Protein AF-0000000084338687 (afdb_homodimer)

Foldseek 3Di:
DFDFFALVVLADDEAPPDDPVLQDAPPFPATEEADHPPCLAFKKFFDQQCLLFAFQACSRLCQRLAQGNLFQVLCVVLNQLFFRGKHWHDRHRTIIIGTDTDDDNVSSVVSVVSNVVCLVVCLVCVVVLLVVLLVVLVVLVVVLVPDDLLPDDLQCLLVLLVSLSVSQSSLNNSVSNNQVSLLVLLVVLLVLCVVQVHDSLCSLLLQALDDAVLLVLLVVLLVLLVLCVVLVCLVLLVVDALQCSLVSLVVVDDSSVVSVVVVLVSCVPQQLFFQGFLGLQTDTCNVGVSLSSLLSNQQSPDPDHDDLPVLSVVSVVSSVVSLCVSLVVGDPVSNVVNVVSSVSCNSVPNLRCLQRSNRSHTTHSSHSSSVSQLSLCVVLVHPDSRLLSNDRPVVSSVSSNPPHCDDPNNVSSVSSVVSSVVVSVCSLVDQRMRRGDDCADPDCCCCAFWVPGNQLSVLSPDPCNQADFKFFAALLFADKAKAFEDEDSGPVCLSVDAAAHEYEYQAHDSSNLSSLLGYQEYEHCTHHNSYPQSSSCHSSRHGYAHNRNCRNNRADGGFIKMGGSNRGMIGGDGHRVVVVVVVD/DFDFFALVVQQDDEAPPDDPVLQDAPPFPATEEADHPPCLAFKKFFDQQCLLFAFQALSRLCQRLAQGNLFQVLCVVLNQLFFRGKHWHDRHRTIIIGTDTDDDNVSSVVSVVSNVVCLVVCLVCVVVLLVVLLVVLVVLVVVLVPDDLLPDDLQCLLVLLVSLSVSQSSLNNSVSNNQVSLVVLLVVLLVLCVVQVHDSLCSLLLQALDDAPLLVLLVVLLVLLVLCVVLVCLVLLVVDALQCSLVSLVVVDDSSVVSVVVVLVSCVPQQLFFQGFLGLQTDTCNVGVSLSSLLSNQQSPDPDHDDLPVLSVVSVVSSVVSLCVSLVPGDPVSNVVNVVSSVSCNSVPNLRCLQRSNSRHTTHSSHSSSVSQLSLCVVLVHPDSRLLSNDRPVVSSVSSNPPHCDDPNNVSSVSSVVSSVVVSVCSLVDQRMRRGDDCADPPVCCCAFWVPGNQLSVLSPDPCNQADFKFFAALLFADKAKAFEDEDSDPVCLSVDAAAHEYEYQAHDSSNLSSLLGYQEYEHCTHHNSYPQSSSCHSSRHGYAHNRNQRNNRADGGFIKMGGSNRGMIGGDGHRVVVVVVVD

Nearest PDB structures (foldseek):
  5hv1-assembly1_A  TM=7.134E-01  e=2.164E-17  Listeria monocytogenes
  5fbt-assembly1_A  TM=7.161E-01  e=7.702E-17  Listeria monocytogenes serotype 4b str. F2365
  5fbu-assembly1_A  TM=7.123E-01  e=1.521E-16  Listeria monocytogenes serotype 4b str. F2365
  5fbs-assembly1_A  TM=6.573E-01  e=2.647E-15  Listeria monocytogenes serotype 4b str. F2365
  3t07-assembly1_C  TM=8.517E-01  e=1.882E-04  Staphylococcus aureus subsp. aureus MRSA252

Organism: Pseudonocardia thermophila (NCBI:txid1848)

Sequence (1168 aa):
MTNVVPVEPFTGEWYPGYKPEFFDFPYVVDAPSPFKPGDEQAFWFLDFHWSRGLTPLAATLWSADGYCHGTQSASENLPLPPGRGVTCRFAGTHLYGSPIPEDDPREINARAQRLARNLPHFLQNFTSIWEAGRDELEDTWNYFQGIDLTKVPREDFPKLLHQARRYHKRAMEIHFAVMYPMLVNFLSFYGSCAEMGIDTNLIGKFLQGEDTKIMELDRELYKLAIKAREAGLSQVFAENEPENMRQALLAHGGSASQWLTDFDDWLQVWGHRSDATCDVGVPSWIEDNTNAFGNIKTFLMKDTDHDFDAAQRNAIEEREAAIEAARSGLTKEEQAVFDGGLAANRAANFPWWQDDHNFYIDLKVMLPLRHICQELAARVGADDKNDMIYLFWPELLEVANGKPYAGELRSLVADRRQYFDHWFHKRAEMPKVLGTIPESVEDPVLIEIFGINPGSLRAVQNPDAAEQTQLAGVPAAKGRAVGVARVLQSSDELHRVAPGEILVCESTSPNWTPAFGKIGGAVCDGGGMLSHAAIVGREYGVPTVTAVGVATIAIKDGDTIEVDGTNGKVTILKRAADLAGADTMTNVVPVEPFTGEWYPGYKPEFFDFPYVVDAPSPFKPGDEQAFWFLDFHWSRGLTPLAATLWSADGYCHGTQSASENLPLPPGRGVTCRFAGTHLYGSPIPEDDPREINARAQRLARNLPHFLQNFTSIWEAGRDELEDTWNYFQGIDLTKVPREDFPKLLHQARRYHKRAMEIHFAVMYPMLVNFLSFYGSCAEMGIDTNLIGKFLQGEDTKIMELDRELYKLAIKAREAGLSQVFAENEPENMRQALLAHGGSASQWLTDFDDWLQVWGHRSDATCDVGVPSWIEDNTNAFGNIKTFLMKDTDHDFDAAQRNAIEEREAAIEAARSGLTKEEQAVFDGGLAANRAANFPWWQDDHNFYIDLKVMLPLRHICQELAARVGADDKNDMIYLFWPELLEVANGKPYAGELRSLVADRRQYFDHWFHKRAEMPKVLGTIPESVEDPVLIEIFGINPGSLRAVQNPDAAEQTQLAGVPAAKGRAVGVARVLQSSDELHRVAPGEILVCESTSPNWTPAFGKIGGAVCDGGGMLSHAAIVGREYGVPTVTAVGVATIAIKDGDTIEVDGTNGKVTILKRAADLAGADT

InterPro domains:
  IPR008279 PEP-utilising enzyme, mobile domain [PF00391] (498-568)
  IPR036637 Phosphohistidine domain superfamily [SSF52009] (465-572)
  IPR051549 Phosphoenolpyruvate Utilizing Enzyme [PTHR43615] (205-576)

pLDDT: mean 89.27, std 8.8, range [33.38, 98.25]

Secondary structure (DSSP, 8-state):
---EE--GGGBS--STT--GGG---TT-SS--EEB-TTGGGSEEEE-GGGTT---HHHHHHIIIIIIIHHHHHHHHHTTBTTEEEEEEEEETTEEEEEEEE---HHHHHHHHHHHHHHHHHHHHTHHHHHHHHHHHHHHHHHHHHT--GGGS-GGGHHHHHHHHHHHHHHHHHHHHHHHHHHHHHHHHHHHHHHHTT--GGGHHHHT-----HHHHHHHHHHHHHHHHHHTT-HHHHHHS-GGGHHHHHHHH-THHHHHHHHHHHHHHHH---BSSTT-TTSPBTTT--HHHHHHHHHHHH-SS---HHHHHHHHHHHHHHHHHHHHHTS-HHHHHHHHHHHHHHHHT-HHHHHHHHHHHTTTTTTHHHHHHHHHHHHHTT-SSTTGGGGS-HHHHHHHHTT----THHHHHHHHHHHHHHHHHTTGGGS-SEEEE--S----HIIIIIT---HHHHHHHT-TTGGG-SEEE-EEEE--EEEEEEEE-SSGGGGGGPPTTPEEEES---GGGGGGGGT-SEEEESS--TTSHHHHHHHHHT--EEE--SSHHHH--TT-EEEEETTTTEEEEEE-HHHHHHHT-/--EEE--GGGSS--STT--GGG---TT-SS--EE--TTGGGSEEEE-GGGTT---HHHHHHIIIIIIIHHHHHHHHHTTBTTEEEEEEEEETTEEEEEEEE---HHHHHHHHHHHHHHHHHHHHTHHHHHHHHHHHHHHHHHHHHT--GGGS-GGGHHHHHHHHHHHHHHHHHHHHHHHHHHHHHHHHHHHHHHHTT--GGGHHHHT-----HHHHHHHHHHHHHHHHHHTT-HHHHHHS-GGGHHHHHHHH-THHHHHHHHHHHHHHHH---BSSTT-TTSPBTTT--HHHHHHHHHHHH-SS---HHHHHHHHHHHHHHHHHHHHHTS-HHHHHHHHHHHHHHHHT-HHHHHHHHHHHTTTTTTHHHHHHHHHHHHHTT-SSTTGGGGS-HHHHHHHHTT----THHHHHHHHHHHHHHHHHTTGGGS-SEEEEE-S----HIIIIIT---HHHHHHHH-TTGGG-SEEE-EEEE--EEEEEEEE-SSGGGGGGPPTTPEEEES---GGGGGGGGT-SEEEESS--TTSHHHHHHHHHT--EEE--SSHHHH--TT-EEEEETTTTEEEEEE-HHHHHHHT-

Structure (mmCIF, N/CA/C/O backbone):
data_AF-0000000084338687-model_v1
#
loop_
_entity.id
_entity.type
_entity.pdbx_description
1 polymer 'Pyruvate, water dikinase'
#
loop_
_atom_site.group_PDB
_atom_site.id
_atom_site.type_symbol
_atom_site.label_atom_id
_atom_site.label_alt_id
_atom_site.label_comp_id
_atom_site.label_asym_id
_atom_site.label_entity_id
_atom_site.label_seq_id
_atom_site.pdbx_PDB_ins_code
_atom_site.Cartn_x
_atom_site.Cartn_y
_atom_site.Cartn_z
_atom_site.occupancy
_atom_site.B_iso_or_equiv
_atom_site.auth_seq_id
_atom_site.auth_comp_id
_atom_site.auth_asym_id
_atom_site.auth_atom_id
_atom_site.pdbx_PDB_model_num
ATOM 1 N N . MET A 1 1 ? 33.781 11.961 13.422 1 42.84 1 MET A N 1
ATOM 2 C CA . MET A 1 1 ? 33.125 11.195 14.477 1 42.84 1 MET A CA 1
ATOM 3 C C . MET A 1 1 ? 31.609 11.336 14.398 1 42.84 1 MET A C 1
ATOM 5 O O . MET A 1 1 ? 31.094 12.453 14.266 1 42.84 1 MET A O 1
ATOM 9 N N . THR A 1 2 ? 30.875 10.32 14.141 1 58.66 2 THR A N 1
ATOM 10 C CA . THR A 1 2 ? 29.422 10.336 14.031 1 58.66 2 THR A CA 1
ATOM 11 C C . THR A 1 2 ? 28.797 10.898 15.297 1 58.66 2 THR A C 1
ATOM 13 O O . THR A 1 2 ? 29.125 10.461 16.406 1 58.66 2 THR A O 1
ATOM 16 N N . ASN A 1 3 ? 28.25 12.141 15.242 1 79.44 3 ASN A N 1
ATOM 17 C CA . ASN A 1 3 ? 27.578 12.75 16.391 1 79.44 3 ASN A CA 1
ATOM 18 C C . ASN A 1 3 ? 26.25 12.055 16.688 1 79.44 3 ASN A C 1
ATOM 20 O O . ASN A 1 3 ? 25.375 11.977 15.82 1 79.44 3 ASN A O 1
ATOM 24 N N . VAL A 1 4 ? 26.375 11.211 17.766 1 85.38 4 VAL A N 1
ATOM 25 C CA . VAL A 1 4 ? 25.172 10.492 18.188 1 85.38 4 VAL A CA 1
ATOM 26 C C . VAL A 1 4 ? 24.562 11.172 19.406 1 85.38 4 VAL A C 1
ATOM 28 O O . VAL A 1 4 ? 25.25 11.336 20.438 1 85.38 4 VAL A O 1
ATOM 31 N N . VAL A 1 5 ? 23.391 11.734 19.266 1 88.31 5 VAL A N 1
ATOM 32 C CA . VAL A 1 5 ? 22.609 12.195 20.406 1 88.31 5 VAL A CA 1
ATOM 33 C C . VAL A 1 5 ? 21.797 11.047 20.984 1 88.31 5 VAL A C 1
ATOM 35 O O . VAL A 1 5 ? 20.969 10.445 20.281 1 88.31 5 VAL A O 1
ATOM 38 N N . PRO A 1 6 ? 21.969 10.719 22.219 1 90.75 6 PRO A N 1
ATOM 39 C CA . PRO A 1 6 ? 21.375 9.508 22.781 1 90.75 6 PRO A CA 1
ATOM 40 C C . PRO A 1 6 ? 19.844 9.555 22.797 1 90.75 6 PRO A C 1
ATOM 42 O O . PRO A 1 6 ? 19.266 10.617 23.031 1 90.75 6 PRO A O 1
ATOM 45 N N . VAL A 1 7 ? 19.219 8.422 22.562 1 93.12 7 VAL A N 1
ATOM 46 C CA . VAL A 1 7 ? 17.766 8.281 22.656 1 93.12 7 VAL A CA 1
ATOM 47 C C . VAL A 1 7 ? 17.406 7.617 23.984 1 93.12 7 VAL A C 1
ATOM 49 O O . VAL A 1 7 ? 16.234 7.574 24.359 1 93.12 7 VAL A O 1
ATOM 52 N N . GLU A 1 8 ? 18.328 7.121 24.734 1 90.44 8 GLU A N 1
ATOM 53 C CA . GLU A 1 8 ? 18.172 6.312 25.953 1 90.44 8 GLU A CA 1
ATOM 54 C C . GLU A 1 8 ? 17.281 7.004 26.969 1 90.44 8 GLU A C 1
ATOM 56 O O . GLU A 1 8 ? 16.453 6.355 27.609 1 90.44 8 GLU A O 1
ATOM 61 N N . PRO A 1 9 ? 17.422 8.305 27.156 1 90.75 9 PRO A N 1
ATOM 62 C CA . PRO A 1 9 ? 16.578 8.977 28.141 1 90.75 9 PRO A CA 1
ATOM 63 C C . PRO A 1 9 ? 15.086 8.875 27.812 1 90.75 9 PRO A C 1
ATOM 65 O O . PRO A 1 9 ? 14.234 9.141 28.656 1 90.75 9 PRO A O 1
ATOM 68 N N . PHE A 1 10 ? 14.875 8.523 26.656 1 92.75 10 PHE A N 1
ATOM 69 C CA . PHE A 1 10 ? 13.492 8.531 26.203 1 92.75 10 PHE A CA 1
ATOM 70 C C . PHE A 1 10 ? 12.984 7.109 25.984 1 92.75 10 PHE A C 1
ATOM 72 O O . PHE A 1 10 ? 11.922 6.91 25.391 1 92.75 10 PHE A O 1
ATOM 79 N N . THR A 1 11 ? 14.055 6.188 26.359 1 86.81 11 THR A N 1
ATOM 80 C CA . THR A 1 11 ? 13.695 4.777 26.25 1 86.81 11 THR A CA 1
ATOM 81 C C . THR A 1 11 ? 13.102 4.258 27.547 1 86.81 11 THR A C 1
ATOM 83 O O . THR A 1 11 ? 13.469 4.719 28.625 1 86.81 11 THR A O 1
ATOM 86 N N . GLY A 1 12 ? 11.875 4.285 27.922 1 79.19 12 GLY A N 1
ATOM 87 C CA . GLY A 1 12 ? 11.273 3.807 29.156 1 79.19 12 GLY A CA 1
ATOM 88 C C . GLY A 1 12 ? 9.758 3.746 29.094 1 79.19 12 GLY A C 1
ATOM 89 O O . GLY A 1 12 ? 9.188 3.451 28.047 1 79.19 12 GLY A O 1
ATOM 90 N N . GLU A 1 13 ? 9.336 3.955 30.25 1 84 13 GLU A N 1
ATOM 91 C CA . GLU A 1 13 ? 7.883 3.875 30.359 1 84 13 GLU A CA 1
ATOM 92 C C . GLU A 1 13 ? 7.207 4.996 29.562 1 84 13 GLU A C 1
ATOM 94 O O . GLU A 1 13 ? 7.695 6.129 29.547 1 84 13 GLU A O 1
ATOM 99 N N . TRP A 1 14 ? 6.305 4.652 28.922 1 93.19 14 TRP A N 1
ATOM 100 C CA . TRP A 1 14 ? 5.496 5.598 28.156 1 93.19 14 TRP A CA 1
ATOM 101 C C . TRP A 1 14 ? 4.176 5.883 28.859 1 93.19 14 TRP A C 1
ATOM 103 O O . TRP A 1 14 ? 4.102 5.84 30.094 1 93.19 14 TRP A O 1
ATOM 113 N N . TYR A 1 15 ? 3.143 6.266 28.141 1 95.19 15 TYR A N 1
ATOM 114 C CA . TYR A 1 15 ? 1.859 6.531 28.781 1 95.19 15 TYR A CA 1
ATOM 115 C C . TYR A 1 15 ? 1.489 5.406 29.75 1 95.19 15 TYR A C 1
ATOM 117 O O . TYR A 1 15 ? 1.685 4.227 29.438 1 95.19 15 TYR A O 1
ATOM 125 N N . PRO A 1 16 ? 1.036 5.801 30.938 1 95.44 16 PRO A N 1
ATOM 126 C CA . PRO A 1 16 ? 0.584 4.766 31.875 1 95.44 16 PRO A CA 1
ATOM 127 C C . PRO A 1 16 ? -0.366 3.762 31.219 1 95.44 16 PRO A C 1
ATOM 129 O O . PRO A 1 16 ? -1.323 4.156 30.547 1 95.44 16 PRO A O 1
ATOM 132 N N . GLY A 1 17 ? -0.022 2.42 31.438 1 93.06 17 GLY A N 1
ATOM 133 C CA . GLY A 1 17 ? -0.885 1.361 30.922 1 93.06 17 GLY A CA 1
ATOM 134 C C . GLY A 1 17 ? -0.643 1.038 29.469 1 93.06 17 GLY A C 1
ATOM 135 O O . GLY A 1 17 ? -1.318 0.18 28.891 1 93.06 17 GLY A O 1
ATOM 136 N N . TYR A 1 18 ? 0.295 1.723 28.859 1 92.62 18 TYR A N 1
ATOM 137 C CA . TYR A 1 18 ? 0.608 1.457 27.453 1 92.62 18 TYR A CA 1
ATOM 138 C C . TYR A 1 18 ? 1.035 0.007 27.266 1 92.62 18 TYR A C 1
ATOM 140 O O . TYR A 1 18 ? 1.758 -0.552 28.094 1 92.62 18 TYR A O 1
ATOM 148 N N . LYS A 1 19 ? 0.542 -0.591 26.188 1 87.38 19 LYS A N 1
ATOM 149 C CA . LYS A 1 19 ? 0.967 -1.901 25.703 1 87.38 19 LYS A CA 1
ATOM 150 C C . LYS A 1 19 ? 1.32 -1.852 24.219 1 87.38 19 LYS A C 1
ATOM 152 O O . LYS A 1 19 ? 0.633 -1.196 23.438 1 87.38 19 LYS A O 1
ATOM 157 N N . PRO A 1 20 ? 2.379 -2.543 23.797 1 79.94 20 PRO A N 1
ATOM 158 C CA . PRO A 1 20 ? 2.787 -2.531 22.391 1 79.94 20 PRO A CA 1
ATOM 159 C C . PRO A 1 20 ? 1.675 -2.99 21.453 1 79.94 20 PRO A C 1
ATOM 161 O O . PRO A 1 20 ? 1.628 -2.57 20.297 1 79.94 20 PRO A O 1
ATOM 164 N N . GLU A 1 21 ? 0.702 -3.715 21.906 1 76.88 21 GLU A N 1
ATOM 165 C CA . GLU A 1 21 ? -0.379 -4.258 21.094 1 76.88 21 GLU A CA 1
ATOM 166 C C . GLU A 1 21 ? -1.363 -3.168 20.688 1 76.88 21 GLU A C 1
ATOM 168 O O . GLU A 1 21 ? -2.172 -3.365 19.781 1 76.88 21 GLU A O 1
ATOM 173 N N . PHE A 1 22 ? -1.209 -2.029 21.406 1 83.19 22 PHE A N 1
ATOM 174 C CA . PHE A 1 22 ? -2.098 -0.93 21.047 1 83.19 22 PHE A CA 1
ATOM 175 C C . PHE A 1 22 ? -1.726 -0.352 19.688 1 83.19 22 PHE A C 1
ATOM 177 O O . PHE A 1 22 ? -2.523 0.356 19.062 1 83.19 22 PHE A O 1
ATOM 184 N N . PHE A 1 23 ? -0.433 -0.547 19.281 1 76.31 23 PHE A N 1
ATOM 185 C CA . PHE A 1 23 ? 0.051 -0.034 18.016 1 76.31 23 PHE A CA 1
ATOM 186 C C . PHE A 1 23 ? 0.138 -1.149 16.984 1 76.31 23 PHE A C 1
ATOM 188 O O . PHE A 1 23 ? 1.23 -1.616 16.656 1 76.31 23 PHE A O 1
ATOM 195 N N . ASP A 1 24 ? -0.846 -1.747 16.734 1 63.69 24 ASP A N 1
ATOM 196 C CA . ASP A 1 24 ? -0.842 -2.779 15.703 1 63.69 24 ASP A CA 1
ATOM 197 C C . ASP A 1 24 ? -1.33 -2.221 14.367 1 63.69 24 ASP A C 1
ATOM 199 O O . ASP A 1 24 ? -2.535 -2.053 14.164 1 63.69 24 ASP A O 1
ATOM 203 N N . PHE A 1 25 ? -0.347 -1.762 13.648 1 62.97 25 PHE A N 1
ATOM 204 C CA . PHE A 1 25 ? -0.717 -1.112 12.391 1 62.97 25 PHE A CA 1
ATOM 205 C C . PHE A 1 25 ? -0.201 -1.906 11.195 1 62.97 25 PHE A C 1
ATOM 207 O O . PHE A 1 25 ? 0.985 -1.841 10.867 1 62.97 25 PHE A O 1
ATOM 214 N N . PRO A 1 26 ? -1.182 -2.461 10.539 1 57.31 26 PRO A N 1
ATOM 215 C CA . PRO A 1 26 ? -0.794 -3.186 9.328 1 57.31 26 PRO A CA 1
ATOM 216 C C . PRO A 1 26 ? -0.428 -2.254 8.172 1 57.31 26 PRO A C 1
ATOM 218 O O . PRO A 1 26 ? -0.795 -1.076 8.188 1 57.31 26 PRO A O 1
ATOM 221 N N . TYR A 1 27 ? 0.575 -2.477 7.328 1 55.47 27 TYR A N 1
ATOM 222 C CA . TYR A 1 27 ? 0.914 -1.845 6.059 1 55.47 27 TYR A CA 1
ATOM 223 C C . TYR A 1 27 ? 2.064 -0.86 6.227 1 55.47 27 TYR A C 1
ATOM 225 O O . TYR A 1 27 ? 2.24 0.046 5.41 1 55.47 27 TYR A O 1
ATOM 233 N N . VAL A 1 28 ? 2.678 -0.977 7.426 1 62.06 28 VAL A N 1
ATOM 234 C CA . VAL A 1 28 ? 3.77 -0.019 7.57 1 62.06 28 VAL A CA 1
ATOM 235 C C . VAL A 1 28 ? 5.098 -0.762 7.676 1 62.06 28 VAL A C 1
ATOM 237 O O . VAL A 1 28 ? 5.188 -1.798 8.336 1 62.06 28 VAL A O 1
ATOM 240 N N . VAL A 1 29 ? 6.109 -0.314 6.949 1 66.31 29 VAL A N 1
ATOM 241 C CA . VAL A 1 29 ? 7.461 -0.865 6.961 1 66.31 29 VAL A CA 1
ATOM 242 C C . VAL A 1 29 ? 8.039 -0.777 8.367 1 66.31 29 VAL A C 1
ATOM 244 O O . VAL A 1 29 ? 8.625 -1.74 8.867 1 66.31 29 VAL A O 1
ATOM 247 N N . ASP A 1 30 ? 7.867 0.297 8.969 1 76.5 30 ASP A N 1
ATOM 248 C CA . ASP A 1 30 ? 8.305 0.581 10.336 1 76.5 30 ASP A CA 1
ATOM 249 C C . ASP A 1 30 ? 7.238 1.351 11.102 1 76.5 30 ASP A C 1
ATOM 251 O O . ASP A 1 30 ? 7.043 2.545 10.875 1 76.5 30 ASP A O 1
ATOM 255 N N . ALA A 1 31 ? 6.621 0.597 12.008 1 78.5 31 ALA A N 1
ATOM 256 C CA . ALA A 1 31 ? 5.488 1.143 12.75 1 78.5 31 ALA A CA 1
ATOM 257 C C . ALA A 1 31 ? 5.949 2.119 13.82 1 78.5 31 ALA A C 1
ATOM 259 O O . ALA A 1 31 ? 7.07 2.01 14.328 1 78.5 31 ALA A O 1
ATOM 260 N N . PRO A 1 32 ? 5.082 3.109 14.141 1 88.06 32 PRO A N 1
ATOM 261 C CA . PRO A 1 32 ? 5.41 4.027 15.234 1 88.06 32 PRO A CA 1
ATOM 262 C C . PRO A 1 32 ? 5.5 3.324 16.578 1 88.06 32 PRO A C 1
ATOM 264 O O . PRO A 1 32 ? 4.848 2.297 16.797 1 88.06 32 PRO A O 1
ATOM 267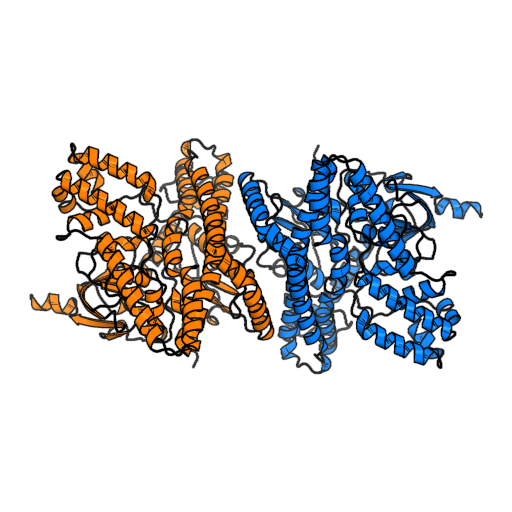 N N . SER A 1 33 ? 6.273 3.809 17.469 1 89.19 33 SER A N 1
ATOM 268 C CA . SER A 1 33 ? 6.43 3.322 18.828 1 89.19 33 SER A CA 1
ATOM 269 C C . SER A 1 33 ? 7.184 4.328 19.688 1 89.19 33 SER A C 1
ATOM 271 O O . SER A 1 33 ? 7.75 5.297 19.172 1 89.19 33 SER A O 1
ATOM 273 N N . PRO A 1 34 ? 7.129 4.062 20.969 1 92.25 34 PRO A N 1
ATOM 274 C CA . PRO A 1 34 ? 8.141 4.781 21.75 1 92.25 34 PRO A CA 1
ATOM 275 C C . PRO A 1 34 ? 9.562 4.402 21.359 1 92.25 34 PRO A C 1
ATOM 277 O O . PRO A 1 34 ? 9.781 3.381 20.703 1 92.25 34 PRO A O 1
ATOM 280 N N . PHE A 1 35 ? 10.5 5.238 21.703 1 94.38 35 PHE A N 1
ATOM 281 C CA . PHE A 1 35 ? 11.898 4.926 21.422 1 94.38 35 PHE A CA 1
ATOM 282 C C . PHE A 1 35 ? 12.297 3.605 22.062 1 94.38 35 PHE A C 1
ATOM 284 O O . PHE A 1 35 ? 11.875 3.301 23.188 1 94.38 35 PHE A O 1
ATOM 291 N N . LYS A 1 36 ? 13.062 2.826 21.469 1 90.5 36 LYS A N 1
ATOM 292 C CA . LYS A 1 36 ? 13.586 1.554 21.953 1 90.5 36 LYS A CA 1
ATOM 293 C C . LYS A 1 36 ? 15.078 1.433 21.656 1 90.5 36 LYS A C 1
ATOM 295 O O . LYS A 1 36 ? 15.617 2.17 20.828 1 90.5 36 LYS A O 1
ATOM 300 N N . PRO A 1 37 ? 15.688 0.533 22.391 1 87.69 37 PRO A N 1
ATOM 301 C CA . PRO A 1 37 ? 17.109 0.323 22.109 1 87.69 37 PRO A CA 1
ATOM 302 C C . PRO A 1 37 ? 17.375 0.002 20.641 1 87.69 37 PRO A C 1
ATOM 304 O O . PRO A 1 37 ? 16.609 -0.753 20.016 1 87.69 37 PRO A O 1
ATOM 307 N N . GLY A 1 38 ? 18.328 0.617 20.094 1 89.12 38 GLY A N 1
ATOM 308 C CA . GLY A 1 38 ? 18.656 0.421 18.688 1 89.12 38 GLY A CA 1
ATOM 309 C C . GLY A 1 38 ? 18.281 1.605 17.828 1 89.12 38 GLY A C 1
ATOM 310 O O . GLY A 1 38 ? 18.859 1.796 16.75 1 89.12 38 GLY A O 1
ATOM 311 N N . ASP A 1 39 ? 17.297 2.367 18.281 1 92.88 39 ASP A N 1
ATOM 312 C CA . ASP A 1 39 ? 16.844 3.504 17.5 1 92.88 39 ASP A CA 1
ATOM 313 C C . ASP A 1 39 ? 17.922 4.574 17.391 1 92.88 39 ASP A C 1
ATOM 315 O O . ASP A 1 39 ? 17.812 5.484 16.562 1 92.88 39 ASP A O 1
ATOM 319 N N . GLU A 1 40 ? 18.969 4.473 18.156 1 92.75 40 GLU A N 1
ATOM 320 C CA . GLU A 1 40 ? 20.031 5.461 18.109 1 92.75 40 GLU A CA 1
ATOM 321 C C . GLU A 1 40 ? 20.812 5.387 16.797 1 92.75 40 GLU A C 1
ATOM 323 O O . GLU A 1 40 ? 21.531 6.316 16.453 1 92.75 40 GLU A O 1
ATOM 328 N N . GLN A 1 41 ? 20.609 4.355 16.078 1 90.06 41 GLN A N 1
ATOM 329 C CA . GLN A 1 41 ? 21.344 4.152 14.844 1 90.06 41 GLN A CA 1
ATOM 330 C C . GLN A 1 41 ? 20.766 5 13.711 1 90.06 41 GLN A C 1
ATOM 332 O O . GLN A 1 41 ? 21.438 5.238 12.703 1 90.06 41 GLN A O 1
ATOM 337 N N . ALA A 1 42 ? 19.594 5.438 13.883 1 91.06 42 ALA A N 1
ATOM 338 C CA . ALA A 1 42 ? 18.938 6.246 12.859 1 91.06 42 ALA A CA 1
ATOM 339 C C . ALA A 1 42 ? 18.938 7.723 13.242 1 91.06 42 ALA A C 1
ATOM 341 O O . ALA A 1 42 ? 19.203 8.078 14.391 1 91.06 42 ALA A O 1
ATOM 342 N N . PHE A 1 43 ? 18.719 8.547 12.234 1 90.94 43 PHE A N 1
ATOM 343 C CA . PHE A 1 43 ? 18.547 9.977 12.445 1 90.94 43 PHE A CA 1
ATOM 344 C C . PHE A 1 43 ? 17.094 10.312 12.758 1 90.94 43 PHE A C 1
ATOM 346 O O . PHE A 1 43 ? 16.188 9.883 12.039 1 90.94 43 PHE A O 1
ATOM 353 N N . TRP A 1 44 ? 16.875 11.047 13.852 1 92.88 44 TRP A N 1
ATOM 354 C CA . TRP A 1 44 ? 15.531 11.43 14.266 1 92.88 44 TRP A CA 1
ATOM 355 C C . TRP A 1 44 ? 15.422 12.945 14.414 1 92.88 44 TRP A C 1
ATOM 357 O O . TRP A 1 44 ? 16.328 13.586 14.961 1 92.88 44 TRP A O 1
ATOM 367 N N . PHE A 1 45 ? 14.375 13.531 13.938 1 89.5 45 PHE A N 1
ATOM 368 C CA . PHE A 1 45 ? 14.148 14.961 14.094 1 89.5 45 PHE A CA 1
ATOM 369 C C . PHE A 1 45 ? 12.812 15.227 14.781 1 89.5 45 PHE A C 1
ATOM 371 O O . PHE A 1 45 ? 11.836 14.508 14.555 1 89.5 45 PHE A O 1
ATOM 378 N N . LEU A 1 46 ? 12.781 16.219 15.625 1 90.62 46 LEU A N 1
ATOM 379 C CA . LEU A 1 46 ? 11.562 16.625 16.312 1 90.62 46 LEU A CA 1
ATOM 380 C C . LEU A 1 46 ? 10.594 17.312 15.352 1 90.62 46 LEU A C 1
ATOM 382 O O . LEU A 1 46 ? 10.891 18.391 14.836 1 90.62 46 LEU A O 1
ATOM 386 N N . ASP A 1 47 ? 9.477 16.672 15.18 1 88.69 47 ASP A N 1
ATOM 387 C CA . ASP A 1 47 ? 8.5 17.25 14.258 1 88.69 47 ASP A CA 1
ATOM 388 C C . ASP A 1 47 ? 7.773 18.422 14.906 1 88.69 47 ASP A C 1
ATOM 390 O O . ASP A 1 47 ? 7.277 18.312 16.031 1 88.69 47 ASP A O 1
ATOM 394 N N . PHE A 1 48 ? 7.664 19.469 14.227 1 82.88 48 PHE A N 1
ATOM 395 C CA . PHE A 1 48 ? 7.16 20.703 14.805 1 82.88 48 PHE A CA 1
ATOM 396 C C . PHE A 1 48 ? 5.648 20.797 14.633 1 82.88 48 PHE A C 1
ATOM 398 O O . PHE A 1 48 ? 5.012 21.672 15.234 1 82.88 48 PHE A O 1
ATOM 405 N N . HIS A 1 49 ? 5.004 19.953 13.938 1 82.19 49 HIS A N 1
ATOM 406 C CA . HIS A 1 49 ? 3.572 20.047 13.68 1 82.19 49 HIS A CA 1
ATOM 407 C C . HIS A 1 49 ? 2.764 19.859 14.953 1 82.19 49 HIS A C 1
ATOM 409 O O . HIS A 1 49 ? 1.66 20.391 15.086 1 82.19 49 HIS A O 1
ATOM 415 N N . TRP A 1 50 ? 3.363 19.156 15.883 1 87.62 50 TRP A N 1
ATOM 416 C CA . TRP A 1 50 ? 2.65 18.844 17.109 1 87.62 50 TRP A CA 1
ATOM 417 C C . TRP A 1 50 ? 3.453 19.297 18.328 1 87.62 50 TRP A C 1
ATOM 419 O O . TRP A 1 50 ? 3.854 18.469 19.156 1 87.62 50 TRP A O 1
ATOM 429 N N . SER A 1 51 ? 3.535 20.562 18.453 1 83.56 51 SER A N 1
ATOM 430 C CA . SER A 1 51 ? 4.359 21.156 19.5 1 83.56 51 SER A CA 1
ATOM 431 C C . SER A 1 51 ? 3.773 20.891 20.891 1 83.56 51 SER A C 1
ATOM 433 O O . SER A 1 51 ? 4.492 20.906 21.891 1 83.56 51 SER A O 1
ATOM 435 N N . ARG A 1 52 ? 2.492 20.594 20.984 1 87 52 ARG A N 1
ATOM 436 C CA . ARG A 1 52 ? 1.841 20.312 22.25 1 87 52 ARG A CA 1
ATOM 437 C C . ARG A 1 52 ? 2.086 18.859 22.688 1 87 52 ARG A C 1
ATOM 439 O O . ARG A 1 52 ? 1.893 18.516 23.844 1 87 52 ARG A O 1
ATOM 446 N N . GLY A 1 53 ? 2.553 18.125 21.766 1 91.69 53 GLY A N 1
ATOM 447 C CA . GLY A 1 53 ? 2.535 16.688 21.969 1 91.69 53 GLY A CA 1
ATOM 448 C C . GLY A 1 53 ? 1.251 16.031 21.516 1 91.69 53 GLY A C 1
ATOM 449 O O . GLY A 1 53 ? 0.327 16.703 21.062 1 91.69 53 GLY A O 1
ATOM 450 N N . LEU A 1 54 ? 1.219 14.719 21.609 1 94.31 54 LEU A N 1
ATOM 451 C CA . LEU A 1 54 ? 0.057 13.984 21.125 1 94.31 54 LEU A CA 1
ATOM 452 C C . LEU A 1 54 ? -0.559 13.141 22.234 1 94.31 54 LEU A C 1
ATOM 454 O O . LEU A 1 54 ? 0.161 12.531 23.031 1 94.31 54 LEU A O 1
ATOM 458 N N . THR A 1 55 ? -1.889 13.219 22.328 1 96.5 55 THR A N 1
ATOM 459 C CA . THR A 1 55 ? -2.625 12.328 23.219 1 96.5 55 THR A CA 1
ATOM 460 C C . THR A 1 55 ? -2.5 10.883 22.766 1 96.5 55 THR A C 1
ATOM 462 O O . THR A 1 55 ? -2.061 10.617 21.641 1 96.5 55 THR A O 1
ATOM 465 N N . PRO A 1 56 ? -2.891 9.938 23.625 1 95.62 56 PRO A N 1
ATOM 466 C CA . PRO A 1 56 ? -2.805 8.539 23.219 1 95.62 56 PRO A CA 1
ATOM 467 C C . PRO A 1 56 ? -3.559 8.25 21.922 1 95.62 56 PRO A C 1
ATOM 469 O O . PRO A 1 56 ? -3.043 7.555 21.047 1 95.62 56 PRO A O 1
ATOM 472 N N . LEU A 1 57 ? -4.707 8.781 21.781 1 94.94 57 LEU A N 1
ATOM 473 C CA . LEU A 1 57 ? -5.492 8.531 20.562 1 94.94 57 LEU A CA 1
ATOM 474 C C . LEU A 1 57 ? -4.832 9.164 19.344 1 94.94 57 LEU A C 1
ATOM 476 O O . LEU A 1 57 ? -4.746 8.539 18.297 1 94.94 57 LEU A O 1
ATOM 480 N N . ALA A 1 58 ? -4.375 10.375 19.516 1 93.31 58 ALA A N 1
ATOM 481 C CA . ALA A 1 58 ? -3.699 11.055 18.422 1 93.31 58 ALA A CA 1
ATOM 482 C C . ALA A 1 58 ? -2.41 10.336 18.047 1 93.31 58 ALA A C 1
ATOM 484 O O . ALA A 1 58 ? -2.082 10.219 16.859 1 93.31 58 ALA A O 1
ATOM 485 N N . ALA A 1 59 ? -1.676 9.922 19.047 1 91.12 59 ALA A N 1
ATOM 486 C CA . ALA A 1 59 ? -0.414 9.227 18.797 1 91.12 59 ALA A CA 1
ATOM 487 C C . ALA A 1 59 ? -0.639 7.945 18 1 91.12 59 ALA A C 1
ATOM 489 O O . ALA A 1 59 ? 0.182 7.578 17.156 1 91.12 59 ALA A O 1
ATOM 490 N N . THR A 1 60 ? -1.682 7.316 18.281 1 84.62 60 THR A N 1
ATOM 491 C CA . THR A 1 60 ? -1.975 6.062 17.578 1 84.62 60 THR A CA 1
ATOM 492 C C . THR A 1 60 ? -2.469 6.332 16.172 1 84.62 60 THR A C 1
ATOM 494 O O . THR A 1 60 ? -1.96 5.746 15.203 1 84.62 60 THR A O 1
ATOM 497 N N . LEU A 1 61 ? -3.361 7.203 15.992 1 85.31 61 LEU A N 1
ATOM 498 C CA . LEU A 1 61 ? -4.039 7.355 14.711 1 85.31 61 LEU A CA 1
ATOM 499 C C . LEU A 1 61 ? -3.225 8.234 13.766 1 85.31 61 LEU A C 1
ATOM 501 O O . LEU A 1 61 ? -3.066 7.91 12.586 1 85.31 61 LEU A O 1
ATOM 505 N N . TRP A 1 62 ? -2.713 9.305 14.258 1 84.38 62 TRP A N 1
ATOM 506 C CA . TRP A 1 62 ? -1.919 10.164 13.391 1 84.38 62 TRP A CA 1
ATOM 507 C C . TRP A 1 62 ? -0.631 9.469 12.961 1 84.38 62 TRP A C 1
ATOM 509 O O . TRP A 1 62 ? -0.305 9.43 11.773 1 84.38 62 TRP A O 1
ATOM 519 N N . SER A 1 63 ? 0.105 8.992 13.883 1 84.31 63 SER A N 1
ATOM 520 C CA . SER A 1 63 ? 1.413 8.422 13.57 1 84.31 63 SER A CA 1
ATOM 521 C C . SER A 1 63 ? 1.288 7.215 12.648 1 84.31 63 SER A C 1
ATOM 523 O O . SER A 1 63 ? 2.043 7.086 11.68 1 84.31 63 SER A O 1
ATOM 525 N N . ALA A 1 64 ? 0.288 6.453 12.93 1 83.75 64 ALA A N 1
ATOM 526 C CA . ALA A 1 64 ? 0.151 5.223 12.156 1 83.75 64 ALA A CA 1
ATOM 527 C C . ALA A 1 64 ? -0.54 5.484 10.82 1 83.75 64 ALA A C 1
ATOM 529 O O . ALA A 1 64 ? 0.012 5.184 9.758 1 83.75 64 ALA A O 1
ATOM 530 N N . ASP A 1 65 ? -1.706 6.129 10.852 1 85.81 65 ASP A N 1
ATOM 531 C CA . ASP A 1 65 ? -2.521 6.305 9.656 1 85.81 65 ASP A CA 1
ATOM 532 C C . ASP A 1 65 ? -2.006 7.461 8.805 1 85.81 65 ASP A C 1
ATOM 534 O O . ASP A 1 65 ? -2.15 7.449 7.578 1 85.81 65 ASP A O 1
ATOM 538 N N . GLY A 1 66 ? -1.445 8.391 9.461 1 86.94 66 GLY A N 1
ATOM 539 C CA . GLY A 1 66 ? -1.02 9.594 8.75 1 86.94 66 GLY A CA 1
ATOM 540 C C . GLY A 1 66 ? 0.44 9.555 8.336 1 86.94 66 GLY A C 1
ATOM 541 O O . GLY A 1 66 ? 0.762 9.195 7.203 1 86.94 66 GLY A O 1
ATOM 542 N N . TYR A 1 67 ? 1.303 9.609 9.297 1 84.62 67 TYR A N 1
ATOM 543 C CA . TYR A 1 67 ? 2.736 9.734 9.055 1 84.62 67 TYR A CA 1
ATOM 544 C C . TYR A 1 67 ? 3.295 8.469 8.414 1 84.62 67 TYR A C 1
ATOM 546 O O . TYR A 1 67 ? 3.85 8.516 7.316 1 84.62 67 TYR A O 1
ATOM 554 N N . CYS A 1 68 ? 3.086 7.441 9.07 1 87.62 68 CYS A N 1
ATOM 555 C CA . CYS A 1 68 ? 3.736 6.215 8.617 1 87.62 68 CYS A CA 1
ATOM 556 C C . CYS A 1 68 ? 3.02 5.633 7.406 1 87.62 68 CYS A C 1
ATOM 558 O O . CYS A 1 68 ? 3.605 5.523 6.328 1 87.62 68 CYS A O 1
ATOM 560 N N . HIS A 1 69 ? 1.772 5.43 7.527 1 86.31 69 HIS A N 1
ATOM 561 C CA . HIS A 1 69 ? 1.053 4.836 6.406 1 86.31 69 HIS A CA 1
ATOM 562 C C . HIS A 1 69 ? 1.028 5.777 5.207 1 86.31 69 HIS A C 1
ATOM 564 O O . HIS A 1 69 ? 1.296 5.359 4.078 1 86.31 69 HIS A O 1
ATOM 570 N N . GLY A 1 70 ? 0.695 7 5.395 1 88.38 70 GLY A N 1
ATOM 571 C CA . GLY A 1 70 ? 0.577 7.953 4.301 1 88.38 70 GLY A CA 1
ATOM 572 C C . GLY A 1 70 ? 1.865 8.125 3.518 1 88.38 70 GLY A C 1
ATOM 573 O O . GLY A 1 70 ? 1.869 8.016 2.289 1 88.38 70 GLY A O 1
ATOM 574 N N . THR A 1 71 ? 2.955 8.305 4.207 1 88.25 71 THR A N 1
ATOM 575 C CA . THR A 1 71 ? 4.23 8.539 3.543 1 88.25 71 THR A CA 1
ATOM 576 C C . THR A 1 71 ? 4.762 7.258 2.914 1 88.25 71 THR A C 1
ATOM 578 O O . THR A 1 71 ? 5.258 7.273 1.785 1 88.25 71 THR A O 1
ATOM 581 N N . GLN A 1 72 ? 4.672 6.246 3.65 1 86.06 72 GLN A N 1
ATOM 582 C CA . GLN A 1 72 ? 5.242 4.984 3.186 1 86.06 72 GLN A CA 1
ATOM 583 C C . GLN A 1 72 ? 4.457 4.43 2.002 1 86.06 72 GLN A C 1
ATOM 585 O O . GLN A 1 72 ? 5.043 3.941 1.033 1 86.06 72 GLN A O 1
ATOM 590 N N . SER A 1 73 ? 3.17 4.512 2.062 1 84.5 73 SER A N 1
ATOM 591 C CA . SER A 1 73 ? 2.352 4.07 0.938 1 84.5 73 SER A CA 1
ATOM 592 C C . SER A 1 73 ? 2.615 4.914 -0.304 1 84.5 73 SER A C 1
ATOM 594 O O . SER A 1 73 ? 2.744 4.383 -1.408 1 84.5 73 SER A O 1
ATOM 596 N N . ALA A 1 74 ? 2.695 6.195 -0.152 1 87.38 74 ALA A N 1
ATOM 597 C CA . ALA A 1 74 ? 2.939 7.09 -1.279 1 87.38 74 ALA A CA 1
ATOM 598 C C . ALA A 1 74 ? 4.312 6.84 -1.892 1 87.38 74 ALA A C 1
ATOM 600 O O . ALA A 1 74 ? 4.473 6.887 -3.113 1 87.38 74 ALA A O 1
ATOM 601 N N . SER A 1 75 ? 5.297 6.586 -1.032 1 85.88 75 SER A N 1
ATOM 602 C CA . SER A 1 75 ? 6.664 6.371 -1.498 1 85.88 75 SER A CA 1
ATOM 603 C C . SER A 1 75 ? 6.781 5.066 -2.283 1 85.88 75 SER A C 1
ATOM 605 O O . SER A 1 75 ? 7.691 4.91 -3.102 1 85.88 75 SER A O 1
ATOM 607 N N . GLU A 1 76 ? 5.883 4.176 -2.006 1 79.62 76 GLU A N 1
ATOM 608 C CA . GLU A 1 76 ? 5.914 2.9 -2.711 1 79.62 76 GLU A CA 1
ATOM 609 C C . GLU A 1 76 ? 5.066 2.949 -3.979 1 79.62 76 GLU A C 1
ATOM 611 O O . GLU A 1 76 ? 5.367 2.264 -4.961 1 79.62 76 GLU A O 1
ATOM 616 N N . ASN A 1 77 ? 4.008 3.727 -3.988 1 78.5 77 ASN A N 1
ATOM 617 C CA . ASN A 1 77 ? 3.143 3.842 -5.156 1 78.5 77 ASN A CA 1
ATOM 618 C C . ASN A 1 77 ? 3.783 4.695 -6.246 1 78.5 77 ASN A C 1
ATOM 620 O O . ASN A 1 77 ? 3.641 4.406 -7.434 1 78.5 77 ASN A O 1
ATOM 624 N N . LEU A 1 78 ? 4.363 5.773 -5.961 1 81.81 78 LEU A N 1
ATOM 625 C CA . LEU A 1 78 ? 5.277 6.562 -6.781 1 81.81 78 LEU A CA 1
ATOM 626 C C . LEU A 1 78 ? 6.66 6.625 -6.141 1 81.81 78 LEU A C 1
ATOM 628 O O . LEU A 1 78 ? 6.973 7.574 -5.422 1 81.81 78 LEU A O 1
ATOM 632 N N . PRO A 1 79 ? 7.336 5.586 -6.422 1 75.5 79 PRO A N 1
ATOM 633 C CA . PRO A 1 79 ? 8.516 5.316 -5.59 1 75.5 79 PRO A CA 1
ATOM 634 C C . PRO A 1 79 ? 9.547 6.438 -5.652 1 75.5 79 PRO A C 1
ATOM 636 O O . PRO A 1 79 ? 9.945 6.852 -6.742 1 75.5 79 PRO A O 1
ATOM 639 N N . LEU A 1 80 ? 9.906 6.934 -4.52 1 77.75 80 LEU A N 1
ATOM 640 C CA . LEU A 1 80 ? 11.047 7.832 -4.375 1 77.75 80 LEU A CA 1
ATOM 641 C C . LEU A 1 80 ? 12.352 7.047 -4.359 1 77.75 80 LEU A C 1
ATOM 643 O O . LEU A 1 80 ? 12.539 6.156 -3.525 1 77.75 80 LEU A O 1
ATOM 647 N N . PRO A 1 81 ? 13.195 7.289 -5.262 1 79.5 81 PRO A N 1
ATOM 648 C CA . PRO A 1 81 ? 14.359 6.414 -5.457 1 79.5 81 PRO A CA 1
ATOM 649 C C . PRO A 1 81 ? 15.141 6.172 -4.168 1 79.5 81 PRO A C 1
ATOM 651 O O . PRO A 1 81 ? 15.328 5.023 -3.762 1 79.5 81 PRO A O 1
ATOM 654 N N . PRO A 1 82 ? 15.453 7.168 -3.404 1 77.25 82 PRO A N 1
ATOM 655 C CA . PRO A 1 82 ? 16.281 6.852 -2.236 1 77.25 82 PRO A CA 1
ATOM 656 C C . PRO A 1 82 ? 15.469 6.75 -0.948 1 77.25 82 PRO A C 1
ATOM 658 O O . PRO A 1 82 ? 16.031 6.695 0.144 1 77.25 82 PRO A O 1
ATOM 661 N N . GLY A 1 83 ? 14.164 6.82 -1.053 1 81.06 83 GLY A N 1
ATOM 662 C CA . GLY A 1 83 ? 13.406 6.879 0.186 1 81.06 83 GLY A CA 1
ATOM 663 C C . GLY A 1 83 ? 12.172 5.992 0.175 1 81.06 83 GLY A C 1
ATOM 664 O O . GLY A 1 83 ? 11.5 5.875 -0.85 1 81.06 83 GLY A O 1
ATOM 665 N N . ARG A 1 84 ? 11.828 5.41 1.353 1 83 84 ARG A N 1
ATOM 666 C CA . ARG A 1 84 ? 10.656 4.555 1.51 1 83 84 ARG A CA 1
ATOM 667 C C . ARG A 1 84 ? 9.656 5.164 2.484 1 83 84 ARG A C 1
ATOM 669 O O . ARG A 1 84 ? 8.953 4.445 3.195 1 83 84 ARG A O 1
ATOM 676 N N . GLY A 1 85 ? 9.703 6.461 2.6 1 84.69 85 GLY A N 1
ATOM 677 C CA . GLY A 1 85 ? 8.781 7.145 3.494 1 84.69 85 GLY A CA 1
ATOM 678 C C . GLY A 1 85 ? 9.391 7.48 4.84 1 84.69 85 GLY A C 1
ATOM 679 O O . GLY A 1 85 ? 10.617 7.594 4.961 1 84.69 85 GLY A O 1
ATOM 680 N N . VAL A 1 86 ? 8.523 7.816 5.805 1 86.62 86 VAL A N 1
ATOM 681 C CA . VAL A 1 86 ? 8.969 8.273 7.117 1 86.62 86 VAL A CA 1
ATOM 682 C C . VAL A 1 86 ? 8.359 7.391 8.203 1 86.62 86 VAL A C 1
ATOM 684 O O . VAL A 1 86 ? 7.234 6.91 8.07 1 86.62 86 VAL A O 1
ATOM 687 N N . THR A 1 87 ? 9.18 7.09 9.188 1 89.31 87 THR A N 1
ATOM 688 C CA . THR A 1 87 ? 8.695 6.453 10.406 1 89.31 87 THR A CA 1
ATOM 689 C C . THR A 1 87 ? 8.773 7.418 11.594 1 89.31 87 THR A C 1
ATOM 691 O O . THR A 1 87 ? 9.203 8.562 11.438 1 89.31 87 THR A O 1
ATOM 694 N N . CYS A 1 88 ? 8.234 7.031 12.719 1 92.44 88 CYS A N 1
ATOM 695 C CA . CYS A 1 88 ? 8.297 7.961 13.836 1 92.44 88 CYS A CA 1
ATOM 696 C C . CYS A 1 88 ? 8.43 7.215 15.164 1 92.44 88 CYS A C 1
ATOM 698 O O . CYS A 1 88 ? 8.102 6.031 15.242 1 92.44 88 CYS A O 1
ATOM 700 N N . ARG A 1 89 ? 9.008 7.855 16.109 1 94.62 89 ARG A N 1
ATOM 701 C CA . ARG A 1 89 ? 9.148 7.453 17.516 1 94.62 89 ARG A CA 1
ATOM 702 C C . ARG A 1 89 ? 8.688 8.562 18.453 1 94.62 89 ARG A C 1
ATOM 704 O O . ARG A 1 89 ? 8.656 9.734 18.062 1 94.62 89 ARG A O 1
ATOM 711 N N . PHE A 1 90 ? 8.359 8.125 19.672 1 95.75 90 PHE A N 1
ATOM 712 C CA . PHE A 1 90 ? 7.883 9.109 20.641 1 95.75 90 PHE A CA 1
ATOM 713 C C . PHE A 1 90 ? 8.852 9.234 21.812 1 95.75 90 PHE A C 1
ATOM 715 O O . PHE A 1 90 ? 9.219 8.234 22.422 1 95.75 90 PHE A O 1
ATOM 722 N N . ALA A 1 91 ? 9.305 10.406 22.125 1 96.19 91 ALA A N 1
ATOM 723 C CA . ALA A 1 91 ? 9.883 10.789 23.406 1 96.19 91 ALA A CA 1
ATOM 724 C C . ALA A 1 91 ? 8.836 11.422 24.312 1 96.19 91 ALA A C 1
ATOM 726 O O . ALA A 1 91 ? 8.516 12.609 24.172 1 96.19 91 ALA A O 1
ATOM 727 N N . GLY A 1 92 ? 8.359 10.68 25.297 1 95.75 92 GLY A N 1
ATOM 728 C CA . GLY A 1 92 ? 7.137 11.117 25.953 1 95.75 92 GLY A CA 1
ATOM 729 C C . GLY A 1 92 ? 5.961 11.227 25 1 95.75 92 GLY A C 1
ATOM 730 O O . GLY A 1 92 ? 5.617 10.266 24.312 1 95.75 92 GLY A O 1
ATOM 731 N N . THR A 1 93 ? 5.465 12.523 24.875 1 95.88 93 THR A N 1
ATOM 732 C CA . THR A 1 93 ? 4.32 12.711 23.984 1 95.88 93 THR A CA 1
ATOM 733 C C . THR A 1 93 ? 4.75 13.391 22.688 1 95.88 93 THR A C 1
ATOM 735 O O . THR A 1 93 ? 3.916 13.703 21.828 1 95.88 93 THR A O 1
ATOM 738 N N . HIS A 1 94 ? 6.016 13.633 22.531 1 94.94 94 HIS A N 1
ATOM 739 C CA . HIS A 1 94 ? 6.52 14.375 21.391 1 94.94 94 HIS A CA 1
ATOM 740 C C . HIS A 1 94 ? 6.984 13.43 20.281 1 94.94 94 HIS A C 1
ATOM 742 O O . HIS A 1 94 ? 7.684 12.453 20.547 1 94.94 94 HIS A O 1
ATOM 748 N N . LEU A 1 95 ? 6.637 13.727 19.078 1 94.88 95 LEU A N 1
ATOM 749 C CA . LEU A 1 95 ? 6.879 12.859 17.938 1 94.88 95 LEU A CA 1
ATOM 750 C C . LEU A 1 95 ? 8.18 13.227 17.234 1 94.88 95 LEU A C 1
ATOM 752 O O . LEU A 1 95 ? 8.422 14.398 16.938 1 94.88 95 LEU A O 1
ATOM 756 N N . TYR A 1 96 ? 9.031 12.234 17.031 1 94.44 96 TYR A N 1
ATOM 757 C CA . TYR A 1 96 ? 10.242 12.344 16.219 1 94.44 96 TYR A CA 1
ATOM 758 C C . TYR A 1 96 ? 10.102 11.547 14.922 1 94.44 96 TYR A C 1
ATOM 760 O O . TYR A 1 96 ? 9.766 10.359 14.953 1 94.44 96 TYR A O 1
ATOM 768 N N . GLY A 1 97 ? 10.32 12.188 13.82 1 91.44 97 GLY A N 1
ATOM 769 C CA . GLY A 1 97 ? 10.281 11.516 12.531 1 91.44 97 GLY A CA 1
ATOM 770 C C . GLY A 1 97 ? 11.648 11.062 12.047 1 91.44 97 GLY A C 1
ATOM 771 O O . GLY A 1 97 ? 12.672 11.594 12.492 1 91.44 97 GLY A O 1
ATOM 772 N N . SER A 1 98 ? 11.664 10.102 11.195 1 91 98 SER A N 1
ATOM 773 C CA . SER A 1 98 ? 12.883 9.594 10.57 1 91 98 SER A CA 1
ATOM 774 C C . SER A 1 98 ? 12.617 9.062 9.172 1 91 98 SER A C 1
ATOM 776 O O . SER A 1 98 ? 11.617 8.375 8.945 1 91 98 SER A O 1
ATOM 778 N N . PRO A 1 99 ? 13.453 9.422 8.273 1 86.12 99 PRO A N 1
ATOM 779 C CA . PRO A 1 99 ? 13.289 8.836 6.945 1 86.12 99 PRO A CA 1
ATOM 780 C C . PRO A 1 99 ? 13.688 7.359 6.902 1 86.12 99 PRO A C 1
ATOM 782 O O . PRO A 1 99 ? 14.602 6.941 7.621 1 86.12 99 PRO A O 1
ATOM 785 N N . ILE A 1 100 ? 13.016 6.602 6.133 1 85.5 100 ILE A N 1
ATOM 786 C CA . ILE A 1 100 ? 13.398 5.219 5.859 1 85.5 100 ILE A CA 1
ATOM 787 C C . ILE A 1 100 ? 14.203 5.156 4.562 1 85.5 100 ILE A C 1
ATOM 789 O O . ILE A 1 100 ? 13.648 5.328 3.473 1 85.5 100 ILE A O 1
ATOM 793 N N . PRO A 1 101 ? 15.461 4.883 4.645 1 83.06 101 PRO A N 1
ATOM 794 C CA . PRO A 1 101 ? 16.312 4.93 3.447 1 83.06 101 PRO A CA 1
ATOM 795 C C . PRO A 1 101 ? 16.203 3.662 2.6 1 83.06 101 PRO A C 1
ATOM 797 O O . PRO A 1 101 ? 15.781 2.615 3.1 1 83.06 101 PRO A O 1
ATOM 800 N N . GLU A 1 102 ? 16.422 3.75 1.311 1 83.5 102 GLU A N 1
ATOM 801 C CA . GLU A 1 102 ? 16.734 2.656 0.393 1 83.5 102 GLU A CA 1
ATOM 802 C C . GLU A 1 102 ? 18.203 2.686 -0.027 1 83.5 102 GLU A C 1
ATOM 804 O O . GLU A 1 102 ? 18.656 3.641 -0.663 1 83.5 102 GLU A O 1
ATOM 809 N N . ASP A 1 103 ? 18.938 1.62 0.309 1 84.38 103 ASP A N 1
ATOM 810 C CA . ASP A 1 103 ? 20.375 1.671 0.138 1 84.38 103 ASP A CA 1
ATOM 811 C C . ASP A 1 103 ? 20.828 0.779 -1.018 1 84.38 103 ASP A C 1
ATOM 813 O O . ASP A 1 103 ? 21.984 0.856 -1.46 1 84.38 103 ASP A O 1
ATOM 817 N N . ASP A 1 104 ? 19.984 -0.076 -1.55 1 86.56 104 ASP A N 1
ATOM 818 C CA . ASP A 1 104 ? 20.344 -0.932 -2.676 1 86.56 104 ASP A CA 1
ATOM 819 C C . ASP A 1 104 ? 20.328 -0.147 -3.986 1 86.56 104 ASP A C 1
ATOM 821 O O . ASP A 1 104 ? 19.281 0.287 -4.449 1 86.56 104 ASP A O 1
ATOM 825 N N . PRO A 1 105 ? 21.531 0.017 -4.539 1 88.81 105 PRO A N 1
ATOM 826 C CA . PRO A 1 105 ? 21.609 0.817 -5.766 1 88.81 105 PRO A CA 1
ATOM 827 C C . PRO A 1 105 ? 20.703 0.283 -6.879 1 88.81 105 PRO A C 1
ATOM 829 O O . PRO A 1 105 ? 20.172 1.062 -7.668 1 88.81 105 PRO A O 1
ATOM 832 N N . ARG A 1 106 ? 20.562 -0.992 -6.922 1 87.19 106 ARG A N 1
ATOM 833 C CA . ARG A 1 106 ? 19.703 -1.569 -7.949 1 87.19 106 ARG A CA 1
ATOM 834 C C . ARG A 1 106 ? 18.25 -1.186 -7.727 1 87.19 106 ARG A C 1
ATOM 836 O O . ARG A 1 106 ? 17.531 -0.861 -8.672 1 87.19 106 ARG A O 1
ATOM 843 N N . GLU A 1 107 ? 17.859 -1.297 -6.496 1 88.69 107 GLU A N 1
ATOM 844 C CA . GLU A 1 107 ? 16.5 -0.904 -6.18 1 88.69 107 GLU A CA 1
ATOM 845 C C . GLU A 1 107 ? 16.281 0.593 -6.395 1 88.69 107 GLU A C 1
ATOM 847 O O . GLU A 1 107 ? 15.234 1.018 -6.875 1 88.69 107 GLU A O 1
ATOM 852 N N . ILE A 1 108 ? 17.234 1.387 -6.039 1 90.38 108 ILE A N 1
ATOM 853 C CA . ILE A 1 108 ? 17.172 2.828 -6.246 1 90.38 108 ILE A CA 1
ATOM 854 C C . ILE A 1 108 ? 16.969 3.125 -7.73 1 90.38 108 ILE A C 1
ATOM 856 O O . ILE A 1 108 ? 16.125 3.943 -8.102 1 90.38 108 ILE A O 1
ATOM 860 N N . ASN A 1 109 ? 17.719 2.414 -8.555 1 91.44 109 ASN A N 1
ATOM 861 C CA . ASN A 1 109 ? 17.594 2.598 -9.992 1 91.44 109 ASN A CA 1
ATOM 862 C C . ASN A 1 109 ? 16.234 2.154 -10.508 1 91.44 109 ASN A C 1
ATOM 864 O O . ASN A 1 109 ? 15.633 2.818 -11.359 1 91.44 109 ASN A O 1
ATOM 868 N N . ALA A 1 110 ? 15.758 1.029 -10.047 1 90.62 110 ALA A N 1
ATOM 869 C CA . ALA A 1 110 ? 14.445 0.537 -10.453 1 90.62 110 ALA A CA 1
ATOM 870 C C . ALA A 1 110 ? 13.344 1.523 -10.07 1 90.62 110 ALA A C 1
ATOM 872 O O . ALA A 1 110 ? 12.43 1.78 -10.852 1 90.62 110 ALA A O 1
ATOM 873 N N . ARG A 1 111 ? 13.43 2.039 -8.898 1 91 111 ARG A N 1
ATOM 874 C CA . ARG A 1 111 ? 12.477 3.029 -8.414 1 91 111 ARG A CA 1
ATOM 875 C C . ARG A 1 111 ? 12.523 4.297 -9.258 1 91 111 ARG A C 1
ATOM 877 O O . ARG A 1 111 ? 11.477 4.875 -9.578 1 91 111 ARG A O 1
ATOM 884 N N . ALA A 1 112 ? 13.711 4.699 -9.609 1 91.5 112 ALA A N 1
ATOM 885 C CA . ALA A 1 112 ? 13.867 5.871 -10.469 1 91.5 112 ALA A CA 1
ATOM 886 C C . ALA A 1 112 ? 13.195 5.656 -11.82 1 91.5 112 ALA A C 1
ATOM 888 O O . ALA A 1 112 ? 12.57 6.57 -12.359 1 91.5 112 ALA A O 1
ATOM 889 N N . GLN A 1 113 ? 13.328 4.516 -12.391 1 91.25 113 GLN A N 1
ATOM 890 C CA . GLN A 1 113 ? 12.719 4.195 -13.672 1 91.25 113 GLN A CA 1
ATOM 891 C C . GLN A 1 113 ? 11.195 4.199 -13.57 1 91.25 113 GLN A C 1
ATOM 893 O O . GLN A 1 113 ? 10.508 4.703 -14.461 1 91.25 113 GLN A O 1
ATOM 898 N N . ARG A 1 114 ? 10.688 3.639 -12.484 1 91.75 114 ARG A N 1
ATOM 899 C CA . ARG A 1 114 ? 9.242 3.65 -12.266 1 91.75 114 ARG A CA 1
ATOM 900 C C . ARG A 1 114 ? 8.719 5.078 -12.141 1 91.75 114 ARG A C 1
ATOM 902 O O . ARG A 1 114 ? 7.668 5.41 -12.695 1 91.75 114 ARG A O 1
ATOM 909 N N . LEU A 1 115 ? 9.438 5.871 -11.422 1 91.62 115 LEU A N 1
ATOM 910 C CA . LEU A 1 115 ? 9.062 7.27 -11.242 1 91.62 115 LEU A CA 1
ATOM 911 C C . LEU A 1 115 ? 9.031 7.996 -12.586 1 91.62 115 LEU A C 1
ATOM 913 O O . LEU A 1 115 ? 8.094 8.734 -12.875 1 91.62 115 LEU A O 1
ATOM 917 N N . ALA A 1 116 ? 10.055 7.824 -13.367 1 91.5 116 ALA A N 1
ATOM 918 C CA . ALA A 1 116 ? 10.156 8.477 -14.672 1 91.5 116 ALA A CA 1
ATOM 919 C C . ALA A 1 116 ? 8.992 8.086 -15.57 1 91.5 116 ALA A C 1
ATOM 921 O O . ALA A 1 116 ? 8.508 8.906 -16.359 1 91.5 116 ALA A O 1
ATOM 922 N N . ARG A 1 117 ? 8.516 6.961 -15.43 1 89.44 117 ARG A N 1
ATOM 923 C CA . ARG A 1 117 ? 7.43 6.453 -16.266 1 89.44 117 ARG A CA 1
ATOM 924 C C . ARG A 1 117 ? 6.082 6.977 -15.789 1 89.44 117 ARG A C 1
ATOM 926 O O . ARG A 1 117 ? 5.195 7.25 -16.609 1 89.44 117 ARG A O 1
ATOM 933 N N . ASN A 1 118 ? 5.91 7.121 -14.523 1 89.81 118 ASN A N 1
ATOM 934 C CA . ASN A 1 118 ? 4.578 7.352 -13.977 1 89.81 118 ASN A CA 1
ATOM 935 C C . ASN A 1 118 ? 4.352 8.828 -13.656 1 89.81 118 ASN A C 1
ATOM 937 O O . ASN A 1 118 ? 3.209 9.289 -13.641 1 89.81 118 ASN A O 1
ATOM 941 N N . LEU A 1 119 ? 5.387 9.625 -13.43 1 92.06 119 LEU A N 1
ATOM 942 C CA . LEU A 1 119 ? 5.27 11.008 -12.977 1 92.06 119 LEU A CA 1
ATOM 943 C C . LEU A 1 119 ? 4.574 11.867 -14.031 1 92.06 119 LEU A C 1
ATOM 945 O O . LEU A 1 119 ? 3.732 12.703 -13.695 1 92.06 119 LEU A O 1
ATOM 949 N N . PRO A 1 120 ? 4.855 11.719 -15.344 1 91.69 120 PRO A N 1
ATOM 950 C CA . PRO A 1 120 ? 4.238 12.586 -16.344 1 91.69 120 PRO A CA 1
ATOM 951 C C . PRO A 1 120 ? 2.717 12.469 -16.375 1 91.69 120 PRO A C 1
ATOM 953 O O . PRO A 1 120 ? 2.018 13.477 -16.531 1 91.69 120 PRO A O 1
ATOM 956 N N . HIS A 1 121 ? 2.262 11.297 -16.234 1 89.62 121 HIS A N 1
ATOM 957 C CA . HIS A 1 121 ? 0.814 11.125 -16.203 1 89.62 121 HIS A CA 1
ATOM 958 C C . HIS A 1 121 ? 0.184 11.891 -15.055 1 89.62 121 HIS A C 1
ATOM 960 O O . HIS A 1 121 ? -0.865 12.523 -15.219 1 89.62 121 HIS A O 1
ATOM 966 N N . PHE A 1 122 ? 0.716 11.766 -13.898 1 92.5 122 PHE A N 1
ATOM 967 C CA . PHE A 1 122 ? 0.206 12.5 -12.75 1 92.5 122 PHE A CA 1
ATOM 968 C C . PHE A 1 122 ? 0.197 14 -13.031 1 92.5 122 PHE A C 1
ATOM 970 O O . PHE A 1 122 ? -0.811 14.672 -12.805 1 92.5 122 PHE A O 1
ATOM 977 N N . LEU A 1 123 ? 1.333 14.492 -13.5 1 94.38 123 LEU A N 1
ATOM 978 C CA . LEU A 1 123 ? 1.482 15.93 -13.703 1 94.38 123 LEU A CA 1
ATOM 979 C C . LEU A 1 123 ? 0.488 16.438 -14.742 1 94.38 123 LEU A C 1
ATOM 981 O O . LEU A 1 123 ? -0.097 17.516 -14.578 1 94.38 123 LEU A O 1
ATOM 985 N N . GLN A 1 124 ? 0.231 15.664 -15.734 1 92.94 124 GLN A N 1
ATOM 986 C CA . GLN A 1 124 ? -0.688 16.047 -16.797 1 92.94 124 GLN A CA 1
ATOM 987 C C . GLN A 1 124 ? -2.131 16.062 -16.297 1 92.94 124 GLN A C 1
ATOM 989 O O . GLN A 1 124 ? -2.973 16.781 -16.844 1 92.94 124 GLN A O 1
ATOM 994 N N . ASN A 1 125 ? -2.406 15.312 -15.297 1 93.12 125 ASN A N 1
ATOM 995 C CA . ASN A 1 125 ? -3.773 15.172 -14.805 1 93.12 125 ASN A CA 1
ATOM 996 C C . ASN A 1 125 ? -3.902 15.648 -13.359 1 93.12 125 ASN A C 1
ATOM 998 O O . ASN A 1 125 ? -4.812 15.227 -12.641 1 93.12 125 ASN A O 1
ATOM 1002 N N . PHE A 1 126 ? -2.975 16.469 -12.883 1 94.94 126 PHE A N 1
ATOM 1003 C CA . PHE A 1 126 ? -2.912 16.891 -11.484 1 94.94 126 PHE A CA 1
ATOM 1004 C C . PHE A 1 126 ? -4.242 17.484 -11.039 1 94.94 126 PHE A C 1
ATOM 1006 O O . PHE A 1 126 ? -4.785 17.094 -10.008 1 94.94 126 PHE A O 1
ATOM 1013 N N . THR A 1 127 ? -4.832 18.359 -11.805 1 95.56 127 THR A N 1
ATOM 1014 C CA . THR A 1 127 ? -6.047 19.078 -11.414 1 95.56 127 THR A CA 1
ATOM 1015 C C . THR A 1 127 ? -7.199 18.094 -11.203 1 95.56 127 THR A C 1
ATOM 1017 O O . THR A 1 127 ? -7.883 18.141 -10.18 1 95.56 127 THR A O 1
ATOM 1020 N N . SER A 1 128 ? -7.324 17.219 -12.156 1 94.69 128 SER A N 1
ATOM 1021 C CA . SER A 1 128 ? -8.406 16.25 -12.055 1 94.69 128 SER A CA 1
ATOM 1022 C C . SER A 1 128 ? -8.18 15.289 -10.891 1 94.69 128 SER A C 1
ATOM 1024 O O . SER A 1 128 ? -9.125 14.898 -10.203 1 94.69 128 SER A O 1
ATOM 1026 N N . ILE A 1 129 ? -6.988 14.898 -10.688 1 94.06 129 ILE A N 1
ATOM 1027 C CA . ILE A 1 129 ? -6.648 13.984 -9.609 1 94.06 129 ILE A CA 1
ATOM 1028 C C . ILE A 1 129 ? -6.922 14.641 -8.266 1 94.06 129 ILE A C 1
ATOM 1030 O O . ILE A 1 129 ? -7.578 14.062 -7.398 1 94.06 129 ILE A O 1
ATOM 1034 N N . TRP A 1 130 ? -6.477 15.859 -8.086 1 96.56 130 TRP A N 1
ATOM 1035 C CA . TRP A 1 130 ? -6.672 16.578 -6.832 1 96.56 130 TRP A CA 1
ATOM 1036 C C . TRP A 1 130 ? -8.156 16.844 -6.582 1 96.56 130 TRP A C 1
ATOM 1038 O O . TRP A 1 130 ? -8.656 16.609 -5.48 1 96.56 130 TRP A O 1
ATOM 1048 N N . GLU A 1 131 ? -8.883 17.266 -7.605 1 96.5 131 GLU A N 1
ATOM 1049 C CA . GLU A 1 131 ? -10.305 17.578 -7.469 1 96.5 131 GLU A CA 1
ATOM 1050 C C . GLU A 1 131 ? -11.094 16.328 -7.086 1 96.5 131 GLU A C 1
ATOM 1052 O O . GLU A 1 131 ? -12.016 16.391 -6.266 1 96.5 131 GLU A O 1
ATOM 1057 N N . ALA A 1 132 ? -10.75 15.242 -7.66 1 94.25 132 ALA A N 1
ATOM 1058 C CA . ALA A 1 132 ? -11.43 14 -7.324 1 94.25 132 ALA A CA 1
ATOM 1059 C C . ALA A 1 132 ? -11.211 13.633 -5.859 1 94.25 132 ALA A C 1
ATOM 1061 O O . ALA A 1 132 ? -12.148 13.203 -5.176 1 94.25 132 ALA A O 1
ATOM 1062 N N . GLY A 1 133 ? -9.945 13.719 -5.43 1 95.38 133 GLY A N 1
ATOM 1063 C CA . GLY A 1 133 ? -9.648 13.461 -4.031 1 95.38 133 GLY A CA 1
ATOM 1064 C C . GLY A 1 133 ? -10.367 14.406 -3.082 1 95.38 133 GLY A C 1
ATOM 1065 O O . GLY A 1 133 ? -10.953 13.969 -2.092 1 95.38 133 GLY A O 1
ATOM 1066 N N . ARG A 1 134 ? -10.289 15.688 -3.385 1 96.56 134 ARG A N 1
ATOM 1067 C CA . ARG A 1 134 ? -10.969 16.703 -2.596 1 96.56 134 ARG A CA 1
ATOM 1068 C C . ARG A 1 134 ? -12.469 16.422 -2.508 1 96.56 134 ARG A C 1
ATOM 1070 O O . ARG A 1 134 ? -13.055 16.484 -1.424 1 96.56 134 ARG A O 1
ATOM 1077 N N . ASP A 1 135 ? -13.109 16.125 -3.629 1 96 135 ASP A N 1
ATOM 1078 C CA . ASP A 1 135 ? -14.547 15.867 -3.67 1 96 135 ASP A CA 1
ATOM 1079 C C . ASP A 1 135 ? -14.914 14.633 -2.848 1 96 135 ASP A C 1
ATOM 1081 O O . ASP A 1 135 ? -15.945 14.609 -2.182 1 96 135 ASP A O 1
ATOM 1085 N N . GLU A 1 136 ? -14.109 13.641 -2.93 1 94.31 136 GLU A N 1
ATOM 1086 C CA . GLU A 1 136 ? -14.328 12.453 -2.113 1 94.31 136 GLU A CA 1
ATOM 1087 C C . GLU A 1 136 ? -14.328 12.797 -0.626 1 94.31 136 GLU A C 1
ATOM 1089 O O . GLU A 1 136 ? -15.195 12.336 0.123 1 94.31 136 GLU A O 1
ATOM 1094 N N . LEU A 1 137 ? -13.375 13.555 -0.2 1 96.56 137 LEU A N 1
ATOM 1095 C CA . LEU A 1 137 ? -13.258 13.938 1.203 1 96.56 137 LEU A CA 1
ATOM 1096 C C . LEU A 1 137 ? -14.43 14.82 1.629 1 96.56 137 LEU A C 1
ATOM 1098 O O . LEU A 1 137 ? -14.969 14.656 2.727 1 96.56 137 LEU A O 1
ATOM 1102 N N . GLU A 1 138 ? -14.797 15.75 0.752 1 96.5 138 GLU A N 1
ATOM 1103 C CA . GLU A 1 138 ? -15.906 16.641 1.068 1 96.5 138 GLU A CA 1
ATOM 1104 C C . GLU A 1 138 ? -17.219 15.875 1.155 1 96.5 138 GLU A C 1
ATOM 1106 O O . GLU A 1 138 ? -18.094 16.219 1.961 1 96.5 138 GLU A O 1
ATOM 1111 N N . ASP A 1 139 ? -17.375 14.859 0.318 1 95.56 139 ASP A N 1
ATOM 1112 C CA . ASP A 1 139 ? -18.562 14.008 0.408 1 95.56 139 ASP A CA 1
ATOM 1113 C C . ASP A 1 139 ? -18.641 13.312 1.765 1 95.56 139 ASP A C 1
ATOM 1115 O O . ASP A 1 139 ? -19.703 13.234 2.373 1 95.56 139 ASP A O 1
ATOM 1119 N N . THR A 1 140 ? -17.562 12.789 2.199 1 95.88 140 THR A N 1
ATOM 1120 C CA . THR A 1 140 ? -17.516 12.125 3.498 1 95.88 140 THR A CA 1
ATOM 1121 C C . THR A 1 140 ? -17.75 13.125 4.625 1 95.88 140 THR A C 1
ATOM 1123 O O . THR A 1 140 ? -18.422 12.82 5.605 1 95.88 140 THR A O 1
ATOM 1126 N N . TRP A 1 141 ? -17.125 14.305 4.539 1 96.88 141 TRP A N 1
ATOM 1127 C CA . TRP A 1 141 ? -17.344 15.367 5.508 1 96.88 141 TRP A CA 1
ATOM 1128 C C . TRP A 1 141 ? -18.828 15.695 5.621 1 96.88 141 TRP A C 1
ATOM 1130 O O . TRP A 1 141 ? -19.375 15.797 6.727 1 96.88 141 TRP A O 1
ATOM 1140 N N . ASN A 1 142 ? -19.484 15.82 4.504 1 96.31 142 ASN A N 1
ATOM 1141 C CA . ASN A 1 142 ? -20.906 16.141 4.469 1 96.31 142 ASN A CA 1
ATOM 1142 C C . ASN A 1 142 ? -21.734 15.039 5.129 1 96.31 142 ASN A C 1
ATOM 1144 O O . ASN A 1 142 ? -22.734 15.328 5.785 1 96.31 142 ASN A O 1
ATOM 1148 N N . TYR A 1 143 ? -21.344 13.805 4.945 1 95.75 143 TYR A N 1
ATOM 1149 C CA . TYR A 1 143 ? -22 12.695 5.629 1 95.75 143 TYR A CA 1
ATOM 1150 C C . TYR A 1 143 ? -21.953 12.883 7.141 1 95.75 143 TYR A C 1
ATOM 1152 O O . TYR A 1 143 ? -22.969 12.781 7.816 1 95.75 143 TYR A O 1
ATOM 1160 N N . PHE A 1 144 ? -20.781 13.188 7.715 1 96.88 144 PHE A N 1
ATOM 1161 C CA . PHE A 1 144 ? -20.641 13.344 9.156 1 96.88 144 PHE A CA 1
ATOM 1162 C C . PHE A 1 144 ? -21.406 14.562 9.648 1 96.88 144 PHE A C 1
ATOM 1164 O O . PHE A 1 144 ? -21.969 14.547 10.75 1 96.88 144 PHE A O 1
ATOM 1171 N N . GLN A 1 145 ? -21.406 15.625 8.805 1 95.31 145 GLN A N 1
ATOM 1172 C CA . GLN A 1 145 ? -22.141 16.828 9.18 1 95.31 145 GLN A CA 1
ATOM 1173 C C . GLN A 1 145 ? -23.641 16.562 9.266 1 95.31 145 GLN A C 1
ATOM 1175 O O . GLN A 1 145 ? -24.344 17.234 10.023 1 95.31 145 GLN A O 1
ATOM 1180 N N . GLY A 1 146 ? -24.078 15.617 8.578 1 94.69 146 GLY A N 1
ATOM 1181 C CA . GLY A 1 146 ? -25.5 15.297 8.555 1 94.69 146 GLY A CA 1
ATOM 1182 C C . GLY A 1 146 ? -25.922 14.414 9.703 1 94.69 146 GLY A C 1
ATOM 1183 O O . GLY A 1 146 ? -27.125 14.227 9.938 1 94.69 146 GLY A O 1
ATOM 1184 N N . ILE A 1 147 ? -25.031 13.977 10.508 1 96.31 147 ILE A N 1
ATOM 1185 C CA . ILE A 1 147 ? -25.344 13.078 11.609 1 96.31 147 ILE A CA 1
ATOM 1186 C C . ILE A 1 147 ? -25.562 13.875 12.891 1 96.31 147 ILE A C 1
ATOM 1188 O O . ILE A 1 147 ? -24.703 14.656 13.305 1 96.31 147 ILE A O 1
ATOM 1192 N N . ASP A 1 148 ? -26.719 13.734 13.453 1 97.31 148 ASP A N 1
ATOM 1193 C CA . ASP A 1 148 ? -26.938 14.203 14.82 1 97.31 148 ASP A CA 1
ATOM 1194 C C . ASP A 1 148 ? -26.484 13.164 15.844 1 97.31 148 ASP A C 1
ATOM 1196 O O . ASP A 1 148 ? -27.234 12.258 16.188 1 97.31 148 ASP A O 1
ATOM 1200 N N . LEU A 1 149 ? -25.344 13.352 16.391 1 96.88 149 LEU A N 1
ATOM 1201 C CA . LEU A 1 149 ? -24.688 12.367 17.25 1 96.88 149 LEU A CA 1
ATOM 1202 C C . LEU A 1 149 ? -25.531 12.102 18.5 1 96.88 149 LEU A C 1
ATOM 1204 O O . LEU A 1 149 ? -25.469 11.008 19.062 1 96.88 149 LEU A O 1
ATOM 1208 N N . THR A 1 150 ? -26.328 13.094 18.906 1 96.19 150 THR A N 1
ATOM 1209 C CA . THR A 1 150 ? -27.125 12.945 20.109 1 96.19 150 THR A CA 1
ATOM 1210 C C . THR A 1 150 ? -28.25 11.938 19.891 1 96.19 150 THR A C 1
ATOM 1212 O O . THR A 1 150 ? -28.828 11.43 20.859 1 96.19 150 THR A O 1
ATOM 1215 N N . LYS A 1 151 ? -28.5 11.641 18.641 1 97 151 LYS A N 1
ATOM 1216 C CA . LYS A 1 151 ? -29.609 10.75 18.312 1 97 151 LYS A CA 1
ATOM 1217 C C . LYS A 1 151 ? -29.094 9.375 17.875 1 97 151 LYS A C 1
ATOM 1219 O O . LYS A 1 151 ? -29.875 8.453 17.656 1 97 151 LYS A O 1
ATOM 1224 N N . VAL A 1 152 ? -27.844 9.203 17.766 1 96.06 152 VAL A N 1
ATOM 1225 C CA . VAL A 1 152 ? -27.25 7.945 17.328 1 96.06 152 VAL A CA 1
ATOM 1226 C C . VAL A 1 152 ? -27.266 6.938 18.469 1 96.06 152 VAL A C 1
ATOM 1228 O O . VAL A 1 152 ? -26.812 7.242 19.578 1 96.06 152 VAL A O 1
ATOM 1231 N N . PRO A 1 153 ? -27.828 5.801 18.219 1 95.38 153 PRO A N 1
ATOM 1232 C CA . PRO A 1 153 ? -27.781 4.773 19.266 1 95.38 153 PRO A CA 1
ATOM 1233 C C . PRO A 1 153 ? -26.359 4.391 19.656 1 95.38 153 PRO A C 1
ATOM 1235 O O . PRO A 1 153 ? -25.469 4.355 18.797 1 95.38 153 PRO A O 1
ATOM 1238 N N . ARG A 1 154 ? -26.219 4.023 20.875 1 91.56 154 ARG A N 1
ATOM 1239 C CA . ARG A 1 154 ? -24.906 3.717 21.438 1 91.56 154 ARG A CA 1
ATOM 1240 C C . ARG A 1 154 ? -24.234 2.57 20.672 1 91.56 154 ARG A C 1
ATOM 1242 O O . ARG A 1 154 ? -23.016 2.57 20.484 1 91.56 154 ARG A O 1
ATOM 1249 N N . GLU A 1 155 ? -24.984 1.652 20.203 1 93.69 155 GLU A N 1
ATOM 1250 C CA . GLU A 1 155 ? -24.469 0.452 19.547 1 93.69 155 GLU A CA 1
ATOM 1251 C C . GLU A 1 155 ? -23.828 0.789 18.203 1 93.69 155 GLU A C 1
ATOM 1253 O O . GLU A 1 155 ? -23.078 -0.015 17.656 1 93.69 155 GLU A O 1
ATOM 1258 N N . ASP A 1 156 ? -24.047 2.012 17.734 1 95.25 156 ASP A N 1
ATOM 1259 C CA . ASP A 1 156 ? -23.531 2.393 16.422 1 95.25 156 ASP A CA 1
ATOM 1260 C C . ASP A 1 156 ? -22.234 3.184 16.531 1 95.25 156 ASP A C 1
ATOM 1262 O O . ASP A 1 156 ? -21.578 3.467 15.523 1 95.25 156 ASP A O 1
ATOM 1266 N N . PHE A 1 157 ? -21.797 3.457 17.734 1 96.69 157 PHE A N 1
ATOM 1267 C CA . PHE A 1 157 ? -20.625 4.309 17.938 1 96.69 157 PHE A CA 1
ATOM 1268 C C . PHE A 1 157 ? -19.359 3.625 17.438 1 96.69 157 PHE A C 1
ATOM 1270 O O . PHE A 1 157 ? -18.5 4.266 16.828 1 96.69 157 PHE A O 1
ATOM 1277 N N . PRO A 1 158 ? -19.219 2.291 17.672 1 94.94 158 PRO A N 1
ATOM 1278 C CA . PRO A 1 158 ? -18.031 1.65 17.125 1 94.94 158 PRO A CA 1
ATOM 1279 C C . PRO A 1 158 ? -17.922 1.815 15.609 1 94.94 158 PRO A C 1
ATOM 1281 O O . PRO A 1 158 ? -16.844 2.1 15.094 1 94.94 158 PRO A O 1
ATOM 1284 N N . LYS A 1 159 ? -19.016 1.668 14.969 1 92.5 159 LYS A N 1
ATOM 1285 C CA . LYS A 1 159 ? -19.047 1.83 13.523 1 92.5 159 LYS A CA 1
ATOM 1286 C C . LYS A 1 159 ? -18.672 3.258 13.117 1 92.5 159 LYS A C 1
ATOM 1288 O O . LYS A 1 159 ? -17.906 3.469 12.188 1 92.5 159 LYS A O 1
ATOM 1293 N N . LEU A 1 160 ? -19.203 4.211 13.805 1 95.5 160 LEU A N 1
ATOM 1294 C CA . LEU A 1 160 ? -18.938 5.613 13.516 1 95.5 160 LEU A CA 1
ATOM 1295 C C . LEU A 1 160 ? -17.453 5.934 13.742 1 95.5 160 LEU A C 1
ATOM 1297 O O . LEU A 1 160 ? -16.859 6.695 12.984 1 95.5 160 LEU A O 1
ATOM 1301 N N . LEU A 1 161 ? -16.922 5.367 14.789 1 95.94 161 LEU A N 1
ATOM 1302 C CA . LEU A 1 161 ? -15.508 5.57 15.086 1 95.94 161 LEU A CA 1
ATOM 1303 C C . LEU A 1 161 ? -14.633 5.02 13.969 1 95.94 161 LEU A C 1
ATOM 1305 O O . LEU A 1 161 ? -13.695 5.684 13.523 1 95.94 161 LEU A O 1
ATOM 1309 N N . HIS A 1 162 ? -14.961 3.879 13.508 1 92.38 162 HIS A N 1
ATOM 1310 C CA . HIS A 1 162 ? -14.211 3.281 12.414 1 92.38 162 HIS A CA 1
ATOM 1311 C C . HIS A 1 162 ? -14.32 4.121 11.141 1 92.38 162 HIS A C 1
ATOM 1313 O O . HIS A 1 162 ? -13.336 4.281 10.414 1 92.38 162 HIS A O 1
ATOM 1319 N N . GLN A 1 163 ? -15.5 4.621 10.898 1 93.19 163 GLN A N 1
ATOM 1320 C CA . GLN A 1 163 ? -15.703 5.453 9.711 1 93.19 163 GLN A CA 1
ATOM 1321 C C . GLN A 1 163 ? -14.898 6.746 9.805 1 93.19 163 GLN A C 1
ATOM 1323 O O . GLN A 1 163 ? -14.32 7.188 8.812 1 93.19 163 GLN A O 1
ATOM 1328 N N . ALA A 1 164 ? -14.852 7.328 10.977 1 95.81 164 ALA A N 1
ATOM 1329 C CA . ALA A 1 164 ? -14.086 8.555 11.164 1 95.81 164 ALA A CA 1
ATOM 1330 C C . ALA A 1 164 ? -12.594 8.297 11 1 95.81 164 ALA A C 1
ATOM 1332 O O . ALA A 1 164 ? -11.875 9.102 10.414 1 95.81 164 ALA A O 1
ATOM 1333 N N . ARG A 1 165 ? -12.148 7.199 11.547 1 93.56 165 ARG A N 1
ATOM 1334 C CA . ARG A 1 165 ? -10.75 6.816 11.391 1 93.56 165 ARG A CA 1
ATOM 1335 C C . ARG A 1 165 ? -10.398 6.605 9.922 1 93.56 165 ARG A C 1
ATOM 1337 O O . ARG A 1 165 ? -9.344 7.039 9.461 1 93.56 165 ARG A O 1
ATOM 1344 N N . ARG A 1 166 ? -11.242 5.969 9.219 1 90.62 166 ARG A N 1
ATOM 1345 C CA . ARG A 1 166 ? -11.031 5.742 7.793 1 90.62 166 ARG A CA 1
ATOM 1346 C C . ARG A 1 166 ? -10.992 7.059 7.027 1 90.62 166 ARG A C 1
ATOM 1348 O O . ARG A 1 166 ? -10.227 7.207 6.074 1 90.62 166 ARG A O 1
ATOM 1355 N N . TYR A 1 167 ? -11.883 7.969 7.367 1 94.69 167 TYR A N 1
ATOM 1356 C CA . TYR A 1 167 ? -11.898 9.289 6.758 1 94.69 167 TYR A CA 1
ATOM 1357 C C . TYR A 1 167 ? -10.539 9.969 6.891 1 94.69 167 TYR A C 1
ATOM 1359 O O . TYR A 1 167 ? -10.008 10.5 5.91 1 94.69 167 TYR A O 1
ATOM 1367 N N . HIS A 1 168 ? -10 9.867 8.078 1 94.25 168 HIS A N 1
ATOM 1368 C CA . HIS A 1 168 ? -8.688 10.453 8.312 1 94.25 168 HIS A CA 1
ATOM 1369 C C . HIS A 1 168 ? -7.605 9.719 7.531 1 94.25 168 HIS A C 1
ATOM 1371 O O . HIS A 1 168 ? -6.762 10.352 6.887 1 94.25 168 HIS A O 1
ATOM 1377 N N . LYS A 1 169 ? -7.578 8.461 7.609 1 91.31 169 LYS A N 1
ATOM 1378 C CA . LYS A 1 169 ? -6.574 7.664 6.91 1 91.31 169 LYS A CA 1
ATOM 1379 C C . LYS A 1 169 ? -6.598 7.949 5.41 1 91.31 169 LYS A C 1
ATOM 1381 O O . LYS A 1 169 ? -5.547 8.141 4.793 1 91.31 169 LYS A O 1
ATOM 1386 N N . ARG A 1 170 ? -7.785 7.918 4.836 1 92.69 170 ARG A N 1
ATOM 1387 C CA . ARG A 1 170 ? -7.941 8.188 3.41 1 92.69 170 ARG A CA 1
ATOM 1388 C C . ARG A 1 170 ? -7.434 9.586 3.061 1 92.69 170 ARG A C 1
ATOM 1390 O O . ARG A 1 170 ? -6.816 9.781 2.014 1 92.69 170 ARG A O 1
ATOM 1397 N N . ALA A 1 171 ? -7.754 10.523 3.873 1 96.06 171 ALA A N 1
ATOM 1398 C CA . ALA A 1 171 ? -7.27 11.891 3.654 1 96.06 171 ALA A CA 1
ATOM 1399 C C . ALA A 1 171 ? -5.746 11.922 3.578 1 96.06 171 ALA A C 1
ATOM 1401 O O . ALA A 1 171 ? -5.18 12.617 2.727 1 96.06 171 ALA A O 1
ATOM 1402 N N . MET A 1 172 ? -5.094 11.172 4.426 1 93.81 172 MET A N 1
ATOM 1403 C CA . MET A 1 172 ? -3.633 11.164 4.445 1 93.81 172 MET A CA 1
ATOM 1404 C C . MET A 1 172 ? -3.076 10.43 3.229 1 93.81 172 MET A C 1
ATOM 1406 O O . MET A 1 172 ? -2.016 10.781 2.713 1 93.81 172 MET A O 1
ATOM 1410 N N . GLU A 1 173 ? -3.764 9.422 2.787 1 91.25 173 GLU A N 1
ATOM 1411 C CA . GLU A 1 173 ? -3.375 8.758 1.544 1 91.25 173 GLU A CA 1
ATOM 1412 C C . GLU A 1 173 ? -3.404 9.734 0.369 1 91.25 173 GLU A C 1
ATOM 1414 O O . GLU A 1 173 ? -2.459 9.789 -0.422 1 91.25 173 GLU A O 1
ATOM 1419 N N . ILE A 1 174 ? -4.48 10.461 0.276 1 94.75 174 ILE A N 1
ATOM 1420 C CA . ILE A 1 174 ? -4.617 11.445 -0.792 1 94.75 174 ILE A CA 1
ATOM 1421 C C . ILE A 1 174 ? -3.551 12.531 -0.64 1 94.75 174 ILE A C 1
ATOM 1423 O O . ILE A 1 174 ? -2.9 12.914 -1.616 1 94.75 174 ILE A O 1
ATOM 1427 N N . HIS A 1 175 ? -3.365 12.93 0.582 1 95.06 175 HIS A N 1
ATOM 1428 C CA . HIS A 1 175 ? -2.402 13.977 0.892 1 95.06 175 HIS A CA 1
ATOM 1429 C C . HIS A 1 175 ? -1.019 13.633 0.352 1 95.06 175 HIS A C 1
ATOM 1431 O O . HIS A 1 175 ? -0.458 14.383 -0.452 1 95.06 175 HIS A O 1
ATOM 1437 N N . PHE A 1 176 ? -0.513 12.539 0.686 1 91.88 176 PHE A N 1
ATOM 1438 C CA . PHE A 1 176 ? 0.87 12.227 0.345 1 91.88 176 PHE A CA 1
ATOM 1439 C C . PHE A 1 176 ? 0.973 11.727 -1.091 1 91.88 176 PHE A C 1
ATOM 1441 O O . PHE A 1 176 ? 2.012 11.883 -1.735 1 91.88 176 PHE A O 1
ATOM 1448 N N . ALA A 1 177 ? -0.092 11.141 -1.601 1 91.56 177 ALA A N 1
ATOM 1449 C CA . ALA A 1 177 ? -0.111 10.719 -2.998 1 91.56 177 ALA A CA 1
ATOM 1450 C C . ALA A 1 177 ? -0.013 11.922 -3.934 1 91.56 177 ALA A C 1
ATOM 1452 O O . ALA A 1 177 ? 0.466 11.797 -5.062 1 91.56 177 ALA A O 1
ATOM 1453 N N . VAL A 1 178 ? -0.468 13.039 -3.484 1 94.5 178 VAL A N 1
ATOM 1454 C CA . VAL A 1 178 ? -0.394 14.266 -4.273 1 94.5 178 VAL A CA 1
ATOM 1455 C C . VAL A 1 178 ? 0.901 15.008 -3.955 1 94.5 178 VAL A C 1
ATOM 1457 O O . VAL A 1 178 ? 1.574 15.508 -4.859 1 94.5 178 VAL A O 1
ATOM 1460 N N . MET A 1 179 ? 1.304 14.984 -2.75 1 91.19 179 MET A N 1
ATOM 1461 C CA . MET A 1 179 ? 2.445 15.766 -2.291 1 91.19 179 MET A CA 1
ATOM 1462 C C . MET A 1 179 ? 3.738 15.281 -2.934 1 91.19 179 MET A C 1
ATOM 1464 O O . MET A 1 179 ? 4.527 16.078 -3.436 1 91.19 179 MET A O 1
ATOM 1468 N N . TYR A 1 180 ? 3.951 14.055 -2.945 1 89 180 TYR A N 1
ATOM 1469 C CA . TYR A 1 180 ? 5.25 13.516 -3.34 1 89 180 TYR A CA 1
ATOM 1470 C C . TYR A 1 180 ? 5.527 13.781 -4.816 1 89 180 TYR A C 1
ATOM 1472 O O . TYR A 1 180 ? 6.59 14.297 -5.172 1 89 180 TYR A O 1
ATOM 1480 N N . PRO A 1 181 ? 4.57 13.469 -5.703 1 92.06 181 PRO A N 1
ATOM 1481 C CA . PRO A 1 181 ? 4.867 13.781 -7.102 1 92.06 181 PRO A CA 1
ATOM 1482 C C . PRO A 1 181 ? 5.051 15.281 -7.344 1 92.06 181 PRO A C 1
ATOM 1484 O O . PRO A 1 181 ? 5.887 15.68 -8.164 1 92.06 181 PRO A O 1
ATOM 1487 N N . MET A 1 182 ? 4.316 16.078 -6.684 1 92.62 182 MET A N 1
ATOM 1488 C CA . MET A 1 182 ? 4.477 17.516 -6.836 1 92.62 182 MET A CA 1
ATOM 1489 C C . MET A 1 182 ? 5.844 17.969 -6.328 1 92.62 182 MET A C 1
ATOM 1491 O O . MET A 1 182 ? 6.473 18.844 -6.922 1 92.62 182 MET A O 1
ATOM 1495 N N . LEU A 1 183 ? 6.219 17.406 -5.277 1 88.81 183 LEU A N 1
ATOM 1496 C CA . LEU A 1 183 ? 7.531 17.734 -4.727 1 88.81 183 LEU A CA 1
ATOM 1497 C C . LEU A 1 183 ? 8.641 17.312 -5.688 1 88.81 183 LEU A C 1
ATOM 1499 O O . LEU A 1 183 ? 9.609 18.047 -5.875 1 88.81 183 LEU A O 1
ATOM 1503 N N . VAL A 1 184 ? 8.516 16.172 -6.242 1 88.81 184 VAL A N 1
ATOM 1504 C CA . VAL A 1 184 ? 9.5 15.703 -7.215 1 88.81 184 VAL A CA 1
ATOM 1505 C C . VAL A 1 184 ? 9.555 16.672 -8.398 1 88.81 184 VAL A C 1
ATOM 1507 O O . VAL A 1 184 ? 10.633 16.984 -8.898 1 88.81 184 VAL A O 1
ATOM 1510 N N . ASN A 1 185 ? 8.383 17.047 -8.867 1 92.75 185 ASN A N 1
ATOM 1511 C CA . ASN A 1 185 ? 8.305 18.016 -9.953 1 92.75 185 ASN A CA 1
ATOM 1512 C C . ASN A 1 185 ? 9.023 19.312 -9.594 1 92.75 185 ASN A C 1
ATOM 1514 O O . ASN A 1 185 ? 9.773 19.859 -10.406 1 92.75 185 ASN A O 1
ATOM 1518 N N . PHE A 1 186 ? 8.766 19.781 -8.422 1 91.06 186 PHE A N 1
ATOM 1519 C CA . PHE A 1 186 ? 9.398 21 -7.918 1 91.06 186 PHE A CA 1
ATOM 1520 C C . PHE A 1 186 ? 10.914 20.828 -7.848 1 91.06 186 PHE A C 1
ATOM 1522 O O . PHE A 1 186 ? 11.656 21.703 -8.305 1 91.06 186 PHE A O 1
ATOM 1529 N N . LEU A 1 187 ? 11.367 19.719 -7.387 1 87.31 187 LEU A N 1
ATOM 1530 C CA . LEU A 1 187 ? 12.797 19.469 -7.195 1 87.31 187 LEU A CA 1
ATOM 1531 C C . LEU A 1 187 ? 13.5 19.297 -8.531 1 87.31 187 LEU A C 1
ATOM 1533 O O . LEU A 1 187 ? 14.664 19.688 -8.68 1 87.31 187 LEU A O 1
ATOM 1537 N N . SER A 1 188 ? 12.781 18.719 -9.422 1 90.38 188 SER A N 1
ATOM 1538 C CA . SER A 1 188 ? 13.328 18.625 -10.773 1 90.38 188 SER A CA 1
ATOM 1539 C C . SER A 1 188 ? 13.586 20.016 -11.352 1 90.38 188 SER A C 1
ATOM 1541 O O . SER A 1 188 ? 14.633 20.25 -11.961 1 90.38 188 SER A O 1
ATOM 1543 N N . PHE A 1 189 ? 12.672 20.875 -11.203 1 93.25 189 PHE A N 1
ATOM 1544 C CA . PHE A 1 189 ? 12.828 22.234 -11.664 1 93.25 189 PHE A CA 1
ATOM 1545 C C . PHE A 1 189 ? 13.93 22.953 -10.875 1 93.25 189 PHE A C 1
ATOM 1547 O O . PHE A 1 189 ? 14.719 23.703 -11.445 1 93.25 189 PHE A O 1
ATOM 1554 N N . TYR A 1 190 ? 13.945 22.688 -9.617 1 87.81 190 TYR A N 1
ATOM 1555 C CA . TYR A 1 190 ? 15 23.188 -8.742 1 87.81 190 TYR A CA 1
ATOM 1556 C C . TYR A 1 190 ? 16.375 22.797 -9.266 1 87.81 190 TYR A C 1
ATOM 1558 O O . TYR A 1 190 ? 17.266 23.656 -9.391 1 87.81 190 TYR A O 1
ATOM 1566 N N . GLY A 1 191 ? 16.547 21.594 -9.57 1 86.88 191 GLY A N 1
ATOM 1567 C CA . GLY A 1 191 ? 17.812 21.109 -10.109 1 86.88 191 GLY A CA 1
ATOM 1568 C C . GLY A 1 191 ? 18.188 21.766 -11.43 1 86.88 191 GLY A C 1
ATOM 1569 O O . GLY A 1 191 ? 19.344 22.125 -11.633 1 86.88 191 GLY A O 1
ATOM 1570 N N . SER A 1 192 ? 17.25 21.906 -12.273 1 93.69 192 SER A N 1
ATOM 1571 C CA . SER A 1 192 ? 17.484 22.562 -13.555 1 93.69 192 SER A CA 1
ATOM 1572 C C . SER A 1 192 ? 17.906 24.016 -13.367 1 93.69 192 SER A C 1
ATOM 1574 O O . SER A 1 192 ? 18.812 24.5 -14.047 1 93.69 192 SER A O 1
ATOM 1576 N N . CYS A 1 193 ? 17.234 24.641 -12.492 1 93.56 193 CYS A N 1
ATOM 1577 C CA . CYS A 1 193 ? 17.578 26.031 -12.203 1 93.56 193 CYS A CA 1
ATOM 1578 C C . CYS A 1 193 ? 18.984 26.141 -11.648 1 93.56 193 CYS A C 1
ATOM 1580 O O . CYS A 1 193 ? 19.75 27.016 -12.062 1 93.56 193 CYS A O 1
ATOM 1582 N N . ALA A 1 194 ? 19.297 25.281 -10.773 1 89.19 194 ALA A N 1
ATOM 1583 C CA . ALA A 1 194 ? 20.641 25.266 -10.203 1 89.19 194 ALA A CA 1
ATOM 1584 C C . ALA A 1 194 ? 21.688 25.047 -11.289 1 89.19 194 ALA A C 1
ATOM 1586 O O . ALA A 1 194 ? 22.734 25.703 -11.289 1 89.19 194 ALA A O 1
ATOM 1587 N N . GLU A 1 195 ? 21.422 24.156 -12.148 1 92.62 195 GLU A N 1
ATOM 1588 C CA . GLU A 1 195 ? 22.344 23.859 -13.242 1 92.62 195 GLU A CA 1
ATOM 1589 C C . GLU A 1 195 ? 22.531 25.062 -14.164 1 92.62 195 GLU A C 1
ATOM 1591 O O . GLU A 1 195 ? 23.609 25.266 -14.719 1 92.62 195 GLU A O 1
ATOM 1596 N N . MET A 1 196 ? 21.531 25.781 -14.25 1 95.5 196 MET A N 1
ATOM 1597 C CA . MET A 1 196 ? 21.562 26.938 -15.141 1 95.5 196 MET A CA 1
ATOM 1598 C C . MET A 1 196 ? 22.078 28.172 -14.406 1 95.5 196 MET A C 1
ATOM 1600 O O . MET A 1 196 ? 22.109 29.266 -14.961 1 95.5 196 MET A O 1
ATOM 1604 N N . GLY A 1 197 ? 22.406 28.016 -13.109 1 92.38 197 GLY A N 1
ATOM 1605 C CA . GLY A 1 197 ? 22.984 29.109 -12.344 1 92.38 197 GLY A CA 1
ATOM 1606 C C . GLY A 1 197 ? 21.953 30.047 -11.773 1 92.38 197 GLY A C 1
ATOM 1607 O O . GLY A 1 197 ? 22.281 31.156 -11.336 1 92.38 197 GLY A O 1
ATOM 1608 N N . ILE A 1 198 ? 20.719 29.672 -11.891 1 92.88 198 ILE A N 1
ATOM 1609 C CA . ILE A 1 198 ? 19.656 30.484 -11.289 1 92.88 198 ILE A CA 1
ATOM 1610 C C . ILE A 1 198 ? 19.625 30.25 -9.781 1 92.88 198 ILE A C 1
ATOM 1612 O O . ILE A 1 198 ? 19.766 29.125 -9.312 1 92.88 198 ILE A O 1
ATOM 1616 N N . ASP A 1 199 ? 19.516 31.359 -9.055 1 86 199 ASP A N 1
ATOM 1617 C CA . ASP A 1 199 ? 19.344 31.234 -7.613 1 86 199 ASP A CA 1
ATOM 1618 C C . ASP A 1 199 ? 18.062 30.453 -7.277 1 86 199 ASP A C 1
ATOM 1620 O O . ASP A 1 199 ? 16.953 30.938 -7.523 1 86 199 ASP A O 1
ATOM 1624 N N . THR A 1 200 ? 18.203 29.359 -6.641 1 83.25 200 THR A N 1
ATOM 1625 C CA . THR A 1 200 ? 17.078 28.438 -6.418 1 83.25 200 THR A CA 1
ATOM 1626 C C . THR A 1 200 ? 16.109 29.016 -5.395 1 83.25 200 THR A C 1
ATOM 1628 O O . THR A 1 200 ? 14.961 28.578 -5.305 1 83.25 200 THR A O 1
ATOM 1631 N N . ASN A 1 201 ? 16.5 29.938 -4.633 1 75.56 201 ASN A N 1
ATOM 1632 C CA . ASN A 1 201 ? 15.602 30.594 -3.682 1 75.56 201 ASN A CA 1
ATOM 1633 C C . ASN A 1 201 ? 14.5 31.375 -4.395 1 75.56 201 ASN A C 1
ATOM 1635 O O . ASN A 1 201 ? 13.484 31.719 -3.787 1 75.56 201 ASN A O 1
ATOM 1639 N N . LEU A 1 202 ? 14.695 31.609 -5.656 1 85.25 202 LEU A N 1
ATOM 1640 C CA . LEU A 1 202 ? 13.742 32.406 -6.434 1 85.25 202 LEU A CA 1
ATOM 1641 C C . LEU A 1 202 ? 12.57 31.531 -6.883 1 85.25 202 LEU A C 1
ATOM 1643 O O . LEU A 1 202 ? 11.531 32.062 -7.301 1 85.25 202 LEU A O 1
ATOM 1647 N N . ILE A 1 203 ? 12.727 30.281 -6.77 1 87 203 ILE A N 1
ATOM 1648 C CA . ILE A 1 203 ? 11.727 29.391 -7.344 1 87 203 ILE A CA 1
ATOM 1649 C C . ILE A 1 203 ? 10.391 29.594 -6.625 1 87 203 ILE A C 1
ATOM 1651 O O . ILE A 1 203 ? 9.328 29.578 -7.254 1 87 203 ILE A O 1
ATOM 1655 N N . GLY A 1 204 ? 10.461 29.703 -5.309 1 83.88 204 GLY A N 1
ATOM 1656 C CA . GLY A 1 204 ? 9.242 30.031 -4.586 1 83.88 204 GLY A CA 1
ATOM 1657 C C . GLY A 1 204 ? 8.539 31.266 -5.121 1 83.88 204 GLY A C 1
ATOM 1658 O O . GLY A 1 204 ? 7.309 31.297 -5.195 1 83.88 204 GLY A O 1
ATOM 1659 N N . LYS A 1 205 ? 9.328 32.188 -5.512 1 85.12 205 LYS A N 1
ATOM 1660 C CA . LYS A 1 205 ? 8.805 33.438 -6.07 1 85.12 205 LYS A CA 1
ATOM 1661 C C . LYS A 1 205 ? 8.195 33.188 -7.449 1 85.12 205 LYS A C 1
ATOM 1663 O O . LYS A 1 205 ? 7.199 33.844 -7.805 1 85.12 205 LYS A O 1
ATOM 1668 N N . PHE A 1 206 ? 8.797 32.312 -8.219 1 93.38 206 PHE A N 1
ATOM 1669 C CA . PHE A 1 206 ? 8.289 32 -9.555 1 93.38 206 PHE A CA 1
ATOM 1670 C C . PHE A 1 206 ? 6.871 31.453 -9.484 1 93.38 206 PHE A C 1
ATOM 1672 O O . PHE A 1 206 ? 6.141 31.469 -10.477 1 93.38 206 PHE A O 1
ATOM 1679 N N . LEU A 1 207 ? 6.531 30.938 -8.281 1 92.12 207 LEU A N 1
ATOM 1680 C CA . LEU A 1 207 ? 5.297 30.172 -8.203 1 92.12 207 LEU A CA 1
ATOM 1681 C C . LEU A 1 207 ? 4.277 30.859 -7.301 1 92.12 207 LEU A C 1
ATOM 1683 O O . LEU A 1 207 ? 3.186 30.344 -7.074 1 92.12 207 LEU A O 1
ATOM 1687 N N . GLN A 1 208 ? 4.578 32.062 -6.824 1 88.69 208 GLN A N 1
ATOM 1688 C CA . GLN A 1 208 ? 3.707 32.75 -5.891 1 88.69 208 GLN A CA 1
ATOM 1689 C C . GLN A 1 208 ? 2.564 33.469 -6.621 1 88.69 208 GLN A C 1
ATOM 1691 O O . GLN A 1 208 ? 2.488 33.406 -7.852 1 88.69 208 GLN A O 1
ATOM 1696 N N . GLY A 1 209 ? 1.562 33.969 -5.934 1 86.88 209 GLY A N 1
ATOM 1697 C CA . GLY A 1 209 ? 0.518 34.844 -6.465 1 86.88 209 GLY A CA 1
ATOM 1698 C C . GLY A 1 209 ? -0.773 34.094 -6.758 1 86.88 209 GLY A C 1
ATOM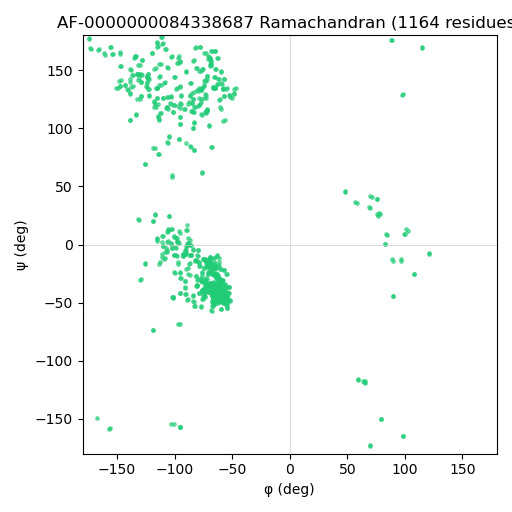 1699 O O . GLY A 1 209 ? -1.687 34.656 -7.375 1 86.88 209 GLY A O 1
ATOM 1700 N N . GLU A 1 210 ? -0.843 32.906 -6.352 1 88.12 210 GLU A N 1
ATOM 1701 C CA . GLU A 1 210 ? -2.064 32.125 -6.566 1 88.12 210 GLU A CA 1
ATOM 1702 C C . GLU A 1 210 ? -3.025 32.281 -5.391 1 88.12 210 GLU A C 1
ATOM 1704 O O . GLU A 1 210 ? -2.596 32.469 -4.254 1 88.12 210 GLU A O 1
ATOM 1709 N N . ASP A 1 211 ? -4.234 32.188 -5.676 1 87.81 211 ASP A N 1
ATOM 1710 C CA . ASP A 1 211 ? -5.262 32.281 -4.637 1 87.81 211 ASP A CA 1
ATOM 1711 C C . ASP A 1 211 ? -5.5 30.938 -3.977 1 87.81 211 ASP A C 1
ATOM 1713 O O . ASP A 1 211 ? -5.613 29.922 -4.66 1 87.81 211 ASP A O 1
ATOM 1717 N N . THR A 1 212 ? -5.484 30.938 -2.656 1 87.38 212 THR A N 1
ATOM 1718 C CA . THR A 1 212 ? -5.703 29.703 -1.902 1 87.38 212 THR A CA 1
ATOM 1719 C C . THR A 1 212 ? -6.93 29.844 -1.005 1 87.38 212 THR A C 1
ATOM 1721 O O . THR A 1 212 ? -7.434 30.938 -0.784 1 87.38 212 THR A O 1
ATOM 1724 N N . LYS A 1 213 ? -7.426 28.75 -0.503 1 89.56 213 LYS A N 1
ATOM 1725 C CA . LYS A 1 213 ? -8.547 28.734 0.428 1 89.56 213 LYS A CA 1
ATOM 1726 C C . LYS A 1 213 ? -8.195 29.438 1.732 1 89.56 213 LYS A C 1
ATOM 1728 O O . LYS A 1 213 ? -9.055 30.047 2.363 1 89.56 213 LYS A O 1
ATOM 1733 N N . ILE A 1 214 ? -6.988 29.438 2.119 1 83 214 ILE A N 1
ATOM 1734 C CA . ILE A 1 214 ? -6.551 30.078 3.352 1 83 214 ILE A CA 1
ATOM 1735 C C . ILE A 1 214 ? -6.617 31.594 3.184 1 83 214 ILE A C 1
ATOM 1737 O O . ILE A 1 214 ? -7.043 32.312 4.094 1 83 214 ILE A O 1
ATOM 1741 N N . MET A 1 215 ? -6.223 32.031 2.055 1 82.19 215 MET A N 1
ATOM 1742 C CA . MET A 1 215 ? -6.316 33.469 1.766 1 82.19 215 MET A CA 1
ATOM 1743 C C . MET A 1 215 ? -7.777 33.906 1.685 1 82.19 215 MET A C 1
ATOM 1745 O O . MET A 1 215 ? -8.125 35 2.121 1 82.19 215 MET A O 1
ATOM 1749 N N . GLU A 1 216 ? -8.57 33.062 1.06 1 89.19 216 GLU A N 1
ATOM 1750 C CA . GLU A 1 216 ? -10 33.344 1.021 1 89.19 216 GLU A CA 1
ATOM 1751 C C . GLU A 1 216 ? -10.57 33.469 2.428 1 89.19 216 GLU A C 1
ATOM 1753 O O . GLU A 1 216 ? -11.391 34.375 2.688 1 89.19 216 GLU A O 1
ATOM 1758 N N . LEU A 1 217 ? -10.203 32.625 3.273 1 88.44 217 LEU A N 1
ATOM 1759 C CA . LEU A 1 217 ? -10.648 32.688 4.664 1 88.44 217 LEU A CA 1
ATOM 1760 C C . LEU A 1 217 ? -10.242 34 5.316 1 88.44 217 LEU A C 1
ATOM 1762 O O . LEU A 1 217 ? -11.055 34.625 6.012 1 88.44 217 LEU A O 1
ATOM 1766 N N . ASP A 1 218 ? -9.094 34.406 5.137 1 83 218 ASP A N 1
ATOM 1767 C CA . ASP A 1 218 ? -8.609 35.656 5.719 1 83 218 ASP A CA 1
ATOM 1768 C C . ASP A 1 218 ? -9.43 36.844 5.219 1 83 218 ASP A C 1
ATOM 1770 O O . ASP A 1 218 ? -9.727 37.75 5.984 1 83 218 ASP A O 1
ATOM 1774 N N . ARG A 1 219 ? -9.695 36.781 3.924 1 87.81 219 ARG A N 1
ATOM 1775 C CA . ARG A 1 219 ? -10.523 37.844 3.363 1 87.81 219 ARG A CA 1
ATOM 1776 C C . ARG A 1 219 ? -11.906 37.844 3.998 1 87.81 219 ARG A C 1
ATOM 1778 O O . ARG A 1 219 ? -12.461 38.906 4.281 1 87.81 219 ARG A O 1
ATOM 1785 N N . GLU A 1 220 ? -12.438 36.719 4.191 1 91.94 220 GLU A N 1
ATOM 1786 C CA . GLU A 1 220 ? -13.758 36.594 4.812 1 91.94 220 GLU A CA 1
ATOM 1787 C C . GLU A 1 220 ? -13.719 37.062 6.262 1 91.94 220 GLU A C 1
ATOM 1789 O O . GLU A 1 220 ? -14.672 37.688 6.75 1 91.94 220 GLU A O 1
ATOM 1794 N N . LEU A 1 221 ? -12.688 36.812 6.949 1 88.81 221 LEU A N 1
ATOM 1795 C CA . LEU A 1 221 ? -12.5 37.312 8.312 1 88.81 221 LEU A CA 1
ATOM 1796 C C . LEU A 1 221 ? -12.406 38.812 8.336 1 88.81 221 LEU A C 1
ATOM 1798 O O . LEU A 1 221 ? -12.961 39.469 9.234 1 88.81 221 LEU A O 1
ATOM 1802 N N . TYR A 1 222 ? -11.703 39.344 7.414 1 87.81 222 TYR A N 1
ATOM 1803 C CA . TYR A 1 222 ? -11.555 40.812 7.312 1 87.81 222 TYR A CA 1
ATOM 1804 C C . TYR A 1 222 ? -12.898 41.469 7.082 1 87.81 222 TYR A C 1
ATOM 1806 O O . TYR A 1 222 ? -13.156 42.562 7.621 1 87.81 222 TYR A O 1
ATOM 1814 N N . LYS A 1 223 ? -13.695 40.875 6.277 1 93 223 LYS A N 1
ATOM 1815 C CA . LYS A 1 223 ? -15.039 41.406 6.059 1 93 223 LYS A CA 1
ATOM 1816 C C . LYS A 1 223 ? -15.812 41.5 7.367 1 93 223 LYS A C 1
ATOM 1818 O O . LYS A 1 223 ? -16.562 42.469 7.582 1 93 223 LYS A O 1
ATOM 1823 N N . LEU A 1 224 ? -15.656 40.531 8.188 1 94.69 224 LEU A N 1
ATOM 1824 C CA . LEU A 1 224 ? -16.312 40.562 9.484 1 94.69 224 LEU A CA 1
ATOM 1825 C C . LEU A 1 224 ? -15.766 41.688 10.344 1 94.69 224 LEU A C 1
ATOM 1827 O O . LEU A 1 224 ? -16.5 42.312 11.125 1 94.69 224 LEU A O 1
ATOM 1831 N N . ALA A 1 225 ? -14.508 41.938 10.242 1 92.19 225 ALA A N 1
ATOM 1832 C CA . ALA A 1 225 ? -13.898 43.062 10.977 1 92.19 225 ALA A CA 1
ATOM 1833 C C . ALA A 1 225 ? -14.461 44.406 10.516 1 92.19 225 ALA A C 1
ATOM 1835 O O . ALA A 1 225 ? -14.75 45.281 11.336 1 92.19 225 ALA A O 1
ATOM 1836 N N . ILE A 1 226 ? -14.594 44.531 9.219 1 92.88 226 ILE A N 1
ATOM 1837 C CA . ILE A 1 226 ? -15.172 45.75 8.664 1 92.88 226 ILE A CA 1
ATOM 1838 C C . ILE A 1 226 ? -16.594 45.938 9.172 1 92.88 226 ILE A C 1
ATOM 1840 O O . ILE A 1 226 ? -16.984 47.031 9.594 1 92.88 226 ILE A O 1
ATOM 1844 N N . LYS A 1 227 ? -17.328 44.844 9.164 1 95.5 227 LYS A N 1
ATOM 1845 C CA . LYS A 1 227 ? -18.703 44.906 9.664 1 95.5 227 LYS A CA 1
ATOM 1846 C C . LYS A 1 227 ? -18.734 45.281 11.133 1 95.5 227 LYS A C 1
ATOM 1848 O O . LYS A 1 227 ? -19.656 46 11.57 1 95.5 227 LYS A O 1
ATOM 1853 N N . ALA A 1 228 ? -17.844 44.844 11.867 1 96.25 228 ALA A N 1
ATOM 1854 C CA . ALA A 1 228 ? -17.781 45.188 13.281 1 96.25 228 ALA A CA 1
ATOM 1855 C C . ALA A 1 228 ? -17.5 46.688 13.469 1 96.25 228 ALA A C 1
ATOM 1857 O O . ALA A 1 228 ? -18.109 47.344 14.336 1 96.25 228 ALA A O 1
ATOM 1858 N N . ARG A 1 229 ? -16.594 47.188 12.727 1 93.81 229 ARG A N 1
ATOM 1859 C CA . ARG A 1 229 ? -16.297 48.625 12.766 1 93.81 229 ARG A CA 1
ATOM 1860 C C . ARG A 1 229 ? -17.531 49.469 12.422 1 93.81 229 ARG A C 1
ATOM 1862 O O . ARG A 1 229 ? -17.844 50.438 13.117 1 93.81 229 ARG A O 1
ATOM 1869 N N . GLU A 1 230 ? -18.188 49.062 11.391 1 94.5 230 GLU A N 1
ATOM 1870 C CA . GLU A 1 230 ? -19.375 49.781 10.93 1 94.5 230 GLU A CA 1
ATOM 1871 C C . GLU A 1 230 ? -20.5 49.688 11.969 1 94.5 230 GLU A C 1
ATOM 1873 O O . GLU A 1 230 ? -21.312 50.625 12.07 1 94.5 230 GLU A O 1
ATOM 1878 N N . ALA A 1 231 ? -20.453 48.656 12.766 1 95.75 231 ALA A N 1
ATOM 1879 C CA . ALA A 1 231 ? -21.484 48.469 13.789 1 95.75 231 ALA A CA 1
ATOM 1880 C C . ALA A 1 231 ? -21.094 49.156 15.094 1 95.75 231 ALA A C 1
ATOM 1882 O O . ALA A 1 231 ? -21.828 49.094 16.078 1 95.75 231 ALA A O 1
ATOM 1883 N N . GLY A 1 232 ? -19.922 49.812 15.102 1 94.44 232 GLY A N 1
ATOM 1884 C CA . GLY A 1 232 ? -19.484 50.562 16.266 1 94.44 232 GLY A CA 1
ATOM 1885 C C . GLY A 1 232 ? -18.938 49.656 17.375 1 94.44 232 GLY A C 1
ATOM 1886 O O . GLY A 1 232 ? -19.016 50 18.547 1 94.44 232 GLY A O 1
ATOM 1887 N N . LEU A 1 233 ? -18.438 48.531 16.984 1 96.5 233 LEU A N 1
ATOM 1888 C CA . LEU A 1 233 ? -18.047 47.562 18 1 96.5 233 LEU A CA 1
ATOM 1889 C C . LEU A 1 233 ? -16.547 47.594 18.234 1 96.5 233 LEU A C 1
ATOM 1891 O O . LEU A 1 233 ? -16 46.781 18.984 1 96.5 233 LEU A O 1
ATOM 1895 N N . SER A 1 234 ? -15.789 48.531 17.656 1 94.12 234 SER A N 1
ATOM 1896 C CA . SER A 1 234 ? -14.336 48.625 17.766 1 94.12 234 SER A CA 1
ATOM 1897 C C . SER A 1 234 ? -13.914 48.75 19.234 1 94.12 234 SER A C 1
ATOM 1899 O O . SER A 1 234 ? -12.93 48.125 19.641 1 94.12 234 SER A O 1
ATOM 1901 N N . GLN A 1 235 ? -14.625 49.469 20 1 93.56 235 GLN A N 1
ATOM 1902 C CA . GLN A 1 235 ? -14.281 49.656 21.391 1 93.56 235 GLN A CA 1
ATOM 1903 C C . GLN A 1 235 ? -14.484 48.375 22.203 1 93.56 235 GLN A C 1
ATOM 1905 O O . GLN A 1 235 ? -13.703 48.062 23.109 1 93.56 235 GLN A O 1
ATOM 1910 N N . VAL A 1 236 ? -15.539 47.656 21.875 1 95.81 236 VAL A N 1
ATOM 1911 C CA . VAL A 1 236 ? -15.797 46.375 22.562 1 95.81 236 VAL A CA 1
ATOM 1912 C C . VAL A 1 236 ? -14.641 45.438 22.312 1 95.81 236 VAL A C 1
ATOM 1914 O O . VAL A 1 236 ? -14.164 44.75 23.234 1 95.81 236 VAL A O 1
ATOM 1917 N N . PHE A 1 237 ? -14.195 45.344 21.094 1 94.19 237 PHE A N 1
ATOM 1918 C CA . PHE A 1 237 ? -13.086 44.469 20.75 1 94.19 237 PHE A CA 1
ATOM 1919 C C . PHE A 1 237 ? -11.797 44.906 21.406 1 94.19 237 PHE A C 1
ATOM 1921 O O . PHE A 1 237 ? -10.977 44.094 21.844 1 94.19 237 PHE A O 1
ATOM 1928 N N . ALA A 1 238 ? -11.578 46.219 21.516 1 90.69 238 ALA A N 1
ATOM 1929 C CA . ALA A 1 238 ? -10.367 46.75 22.125 1 90.69 238 ALA A CA 1
ATOM 1930 C C . ALA A 1 238 ? -10.312 46.469 23.625 1 90.69 238 ALA A C 1
ATOM 1932 O O . ALA A 1 238 ? -9.242 46.188 24.172 1 90.69 238 ALA A O 1
ATOM 1933 N N . GLU A 1 239 ? -11.398 46.438 24.297 1 93.81 239 GLU A N 1
ATOM 1934 C CA . GLU A 1 239 ? -11.453 46.375 25.75 1 93.81 239 GLU A CA 1
ATOM 1935 C C . GLU A 1 239 ? -11.539 44.938 26.25 1 93.81 239 GLU A C 1
ATOM 1937 O O . GLU A 1 239 ? -11.391 44.688 27.453 1 93.81 239 GLU A O 1
ATOM 1942 N N . ASN A 1 240 ? -11.75 44.031 25.375 1 94.12 240 ASN A N 1
ATOM 1943 C CA . ASN A 1 240 ? -11.953 42.656 25.828 1 94.12 240 ASN A CA 1
ATOM 1944 C C . ASN A 1 240 ? -10.953 41.688 25.188 1 94.12 240 ASN A C 1
ATOM 1946 O O . ASN A 1 240 ? -10.555 41.875 24.047 1 94.12 240 ASN A O 1
ATOM 1950 N N . GLU A 1 241 ? -10.594 40.688 25.969 1 89.75 241 GLU A N 1
ATOM 1951 C CA . GLU A 1 241 ? -9.734 39.625 25.469 1 89.75 241 GLU A CA 1
ATOM 1952 C C . GLU A 1 241 ? -10.523 38.656 24.609 1 89.75 241 GLU A C 1
ATOM 1954 O O . GLU A 1 241 ? -11.711 38.406 24.859 1 89.75 241 GLU A O 1
ATOM 1959 N N . PRO A 1 242 ? -9.883 38.062 23.641 1 90.19 242 PRO A N 1
ATOM 1960 C CA . PRO A 1 242 ? -10.562 37.156 22.703 1 90.19 242 PRO A CA 1
ATOM 1961 C C . PRO A 1 242 ? -11.312 36.031 23.422 1 90.19 242 PRO A C 1
ATOM 1963 O O . PRO A 1 242 ? -12.391 35.625 22.969 1 90.19 242 PRO A O 1
ATOM 1966 N N . GLU A 1 243 ? -10.773 35.531 24.5 1 90.56 243 GLU A N 1
ATOM 1967 C CA . GLU A 1 243 ? -11.391 34.438 25.219 1 90.56 243 GLU A CA 1
ATOM 1968 C C . GLU A 1 243 ? -12.758 34.812 25.781 1 90.56 243 GLU A C 1
ATOM 1970 O O . GLU A 1 243 ? -13.633 33.969 25.938 1 90.56 243 GLU A O 1
ATOM 1975 N N . ASN A 1 244 ? -12.945 36.094 26.016 1 94.44 244 ASN A N 1
ATOM 1976 C CA . ASN A 1 244 ? -14.172 36.594 26.625 1 94.44 244 ASN A CA 1
ATOM 1977 C C . ASN A 1 244 ? -15 37.406 25.641 1 94.44 244 ASN A C 1
ATOM 1979 O O . ASN A 1 244 ? -16 38 26.016 1 94.44 244 ASN A O 1
ATOM 1983 N N . MET A 1 245 ? -14.602 37.406 24.422 1 95.19 245 MET A N 1
ATOM 1984 C CA . MET A 1 245 ? -15.148 38.344 23.438 1 95.19 245 MET A CA 1
ATOM 1985 C C . MET A 1 245 ? -16.625 38.031 23.172 1 95.19 245 MET A C 1
ATOM 1987 O O . MET A 1 245 ? -17.438 38.969 23.062 1 95.19 245 MET A O 1
ATOM 1991 N N . ARG A 1 246 ? -16.953 36.781 22.969 1 96.19 246 ARG A N 1
ATOM 1992 C CA . ARG A 1 246 ? -18.344 36.406 22.672 1 96.19 246 ARG A CA 1
ATOM 1993 C C . ARG A 1 246 ? -19.281 36.906 23.766 1 96.19 246 ARG A C 1
ATOM 1995 O O . ARG A 1 246 ? -20.328 37.469 23.484 1 96.19 246 ARG A O 1
ATOM 2002 N N . GLN A 1 247 ? -18.891 36.688 25.031 1 95.69 247 GLN A N 1
ATOM 2003 C CA . GLN A 1 247 ? -19.688 37.125 26.172 1 95.69 247 GLN A CA 1
ATOM 2004 C C . GLN A 1 247 ? -19.828 38.625 26.203 1 95.69 247 GLN A C 1
ATOM 2006 O O . GLN A 1 247 ? -20.891 39.156 26.516 1 95.69 247 GLN A O 1
ATOM 2011 N N . ALA A 1 248 ? -18.719 39.25 25.922 1 96.56 248 ALA A N 1
ATOM 2012 C CA . ALA A 1 248 ? -18.734 40.719 25.906 1 96.56 248 ALA A CA 1
ATOM 2013 C C . ALA A 1 248 ? -19.688 41.25 24.844 1 96.56 248 ALA A C 1
ATOM 2015 O O . ALA A 1 248 ? -20.422 42.219 25.078 1 96.56 248 ALA A O 1
ATOM 2016 N N . LEU A 1 249 ? -19.703 40.625 23.688 1 97 249 LEU A N 1
ATOM 2017 C CA . LEU A 1 249 ? -20.562 41.062 22.594 1 97 249 LEU A CA 1
ATOM 2018 C C . LEU A 1 249 ? -22.031 40.781 22.906 1 97 249 LEU A C 1
ATOM 2020 O O . LEU A 1 249 ? -22.906 41.562 22.594 1 97 249 LEU A O 1
ATOM 2024 N N . LEU A 1 250 ? -22.281 39.625 23.5 1 95.69 250 LEU A N 1
ATOM 2025 C CA . LEU A 1 250 ? -23.641 39.312 23.922 1 95.69 250 LEU A CA 1
ATOM 2026 C C . LEU A 1 250 ? -24.156 40.312 24.922 1 95.69 250 LEU A C 1
ATOM 2028 O O . LEU A 1 250 ? -25.328 40.719 24.875 1 95.69 250 LEU A O 1
ATOM 2032 N N . ALA A 1 251 ? -23.328 40.719 25.844 1 95.5 251 ALA A N 1
ATOM 2033 C CA . ALA A 1 251 ? -23.703 41.656 26.875 1 95.5 251 ALA A CA 1
ATOM 2034 C C . ALA A 1 251 ? -23.969 43.062 26.281 1 95.5 251 ALA A C 1
ATOM 2036 O O . ALA A 1 251 ? -24.844 43.781 26.766 1 95.5 251 ALA A O 1
ATOM 2037 N N . HIS A 1 252 ? -23.188 43.438 25.359 1 94.81 252 HIS A N 1
ATOM 2038 C CA . HIS A 1 252 ? -23.344 44.719 24.703 1 94.81 252 HIS A CA 1
ATOM 2039 C C . HIS A 1 252 ? -24.703 44.844 24.016 1 94.81 252 HIS A C 1
ATOM 2041 O O . HIS A 1 252 ? -25.359 45.875 24.047 1 94.81 252 HIS A O 1
ATOM 2047 N N . GLY A 1 253 ? -25.172 43.844 23.359 1 91.19 253 GLY A N 1
ATOM 2048 C CA . GLY A 1 253 ? -26.469 43.812 22.703 1 91.19 253 GLY A CA 1
ATOM 2049 C C . GLY A 1 253 ? -26.562 44.688 21.5 1 91.19 253 GLY A C 1
ATOM 2050 O O . GLY A 1 253 ? -25.547 45.188 21.016 1 91.19 253 GLY A O 1
ATOM 2051 N N . GLY A 1 254 ? -27.812 44.812 20.906 1 92.5 254 GLY A N 1
ATOM 2052 C CA . GLY A 1 254 ? -28.047 45.688 19.766 1 92.5 254 GLY A CA 1
ATOM 2053 C C . GLY A 1 254 ? -27.297 45.25 18.531 1 92.5 254 GLY A C 1
ATOM 2054 O O . GLY A 1 254 ? -27.438 44.125 18.062 1 92.5 254 GLY A O 1
ATOM 2055 N N . SER A 1 255 ? -26.469 46.125 18.109 1 93 255 SER A N 1
ATOM 2056 C CA . SER A 1 255 ? -25.688 45.875 16.891 1 93 255 SER A CA 1
ATOM 2057 C C . SER A 1 255 ? -24.734 44.688 17.062 1 93 255 SER A C 1
ATOM 2059 O O . SER A 1 255 ? -24.438 44 16.094 1 93 255 SER A O 1
ATOM 2061 N N . ALA A 1 256 ? -24.328 44.438 18.266 1 96 256 ALA A N 1
ATOM 2062 C CA . ALA A 1 256 ? -23.422 43.344 18.547 1 96 256 ALA A CA 1
ATOM 2063 C C . ALA A 1 256 ? -24.125 42 18.359 1 96 256 ALA A C 1
ATOM 2065 O O . ALA A 1 256 ? -23.516 41.031 17.906 1 96 256 ALA A O 1
ATOM 2066 N N . SER A 1 257 ? -25.406 41.969 18.688 1 95.06 257 SER A N 1
ATOM 2067 C CA . SER A 1 257 ? -26.172 40.75 18.516 1 95.06 257 SER A CA 1
ATOM 2068 C C . SER A 1 257 ? -26.312 40.406 17.031 1 95.06 257 SER A C 1
ATOM 2070 O O . SER A 1 257 ? -26.203 39.219 16.656 1 95.06 257 SER A O 1
ATOM 2072 N N . GLN A 1 258 ? -26.578 41.375 16.281 1 94.81 258 GLN A N 1
ATOM 2073 C CA . GLN A 1 258 ? -26.672 41.156 14.852 1 94.81 258 GLN A CA 1
ATOM 2074 C C . GLN A 1 258 ? -25.328 40.719 14.273 1 94.81 258 GLN A C 1
ATOM 2076 O O . GLN A 1 258 ? -25.281 39.844 13.406 1 94.81 258 GLN A O 1
ATOM 2081 N N . TRP A 1 259 ? -24.297 41.344 14.672 1 97.5 259 TRP A N 1
ATOM 2082 C CA . TRP A 1 259 ? -22.953 41 14.211 1 97.5 259 TRP A CA 1
ATOM 2083 C C . TRP A 1 259 ? -22.609 39.562 14.602 1 97.5 259 TRP A C 1
ATOM 2085 O O . TRP A 1 259 ? -21.984 38.844 13.828 1 97.5 259 TRP A O 1
ATOM 2095 N N . LEU A 1 260 ? -23 39.188 15.797 1 97.25 260 LEU A N 1
ATOM 2096 C CA . LEU A 1 260 ? -22.734 37.844 16.281 1 97.25 260 LEU A CA 1
ATOM 2097 C C . LEU A 1 260 ? -23.453 36.812 15.406 1 97.25 260 LEU A C 1
ATOM 2099 O O . LEU A 1 260 ? -22.938 35.719 15.195 1 97.25 260 LEU A O 1
ATOM 2103 N N . THR A 1 261 ? -24.578 37.156 14.945 1 96.75 261 THR A N 1
ATOM 2104 C CA . THR A 1 261 ? -25.281 36.281 14.023 1 96.75 261 THR A CA 1
ATOM 2105 C C . THR A 1 261 ? -24.484 36.094 12.742 1 96.75 261 THR A C 1
ATOM 2107 O O . THR A 1 261 ? -24.359 34.969 12.234 1 96.75 261 THR A O 1
ATOM 2110 N N . ASP A 1 262 ? -23.953 37.156 12.25 1 97 262 ASP A N 1
ATOM 2111 C CA . ASP A 1 262 ? -23.094 37.094 11.07 1 97 262 ASP A CA 1
ATOM 2112 C C . ASP A 1 262 ? -21.859 36.25 11.344 1 97 262 ASP A C 1
ATOM 2114 O O . ASP A 1 262 ? -21.422 35.469 10.484 1 97 262 ASP A O 1
ATOM 2118 N N . PHE A 1 263 ? -21.328 36.438 12.508 1 97.44 263 PHE A N 1
ATOM 2119 C CA . PHE A 1 263 ? -20.141 35.688 12.914 1 97.44 263 PHE A CA 1
ATOM 2120 C C . PHE A 1 263 ? -20.469 34.188 13.008 1 97.44 263 PHE A C 1
ATOM 2122 O O . PHE A 1 263 ? -19.688 33.375 12.555 1 97.44 263 PHE A O 1
ATOM 2129 N N . ASP A 1 264 ? -21.562 33.844 13.508 1 97.56 264 ASP A N 1
ATOM 2130 C CA . ASP A 1 264 ? -21.984 32.469 13.633 1 97.56 264 ASP A CA 1
ATOM 2131 C C . ASP A 1 264 ? -22.203 31.844 12.258 1 97.56 264 ASP A C 1
ATOM 2133 O O . ASP A 1 264 ? -21.906 30.656 12.047 1 97.56 264 ASP A O 1
ATOM 2137 N N . ASP A 1 265 ? -22.781 32.594 11.375 1 96.69 265 ASP A N 1
ATOM 2138 C CA . ASP A 1 265 ? -22.953 32.125 10.008 1 96.69 265 ASP A CA 1
ATOM 2139 C C . ASP A 1 265 ? -21.609 31.844 9.352 1 96.69 265 ASP A C 1
ATOM 2141 O O . ASP A 1 265 ? -21.438 30.859 8.633 1 96.69 265 ASP A O 1
ATOM 2145 N N . TRP A 1 266 ? -20.719 32.75 9.562 1 96.5 266 TRP A N 1
ATOM 2146 C CA . TRP A 1 266 ? -19.359 32.625 9.047 1 96.5 266 TRP A CA 1
ATOM 2147 C C . TRP A 1 266 ? -18.703 31.359 9.602 1 96.5 266 TRP A C 1
ATOM 2149 O O . TRP A 1 266 ? -18.016 30.625 8.867 1 96.5 266 TRP A O 1
ATOM 2159 N N . LEU A 1 267 ? -18.859 31.078 10.867 1 96.44 267 LEU A N 1
ATOM 2160 C CA . LEU A 1 267 ? -18.281 29.906 11.531 1 96.44 267 LEU A CA 1
ATOM 2161 C C . LEU A 1 267 ? -18.797 28.625 10.883 1 96.44 267 LEU A C 1
ATOM 2163 O O . LEU A 1 267 ? -18.062 27.625 10.828 1 96.44 267 LEU A O 1
ATOM 2167 N N . GLN A 1 268 ? -19.953 28.594 10.367 1 94.56 268 GLN A N 1
ATOM 2168 C CA . GLN A 1 268 ? -20.516 27.391 9.781 1 94.56 268 GLN A CA 1
ATOM 2169 C C . GLN A 1 268 ? -19.828 27.031 8.469 1 94.56 268 GLN A C 1
ATOM 2171 O O . GLN A 1 268 ? -19.859 25.875 8.047 1 94.56 268 GLN A O 1
ATOM 2176 N N . VAL A 1 269 ? -19.203 27.969 7.938 1 93.19 269 VAL A N 1
ATOM 2177 C CA . VAL A 1 269 ? -18.5 27.734 6.676 1 93.19 269 VAL A CA 1
ATOM 2178 C C . VAL A 1 269 ? -17 27.578 6.938 1 93.19 269 VAL A C 1
ATOM 2180 O O . VAL A 1 269 ? -16.391 26.625 6.449 1 93.19 269 VAL A O 1
ATOM 2183 N N . TRP A 1 270 ? -16.438 28.438 7.75 1 93.19 270 TRP A N 1
ATOM 2184 C CA . TRP A 1 270 ? -14.984 28.562 7.848 1 93.19 270 TRP A CA 1
ATOM 2185 C C . TRP A 1 270 ? -14.492 28.062 9.211 1 93.19 270 TRP A C 1
ATOM 2187 O O . TRP A 1 270 ? -13.281 27.906 9.414 1 93.19 270 TRP A O 1
ATOM 2197 N N . GLY A 1 271 ? -15.422 27.828 10.102 1 94.19 271 GLY A N 1
ATOM 2198 C CA . GLY A 1 271 ? -15.047 27.547 11.484 1 94.19 271 GLY A CA 1
ATOM 2199 C C . GLY A 1 271 ? -14.727 26.078 11.734 1 94.19 271 GLY A C 1
ATOM 2200 O O . GLY A 1 271 ? -14.227 25.734 12.805 1 94.19 271 GLY A O 1
ATOM 2201 N N . HIS A 1 272 ? -15.016 25.219 10.719 1 94.06 272 HIS A N 1
ATOM 2202 C CA . HIS A 1 272 ? -14.672 23.797 10.828 1 94.06 272 HIS A CA 1
ATOM 2203 C C . HIS A 1 272 ? -13.18 23.578 10.602 1 94.06 272 HIS A C 1
ATOM 2205 O O . HIS A 1 272 ? -12.797 22.859 9.68 1 94.06 272 HIS A O 1
ATOM 2211 N N . ARG A 1 273 ? -12.398 24.141 11.414 1 91.88 273 ARG A N 1
ATOM 2212 C CA . ARG A 1 273 ? -10.938 24.062 11.344 1 91.88 273 ARG A CA 1
ATOM 2213 C C . ARG A 1 273 ? -10.32 24.094 12.734 1 91.88 273 ARG A C 1
ATOM 2215 O O . ARG A 1 273 ? -10.805 24.797 13.625 1 91.88 273 ARG A O 1
ATOM 2222 N N . SER A 1 274 ? -9.383 23.25 12.898 1 89.12 274 SER A N 1
ATOM 2223 C CA . SER A 1 274 ? -8.594 23.281 14.133 1 89.12 274 SER A CA 1
ATOM 2224 C C . SER A 1 274 ? -7.301 24.062 13.938 1 89.12 274 SER A C 1
ATOM 2226 O O . SER A 1 274 ? -6.895 24.328 12.812 1 89.12 274 SER A O 1
ATOM 2228 N N . ASP A 1 275 ? -6.699 24.469 15.016 1 81.75 275 ASP A N 1
ATOM 2229 C CA . ASP A 1 275 ? -5.469 25.25 14.961 1 81.75 275 ASP A CA 1
ATOM 2230 C C . ASP A 1 275 ? -4.242 24.344 14.969 1 81.75 275 ASP A C 1
ATOM 2232 O O . ASP A 1 275 ? -3.123 24.797 15.211 1 81.75 275 ASP A O 1
ATOM 2236 N N . ALA A 1 276 ? -4.438 23.094 14.773 1 82.31 276 ALA A N 1
ATOM 2237 C CA . ALA A 1 276 ? -3.334 22.141 14.727 1 82.31 276 ALA A CA 1
ATOM 2238 C C . ALA A 1 276 ? -3.531 21.125 13.609 1 82.31 276 ALA A C 1
ATOM 2240 O O . ALA A 1 276 ? -4.668 20.797 13.258 1 82.31 276 ALA A O 1
ATOM 2241 N N . THR A 1 277 ? -2.445 20.688 13.148 1 85.5 277 THR A N 1
ATOM 2242 C CA . THR A 1 277 ? -2.473 19.719 12.062 1 85.5 277 THR A CA 1
ATOM 2243 C C . THR A 1 277 ? -2.928 18.344 12.57 1 85.5 277 THR A C 1
ATOM 2245 O O . THR A 1 277 ? -2.236 17.719 13.375 1 85.5 277 THR A O 1
ATOM 2248 N N . CYS A 1 278 ? -4.055 17.875 12.148 1 89 278 CYS A N 1
ATOM 2249 C CA . CYS A 1 278 ? -4.574 16.531 12.375 1 89 278 CYS A CA 1
ATOM 2250 C C . CYS A 1 278 ? -4.453 16.141 13.844 1 89 278 CYS A C 1
ATOM 2252 O O . CYS A 1 278 ? -3.945 15.07 14.164 1 89 278 CYS A O 1
ATOM 2254 N N . ASP A 1 279 ? -4.824 17.016 14.711 1 89.94 279 ASP A N 1
ATOM 2255 C CA . ASP A 1 279 ? -4.801 16.75 16.141 1 89.94 279 ASP A CA 1
ATOM 2256 C C . ASP A 1 279 ? -6.215 16.688 16.719 1 89.94 279 ASP A C 1
ATOM 2258 O O . ASP A 1 279 ? -6.891 17.719 16.828 1 89.94 279 ASP A O 1
ATOM 2262 N N . VAL A 1 280 ? -6.578 15.547 17.141 1 93.62 280 VAL A N 1
ATOM 2263 C CA . VAL A 1 280 ? -7.93 15.289 17.641 1 93.62 280 VAL A CA 1
ATOM 2264 C C . VAL A 1 280 ? -8.148 16.031 18.953 1 93.62 280 VAL A C 1
ATOM 2266 O O . VAL A 1 280 ? -9.289 16.266 19.359 1 93.62 280 VAL A O 1
ATOM 2269 N N . GLY A 1 281 ? -7.105 16.5 19.578 1 91.38 281 GLY A N 1
ATOM 2270 C CA . GLY A 1 281 ? -7.195 17.125 20.891 1 91.38 281 GLY A CA 1
ATOM 2271 C C . GLY A 1 281 ? -7.398 18.625 20.828 1 91.38 281 GLY A C 1
ATOM 2272 O O . GLY A 1 281 ? -7.66 19.281 21.844 1 91.38 281 GLY A O 1
ATOM 2273 N N . VAL A 1 282 ? -7.32 19.203 19.688 1 90.44 282 VAL A N 1
ATOM 2274 C CA . VAL A 1 282 ? -7.402 20.656 19.547 1 90.44 282 VAL A CA 1
ATOM 2275 C C . VAL A 1 282 ? -8.781 21.047 19.031 1 90.44 282 VAL A C 1
ATOM 2277 O O . VAL A 1 282 ? -9.242 20.5 18.016 1 90.44 282 VAL A O 1
ATOM 2280 N N . PRO A 1 283 ? -9.43 21.922 19.688 1 92.75 283 PRO A N 1
ATOM 2281 C CA . PRO A 1 283 ? -10.789 22.297 19.297 1 92.75 283 PRO A CA 1
ATOM 2282 C C . PRO A 1 283 ? -10.828 23.062 17.969 1 92.75 283 PRO A C 1
ATOM 2284 O O . PRO A 1 283 ? -9.836 23.688 17.594 1 92.75 283 PRO A O 1
ATOM 2287 N N . SER A 1 284 ? -11.961 22.969 17.312 1 94 284 SER A N 1
ATOM 2288 C CA . SER A 1 284 ? -12.203 23.781 16.125 1 94 284 SER A CA 1
ATOM 2289 C C . SER A 1 284 ? -12.57 25.203 16.5 1 94 284 SER A C 1
ATOM 2291 O O . SER A 1 284 ? -12.828 25.5 17.672 1 94 284 SER A O 1
ATOM 2293 N N . TRP A 1 285 ? -12.617 26.094 15.531 1 92 285 TRP A N 1
ATOM 2294 C CA . TRP A 1 285 ? -13.016 27.484 15.766 1 92 285 TRP A CA 1
ATOM 2295 C C . TRP A 1 285 ? -14.484 27.562 16.156 1 92 285 TRP A C 1
ATOM 2297 O O . TRP A 1 285 ? -14.922 28.562 16.734 1 92 285 TRP A O 1
ATOM 2307 N N . ILE A 1 286 ? -15.25 26.5 15.875 1 95.19 286 ILE A N 1
ATOM 2308 C CA . ILE A 1 286 ? -16.641 26.453 16.312 1 95.19 286 ILE A CA 1
ATOM 2309 C C . ILE A 1 286 ? -16.703 26.156 17.797 1 95.19 286 ILE A C 1
ATOM 2311 O O . ILE A 1 286 ? -17.516 26.734 18.531 1 95.19 286 ILE A O 1
ATOM 2315 N N . GLU A 1 287 ? -15.867 25.312 18.219 1 94.12 287 GLU A N 1
ATOM 2316 C CA . GLU A 1 287 ? -15.828 24.922 19.625 1 94.12 287 GLU A CA 1
ATOM 2317 C C . GLU A 1 287 ? -15.211 26.016 20.484 1 94.12 287 GLU A C 1
ATOM 2319 O O . GLU A 1 287 ? -15.594 26.188 21.656 1 94.12 287 GLU A O 1
ATOM 2324 N N . ASP A 1 288 ? -14.227 26.609 20.016 1 92.88 288 ASP A N 1
ATOM 2325 C CA . ASP A 1 288 ? -13.484 27.672 20.688 1 92.88 288 ASP A CA 1
ATOM 2326 C C . ASP A 1 288 ? -13.227 28.844 19.734 1 92.88 288 ASP A C 1
ATOM 2328 O O . ASP A 1 288 ? -12.391 28.734 18.828 1 92.88 288 ASP A O 1
ATOM 2332 N N . ASN A 1 289 ? -13.859 29.969 19.984 1 93.81 289 ASN A N 1
ATOM 2333 C CA . ASN A 1 289 ? -13.852 31.078 19.047 1 93.81 289 ASN A CA 1
ATOM 2334 C C . ASN A 1 289 ? -12.656 32 19.281 1 93.81 289 ASN A C 1
ATOM 2336 O O . ASN A 1 289 ? -12.508 33.031 18.609 1 93.81 289 ASN A O 1
ATOM 2340 N N . THR A 1 290 ? -11.828 31.688 20.219 1 89.31 290 THR A N 1
ATOM 2341 C CA . THR A 1 290 ? -10.789 32.594 20.719 1 89.31 290 THR A CA 1
ATOM 2342 C C . THR A 1 290 ? -9.906 33.062 19.578 1 89.31 290 THR A C 1
ATOM 2344 O O . THR A 1 290 ? -9.711 34.281 19.406 1 89.31 290 THR A O 1
ATOM 2347 N N . ASN A 1 291 ? -9.375 32.188 18.781 1 84.38 291 ASN A N 1
ATOM 2348 C CA . ASN A 1 291 ? -8.453 32.562 17.719 1 84.38 291 ASN A CA 1
ATOM 2349 C C . ASN A 1 291 ? -9.156 33.375 16.625 1 84.38 291 ASN A C 1
ATOM 2351 O O . ASN A 1 291 ? -8.57 34.281 16.047 1 84.38 291 ASN A O 1
ATOM 2355 N N . ALA A 1 292 ? -10.391 33 16.281 1 89.38 292 ALA A N 1
ATOM 2356 C CA . ALA A 1 292 ? -11.156 33.781 15.305 1 89.38 292 ALA A CA 1
ATOM 2357 C C . ALA A 1 292 ? -11.359 35.219 15.781 1 89.38 292 ALA A C 1
ATOM 2359 O O . ALA A 1 292 ? -11.102 36.156 15.039 1 89.38 292 ALA A O 1
ATOM 2360 N N . PHE A 1 293 ? -11.773 35.344 17.047 1 91.31 293 PHE A N 1
ATOM 2361 C CA . PHE A 1 293 ? -11.969 36.656 17.625 1 91.31 293 PHE A CA 1
ATOM 2362 C C . PHE A 1 293 ? -10.648 37.438 17.688 1 91.31 293 PHE A C 1
ATOM 2364 O O . PHE A 1 293 ? -10.617 38.656 17.453 1 91.31 293 PHE A O 1
ATOM 2371 N N . GLY A 1 294 ? -9.648 36.656 18.062 1 84.5 294 GLY A N 1
ATOM 2372 C CA . GLY A 1 294 ? -8.336 37.312 18.125 1 84.5 294 GLY A CA 1
ATOM 2373 C C . GLY A 1 294 ? -7.902 37.875 16.797 1 84.5 294 GLY A C 1
ATOM 2374 O O . GLY A 1 294 ? -7.344 39 16.75 1 84.5 294 GLY A O 1
ATOM 2375 N N . ASN A 1 295 ? -8.102 37.25 15.734 1 82.69 295 ASN A N 1
ATOM 2376 C CA . ASN A 1 295 ? -7.754 37.719 14.406 1 82.69 295 ASN A CA 1
ATOM 2377 C C . ASN A 1 295 ? -8.586 38.938 14.016 1 82.69 295 ASN A C 1
ATOM 2379 O O . ASN A 1 295 ? -8.055 39.906 13.445 1 82.69 295 ASN A O 1
ATOM 2383 N N . ILE A 1 296 ? -9.836 38.875 14.273 1 89.19 296 ILE A N 1
ATOM 2384 C CA . ILE A 1 296 ? -10.711 40 13.977 1 89.19 296 ILE A CA 1
ATOM 2385 C C . ILE A 1 296 ? -10.258 41.25 14.766 1 89.19 296 ILE A C 1
ATOM 2387 O O . ILE A 1 296 ? -10.203 42.344 14.234 1 89.19 296 ILE A O 1
ATOM 2391 N N . LYS A 1 297 ? -9.984 41 16 1 87.5 297 LYS A N 1
ATOM 2392 C CA . LYS A 1 297 ? -9.484 42.062 16.844 1 87.5 297 LYS A CA 1
ATOM 2393 C C . LYS A 1 297 ? -8.227 42.688 16.25 1 87.5 297 LYS A C 1
ATOM 2395 O O . LYS A 1 297 ? -8.094 43.938 16.234 1 87.5 297 LYS A O 1
ATOM 2400 N N . THR A 1 298 ? -7.367 41.875 15.797 1 78.12 298 THR A N 1
ATOM 2401 C CA . THR A 1 298 ? -6.125 42.344 15.195 1 78.12 298 THR A CA 1
ATOM 2402 C C . THR A 1 298 ? -6.406 43.219 13.977 1 78.12 298 THR A C 1
ATOM 2404 O O . THR A 1 298 ? -5.77 44.281 13.805 1 78.12 298 THR A O 1
ATOM 2407 N N . PHE A 1 299 ? -7.309 42.812 13.141 1 80.25 299 PHE A N 1
ATOM 2408 C CA . PHE A 1 299 ? -7.676 43.594 11.969 1 80.25 299 PHE A CA 1
ATOM 2409 C C . PHE A 1 299 ? -8.273 44.938 12.367 1 80.25 299 PHE A C 1
ATOM 2411 O O . PHE A 1 299 ? -8.031 45.969 11.711 1 80.25 299 PHE A O 1
ATOM 2418 N N . LEU A 1 300 ? -9.008 44.969 13.414 1 85 300 LEU A N 1
ATOM 2419 C CA . LEU A 1 300 ? -9.711 46.156 13.859 1 85 300 LEU A CA 1
ATOM 2420 C C . LEU A 1 300 ? -8.742 47.156 14.492 1 85 300 LEU A C 1
ATOM 2422 O O . LEU A 1 300 ? -8.969 48.375 14.43 1 85 300 LEU A O 1
ATOM 2426 N N . MET A 1 301 ? -7.773 46.656 15.07 1 78.81 301 MET A N 1
ATOM 2427 C CA . MET A 1 301 ? -6.855 47.5 15.812 1 78.81 301 MET A CA 1
ATOM 2428 C C . MET A 1 301 ? -5.781 48.062 14.898 1 78.81 301 MET A C 1
ATOM 2430 O O . MET A 1 301 ? -5.039 48.969 15.289 1 78.81 301 MET A O 1
ATOM 2434 N N . LYS A 1 302 ? -5.801 47.531 13.703 1 74.75 302 LYS A N 1
ATOM 2435 C CA . LYS A 1 302 ? -4.844 48.094 12.75 1 74.75 302 LYS A CA 1
ATOM 2436 C C . LYS A 1 302 ? -5.277 49.469 12.266 1 74.75 302 LYS A C 1
ATOM 2438 O O . LYS A 1 302 ? -6.465 49.719 12.047 1 74.75 302 LYS A O 1
ATOM 2443 N N . ASP A 1 303 ? -4.312 50.312 12.203 1 67 303 ASP A N 1
ATOM 2444 C CA . ASP A 1 303 ? -4.574 51.688 11.781 1 67 303 ASP A CA 1
ATOM 2445 C C . ASP A 1 303 ? -4.93 51.781 10.305 1 67 303 ASP A C 1
ATOM 2447 O O . ASP A 1 303 ? -5.703 52.625 9.883 1 67 303 ASP A O 1
ATOM 2451 N N . THR A 1 304 ? -4.215 50.906 9.539 1 70.62 304 THR A N 1
ATOM 2452 C CA . THR A 1 304 ? -4.449 50.906 8.102 1 70.62 304 THR A CA 1
ATOM 2453 C C . THR A 1 304 ? -5.168 49.656 7.656 1 70.62 304 THR A C 1
ATOM 2455 O O . THR A 1 304 ? -4.898 48.562 8.172 1 70.62 304 THR A O 1
ATOM 2458 N N . ASP A 1 305 ? -6.098 49.906 6.746 1 71.25 305 ASP A N 1
ATOM 2459 C CA . ASP A 1 305 ? -6.836 48.781 6.199 1 71.25 305 ASP A CA 1
ATOM 2460 C C . ASP A 1 305 ? -5.918 47.844 5.398 1 71.25 305 ASP A C 1
ATOM 2462 O O . ASP A 1 305 ? -5.012 48.312 4.707 1 71.25 305 ASP A O 1
ATOM 2466 N N . HIS A 1 306 ? -6.086 46.594 5.637 1 72.44 306 HIS A N 1
ATOM 2467 C CA . HIS A 1 306 ? -5.352 45.625 4.84 1 72.44 306 HIS A CA 1
ATOM 2468 C C . HIS A 1 306 ? -5.93 45.5 3.434 1 72.44 306 HIS A C 1
ATOM 2470 O O . HIS A 1 306 ? -7.148 45.438 3.264 1 72.44 306 HIS A O 1
ATOM 2476 N N . ASP A 1 307 ? -5.098 45.656 2.445 1 78.56 307 ASP A N 1
ATOM 2477 C CA . ASP A 1 307 ? -5.516 45.531 1.052 1 78.56 307 ASP A CA 1
ATOM 2478 C C . ASP A 1 307 ? -5.043 44.219 0.448 1 78.56 307 ASP A C 1
ATOM 2480 O O . ASP A 1 307 ? -3.955 44.156 -0.129 1 78.56 307 ASP A O 1
ATOM 2484 N N . PHE A 1 308 ? -5.93 43.219 0.528 1 78.25 308 PHE A N 1
ATOM 2485 C CA . PHE A 1 308 ? -5.602 41.875 0.041 1 78.25 308 PHE A CA 1
ATOM 2486 C C . PHE A 1 308 ? -5.383 41.906 -1.467 1 78.25 308 PHE A C 1
ATOM 2488 O O . PHE A 1 308 ? -4.527 41.188 -1.981 1 78.25 308 PHE A O 1
ATOM 2495 N N . ASP A 1 309 ? -6.066 42.656 -2.211 1 82 309 ASP A N 1
ATOM 2496 C CA . ASP A 1 309 ? -5.934 42.75 -3.662 1 82 309 ASP A CA 1
ATOM 2497 C C . ASP A 1 309 ? -4.582 43.344 -4.055 1 82 309 ASP A C 1
ATOM 2499 O O . ASP A 1 309 ? -3.949 42.875 -5.012 1 82 309 ASP A O 1
ATOM 2503 N N . ALA A 1 310 ? -4.273 44.406 -3.379 1 82.56 310 ALA A N 1
ATOM 2504 C CA . ALA A 1 310 ? -2.971 45 -3.645 1 82.56 310 ALA A CA 1
ATOM 2505 C C . ALA A 1 310 ? -1.839 44.031 -3.357 1 82.56 310 ALA A C 1
ATOM 2507 O O . ALA A 1 310 ? -0.845 43.969 -4.086 1 82.56 310 ALA A O 1
ATOM 2508 N N . ALA A 1 311 ? -1.956 43.375 -2.238 1 75.94 311 ALA A N 1
ATOM 2509 C CA . ALA A 1 311 ? -0.939 42.375 -1.89 1 75.94 311 ALA A CA 1
ATOM 2510 C C . ALA A 1 311 ? -0.807 41.312 -2.982 1 75.94 311 ALA A C 1
ATOM 2512 O O . ALA A 1 311 ? 0.305 40.906 -3.336 1 75.94 311 ALA A O 1
ATOM 2513 N N . GLN A 1 312 ? -1.894 40.844 -3.52 1 83.44 312 GLN A N 1
ATOM 2514 C CA . GLN A 1 312 ? -1.886 39.844 -4.582 1 83.44 312 GLN A CA 1
ATOM 2515 C C . GLN A 1 312 ? -1.267 40.375 -5.859 1 83.44 312 GLN A C 1
ATOM 2517 O O . GLN A 1 312 ? -0.478 39.719 -6.52 1 83.44 312 GLN A O 1
ATOM 2522 N N . ARG A 1 313 ? -1.681 41.531 -6.211 1 87.56 313 ARG A N 1
ATOM 2523 C CA . ARG A 1 313 ? -1.124 42.188 -7.391 1 87.56 313 ARG A CA 1
ATOM 2524 C C . ARG A 1 313 ? 0.388 42.344 -7.27 1 87.56 313 ARG A C 1
ATOM 2526 O O . ARG A 1 313 ? 1.121 42.094 -8.227 1 87.56 313 ARG A O 1
ATOM 2533 N N . ASN A 1 314 ? 0.816 42.781 -6.168 1 83.38 314 ASN A N 1
ATOM 2534 C CA . ASN A 1 314 ? 2.248 42.938 -5.934 1 83.38 314 ASN A CA 1
ATOM 2535 C C . ASN A 1 314 ? 2.982 41.594 -6.059 1 83.38 314 ASN A C 1
ATOM 2537 O O . ASN A 1 314 ? 4.082 41.531 -6.613 1 83.38 314 ASN A O 1
ATOM 2541 N N . ALA A 1 315 ? 2.426 40.625 -5.48 1 83.56 315 ALA A N 1
ATOM 2542 C CA . ALA A 1 315 ? 3.031 39.281 -5.555 1 83.56 315 ALA A CA 1
ATOM 2543 C C . ALA A 1 315 ? 3.16 38.812 -7.004 1 83.56 315 ALA A C 1
ATOM 2545 O O . ALA A 1 315 ? 4.168 38.219 -7.383 1 83.56 315 ALA A O 1
ATOM 2546 N N . ILE A 1 316 ? 2.154 39.062 -7.832 1 90.44 316 ILE A N 1
ATOM 2547 C CA . ILE A 1 316 ? 2.152 38.688 -9.242 1 90.44 316 ILE A CA 1
ATOM 2548 C C . ILE A 1 316 ? 3.219 39.469 -9.992 1 90.44 316 ILE A C 1
ATOM 2550 O O . ILE A 1 316 ? 3.955 38.906 -10.812 1 90.44 316 ILE A O 1
ATOM 2554 N N . GLU A 1 317 ? 3.279 40.719 -9.695 1 91.44 317 GLU A N 1
ATOM 2555 C CA . GLU A 1 317 ? 4.273 41.562 -10.344 1 91.44 317 GLU A CA 1
ATOM 2556 C C . GLU A 1 317 ? 5.691 41.125 -9.984 1 91.44 317 GLU A C 1
ATOM 2558 O O . GLU A 1 317 ? 6.57 41.094 -10.852 1 91.44 317 GLU A O 1
ATOM 2563 N N . GLU A 1 318 ? 5.875 40.938 -8.75 1 86.81 318 GLU A N 1
ATOM 2564 C CA . GLU A 1 318 ? 7.18 40.438 -8.297 1 86.81 318 GLU A CA 1
ATOM 2565 C C . GLU A 1 318 ? 7.543 39.125 -8.961 1 86.81 318 GLU A C 1
ATOM 2567 O O . GLU A 1 318 ? 8.703 38.875 -9.305 1 86.81 318 GLU A O 1
ATOM 2572 N N . ARG A 1 319 ? 6.605 38.219 -9.062 1 92.25 319 ARG A N 1
ATOM 2573 C CA . ARG A 1 319 ? 6.797 36.906 -9.719 1 92.25 319 ARG A CA 1
ATOM 2574 C C . ARG A 1 319 ? 7.246 37.094 -11.164 1 92.25 319 ARG A C 1
ATOM 2576 O O . ARG A 1 319 ? 8.242 36.5 -11.586 1 92.25 319 ARG A O 1
ATOM 2583 N N . GLU A 1 320 ? 6.531 37.938 -11.914 1 95.38 320 GLU A N 1
ATOM 2584 C CA . GLU A 1 320 ? 6.828 38.156 -13.328 1 95.38 320 GLU A CA 1
ATOM 2585 C C . GLU A 1 320 ? 8.188 38.812 -13.516 1 95.38 320 GLU A C 1
ATOM 2587 O O . GLU A 1 320 ? 8.938 38.438 -14.43 1 95.38 320 GLU A O 1
ATOM 2592 N N . ALA A 1 321 ? 8.461 39.719 -12.641 1 93.69 321 ALA A N 1
ATOM 2593 C CA . ALA A 1 321 ? 9.766 40.375 -12.711 1 93.69 321 ALA A CA 1
ATOM 2594 C C . ALA A 1 321 ? 10.891 39.375 -12.43 1 93.69 321 ALA A C 1
ATOM 2596 O O . ALA A 1 321 ? 11.938 39.438 -13.094 1 93.69 321 ALA A O 1
ATOM 2597 N N . ALA A 1 322 ? 10.719 38.594 -11.469 1 91.75 322 ALA A N 1
ATOM 2598 C CA . ALA A 1 322 ? 11.727 37.594 -11.109 1 91.75 322 ALA A CA 1
ATOM 2599 C C . ALA A 1 322 ? 11.922 36.594 -12.242 1 91.75 322 ALA A C 1
ATOM 2601 O O . ALA A 1 322 ? 13.047 36.188 -12.523 1 91.75 322 ALA A O 1
ATOM 2602 N N . ILE A 1 323 ? 10.836 36.125 -12.859 1 95.94 323 ILE A N 1
ATOM 2603 C CA . ILE A 1 323 ? 10.891 35.156 -13.961 1 95.94 323 ILE A CA 1
ATOM 2604 C C . ILE A 1 323 ? 11.648 35.781 -15.141 1 95.94 323 ILE A C 1
ATOM 2606 O O . ILE A 1 323 ? 12.516 35.125 -15.727 1 95.94 323 ILE A O 1
ATOM 2610 N N . GLU A 1 324 ? 11.305 37 -15.43 1 95.94 324 GLU A N 1
ATOM 2611 C CA . GLU A 1 324 ? 11.953 37.688 -16.547 1 95.94 324 GLU A CA 1
ATOM 2612 C C . GLU A 1 324 ? 13.445 37.875 -16.281 1 95.94 324 GLU A C 1
ATOM 2614 O O . GLU A 1 324 ? 14.266 37.688 -17.188 1 95.94 324 GLU A O 1
ATOM 2619 N N . ALA A 1 325 ? 13.734 38.25 -15.125 1 94.25 325 ALA A N 1
ATOM 2620 C CA . ALA A 1 325 ? 15.141 38.438 -14.75 1 94.25 325 ALA A CA 1
ATOM 2621 C C . ALA A 1 325 ? 15.914 37.156 -14.867 1 94.25 325 ALA A C 1
ATOM 2623 O O . ALA A 1 325 ? 17.047 37.125 -15.352 1 94.25 325 ALA A O 1
ATOM 2624 N N . ALA A 1 326 ? 15.383 36.062 -14.422 1 94.5 326 ALA A N 1
ATOM 2625 C CA . ALA A 1 326 ? 16.047 34.781 -14.484 1 94.5 326 ALA A CA 1
ATOM 2626 C C . ALA A 1 326 ? 16.156 34.281 -15.922 1 94.5 326 ALA A C 1
ATOM 2628 O O . ALA A 1 326 ? 17.188 33.719 -16.312 1 94.5 326 ALA A O 1
ATOM 2629 N N . ARG A 1 327 ? 15.117 34.5 -16.656 1 95.69 327 ARG A N 1
ATOM 2630 C CA . ARG A 1 327 ? 15.023 34 -18.016 1 95.69 327 ARG A CA 1
ATOM 2631 C C . ARG A 1 327 ? 15.984 34.75 -18.938 1 95.69 327 ARG A C 1
ATOM 2633 O O . ARG A 1 327 ? 16.562 34.156 -19.859 1 95.69 327 ARG A O 1
ATOM 2640 N N . SER A 1 328 ? 16.125 36.062 -18.766 1 94.38 328 SER A N 1
ATOM 2641 C CA . SER A 1 328 ? 16.875 36.938 -19.656 1 94.38 328 SER A CA 1
ATOM 2642 C C . SER A 1 328 ? 18.359 36.562 -19.672 1 94.38 328 SER A C 1
ATOM 2644 O O . SER A 1 328 ? 19.047 36.812 -20.672 1 94.38 328 SER A O 1
ATOM 2646 N N . GLY A 1 329 ? 18.859 36 -18.703 1 91.31 329 GLY A N 1
ATOM 2647 C CA . GLY A 1 329 ? 20.266 35.656 -18.625 1 91.31 329 GLY A CA 1
ATOM 2648 C C . GLY A 1 329 ? 20.562 34.281 -19.219 1 91.31 329 GLY A C 1
ATOM 2649 O O . GLY A 1 329 ? 21.734 33.875 -19.297 1 91.31 329 GLY A O 1
ATOM 2650 N N . LEU A 1 330 ? 19.609 33.594 -19.828 1 96.25 330 LEU A N 1
ATOM 2651 C CA . LEU A 1 330 ? 19.766 32.219 -20.266 1 96.25 330 LEU A CA 1
ATOM 2652 C C . LEU A 1 330 ? 19.922 32.125 -21.781 1 96.25 330 LEU A C 1
ATOM 2654 O O . LEU A 1 330 ? 19.484 33.031 -22.5 1 96.25 330 LEU A O 1
ATOM 2658 N N . THR A 1 331 ? 20.625 31.078 -22.219 1 96.69 331 THR A N 1
ATOM 2659 C CA . THR A 1 331 ? 20.656 30.781 -23.656 1 96.69 331 THR A CA 1
ATOM 2660 C C . THR A 1 331 ? 19.297 30.312 -24.141 1 96.69 331 THR A C 1
ATOM 2662 O O . THR A 1 331 ? 18.406 30.016 -23.344 1 96.69 331 THR A O 1
ATOM 2665 N N . LYS A 1 332 ? 19.109 30.266 -25.438 1 96.38 332 LYS A N 1
ATOM 2666 C CA . LYS A 1 332 ? 17.844 29.844 -26.016 1 96.38 332 LYS A CA 1
ATOM 2667 C C . LYS A 1 332 ? 17.484 28.422 -25.578 1 96.38 332 LYS A C 1
ATOM 2669 O O . LYS A 1 332 ? 16.312 28.125 -25.297 1 96.38 332 LYS A O 1
ATOM 2674 N N . GLU A 1 333 ? 18.484 27.609 -25.547 1 96 333 GLU A N 1
ATOM 2675 C CA . GLU A 1 333 ? 18.266 26.219 -25.109 1 96 333 GLU A CA 1
ATOM 2676 C C . GLU A 1 333 ? 17.891 26.156 -23.625 1 96 333 GLU A C 1
ATOM 2678 O O . GLU A 1 333 ? 17 25.406 -23.25 1 96 333 GLU A O 1
ATOM 2683 N N . GLU A 1 334 ? 18.578 26.906 -22.875 1 96.69 334 GLU A N 1
ATOM 2684 C CA . GLU A 1 334 ? 18.297 26.969 -21.438 1 96.69 334 GLU A CA 1
ATOM 2685 C C . GLU A 1 334 ? 16.906 27.547 -21.172 1 96.69 334 GLU A C 1
ATOM 2687 O O . GLU A 1 334 ? 16.219 27.141 -20.25 1 96.69 334 GLU A O 1
ATOM 2692 N N . GLN A 1 335 ? 16.547 28.516 -22 1 97.38 335 GLN A N 1
ATOM 2693 C CA . GLN A 1 335 ? 15.211 29.109 -21.859 1 97.38 335 GLN A CA 1
ATOM 2694 C C . GLN A 1 335 ? 14.117 28.078 -22.094 1 97.38 335 GLN A C 1
ATOM 2696 O O . GLN A 1 335 ? 13.094 28.094 -21.406 1 97.38 335 GLN A O 1
ATOM 2701 N N . ALA A 1 336 ? 14.352 27.25 -22.984 1 96.69 336 ALA A N 1
ATOM 2702 C CA . ALA A 1 336 ? 13.367 26.219 -23.25 1 96.69 336 ALA A CA 1
ATOM 2703 C C . ALA A 1 336 ? 13.195 25.297 -22.047 1 96.69 336 ALA A C 1
ATOM 2705 O O . ALA A 1 336 ? 12.078 24.922 -21.703 1 96.69 336 ALA A O 1
ATOM 2706 N N . VAL A 1 337 ? 14.266 24.906 -21.453 1 95.94 337 VAL A N 1
ATOM 2707 C CA . VAL A 1 337 ? 14.242 24.062 -20.266 1 95.94 337 VAL A CA 1
ATOM 2708 C C . VAL A 1 337 ? 13.562 24.812 -19.125 1 95.94 337 VAL A C 1
ATOM 2710 O O . VAL A 1 337 ? 12.711 24.25 -18.422 1 95.94 337 VAL A O 1
ATOM 2713 N N . PHE A 1 338 ? 13.945 26.016 -18.938 1 97 338 PHE A N 1
ATOM 2714 C CA . PHE A 1 338 ? 13.383 26.859 -17.891 1 97 338 PHE A CA 1
ATOM 2715 C C . PHE A 1 338 ? 11.875 27.016 -18.078 1 97 338 PHE A C 1
ATOM 2717 O O . PHE A 1 338 ? 11.109 26.797 -17.125 1 97 338 PHE A O 1
ATOM 2724 N N . ASP A 1 339 ? 11.484 27.312 -19.297 1 97.44 339 ASP A N 1
ATOM 2725 C CA . ASP A 1 339 ? 10.07 27.531 -19.594 1 97.44 339 ASP A CA 1
ATOM 2726 C C . ASP A 1 339 ? 9.266 26.25 -19.391 1 97.44 339 ASP A C 1
ATOM 2728 O O . ASP A 1 339 ? 8.141 26.297 -18.891 1 97.44 339 ASP A O 1
ATOM 2732 N N . GLY A 1 340 ? 9.82 25.219 -19.828 1 96 340 GLY A N 1
ATOM 2733 C CA . GLY A 1 340 ? 9.148 23.938 -19.625 1 96 340 GLY A CA 1
ATOM 2734 C C . GLY A 1 340 ? 8.969 23.578 -18.172 1 96 340 GLY A C 1
ATOM 2735 O O . GLY A 1 340 ? 7.887 23.141 -17.766 1 96 340 GLY A O 1
ATOM 2736 N N . GLY A 1 341 ? 10.039 23.656 -17.391 1 95.75 341 GLY A N 1
ATOM 2737 C CA . GLY A 1 341 ? 9.969 23.391 -15.961 1 95.75 341 GLY A CA 1
ATOM 2738 C C . GLY A 1 341 ? 8.992 24.312 -15.234 1 95.75 341 GLY A C 1
ATOM 2739 O O . GLY A 1 341 ? 8.227 23.859 -14.391 1 95.75 341 GLY A O 1
ATOM 2740 N N . LEU A 1 342 ? 9.062 25.578 -15.594 1 96.69 342 LEU A N 1
ATOM 2741 C CA . LEU A 1 342 ? 8.156 26.562 -14.992 1 96.69 342 LEU A CA 1
ATOM 2742 C C . LEU A 1 342 ? 6.707 26.234 -15.32 1 96.69 342 LEU A C 1
ATOM 2744 O O . LEU A 1 342 ? 5.84 26.281 -14.438 1 96.69 342 LEU A O 1
ATOM 2748 N N . ALA A 1 343 ? 6.477 25.922 -16.562 1 96.31 343 ALA A N 1
ATOM 2749 C CA . ALA A 1 343 ? 5.121 25.578 -16.984 1 96.31 343 ALA A CA 1
ATOM 2750 C C . ALA A 1 343 ? 4.59 24.375 -16.219 1 96.31 343 ALA A C 1
ATOM 2752 O O . ALA A 1 343 ? 3.43 24.359 -15.797 1 96.31 343 ALA A O 1
ATOM 2753 N N . ALA A 1 344 ? 5.371 23.422 -16.094 1 95.75 344 ALA A N 1
ATOM 2754 C CA . ALA A 1 344 ? 4.98 22.219 -15.375 1 95.75 344 ALA A CA 1
ATOM 2755 C C . ALA A 1 344 ? 4.656 22.531 -13.914 1 95.75 344 ALA A C 1
ATOM 2757 O O . ALA A 1 344 ? 3.688 22 -13.367 1 95.75 344 ALA A O 1
ATOM 2758 N N . ASN A 1 345 ? 5.461 23.344 -13.289 1 95.69 345 ASN A N 1
ATOM 2759 C CA . ASN A 1 345 ? 5.281 23.656 -11.875 1 95.69 345 ASN A CA 1
ATOM 2760 C C . ASN A 1 345 ? 4.125 24.641 -11.664 1 95.69 345 ASN A C 1
ATOM 2762 O O . ASN A 1 345 ? 3.561 24.703 -10.57 1 95.69 345 ASN A O 1
ATOM 2766 N N . ARG A 1 346 ? 3.807 25.406 -12.68 1 94.94 346 ARG A N 1
ATOM 2767 C CA . ARG A 1 346 ? 2.621 26.25 -12.602 1 94.94 346 ARG A CA 1
ATOM 2768 C C . ARG A 1 346 ? 1.348 25.422 -12.758 1 94.94 346 ARG A C 1
ATOM 2770 O O . ARG A 1 346 ? 0.333 25.719 -12.117 1 94.94 346 ARG A O 1
ATOM 2777 N N . ALA A 1 347 ? 1.421 24.438 -13.609 1 94.94 347 ALA A N 1
ATOM 2778 C CA . ALA A 1 347 ? 0.273 23.562 -13.812 1 94.94 347 ALA A CA 1
ATOM 2779 C C . ALA A 1 347 ? 0.016 22.703 -12.578 1 94.94 347 ALA A C 1
ATOM 2781 O O . ALA A 1 347 ? -1.137 22.453 -12.211 1 94.94 347 ALA A O 1
ATOM 2782 N N . ALA A 1 348 ? 1.035 22.219 -12.031 1 95.06 348 ALA A N 1
ATOM 2783 C CA . ALA A 1 348 ? 1.017 21.516 -10.75 1 95.06 348 ALA A CA 1
ATOM 2784 C C . ALA A 1 348 ? 1.786 22.297 -9.68 1 95.06 348 ALA A C 1
ATOM 2786 O O . ALA A 1 348 ? 2.922 21.953 -9.352 1 95.06 348 ALA A O 1
ATOM 2787 N N . ASN A 1 349 ? 1.179 23.266 -9.18 1 94.44 349 ASN A N 1
ATOM 2788 C CA . ASN A 1 349 ? 1.81 24.266 -8.328 1 94.44 349 ASN A CA 1
ATOM 2789 C C . ASN A 1 349 ? 1.89 23.797 -6.879 1 94.44 349 ASN A C 1
ATOM 2791 O O . ASN A 1 349 ? 0.915 23.891 -6.133 1 94.44 349 ASN A O 1
ATOM 2795 N N . PHE A 1 350 ? 3.029 23.422 -6.48 1 92.19 350 PHE A N 1
ATOM 2796 C CA . PHE A 1 350 ? 3.23 22.844 -5.16 1 92.19 350 PHE A CA 1
ATOM 2797 C C . PHE A 1 350 ? 2.951 23.859 -4.066 1 92.19 350 PHE A C 1
ATOM 2799 O O . PHE A 1 350 ? 2.205 23.594 -3.125 1 92.19 350 PHE A O 1
ATOM 2806 N N . PRO A 1 351 ? 3.521 25.062 -4.086 1 89.12 351 PRO A N 1
ATOM 2807 C CA . PRO A 1 351 ? 3.248 26.031 -3.027 1 89.12 351 PRO A CA 1
ATOM 2808 C C . PRO A 1 351 ? 1.759 26.328 -2.865 1 89.12 351 PRO A C 1
ATOM 2810 O O . PRO A 1 351 ? 1.27 26.453 -1.738 1 89.12 351 PRO A O 1
ATOM 2813 N N . TRP A 1 352 ? 1.132 26.453 -3.961 1 91.38 352 TRP A N 1
ATOM 2814 C CA . TRP A 1 352 ? -0.308 26.672 -3.885 1 91.38 352 TRP A CA 1
ATOM 2815 C C . TRP A 1 352 ? -0.997 25.516 -3.166 1 91.38 352 TRP A C 1
ATOM 2817 O O . TRP A 1 352 ? -1.783 25.734 -2.24 1 91.38 352 TRP A O 1
ATOM 2827 N N . TRP A 1 353 ? -0.764 24.344 -3.668 1 93.69 353 TRP A N 1
ATOM 2828 C CA . TRP A 1 353 ? -1.409 23.156 -3.102 1 93.69 353 TRP A CA 1
ATOM 2829 C C . TRP A 1 353 ? -1.053 23 -1.628 1 93.69 353 TRP A C 1
ATOM 2831 O O . TRP A 1 353 ? -1.893 22.594 -0.821 1 93.69 353 TRP A O 1
ATOM 2841 N N . GLN A 1 354 ? 0.215 23.281 -1.265 1 89.12 354 GLN A N 1
ATOM 2842 C CA . GLN A 1 354 ? 0.72 23.141 0.097 1 89.12 354 GLN A CA 1
ATOM 2843 C C . GLN A 1 354 ? -0.093 24 1.073 1 89.12 354 GLN A C 1
ATOM 2845 O O . GLN A 1 354 ? -0.271 23.609 2.232 1 89.12 354 GLN A O 1
ATOM 2850 N N . ASP A 1 355 ? -0.579 25.016 0.632 1 87.19 355 ASP A N 1
ATOM 2851 C CA . ASP A 1 355 ? -1.403 25.875 1.476 1 87.19 355 ASP A CA 1
ATOM 2852 C C . ASP A 1 355 ? -2.877 25.484 1.382 1 87.19 355 ASP A C 1
ATOM 2854 O O . ASP A 1 355 ? -3.568 25.406 2.398 1 87.19 355 ASP A O 1
ATOM 2858 N N . ASP A 1 356 ? -3.309 25.219 0.197 1 90.12 356 ASP A N 1
ATOM 2859 C CA . ASP A 1 356 ? -4.727 25.031 -0.103 1 90.12 356 ASP A CA 1
ATOM 2860 C C . ASP A 1 356 ? -5.266 23.781 0.568 1 90.12 356 ASP A C 1
ATOM 2862 O O . ASP A 1 356 ? -6.379 23.766 1.093 1 90.12 356 ASP A O 1
ATOM 2866 N N . HIS A 1 357 ? -4.52 22.734 0.555 1 93.81 357 HIS A N 1
ATOM 2867 C CA . HIS A 1 357 ? -5.035 21.453 1.006 1 93.81 357 HIS A CA 1
ATOM 2868 C C . HIS A 1 357 ? -5.324 21.469 2.504 1 93.81 357 HIS A C 1
ATOM 2870 O O . HIS A 1 357 ? -6.07 20.625 3.006 1 93.81 357 HIS A O 1
ATOM 2876 N N . ASN A 1 358 ? -4.715 22.406 3.25 1 91.5 358 ASN A N 1
ATOM 2877 C CA . ASN A 1 358 ? -4.906 22.484 4.695 1 91.5 358 ASN A CA 1
ATOM 2878 C C . ASN A 1 358 ? -6.367 22.734 5.055 1 91.5 358 ASN A C 1
ATOM 2880 O O . ASN A 1 358 ? -6.836 22.281 6.105 1 91.5 358 ASN A O 1
ATOM 2884 N N . PHE A 1 359 ? -7.039 23.422 4.203 1 92.5 359 PHE A N 1
ATOM 2885 C CA . PHE A 1 359 ? -8.445 23.719 4.434 1 92.5 359 PHE A CA 1
ATOM 2886 C C . PHE A 1 359 ? -9.289 22.453 4.414 1 92.5 359 PHE A C 1
ATOM 2888 O O . PHE A 1 359 ? -10.227 22.312 5.199 1 92.5 359 PHE A O 1
ATOM 2895 N N . TYR A 1 360 ? -8.969 21.516 3.568 1 95.5 360 TYR A N 1
ATOM 2896 C CA . TYR A 1 360 ? -9.781 20.328 3.35 1 95.5 360 TYR A CA 1
ATOM 2897 C C . TYR A 1 360 ? -9.297 19.172 4.203 1 95.5 360 TYR A C 1
ATOM 2899 O O . TYR A 1 360 ? -10.07 18.281 4.543 1 95.5 360 TYR A O 1
ATOM 2907 N N . ILE A 1 361 ? -7.992 19.172 4.512 1 95.5 361 ILE A N 1
ATOM 2908 C CA . ILE A 1 361 ? -7.418 17.953 5.094 1 95.5 361 ILE A CA 1
ATOM 2909 C C . ILE A 1 361 ? -6.863 18.266 6.484 1 95.5 361 ILE A C 1
ATOM 2911 O O . ILE A 1 361 ? -7.523 18.016 7.492 1 95.5 361 ILE A O 1
ATOM 2915 N N . ASP A 1 362 ? -5.742 18.953 6.629 1 91.94 362 ASP A N 1
ATOM 2916 C CA . ASP A 1 362 ? -4.914 19.031 7.828 1 91.94 362 ASP A CA 1
ATOM 2917 C C . ASP A 1 362 ? -5.691 19.625 9 1 91.94 362 ASP A C 1
ATOM 2919 O O . ASP A 1 362 ? -5.508 19.219 10.148 1 91.94 362 ASP A O 1
ATOM 2923 N N . LEU A 1 363 ? -6.539 20.547 8.758 1 92.19 363 LEU A N 1
ATOM 2924 C CA . LEU A 1 363 ? -7.176 21.281 9.852 1 92.19 363 LEU A CA 1
ATOM 2925 C C . LEU A 1 363 ? -8.609 20.797 10.062 1 92.19 363 LEU A C 1
ATOM 2927 O O . LEU A 1 363 ? -9.305 21.266 10.961 1 92.19 363 LEU A O 1
ATOM 2931 N N . LYS A 1 364 ? -9.031 19.828 9.305 1 95 364 LYS A N 1
ATOM 2932 C CA . LYS A 1 364 ? -10.461 19.531 9.289 1 95 364 LYS A CA 1
ATOM 2933 C C . LYS A 1 364 ? -10.719 18.047 9.508 1 95 364 LYS A C 1
ATOM 2935 O O . LYS A 1 364 ? -11.68 17.672 10.18 1 95 364 LYS A O 1
ATOM 2940 N N . VAL A 1 365 ? -9.906 17.141 9.141 1 94.88 365 VAL A N 1
ATOM 2941 C CA . VAL A 1 365 ? -10.266 15.75 8.898 1 94.88 365 VAL A CA 1
ATOM 2942 C C . VAL A 1 365 ? -10.383 15.008 10.227 1 94.88 365 VAL A C 1
ATOM 2944 O O . VAL A 1 365 ? -10.969 13.93 10.289 1 94.88 365 VAL A O 1
ATOM 2947 N N . MET A 1 366 ? -9.883 15.562 11.305 1 95.44 366 MET A N 1
ATOM 2948 C CA . MET A 1 366 ? -9.953 14.875 12.594 1 95.44 366 MET A CA 1
ATOM 2949 C C . MET A 1 366 ? -11.227 15.266 13.344 1 95.44 366 MET A C 1
ATOM 2951 O O . MET A 1 366 ? -11.57 14.656 14.352 1 95.44 366 MET A O 1
ATOM 2955 N N . LEU A 1 367 ? -11.961 16.203 12.891 1 96.75 367 LEU A N 1
ATOM 2956 C CA . LEU A 1 367 ? -13.078 16.797 13.617 1 96.75 367 LEU A CA 1
ATOM 2957 C C . LEU A 1 367 ? -14.18 15.766 13.836 1 96.75 367 LEU A C 1
ATOM 2959 O O . LEU A 1 367 ? -14.75 15.68 14.93 1 96.75 367 LEU A O 1
ATOM 2963 N N . PRO A 1 368 ? -14.547 14.93 12.797 1 97.38 368 PRO A N 1
ATOM 2964 C CA . PRO A 1 368 ? -15.578 13.93 13.062 1 97.38 368 PRO A CA 1
ATOM 2965 C C . PRO A 1 368 ? -15.203 12.992 14.211 1 97.38 368 PRO A C 1
ATOM 2967 O O . PRO A 1 368 ? -16.047 12.695 15.062 1 97.38 368 PRO A O 1
ATOM 2970 N N . LEU A 1 369 ? -13.984 12.555 14.227 1 97.12 369 LEU A N 1
ATOM 2971 C CA . LEU A 1 369 ? -13.531 11.68 15.305 1 97.12 369 LEU A CA 1
ATOM 2972 C C . LEU A 1 369 ? -13.633 12.391 16.656 1 97.12 369 LEU A C 1
ATOM 2974 O O . LEU A 1 369 ? -14.078 11.797 17.641 1 97.12 369 LEU A O 1
ATOM 2978 N N . ARG A 1 370 ? -13.211 13.625 16.719 1 97.25 370 ARG A N 1
ATOM 2979 C CA . ARG A 1 370 ? -13.289 14.43 17.938 1 97.25 370 ARG A CA 1
ATOM 2980 C C . ARG A 1 370 ? -14.727 14.539 18.438 1 97.25 370 ARG A C 1
ATOM 2982 O O . ARG A 1 370 ? -15 14.305 19.609 1 97.25 370 ARG A O 1
ATOM 2989 N N . HIS A 1 371 ? -15.641 14.859 17.531 1 97.81 371 HIS A N 1
ATOM 2990 C CA . HIS A 1 371 ? -17.047 15.023 17.906 1 97.81 371 HIS A CA 1
ATOM 2991 C C . HIS A 1 371 ? -17.625 13.719 18.438 1 97.81 371 HIS A C 1
ATOM 2993 O O . HIS A 1 371 ? -18.391 13.727 19.406 1 97.81 371 HIS A O 1
ATOM 2999 N N . ILE A 1 372 ? -17.297 12.633 17.781 1 98.25 372 ILE A N 1
ATOM 3000 C CA . ILE A 1 372 ? -17.797 11.336 18.203 1 98.25 372 ILE A CA 1
ATOM 3001 C C . ILE A 1 372 ? -17.25 11 19.594 1 98.25 372 ILE A C 1
ATOM 3003 O O . ILE A 1 372 ? -18 10.523 20.453 1 98.25 372 ILE A O 1
ATOM 3007 N N . CYS A 1 373 ? -15.984 11.258 19.797 1 98 373 CYS A N 1
ATOM 3008 C CA . CYS A 1 373 ? -15.359 11.016 21.094 1 98 373 CYS A CA 1
ATOM 3009 C C . CYS A 1 373 ? -16.031 11.852 22.172 1 98 373 CYS A C 1
ATOM 3011 O O . CYS A 1 373 ? -16.25 11.367 23.281 1 98 373 CYS A O 1
ATOM 3013 N N . GLN A 1 374 ? -16.344 13.094 21.891 1 98 374 GLN A N 1
ATOM 3014 C CA . GLN A 1 374 ? -16.969 13.984 22.859 1 98 374 GLN A CA 1
ATOM 3015 C C . GLN A 1 374 ? -18.375 13.5 23.219 1 98 374 GLN A C 1
ATOM 3017 O O . GLN A 1 374 ? -18.766 13.508 24.391 1 98 374 GLN A O 1
ATOM 3022 N N . GLU A 1 375 ? -19.109 13.148 22.203 1 98.12 375 GLU A N 1
ATOM 3023 C CA . GLU A 1 375 ? -20.438 12.625 22.453 1 98.12 375 GLU A CA 1
ATOM 3024 C C . GLU A 1 375 ? -20.375 11.336 23.266 1 98.12 375 GLU A C 1
ATOM 3026 O O . GLU A 1 375 ? -21.188 11.125 24.172 1 98.12 375 GLU A O 1
ATOM 3031 N N . LEU A 1 376 ? -19.453 10.453 22.922 1 97.88 376 LEU A N 1
ATOM 3032 C CA . LEU A 1 376 ? -19.281 9.219 23.672 1 97.88 376 LEU A CA 1
ATOM 3033 C C . LEU A 1 376 ? -18.922 9.516 25.125 1 97.88 376 LEU A C 1
ATOM 3035 O O . LEU A 1 376 ? -19.422 8.844 26.031 1 97.88 376 LEU A O 1
ATOM 3039 N N . ALA A 1 377 ? -18.094 10.461 25.359 1 97.75 377 ALA A N 1
ATOM 3040 C CA . ALA A 1 377 ? -17.734 10.875 26.719 1 97.75 377 ALA A CA 1
ATOM 3041 C C . ALA A 1 377 ? -18.969 11.289 27.5 1 97.75 377 ALA A C 1
ATOM 3043 O O . ALA A 1 377 ? -19.109 10.938 28.672 1 97.75 377 ALA A O 1
ATOM 3044 N N . ALA A 1 378 ? -19.812 12.07 26.891 1 97.19 378 ALA A N 1
ATOM 3045 C CA . ALA A 1 378 ? -21.047 12.516 27.531 1 97.19 378 ALA A CA 1
ATOM 3046 C C . ALA A 1 378 ? -21.922 11.328 27.906 1 97.19 378 ALA A C 1
ATOM 3048 O O . ALA A 1 378 ? -22.5 11.281 28.984 1 97.19 378 ALA A O 1
ATOM 3049 N N . ARG A 1 379 ? -22 10.414 27.062 1 95.94 379 ARG A N 1
ATOM 3050 C CA . ARG A 1 379 ? -22.875 9.258 27.234 1 95.94 379 ARG A CA 1
ATOM 3051 C C . ARG A 1 379 ? -22.375 8.359 28.359 1 95.94 379 ARG A C 1
ATOM 3053 O O . ARG A 1 379 ? -23.188 7.711 29.047 1 95.94 379 ARG A O 1
ATOM 3060 N N . VAL A 1 380 ? -21.141 8.312 28.5 1 95.69 380 VAL A N 1
ATOM 3061 C CA . VAL A 1 380 ? -20.625 7.375 29.469 1 95.69 380 VAL A CA 1
ATOM 3062 C C . VAL A 1 380 ? -20.359 8.094 30.797 1 95.69 380 VAL A C 1
ATOM 3064 O O . VAL A 1 380 ? -19.828 7.508 31.734 1 95.69 380 VAL A O 1
ATOM 3067 N N . GLY A 1 381 ? -20.656 9.359 30.891 1 94.94 381 GLY A N 1
ATOM 3068 C CA . GLY A 1 381 ? -20.531 10.125 32.125 1 94.94 381 GLY A CA 1
ATOM 3069 C C . GLY A 1 381 ? -19.094 10.477 32.469 1 94.94 381 GLY A C 1
ATOM 3070 O O . GLY A 1 381 ? -18.688 10.406 33.625 1 94.94 381 GLY A O 1
ATOM 3071 N N . ALA A 1 382 ? -18.344 10.805 31.469 1 96.31 382 ALA A N 1
ATOM 3072 C CA . ALA A 1 382 ? -16.953 11.18 31.703 1 96.31 382 ALA A CA 1
ATOM 3073 C C . ALA A 1 382 ? -16.859 12.5 32.438 1 96.31 382 ALA A C 1
ATOM 3075 O O . ALA A 1 382 ? -17.781 13.305 32.406 1 96.31 382 ALA A O 1
ATOM 3076 N N . ASP A 1 383 ? -15.727 12.734 33.094 1 94.19 383 ASP A N 1
ATOM 3077 C CA . ASP A 1 383 ? -15.484 13.953 33.875 1 94.19 383 ASP A CA 1
ATOM 3078 C C . ASP A 1 383 ? -15.25 15.148 32.938 1 94.19 383 ASP A C 1
ATOM 3080 O O . ASP A 1 383 ? -15.539 16.281 33.281 1 94.19 383 ASP A O 1
ATOM 3084 N N . ASP A 1 384 ? -14.641 14.859 31.859 1 96.06 384 ASP A N 1
ATOM 3085 C CA . ASP A 1 384 ? -14.297 15.859 30.859 1 96.06 384 ASP A CA 1
ATOM 3086 C C . ASP A 1 384 ? -14.703 15.391 29.469 1 96.06 384 ASP A C 1
ATOM 3088 O O . ASP A 1 384 ? -14.602 14.211 29.141 1 96.06 384 ASP A O 1
ATOM 3092 N N . LYS A 1 385 ? -15.094 16.328 28.641 1 96.12 385 LYS A N 1
ATOM 3093 C CA . LYS A 1 385 ? -15.555 16 27.297 1 96.12 385 LYS A CA 1
ATOM 3094 C C . LYS A 1 385 ? -14.43 15.406 26.453 1 96.12 385 LYS A C 1
ATOM 3096 O O . LYS A 1 385 ? -14.68 14.734 25.453 1 96.12 385 LYS A O 1
ATOM 3101 N N . ASN A 1 386 ? -13.141 15.617 26.891 1 96.69 386 ASN A N 1
ATOM 3102 C CA . ASN A 1 386 ? -12 15.133 26.109 1 96.69 386 ASN A CA 1
ATOM 3103 C C . ASN A 1 386 ? -11.398 13.875 26.719 1 96.69 386 ASN A C 1
ATOM 3105 O O . ASN A 1 386 ? -10.312 13.445 26.328 1 96.69 386 ASN A O 1
ATOM 3109 N N . ASP A 1 387 ? -12.039 13.25 27.609 1 97.81 387 ASP A N 1
ATOM 3110 C CA . ASP A 1 387 ? -11.492 12.078 28.297 1 97.81 387 ASP A CA 1
ATOM 3111 C C . ASP A 1 387 ? -11.219 10.945 27.312 1 97.81 387 ASP A C 1
ATOM 3113 O O . ASP A 1 387 ? -10.227 10.227 27.453 1 97.81 387 ASP A O 1
ATOM 3117 N N . MET A 1 388 ? -12.047 10.781 26.312 1 97.75 388 MET A N 1
ATOM 3118 C CA . MET A 1 388 ? -11.945 9.648 25.406 1 97.75 388 MET A CA 1
ATOM 3119 C C . MET A 1 388 ? -10.664 9.727 24.578 1 97.75 388 MET A C 1
ATOM 3121 O O . MET A 1 388 ? -10.156 8.695 24.125 1 97.75 388 MET A O 1
ATOM 3125 N N . ILE A 1 389 ? -10.109 10.93 24.359 1 97.62 389 ILE A N 1
ATOM 3126 C CA . ILE A 1 389 ? -8.945 11.047 23.484 1 97.62 389 ILE A CA 1
ATOM 3127 C C . ILE A 1 389 ? -7.688 10.648 24.234 1 97.62 389 ILE A C 1
ATOM 3129 O O . ILE A 1 389 ? -6.602 10.57 23.656 1 97.62 389 ILE A O 1
ATOM 3133 N N . TYR A 1 390 ? -7.816 10.367 25.547 1 97.81 390 TYR A N 1
ATOM 3134 C CA . TYR A 1 390 ? -6.695 9.875 26.328 1 97.81 390 TYR A CA 1
ATOM 3135 C C . TYR A 1 390 ? -6.719 8.352 26.422 1 97.81 390 TYR A C 1
ATOM 3137 O O . TYR A 1 390 ? -6.012 7.758 27.234 1 97.81 390 TYR A O 1
ATOM 3145 N N . LEU A 1 391 ? -7.547 7.762 25.641 1 96.81 391 LEU A N 1
ATOM 3146 C CA . LEU A 1 391 ? -7.547 6.316 25.453 1 96.81 391 LEU A CA 1
ATOM 3147 C C . LEU A 1 391 ? -6.84 5.945 24.156 1 96.81 391 LEU A C 1
ATOM 3149 O O . LEU A 1 391 ? -6.898 6.691 23.172 1 96.81 391 LEU A O 1
ATOM 3153 N N . PHE A 1 392 ? -6.133 4.793 24.219 1 94.62 392 PHE A N 1
ATOM 3154 C CA . PHE A 1 392 ? -5.668 4.223 22.953 1 94.62 392 PHE A CA 1
ATOM 3155 C C . PHE A 1 392 ? -6.836 3.66 22.156 1 94.62 392 PHE A C 1
ATOM 3157 O O . PHE A 1 392 ? -7.895 3.367 22.703 1 94.62 392 PHE A O 1
ATOM 3164 N N . TRP A 1 393 ? -6.637 3.443 20.891 1 93 393 TRP A N 1
ATOM 3165 C CA . TRP A 1 393 ? -7.691 3.064 19.969 1 93 393 TRP A CA 1
ATOM 3166 C C . TRP A 1 393 ? -8.414 1.81 20.438 1 93 393 TRP A C 1
ATOM 3168 O O . TRP A 1 393 ? -9.648 1.787 20.516 1 93 393 TRP A O 1
ATOM 3178 N N . PRO A 1 394 ? -7.688 0.684 20.875 1 90.5 394 PRO A N 1
ATOM 3179 C CA . PRO A 1 394 ? -8.414 -0.501 21.328 1 90.5 394 PRO A CA 1
ATOM 3180 C C . PRO A 1 394 ? -9.258 -0.234 22.578 1 90.5 394 PRO A C 1
ATOM 3182 O O . PRO A 1 394 ? -10.352 -0.796 22.719 1 90.5 394 PRO A O 1
ATOM 3185 N N . GLU A 1 395 ? -8.781 0.58 23.453 1 94.5 395 GLU A N 1
ATOM 3186 C CA . GLU A 1 395 ? -9.516 0.926 24.672 1 94.5 395 GLU A CA 1
ATOM 3187 C C . GLU A 1 395 ? -10.766 1.739 24.344 1 94.5 395 GLU A C 1
ATOM 3189 O O . GLU A 1 395 ? -11.82 1.526 24.938 1 94.5 395 GLU A O 1
ATOM 3194 N N . LEU A 1 396 ? -10.602 2.682 23.438 1 96.06 396 LEU A N 1
ATOM 3195 C CA . LEU A 1 396 ? -11.734 3.488 23 1 96.06 396 LEU A CA 1
ATOM 3196 C C . LEU A 1 396 ? -12.836 2.607 22.422 1 96.06 396 LEU A C 1
ATOM 3198 O O . LEU A 1 396 ? -14.016 2.812 22.703 1 96.06 396 LEU A O 1
ATOM 3202 N N . LEU A 1 397 ? -12.445 1.624 21.641 1 93.94 397 LEU A N 1
ATOM 3203 C CA . LEU A 1 397 ? -13.406 0.713 21.031 1 93.94 397 LEU A CA 1
ATOM 3204 C C . LEU A 1 397 ? -14.117 -0.117 22.094 1 93.94 397 LEU A C 1
ATOM 3206 O O . LEU A 1 397 ? -15.305 -0.423 21.953 1 93.94 397 LEU A O 1
ATOM 3210 N N . GLU A 1 398 ? -13.398 -0.505 23.109 1 94.75 398 GLU A N 1
ATOM 3211 C CA . GLU A 1 398 ? -14.016 -1.244 24.203 1 94.75 398 GLU A CA 1
ATOM 3212 C C . GLU A 1 398 ? -15.102 -0.414 24.875 1 94.75 398 GLU A C 1
ATOM 3214 O O . GLU A 1 398 ? -16.188 -0.923 25.172 1 94.75 398 GLU A O 1
ATOM 3219 N N . VAL A 1 399 ? -14.773 0.818 25.109 1 96.81 399 VAL A N 1
ATOM 3220 C CA . VAL A 1 399 ? -15.75 1.709 25.734 1 96.81 399 VAL A CA 1
ATOM 3221 C C . VAL A 1 399 ? -16.953 1.88 24.812 1 96.81 399 VAL A C 1
ATOM 3223 O O . VAL A 1 399 ? -18.109 1.824 25.266 1 96.81 399 VAL A O 1
ATOM 3226 N N . ALA A 1 400 ? -16.688 2.098 23.562 1 96.62 400 ALA A N 1
ATOM 3227 C CA . ALA A 1 400 ? -17.766 2.262 22.578 1 96.62 400 ALA A CA 1
ATOM 3228 C C . ALA A 1 400 ? -18.641 1.005 22.5 1 96.62 400 ALA A C 1
ATOM 3230 O O . ALA A 1 400 ? -19.844 1.087 22.25 1 96.62 400 ALA A O 1
ATOM 3231 N N . ASN A 1 401 ? -18 -0.111 22.781 1 95.31 401 ASN A N 1
ATOM 3232 C CA . ASN A 1 401 ? -18.703 -1.386 22.719 1 95.31 401 ASN A CA 1
ATOM 3233 C C . ASN A 1 401 ? -19.406 -1.693 24.047 1 95.31 401 ASN A C 1
ATOM 3235 O O . ASN A 1 401 ? -19.969 -2.771 24.203 1 95.31 401 ASN A O 1
ATOM 3239 N N . GLY A 1 402 ? -19.297 -0.829 25.047 1 94.06 402 GLY A N 1
ATOM 3240 C CA . GLY A 1 402 ? -20.125 -0.973 26.219 1 94.06 402 GLY A CA 1
ATOM 3241 C C . GLY A 1 402 ? -19.328 -1.143 27.5 1 94.06 402 GLY A C 1
ATOM 3242 O O . GLY A 1 402 ? -19.891 -1.178 28.594 1 94.06 402 GLY A O 1
ATOM 3243 N N . LYS A 1 403 ? -18.031 -1.296 27.391 1 94.56 403 LYS A N 1
ATOM 3244 C CA . LYS A 1 403 ? -17.25 -1.33 28.609 1 94.56 403 LYS A CA 1
ATOM 3245 C C . LYS A 1 403 ? -17.453 -0.06 29.438 1 94.56 403 LYS A C 1
ATOM 3247 O O . LYS A 1 403 ? -17.328 1.05 28.906 1 94.56 403 LYS A O 1
ATOM 3252 N N . PRO A 1 404 ? -17.781 -0.222 30.656 1 94.06 404 PRO A N 1
ATOM 3253 C CA . PRO A 1 404 ? -18.016 0.967 31.469 1 94.06 404 PRO A CA 1
ATOM 3254 C C . PRO A 1 404 ? -16.75 1.815 31.656 1 94.06 404 PRO A C 1
ATOM 3256 O O . PRO A 1 404 ? -15.664 1.275 31.828 1 94.06 404 PRO A O 1
ATOM 3259 N N . TYR A 1 405 ? -16.969 3.084 31.5 1 95.06 405 TYR A N 1
ATOM 3260 C CA . TYR A 1 405 ? -15.922 4.043 31.812 1 95.06 405 TYR A CA 1
ATOM 3261 C C . TYR A 1 405 ? -15.906 4.359 33.312 1 95.06 405 TYR A C 1
ATOM 3263 O O . TYR A 1 405 ? -16.453 5.375 33.75 1 95.06 405 TYR A O 1
ATOM 3271 N N . ALA A 1 406 ? -15.289 3.51 34.094 1 91.75 406 ALA A N 1
ATOM 3272 C CA . ALA A 1 406 ? -15.273 3.613 35.562 1 91.75 406 ALA A CA 1
ATOM 3273 C C . ALA A 1 406 ? -14.039 2.938 36.125 1 91.75 406 ALA A C 1
ATOM 3275 O O . ALA A 1 406 ? -13.289 2.273 35.406 1 91.75 406 ALA A O 1
ATOM 3276 N N . GLY A 1 407 ? -13.805 3.285 37.344 1 90.88 407 GLY A N 1
ATOM 3277 C CA . GLY A 1 407 ? -12.766 2.584 38.062 1 90.88 407 GLY A CA 1
ATOM 3278 C C . GLY A 1 407 ? -11.375 2.799 37.5 1 90.88 407 GLY A C 1
ATOM 3279 O O . GLY A 1 407 ? -10.93 3.939 37.344 1 90.88 407 GLY A O 1
ATOM 3280 N N . GLU A 1 408 ? -10.875 1.729 37.094 1 90.62 408 GLU A N 1
ATOM 3281 C CA . GLU A 1 408 ? -9.484 1.695 36.656 1 90.62 408 GLU A CA 1
ATOM 3282 C C . GLU A 1 408 ? -9.281 2.533 35.375 1 90.62 408 GLU A C 1
ATOM 3284 O O . GLU A 1 408 ? -8.266 3.213 35.25 1 90.62 408 GLU A O 1
ATOM 3289 N N . LEU A 1 409 ? -10.242 2.537 34.562 1 93.19 409 LEU A N 1
ATOM 3290 C CA . LEU A 1 409 ? -10.109 3.268 33.281 1 93.19 409 LEU A CA 1
ATOM 3291 C C . LEU A 1 409 ? -10.156 4.773 33.531 1 93.19 409 LEU A C 1
ATOM 3293 O O . LEU A 1 409 ? -9.414 5.531 32.906 1 93.19 409 LEU A O 1
ATOM 3297 N N . ARG A 1 410 ? -10.961 5.18 34.438 1 94.56 410 ARG A N 1
ATOM 3298 C CA . ARG A 1 410 ? -11.062 6.586 34.781 1 94.56 410 ARG A CA 1
ATOM 3299 C C . ARG A 1 410 ? -9.773 7.074 35.438 1 94.56 410 ARG A C 1
ATOM 3301 O O . ARG A 1 410 ? -9.297 8.172 35.125 1 94.56 410 ARG A O 1
ATOM 3308 N N . SER A 1 411 ? -9.266 6.293 36.312 1 95.69 411 SER A N 1
ATOM 3309 C CA . SER A 1 411 ? -8 6.629 36.969 1 95.69 411 SER A CA 1
ATOM 3310 C C . SER A 1 411 ? -6.855 6.688 35.969 1 95.69 411 SER A C 1
ATOM 3312 O O . SER A 1 411 ? -5.961 7.527 36.062 1 95.69 411 SER A O 1
ATOM 3314 N N . LEU A 1 412 ? -6.895 5.793 35.094 1 96.12 412 LEU A N 1
ATOM 3315 C CA . LEU A 1 412 ? -5.863 5.734 34.062 1 96.12 412 LEU A CA 1
ATOM 3316 C C . LEU A 1 412 ? -5.887 6.988 33.219 1 96.12 412 LEU A C 1
ATOM 3318 O O . LEU A 1 412 ? -4.832 7.523 32.844 1 96.12 412 LEU A O 1
ATOM 3322 N N . VAL A 1 413 ? -7.023 7.449 32.844 1 97.5 413 VAL A N 1
ATOM 3323 C CA . VAL A 1 413 ? -7.18 8.656 32.031 1 97.5 413 VAL A CA 1
ATOM 3324 C C . VAL A 1 413 ? -6.629 9.859 32.812 1 97.5 413 VAL A C 1
ATOM 3326 O O . VAL A 1 413 ? -5.957 10.711 32.219 1 97.5 413 VAL A O 1
ATOM 3329 N N . ALA A 1 414 ? -6.863 9.906 34.062 1 96.88 414 ALA A N 1
ATOM 3330 C CA . ALA A 1 414 ? -6.324 10.984 34.875 1 96.88 414 ALA A CA 1
ATOM 3331 C C . ALA A 1 414 ? -4.801 10.961 34.875 1 96.88 414 ALA A C 1
ATOM 3333 O O . ALA A 1 414 ? -4.156 12.008 34.781 1 96.88 414 ALA A O 1
ATOM 3334 N N . ASP A 1 415 ? -4.262 9.812 35.031 1 97.56 415 ASP A N 1
ATOM 3335 C CA . ASP A 1 415 ? -2.811 9.648 35.031 1 97.56 415 ASP A CA 1
ATOM 3336 C C . ASP A 1 415 ? -2.219 10.07 33.688 1 97.56 415 ASP A C 1
ATOM 3338 O O . ASP A 1 415 ? -1.154 10.688 33.625 1 97.56 415 ASP A O 1
ATOM 3342 N N . ARG A 1 416 ? -2.871 9.711 32.625 1 97.88 416 ARG A N 1
ATOM 3343 C CA . ARG A 1 416 ? -2.396 10.023 31.281 1 97.88 416 ARG A CA 1
ATOM 3344 C C . ARG A 1 416 ? -2.465 11.523 31 1 97.88 416 ARG A C 1
ATOM 3346 O O . ARG A 1 416 ? -1.617 12.07 30.297 1 97.88 416 ARG A O 1
ATOM 3353 N N . ARG A 1 417 ? -3.463 12.141 31.578 1 96.94 417 ARG A N 1
ATOM 3354 C CA . ARG A 1 417 ? -3.533 13.602 31.469 1 96.94 417 ARG A CA 1
ATOM 3355 C C . ARG A 1 417 ? -2.338 14.25 32.156 1 96.94 417 ARG A C 1
ATOM 3357 O O . ARG A 1 417 ? -1.758 15.203 31.641 1 96.94 417 ARG A O 1
ATOM 3364 N N . GLN A 1 418 ? -2.004 13.742 33.281 1 97 418 GLN A N 1
ATOM 3365 C CA . GLN A 1 418 ? -0.848 14.266 34 1 97 418 GLN A CA 1
ATOM 3366 C C . GLN A 1 418 ? 0.443 14.016 33.219 1 97 418 GLN A C 1
ATOM 3368 O O . GLN A 1 418 ? 1.328 14.875 33.188 1 97 418 GLN A O 1
ATOM 3373 N N . TYR A 1 419 ? 0.498 12.859 32.688 1 97.38 419 TYR A N 1
ATOM 3374 C CA . TYR A 1 419 ? 1.652 12.523 31.875 1 97.38 419 TYR A CA 1
ATOM 3375 C C . TYR A 1 419 ? 1.777 13.477 30.688 1 97.38 419 TYR A C 1
ATOM 3377 O O . TYR A 1 419 ? 2.867 13.969 30.391 1 97.38 419 TYR A O 1
ATOM 3385 N N . PHE A 1 420 ? 0.667 13.688 30.016 1 96.75 420 PHE A N 1
ATOM 3386 C CA . PHE A 1 420 ? 0.637 14.602 28.891 1 96.75 420 PHE A CA 1
ATOM 3387 C C . PHE A 1 420 ? 1.088 16 29.297 1 96.75 420 PHE A C 1
ATOM 3389 O O . PHE A 1 420 ? 1.919 16.609 28.625 1 96.75 420 PHE A O 1
ATOM 3396 N N . ASP A 1 421 ? 0.58 16.469 30.375 1 95.44 421 ASP A N 1
ATOM 3397 C CA . ASP A 1 421 ? 0.914 17.797 30.859 1 95.44 421 ASP A CA 1
ATOM 3398 C C . ASP A 1 421 ? 2.4 17.906 31.188 1 95.44 421 ASP A C 1
ATOM 3400 O O . ASP A 1 421 ? 3.031 18.922 30.906 1 95.44 421 ASP A O 1
ATOM 3404 N N . HIS A 1 422 ? 2.859 16.875 31.75 1 95.44 422 HIS A N 1
ATOM 3405 C CA . HIS A 1 422 ? 4.277 16.844 32.094 1 95.44 422 HIS A CA 1
ATOM 3406 C C . HIS A 1 422 ? 5.145 17.047 30.859 1 95.44 422 HIS A C 1
ATOM 3408 O O . HIS A 1 422 ? 6.043 17.891 30.859 1 95.44 422 HIS A O 1
ATOM 3414 N N . TRP A 1 423 ? 4.895 16.344 29.859 1 94.62 423 TRP A N 1
ATOM 3415 C CA . TRP A 1 423 ? 5.719 16.391 28.656 1 94.62 423 TRP A CA 1
ATOM 3416 C C . TRP A 1 423 ? 5.414 17.656 27.828 1 94.62 423 TRP A C 1
ATOM 3418 O O . TRP A 1 423 ? 6.289 18.188 27.141 1 94.62 423 TRP A O 1
ATOM 3428 N N . PHE A 1 424 ? 4.152 18.062 27.938 1 91.56 424 PHE A N 1
ATOM 3429 C CA . PHE A 1 424 ? 3.799 19.328 27.312 1 91.56 424 PHE A CA 1
ATOM 3430 C C . PHE A 1 424 ? 4.723 20.438 27.781 1 91.56 424 PHE A C 1
ATOM 3432 O O . PHE A 1 424 ? 5.238 21.219 26.969 1 91.56 424 PHE A O 1
ATOM 3439 N N . HIS A 1 425 ? 5.035 20.5 28.984 1 89.56 425 HIS A N 1
ATOM 3440 C CA . HIS A 1 425 ? 5.832 21.562 29.578 1 89.56 425 HIS A CA 1
ATOM 3441 C C . HIS A 1 425 ? 7.32 21.359 29.312 1 89.56 425 HIS A C 1
ATOM 3443 O O . HIS A 1 425 ? 8.125 22.281 29.484 1 89.56 425 HIS A O 1
ATOM 3449 N N . LYS A 1 426 ? 7.664 20.234 28.797 1 90.56 426 LYS A N 1
ATOM 3450 C CA . LYS A 1 426 ? 9.07 19.938 28.531 1 90.56 426 LYS A CA 1
ATOM 3451 C C . LYS A 1 426 ? 9.422 20.203 27.062 1 90.56 426 LYS A C 1
ATOM 3453 O O . LYS A 1 426 ? 10.562 19.984 26.656 1 90.56 426 LYS A O 1
ATOM 3458 N N . ARG A 1 427 ? 8.523 20.672 26.297 1 88.69 427 ARG A N 1
ATOM 3459 C CA . ARG A 1 427 ? 8.719 20.828 24.859 1 88.69 427 ARG A CA 1
ATOM 3460 C C . ARG A 1 427 ? 9.953 21.672 24.562 1 88.69 427 ARG A C 1
ATOM 3462 O O . ARG A 1 427 ? 10.758 21.312 23.703 1 88.69 427 ARG A O 1
ATOM 3469 N N . ALA A 1 428 ? 10.117 22.719 25.234 1 79.38 428 ALA A N 1
ATOM 3470 C CA . ALA A 1 428 ? 11.203 23.656 24.969 1 79.38 428 ALA A CA 1
ATOM 3471 C C . ALA A 1 428 ? 12.562 23.016 25.234 1 79.38 428 ALA A C 1
ATOM 3473 O O . ALA A 1 428 ? 13.57 23.438 24.672 1 79.38 428 ALA A O 1
ATOM 3474 N N . GLU A 1 429 ? 12.57 21.984 25.984 1 84.69 429 GLU A N 1
ATOM 3475 C CA . GLU A 1 429 ? 13.812 21.328 26.375 1 84.69 429 GLU A CA 1
ATOM 3476 C C . GLU A 1 429 ? 14.102 20.125 25.484 1 84.69 429 GLU A C 1
ATOM 3478 O O . GLU A 1 429 ? 15.203 19.562 25.531 1 84.69 429 GLU A O 1
ATOM 3483 N N . MET A 1 430 ? 13.164 19.781 24.703 1 90.19 430 MET A N 1
ATOM 3484 C CA . MET A 1 430 ? 13.352 18.594 23.891 1 90.19 430 MET A CA 1
ATOM 3485 C C . MET A 1 430 ? 14.453 18.812 22.859 1 90.19 430 MET A C 1
ATOM 3487 O O . MET A 1 430 ? 14.5 19.844 22.188 1 90.19 430 MET A O 1
ATOM 3491 N N . PRO A 1 431 ? 15.352 17.828 22.688 1 89.06 431 PRO A N 1
ATOM 3492 C CA . PRO A 1 431 ? 16.344 17.953 21.609 1 89.06 431 PRO A CA 1
ATOM 3493 C C . PRO A 1 431 ? 15.695 17.984 20.234 1 89.06 431 PRO A C 1
ATOM 3495 O O . PRO A 1 431 ? 14.758 17.234 19.953 1 89.06 431 PRO A O 1
ATOM 3498 N N . LYS A 1 432 ? 16.203 18.828 19.453 1 87.88 432 LYS A N 1
ATOM 3499 C CA . LYS A 1 432 ? 15.633 18.984 18.109 1 87.88 432 LYS A CA 1
ATOM 3500 C C . LYS A 1 432 ? 15.984 17.781 17.234 1 87.88 432 LYS A C 1
ATOM 3502 O O . LYS A 1 432 ? 15.273 17.484 16.266 1 87.88 432 LYS A O 1
ATOM 3507 N N . VAL A 1 433 ? 17.094 17.141 17.469 1 89.19 433 VAL A N 1
ATOM 3508 C CA . VAL A 1 433 ? 17.516 15.945 16.734 1 89.19 433 VAL A CA 1
ATOM 3509 C C . VAL A 1 433 ? 17.984 14.875 17.719 1 89.19 433 VAL A C 1
ATOM 3511 O O . VAL A 1 433 ? 18.469 15.188 18.812 1 89.19 433 VAL A O 1
ATOM 3514 N N . LEU A 1 434 ? 17.766 13.688 17.406 1 92.88 434 LEU A N 1
ATOM 3515 C CA . LEU A 1 434 ? 18.203 12.523 18.172 1 92.88 434 LEU A CA 1
ATOM 3516 C C . LEU A 1 434 ? 18.828 11.469 17.266 1 92.88 434 LEU A C 1
ATOM 3518 O O . LEU A 1 434 ? 18.656 11.516 16.047 1 92.88 434 LEU A O 1
ATOM 3522 N N . GLY A 1 435 ? 19.578 10.555 17.875 1 93.94 435 GLY A N 1
ATOM 3523 C CA . GLY A 1 435 ? 20.188 9.461 17.141 1 93.94 435 GLY A CA 1
ATOM 3524 C C . GLY A 1 435 ? 21.453 9.875 16.406 1 93.94 435 GLY A C 1
ATOM 3525 O O . GLY A 1 435 ? 22.219 10.703 16.906 1 93.94 435 GLY A O 1
ATOM 3526 N N . THR A 1 436 ? 21.719 9.195 15.281 1 91.5 436 THR A N 1
ATOM 3527 C CA . THR A 1 436 ? 22.906 9.461 14.492 1 91.5 436 THR A CA 1
ATOM 3528 C C . THR A 1 436 ? 22.672 10.609 13.516 1 91.5 436 THR A C 1
ATOM 3530 O O . THR A 1 436 ? 21.875 10.484 12.586 1 91.5 436 THR A O 1
ATOM 3533 N N . ILE A 1 437 ? 23.344 11.633 13.695 1 87.19 437 ILE A N 1
ATOM 3534 C CA . ILE A 1 437 ? 23.172 12.812 12.859 1 87.19 437 ILE A CA 1
ATOM 3535 C C . ILE A 1 437 ? 23.984 12.656 11.57 1 87.19 437 ILE A C 1
ATOM 3537 O O . ILE A 1 437 ? 25.203 12.469 11.609 1 87.19 437 ILE A O 1
ATOM 3541 N N . PRO A 1 438 ? 23.25 12.664 10.539 1 81.69 438 PRO A N 1
ATOM 3542 C CA . PRO A 1 438 ? 23.984 12.508 9.281 1 81.69 438 PRO A CA 1
ATOM 3543 C C . PRO A 1 438 ? 24.844 13.727 8.945 1 81.69 438 PRO A C 1
ATOM 3545 O O . PRO A 1 438 ? 24.547 14.836 9.383 1 81.69 438 PRO A O 1
ATOM 3548 N N . GLU A 1 439 ? 25.875 13.461 8.164 1 73.75 439 GLU A N 1
ATOM 3549 C CA . GLU A 1 439 ? 26.734 14.547 7.715 1 73.75 439 GLU A CA 1
ATOM 3550 C C . GLU A 1 439 ? 26.016 15.445 6.707 1 73.75 439 GLU A C 1
ATOM 3552 O O . GLU A 1 439 ? 26.25 16.656 6.676 1 73.75 439 GLU A O 1
ATOM 3557 N N . SER A 1 440 ? 25.266 14.789 5.973 1 73.88 440 SER A N 1
ATOM 3558 C CA . SER A 1 440 ? 24.484 15.508 4.977 1 73.88 440 SER A CA 1
ATOM 3559 C C . SER A 1 440 ? 23.094 14.898 4.82 1 73.88 440 SER A C 1
ATOM 3561 O O . SER A 1 440 ? 22.891 13.711 5.109 1 73.88 440 SER A O 1
ATOM 3563 N N . VAL A 1 441 ? 22.172 15.812 4.734 1 71.81 441 VAL A N 1
ATOM 3564 C CA . VAL A 1 441 ? 20.812 15.367 4.434 1 71.81 441 VAL A CA 1
ATOM 3565 C C . VAL A 1 441 ? 20.484 15.656 2.971 1 71.81 441 VAL A C 1
ATOM 3567 O O . VAL A 1 441 ? 20.625 16.797 2.516 1 71.81 441 VAL A O 1
ATOM 3570 N N . GLU A 1 442 ? 20.156 14.578 2.256 1 64.88 442 GLU A N 1
ATOM 3571 C CA . GLU A 1 442 ? 19.891 14.75 0.829 1 64.88 442 GLU A CA 1
ATOM 3572 C C . GLU A 1 442 ? 18.406 14.641 0.519 1 64.88 442 GLU A C 1
ATOM 3574 O O . GLU A 1 442 ? 17.969 14.961 -0.589 1 64.88 442 GLU A O 1
ATOM 3579 N N . ASP A 1 443 ? 17.641 14.281 1.543 1 67.19 443 ASP A N 1
ATOM 3580 C CA . ASP A 1 443 ? 16.203 14.133 1.322 1 67.19 443 ASP A CA 1
ATOM 3581 C C . ASP A 1 443 ? 15.539 15.5 1.143 1 67.19 443 ASP A C 1
ATOM 3583 O O . ASP A 1 443 ? 15.547 16.328 2.059 1 67.19 443 ASP A O 1
ATOM 3587 N N . PRO A 1 444 ? 14.992 15.75 -0.025 1 67 444 PRO A N 1
ATOM 3588 C CA . PRO A 1 444 ? 14.422 17.078 -0.287 1 67 444 PRO A CA 1
ATOM 3589 C C . PRO A 1 444 ? 13.25 17.406 0.637 1 67 444 PRO A C 1
ATOM 3591 O O . PRO A 1 444 ? 12.992 18.578 0.913 1 67 444 PRO A O 1
ATOM 3594 N N . VAL A 1 445 ? 12.539 16.391 1.112 1 71 445 VAL A N 1
ATOM 3595 C CA . VAL A 1 445 ? 11.438 16.656 2.031 1 71 445 VAL A CA 1
ATOM 3596 C C . VAL A 1 445 ? 11.984 17.203 3.35 1 71 445 VAL A C 1
ATOM 3598 O O . VAL A 1 445 ? 11.453 18.172 3.898 1 71 445 VAL A O 1
ATOM 3601 N N . LEU A 1 446 ? 13.031 16.609 3.762 1 76.06 446 LEU A N 1
ATOM 3602 C CA . LEU A 1 446 ? 13.648 17.047 5.008 1 76.06 446 LEU A CA 1
ATOM 3603 C C . LEU A 1 446 ? 14.211 18.453 4.863 1 76.06 446 LEU A C 1
ATOM 3605 O O . LEU A 1 446 ? 14.109 19.266 5.789 1 76.06 446 LEU A O 1
ATOM 3609 N N . ILE A 1 447 ? 14.656 18.75 3.686 1 74.19 447 ILE A N 1
ATOM 3610 C CA . ILE A 1 447 ? 15.297 20.031 3.463 1 74.19 447 ILE A CA 1
ATOM 3611 C C . ILE A 1 447 ? 14.234 21.094 3.191 1 74.19 447 ILE A C 1
ATOM 3613 O O . ILE A 1 447 ? 14.172 22.109 3.881 1 74.19 447 ILE A O 1
ATOM 3617 N N . GLU A 1 448 ? 13.336 20.797 2.312 1 76.06 448 GLU A N 1
ATOM 3618 C CA . GLU A 1 448 ? 12.469 21.844 1.775 1 76.06 448 GLU A CA 1
ATOM 3619 C C . GLU A 1 448 ? 11.219 22.016 2.633 1 76.06 448 GLU A C 1
ATOM 3621 O O . GLU A 1 448 ? 10.648 23.109 2.695 1 76.06 448 GLU A O 1
ATOM 3626 N N . ILE A 1 449 ? 10.867 20.969 3.311 1 77.12 449 ILE A N 1
ATOM 3627 C CA . ILE A 1 449 ? 9.648 21.047 4.117 1 77.12 449 ILE A CA 1
ATOM 3628 C C . ILE A 1 449 ? 10.016 21.266 5.582 1 77.12 449 ILE A C 1
ATOM 3630 O O . ILE A 1 449 ? 9.547 22.219 6.211 1 77.12 449 ILE A O 1
ATOM 3634 N N . PHE A 1 450 ? 11 20.5 6.023 1 80.12 450 PHE A N 1
ATOM 3635 C CA . PHE A 1 450 ? 11.289 20.516 7.453 1 80.12 450 PHE A CA 1
ATOM 3636 C C . PHE A 1 450 ? 12.445 21.469 7.762 1 80.12 450 PHE A C 1
ATOM 3638 O O . PHE A 1 450 ? 12.648 21.844 8.914 1 80.12 450 PHE A O 1
ATOM 3645 N N . GLY A 1 451 ? 13.219 21.859 6.742 1 82.44 451 GLY A N 1
ATOM 3646 C CA . GLY A 1 451 ? 14.328 22.797 6.949 1 82.44 451 GLY A CA 1
ATOM 3647 C C . GLY A 1 451 ? 15.539 22.141 7.578 1 82.44 451 GLY A C 1
ATOM 3648 O O . GLY A 1 451 ? 16.328 22.797 8.266 1 82.44 451 GLY A O 1
ATOM 3649 N N . ILE A 1 452 ? 15.594 20.844 7.348 1 84.62 452 ILE A N 1
ATOM 3650 C CA . ILE A 1 452 ? 16.766 20.141 7.863 1 84.62 452 ILE A CA 1
ATOM 3651 C C . ILE A 1 452 ? 17.906 20.219 6.852 1 84.62 452 ILE A C 1
ATOM 3653 O O . ILE A 1 452 ? 18.078 19.312 6.027 1 84.62 452 ILE A O 1
ATOM 3657 N N . ASN A 1 453 ? 18.625 21.266 6.883 1 83 453 ASN A N 1
ATOM 3658 C CA . ASN A 1 453 ? 19.797 21.516 6.035 1 83 453 ASN A CA 1
ATOM 3659 C C . ASN A 1 453 ? 21.078 21.578 6.855 1 83 453 ASN A C 1
ATOM 3661 O O . ASN A 1 453 ? 21.031 21.547 8.086 1 83 453 ASN A O 1
ATOM 3665 N N . PRO A 1 454 ? 22.219 21.609 6.176 1 79.44 454 PRO A N 1
ATOM 3666 C CA . PRO A 1 454 ? 23.469 21.609 6.926 1 79.44 454 PRO A CA 1
ATOM 3667 C C . PRO A 1 454 ? 23.562 22.766 7.926 1 79.44 454 PRO A C 1
ATOM 3669 O O . PRO A 1 454 ? 24.078 22.578 9.039 1 79.44 454 PRO A O 1
ATOM 3672 N N . GLY A 1 455 ? 23.125 23.875 7.543 1 82.56 455 GLY A N 1
ATOM 3673 C CA . GLY A 1 455 ? 23.156 25.031 8.438 1 82.56 455 GLY A CA 1
ATOM 3674 C C . GLY A 1 455 ? 22.328 24.828 9.695 1 82.56 455 GLY A C 1
ATOM 3675 O O . GLY A 1 455 ? 22.812 25.047 10.805 1 82.56 455 GLY A O 1
ATOM 3676 N N . SER A 1 456 ? 21.125 24.375 9.531 1 85.94 456 SER A N 1
ATOM 3677 C CA . SER A 1 456 ? 20.234 24.156 10.672 1 85.94 456 SER A CA 1
ATOM 3678 C C . SER A 1 456 ? 20.766 23.031 11.562 1 85.94 456 SER A C 1
ATOM 3680 O O . SER A 1 456 ? 20.625 23.094 12.789 1 85.94 456 SER A O 1
ATOM 3682 N N . LEU A 1 457 ? 21.328 22.016 10.992 1 85.69 457 LEU A N 1
ATOM 3683 C CA . LEU A 1 457 ? 21.875 20.891 11.758 1 85.69 457 LEU A CA 1
ATOM 3684 C C . LEU A 1 457 ? 23.047 21.344 12.617 1 85.69 457 LEU A C 1
ATOM 3686 O O . LEU A 1 457 ? 23.188 20.891 13.758 1 85.69 457 LEU A O 1
ATOM 3690 N N . ARG A 1 458 ? 23.859 22.156 12.039 1 84.31 458 ARG A N 1
ATOM 3691 C CA . ARG A 1 458 ? 24.984 22.719 12.805 1 84.31 458 ARG A CA 1
ATOM 3692 C C . ARG A 1 458 ? 24.469 23.562 13.961 1 84.31 458 ARG A C 1
ATOM 3694 O O . ARG A 1 458 ? 25.016 23.516 15.07 1 84.31 458 ARG A O 1
ATOM 3701 N N . ALA A 1 459 ? 23.5 24.312 13.68 1 87.38 459 ALA A N 1
ATOM 3702 C CA . ALA A 1 459 ? 22.953 25.203 14.695 1 87.38 459 ALA A CA 1
ATOM 3703 C C . ALA A 1 459 ? 22.391 24.422 15.883 1 87.38 459 ALA A C 1
ATOM 3705 O O . ALA A 1 459 ? 22.625 24.797 17.031 1 87.38 459 ALA A O 1
ATOM 3706 N N . VAL A 1 460 ? 21.734 23.375 15.633 1 86 460 VAL A N 1
ATOM 3707 C CA . VAL A 1 460 ? 21.047 22.625 16.688 1 86 460 VAL A CA 1
ATOM 3708 C C . VAL A 1 460 ? 22.062 21.844 17.516 1 86 460 VAL A C 1
ATOM 3710 O O . VAL A 1 460 ? 21.781 21.438 18.641 1 86 460 VAL A O 1
ATOM 3713 N N . GLN A 1 461 ? 23.188 21.641 16.969 1 83.5 461 GLN A N 1
ATOM 3714 C CA . GLN A 1 461 ? 24.234 20.922 17.672 1 83.5 461 GLN A CA 1
ATOM 3715 C C . GLN A 1 461 ? 25.141 21.875 18.469 1 83.5 461 GLN A C 1
ATOM 3717 O O . GLN A 1 461 ? 26.016 21.453 19.203 1 83.5 461 GLN A O 1
ATOM 3722 N N . ASN A 1 462 ? 24.938 23.141 18.297 1 86.69 462 ASN A N 1
ATOM 3723 C CA . ASN A 1 462 ? 25.734 24.141 19 1 86.69 462 ASN A CA 1
ATOM 3724 C C . ASN A 1 462 ? 25.375 24.219 20.469 1 86.69 462 ASN A C 1
ATOM 3726 O O . ASN A 1 462 ? 24.281 24.672 20.812 1 86.69 462 ASN A O 1
ATOM 3730 N N . PRO A 1 463 ? 26.234 23.891 21.359 1 85.25 463 PRO A N 1
ATOM 3731 C CA . PRO A 1 463 ? 25.922 23.938 22.781 1 85.25 463 PRO A CA 1
ATOM 3732 C C . PRO A 1 463 ? 25.703 25.359 23.297 1 85.25 463 PRO A C 1
ATOM 3734 O O . PRO A 1 463 ? 25.062 25.562 24.328 1 85.25 463 PRO A O 1
ATOM 3737 N N . ASP A 1 464 ? 26.172 26.359 22.516 1 90 464 ASP A N 1
ATOM 3738 C CA . ASP A 1 464 ? 26.047 27.75 22.938 1 90 464 ASP A CA 1
ATOM 3739 C C . ASP A 1 464 ? 24.938 28.469 22.156 1 90 464 ASP A C 1
ATOM 3741 O O . ASP A 1 464 ? 24.984 29.688 21.969 1 90 464 ASP A O 1
ATOM 3745 N N . ALA A 1 465 ? 24.047 27.75 21.688 1 89.25 465 ALA A N 1
ATOM 3746 C CA . ALA A 1 465 ? 22.969 28.297 20.859 1 89.25 465 ALA A CA 1
ATOM 3747 C C . ALA A 1 465 ? 22.219 29.406 21.609 1 89.25 465 ALA A C 1
ATOM 3749 O O . ALA A 1 465 ? 21.828 30.406 21.016 1 89.25 465 ALA A O 1
ATOM 3750 N N . ALA A 1 466 ? 22.031 29.297 22.875 1 88.12 466 ALA A N 1
ATOM 3751 C CA . ALA A 1 466 ? 21.25 30.219 23.688 1 88.12 466 ALA A CA 1
ATOM 3752 C C . ALA A 1 466 ? 21.953 31.578 23.781 1 88.12 466 ALA A C 1
ATOM 3754 O O . ALA A 1 466 ? 21.297 32.594 24.016 1 88.12 466 ALA A O 1
ATOM 3755 N N . GLU A 1 467 ? 23.219 31.594 23.531 1 90.44 467 GLU A N 1
ATOM 3756 C CA . GLU A 1 467 ? 24 32.812 23.719 1 90.44 467 GLU A CA 1
ATOM 3757 C C . GLU A 1 467 ? 24.281 33.5 22.391 1 90.44 467 GLU A C 1
ATOM 3759 O O . GLU A 1 467 ? 24.766 34.625 22.344 1 90.44 467 GLU A O 1
ATOM 3764 N N . GLN A 1 468 ? 23.844 32.875 21.375 1 91.44 468 GLN A N 1
ATOM 3765 C CA . GLN A 1 468 ? 24.125 33.438 20.062 1 91.44 468 GLN A CA 1
ATOM 3766 C C . GLN A 1 468 ? 23.297 34.688 19.797 1 91.44 468 GLN A C 1
ATOM 3768 O O . GLN A 1 468 ? 22.125 34.781 20.203 1 91.44 468 GLN A O 1
ATOM 3773 N N . THR A 1 469 ? 23.906 35.688 19.156 1 94.44 469 THR A N 1
ATOM 3774 C CA . THR A 1 469 ? 23.203 36.906 18.828 1 94.44 469 THR A CA 1
ATOM 3775 C C . THR A 1 469 ? 23.016 37.062 17.312 1 94.44 469 THR A C 1
ATOM 3777 O O . THR A 1 469 ? 22.234 37.875 16.859 1 94.44 469 THR A O 1
ATOM 3780 N N . GLN A 1 470 ? 23.734 36.312 16.625 1 95.81 470 GLN A N 1
ATOM 3781 C CA . GLN A 1 470 ? 23.594 36.25 15.172 1 95.81 470 GLN A CA 1
ATOM 3782 C C . GLN A 1 470 ? 23.172 34.844 14.734 1 95.81 470 GLN A C 1
ATOM 3784 O O . GLN A 1 470 ? 23.875 33.875 14.984 1 95.81 470 GLN A O 1
ATOM 3789 N N . LEU A 1 471 ? 22.062 34.844 14.148 1 96.44 471 LEU A N 1
ATOM 3790 C CA . LEU A 1 471 ? 21.516 33.562 13.672 1 96.44 471 LEU A CA 1
ATOM 3791 C C . LEU A 1 471 ? 21.359 33.562 12.156 1 96.44 471 LEU A C 1
ATOM 3793 O O . LEU A 1 471 ? 21.281 34.625 11.539 1 96.44 471 LEU A O 1
ATOM 3797 N N . ALA A 1 472 ? 21.453 32.438 11.586 1 95.25 472 ALA A N 1
ATOM 3798 C CA . ALA A 1 472 ? 21.297 32.281 10.148 1 95.25 472 ALA A CA 1
ATOM 3799 C C . ALA A 1 472 ? 20.281 31.188 9.82 1 95.25 472 ALA A C 1
ATOM 3801 O O . ALA A 1 472 ? 20.156 30.203 10.555 1 95.25 472 ALA A O 1
ATOM 3802 N N . GLY A 1 473 ? 19.516 31.344 8.734 1 94.5 473 GLY A N 1
ATOM 3803 C CA . GLY A 1 473 ? 18.562 30.375 8.219 1 94.5 473 GLY A CA 1
ATOM 3804 C C . GLY A 1 473 ? 18.281 30.531 6.738 1 94.5 473 GLY A C 1
ATOM 3805 O O . GLY A 1 473 ? 19.141 30.984 5.984 1 94.5 473 GLY A O 1
ATOM 3806 N N . VAL A 1 474 ? 17.172 30.047 6.289 1 91.12 474 VAL A N 1
ATOM 3807 C CA . VAL A 1 474 ? 16.734 30.141 4.898 1 91.12 474 VAL A CA 1
ATOM 3808 C C . VAL A 1 474 ? 16.047 31.484 4.652 1 91.12 474 VAL A C 1
ATOM 3810 O O . VAL A 1 474 ? 15.18 31.891 5.422 1 91.12 474 VAL A O 1
ATOM 3813 N N . PRO A 1 475 ? 16.531 32.25 3.639 1 92.5 475 PRO A N 1
ATOM 3814 C CA . PRO A 1 475 ? 15.82 33.469 3.273 1 92.5 475 PRO A CA 1
ATOM 3815 C C . PRO A 1 475 ? 14.453 33.188 2.646 1 92.5 475 PRO A C 1
ATOM 3817 O O . PRO A 1 475 ? 14.297 33.312 1.429 1 92.5 475 PRO A O 1
ATOM 3820 N N . ALA A 1 476 ? 13.484 33 3.42 1 90.75 476 ALA A N 1
ATOM 3821 C CA . ALA A 1 476 ? 12.18 32.469 3.016 1 90.75 476 ALA A CA 1
ATOM 3822 C C . ALA A 1 476 ? 11.336 33.562 2.361 1 90.75 476 ALA A C 1
ATOM 3824 O O . ALA A 1 476 ? 10.578 33.281 1.427 1 90.75 476 ALA A O 1
ATOM 3825 N N . ALA A 1 477 ? 11.336 34.781 2.885 1 88.62 477 ALA A N 1
ATOM 3826 C CA . ALA A 1 477 ? 10.625 35.938 2.334 1 88.62 477 ALA A CA 1
ATOM 3827 C C . ALA A 1 477 ? 11.453 37.219 2.455 1 88.62 477 ALA A C 1
ATOM 3829 O O . ALA A 1 477 ? 11.93 37.531 3.539 1 88.62 477 ALA A O 1
ATOM 3830 N N . LYS A 1 478 ? 11.516 37.938 1.407 1 87.25 478 LYS A N 1
ATOM 3831 C CA . LYS A 1 478 ? 12.422 39.094 1.312 1 87.25 478 LYS A CA 1
ATOM 3832 C C . LYS A 1 478 ? 11.969 40.219 2.227 1 87.25 478 LYS A C 1
ATOM 3834 O O . LYS A 1 478 ? 10.805 40.281 2.619 1 87.25 478 LYS A O 1
ATOM 3839 N N . GLY A 1 479 ? 13.008 41.094 2.48 1 90.75 479 GLY A N 1
ATOM 3840 C CA . GLY A 1 479 ? 12.75 42.281 3.301 1 90.75 479 GLY A CA 1
ATOM 3841 C C . GLY A 1 479 ? 13.508 42.281 4.613 1 90.75 479 GLY A C 1
ATOM 3842 O O . GLY A 1 479 ? 14.203 41.312 4.926 1 90.75 479 GLY A O 1
ATOM 3843 N N . ARG A 1 480 ? 13.43 43.438 5.246 1 95.75 480 ARG A N 1
ATOM 3844 C CA . ARG A 1 480 ? 14.055 43.594 6.559 1 95.75 480 ARG A CA 1
ATOM 3845 C C . ARG A 1 480 ? 13.086 44.25 7.547 1 95.75 480 ARG A C 1
ATOM 3847 O O . ARG A 1 480 ? 12.297 45.094 7.172 1 95.75 480 ARG A O 1
ATOM 3854 N N . ALA A 1 481 ? 13.109 43.812 8.773 1 96.19 481 ALA A N 1
ATOM 3855 C CA . ALA A 1 481 ? 12.258 44.375 9.82 1 96.19 481 ALA A CA 1
ATOM 3856 C C . ALA A 1 481 ? 12.961 44.344 11.18 1 96.19 481 ALA A C 1
ATOM 3858 O O . ALA A 1 481 ? 13.719 43.406 11.461 1 96.19 481 ALA A O 1
ATOM 3859 N N . VAL A 1 482 ? 12.781 45.344 11.922 1 96.88 482 VAL A N 1
ATOM 3860 C CA . VAL A 1 482 ? 13.234 45.406 13.305 1 96.88 482 VAL A CA 1
ATOM 3861 C C . VAL A 1 482 ? 12.023 45.5 14.234 1 96.88 482 VAL A C 1
ATOM 3863 O O . VAL A 1 482 ? 11.086 46.25 13.961 1 96.88 482 VAL A O 1
ATOM 3866 N N . GLY A 1 483 ? 12.016 44.75 15.266 1 95.31 483 GLY A N 1
ATOM 3867 C CA . GLY A 1 483 ? 10.906 44.781 16.219 1 95.31 483 GLY A CA 1
ATOM 3868 C C . GLY A 1 483 ? 11.141 43.938 17.438 1 95.31 483 GLY A C 1
ATOM 3869 O O . GLY A 1 483 ? 12.195 43.312 17.594 1 95.31 483 GLY A O 1
ATOM 3870 N N . VAL A 1 484 ? 10.18 44 18.359 1 96.19 484 VAL A N 1
ATOM 3871 C CA . VAL A 1 484 ? 10.219 43.188 19.578 1 96.19 484 VAL A CA 1
ATOM 3872 C C . VAL A 1 484 ? 9.805 41.75 19.281 1 96.19 484 VAL A C 1
ATOM 3874 O O . VAL A 1 484 ? 8.812 41.531 18.594 1 96.19 484 VAL A O 1
ATOM 3877 N N . ALA A 1 485 ? 10.578 40.844 19.812 1 96.38 485 ALA A N 1
ATOM 3878 C CA . ALA A 1 485 ? 10.32 39.438 19.578 1 96.38 485 ALA A CA 1
ATOM 3879 C C . ALA A 1 485 ? 9.195 38.906 20.469 1 96.38 485 ALA A C 1
ATOM 3881 O O . ALA A 1 485 ? 9.125 39.25 21.656 1 96.38 485 ALA A O 1
ATOM 3882 N N . ARG A 1 486 ? 8.297 38.219 19.906 1 94.06 486 ARG A N 1
ATOM 3883 C CA . ARG A 1 486 ? 7.312 37.406 20.609 1 94.06 486 ARG A CA 1
ATOM 3884 C C . ARG A 1 486 ? 7.52 35.906 20.328 1 94.06 486 ARG A C 1
ATOM 3886 O O . ARG A 1 486 ? 7.23 35.438 19.234 1 94.06 486 ARG A O 1
ATOM 3893 N N . VAL A 1 487 ? 8.016 35.219 21.359 1 91.75 487 VAL A N 1
ATOM 3894 C CA . VAL A 1 487 ? 8.32 33.812 21.203 1 91.75 487 VAL A CA 1
ATOM 3895 C C . VAL A 1 487 ? 7.113 32.969 21.609 1 91.75 487 VAL A C 1
ATOM 3897 O O . VAL A 1 487 ? 6.656 33.031 22.75 1 91.75 487 VAL A O 1
ATOM 3900 N N . LEU A 1 488 ? 6.617 32.281 20.656 1 86.75 488 LEU A N 1
ATOM 3901 C CA . LEU A 1 488 ? 5.465 31.406 20.906 1 86.75 488 LEU A CA 1
ATOM 3902 C C . LEU A 1 488 ? 5.844 29.938 20.781 1 86.75 488 LEU A C 1
ATOM 3904 O O . LEU A 1 488 ? 6.57 29.562 19.859 1 86.75 488 LEU A O 1
ATOM 3908 N N . GLN A 1 489 ? 5.34 29.156 21.719 1 76.81 489 GLN A N 1
ATOM 3909 C CA . GLN A 1 489 ? 5.613 27.719 21.703 1 76.81 489 GLN A CA 1
ATOM 3910 C C . GLN A 1 489 ? 4.484 26.953 21.016 1 76.81 489 GLN A C 1
ATOM 3912 O O . GLN A 1 489 ? 4.664 25.812 20.594 1 76.81 489 GLN A O 1
ATOM 3917 N N . SER A 1 490 ? 3.355 27.547 21.016 1 74.25 490 SER A N 1
ATOM 3918 C CA . SER A 1 490 ? 2.205 26.891 20.406 1 74.25 490 SER A CA 1
ATOM 3919 C C . SER A 1 490 ? 1.25 27.891 19.781 1 74.25 490 SER A C 1
ATOM 3921 O O . SER A 1 490 ? 1.339 29.094 20.062 1 74.25 490 SER A O 1
ATOM 3923 N N . SER A 1 491 ? 0.423 27.391 19.031 1 70.06 491 SER A N 1
ATOM 3924 C CA . SER A 1 491 ? -0.548 28.234 18.344 1 70.06 491 SER A CA 1
ATOM 3925 C C . SER A 1 491 ? -1.593 28.766 19.328 1 70.06 491 SER A C 1
ATOM 3927 O O . SER A 1 491 ? -2.291 29.734 19.016 1 70.06 491 SER A O 1
ATOM 3929 N N . ASP A 1 492 ? -1.652 28.141 20.484 1 68.12 492 ASP A N 1
ATOM 3930 C CA . ASP A 1 492 ? -2.625 28.562 21.469 1 68.12 492 ASP A CA 1
ATOM 3931 C C . ASP A 1 492 ? -2.367 30.016 21.906 1 68.12 492 ASP A C 1
ATOM 3933 O O . ASP A 1 492 ? -3.27 30.688 22.406 1 68.12 492 ASP A O 1
ATOM 3937 N N . GLU A 1 493 ? -1.154 30.469 21.625 1 73.56 493 GLU A N 1
ATOM 3938 C CA . GLU A 1 493 ? -0.75 31.781 22.141 1 73.56 493 GLU A CA 1
ATOM 3939 C C . GLU A 1 493 ? -0.727 32.844 21.031 1 73.56 493 GLU A C 1
ATOM 3941 O O . GLU A 1 493 ? -0.229 33.938 21.25 1 73.56 493 GLU A O 1
ATOM 3946 N N . LEU A 1 494 ? -1.297 32.5 19.938 1 77.19 494 LEU A N 1
ATOM 3947 C CA . LEU A 1 494 ? -1.215 33.406 18.781 1 77.19 494 LEU A CA 1
ATOM 3948 C C . LEU A 1 494 ? -1.864 34.75 19.078 1 77.19 494 LEU A C 1
ATOM 3950 O O . LEU A 1 494 ? -1.445 35.781 18.531 1 77.19 494 LEU A O 1
ATOM 3954 N N . HIS A 1 495 ? -2.877 34.719 19.875 1 72.19 495 HIS A N 1
ATOM 3955 C CA . HIS A 1 495 ? -3.594 35.969 20.219 1 72.19 495 HIS A CA 1
ATOM 3956 C C . HIS A 1 495 ? -2.691 36.938 20.969 1 72.19 495 HIS A C 1
ATOM 3958 O O . HIS A 1 495 ? -2.996 38.125 21.047 1 72.19 495 HIS A O 1
ATOM 3964 N N . ARG A 1 496 ? -1.53 36.5 21.359 1 76.38 496 ARG A N 1
ATOM 3965 C CA . ARG A 1 496 ? -0.627 37.312 22.156 1 76.38 496 ARG A CA 1
ATOM 3966 C C . ARG A 1 496 ? 0.265 38.188 21.266 1 76.38 496 ARG A C 1
ATOM 3968 O O . ARG A 1 496 ? 0.892 39.125 21.734 1 76.38 496 ARG A O 1
ATOM 3975 N N . VAL A 1 497 ? 0.317 37.844 20.078 1 83.31 497 VAL A N 1
ATOM 3976 C CA . VAL A 1 497 ? 1.204 38.594 19.188 1 83.31 497 VAL A CA 1
ATOM 3977 C C . VAL A 1 497 ? 0.629 39.969 18.906 1 83.31 497 VAL A C 1
ATOM 3979 O O . VAL A 1 497 ? -0.551 40.125 18.578 1 83.31 497 VAL A O 1
ATOM 3982 N N . ALA A 1 498 ? 1.387 40.938 19.094 1 81.69 498 ALA A N 1
ATOM 3983 C CA . ALA A 1 498 ? 0.974 42.312 18.859 1 81.69 498 ALA A CA 1
ATOM 3984 C C . ALA A 1 498 ? 1.422 42.812 17.484 1 81.69 498 ALA A C 1
ATOM 3986 O O . ALA A 1 498 ? 2.377 42.281 16.922 1 81.69 498 ALA A O 1
ATOM 3987 N N . PRO A 1 499 ? 0.699 43.812 17 1 83 499 PRO A N 1
ATOM 3988 C CA . PRO A 1 499 ? 1.098 44.375 15.703 1 83 499 PRO A CA 1
ATOM 3989 C C . PRO A 1 499 ? 2.535 44.906 15.703 1 83 499 PRO A C 1
ATOM 3991 O O . PRO A 1 499 ? 2.963 45.562 16.656 1 83 499 PRO A O 1
ATOM 3994 N N . GLY A 1 500 ? 3.248 44.531 14.656 1 87.44 500 GLY A N 1
ATOM 3995 C CA . GLY A 1 500 ? 4.602 45.031 14.477 1 87.44 500 GLY A CA 1
ATOM 3996 C C . GLY A 1 500 ? 5.652 44.156 15.141 1 87.44 500 GLY A C 1
ATOM 3997 O O . GLY A 1 500 ? 6.844 44.281 14.859 1 87.44 500 GLY A O 1
ATOM 3998 N N . GLU A 1 501 ? 5.262 43.281 15.984 1 93.38 501 GLU A N 1
ATOM 3999 C CA . GLU A 1 501 ? 6.207 42.375 16.641 1 93.38 501 GLU A CA 1
ATOM 4000 C C . GLU A 1 501 ? 6.773 41.375 15.648 1 93.38 501 GLU A C 1
ATOM 4002 O O . GLU A 1 501 ? 6.238 41.188 14.555 1 93.38 501 GLU A O 1
ATOM 4007 N N . ILE A 1 502 ? 7.898 40.844 16.047 1 96.25 502 ILE A N 1
ATOM 4008 C CA . ILE A 1 502 ? 8.492 39.75 15.273 1 96.25 502 ILE A CA 1
ATOM 4009 C C . ILE A 1 502 ? 8.102 38.438 15.898 1 96.25 502 ILE A C 1
ATOM 4011 O O . ILE A 1 502 ? 8.43 38.156 17.062 1 96.25 502 ILE A O 1
ATOM 4015 N N . LEU A 1 503 ? 7.414 37.625 15.117 1 94.69 503 LEU A N 1
ATOM 4016 C CA . LEU A 1 503 ? 6.992 36.312 15.578 1 94.69 503 LEU A CA 1
ATOM 4017 C C . LEU A 1 503 ? 8.156 35.312 15.547 1 94.69 503 LEU A C 1
ATOM 4019 O O . LEU A 1 503 ? 8.797 35.156 14.508 1 94.69 503 LEU A O 1
ATOM 4023 N N . VAL A 1 504 ? 8.492 34.75 16.672 1 94.75 504 VAL A N 1
ATOM 4024 C CA . VAL A 1 504 ? 9.492 33.688 16.781 1 94.75 504 VAL A CA 1
ATOM 4025 C C . VAL A 1 504 ? 8.844 32.375 17.25 1 94.75 504 VAL A C 1
ATOM 4027 O O . VAL A 1 504 ? 8.211 32.344 18.312 1 94.75 504 VAL A O 1
ATOM 4030 N N . CYS A 1 505 ? 8.953 31.359 16.469 1 91.69 505 CYS A N 1
ATOM 4031 C CA . CYS A 1 505 ? 8.312 30.094 16.812 1 91.69 505 CYS A CA 1
ATOM 4032 C C . CYS A 1 505 ? 9.023 28.938 16.141 1 91.69 505 CYS A C 1
ATOM 4034 O O . CYS A 1 505 ? 9.977 29.125 15.383 1 91.69 505 CYS A O 1
ATOM 4036 N N . GLU A 1 506 ? 8.656 27.719 16.547 1 89.44 506 GLU A N 1
ATOM 4037 C CA . GLU A 1 506 ? 9.258 26.531 15.914 1 89.44 506 GLU A CA 1
ATOM 4038 C C . GLU A 1 506 ? 8.867 26.438 14.445 1 89.44 506 GLU A C 1
ATOM 4040 O O . GLU A 1 506 ? 9.711 26.172 13.594 1 89.44 506 GLU A O 1
ATOM 4045 N N . SER A 1 507 ? 7.656 26.531 14.219 1 87.38 507 SER A N 1
ATOM 4046 C CA . SER A 1 507 ? 7.082 26.516 12.875 1 87.38 507 SER A CA 1
ATOM 4047 C C . SER A 1 507 ? 5.676 27.109 12.875 1 87.38 507 SER A C 1
ATOM 4049 O O . SER A 1 507 ? 5.102 27.359 13.938 1 87.38 507 SER A O 1
ATOM 4051 N N . THR A 1 508 ? 5.254 27.438 11.727 1 82.25 508 THR A N 1
ATOM 4052 C CA . THR A 1 508 ? 3.879 27.922 11.656 1 82.25 508 THR A CA 1
ATOM 4053 C C . THR A 1 508 ? 3.004 26.922 10.883 1 82.25 508 THR A C 1
ATOM 4055 O O . THR A 1 508 ? 3.498 26.188 10.023 1 82.25 508 THR A O 1
ATOM 4058 N N . SER A 1 509 ? 1.822 26.875 11.367 1 76.25 509 SER A N 1
ATOM 4059 C CA . SER A 1 509 ? 0.771 26.141 10.672 1 76.25 509 SER A CA 1
ATOM 4060 C C . SER A 1 509 ? -0.25 27.078 10.047 1 76.25 509 SER A C 1
ATOM 4062 O O . SER A 1 509 ? -0.203 28.297 10.281 1 76.25 509 SER A O 1
ATOM 4064 N N . PRO A 1 510 ? -1.103 26.641 9.234 1 71.38 510 PRO A N 1
ATOM 4065 C CA . PRO A 1 510 ? -2.047 27.516 8.547 1 71.38 510 PRO A CA 1
ATOM 4066 C C . PRO A 1 510 ? -2.873 28.375 9.5 1 71.38 510 PRO A C 1
ATOM 4068 O O . PRO A 1 510 ? -3.316 29.469 9.133 1 71.38 510 PRO A O 1
ATOM 4071 N N . ASN A 1 511 ? -2.986 27.875 10.602 1 69.19 511 ASN A N 1
ATOM 4072 C CA . ASN A 1 511 ? -3.766 28.641 11.57 1 69.19 511 ASN A CA 1
ATOM 4073 C C . ASN A 1 511 ? -3.039 29.906 12 1 69.19 511 ASN A C 1
ATOM 4075 O O . ASN A 1 511 ? -3.645 30.812 12.586 1 69.19 511 ASN A O 1
ATOM 4079 N N . TRP A 1 512 ? -1.788 30 11.625 1 76 512 TRP A N 1
ATOM 4080 C CA . TRP A 1 512 ? -0.982 31.156 12 1 76 512 TRP A CA 1
ATOM 4081 C C . TRP A 1 512 ? -1.076 32.25 10.945 1 76 512 TRP A C 1
ATOM 4083 O O . TRP A 1 512 ? -0.586 33.375 11.156 1 76 512 TRP A O 1
ATOM 4093 N N . THR A 1 513 ? -1.75 31.969 9.883 1 74.12 513 THR A N 1
ATOM 4094 C CA . THR A 1 513 ? -1.711 32.844 8.711 1 74.12 513 THR A CA 1
ATOM 4095 C C . THR A 1 513 ? -2.201 34.25 9.055 1 74.12 513 THR A C 1
ATOM 4097 O O . THR A 1 513 ? -1.574 35.219 8.68 1 74.12 513 THR A O 1
ATOM 4100 N N . PRO A 1 514 ? -3.268 34.375 9.844 1 70.38 514 PRO A N 1
ATOM 4101 C CA . PRO A 1 514 ? -3.74 35.719 10.133 1 70.38 514 PRO A CA 1
ATOM 4102 C C . PRO A 1 514 ? -2.721 36.562 10.914 1 70.38 514 PRO A C 1
ATOM 4104 O O . PRO A 1 514 ? -2.723 37.781 10.828 1 70.38 514 PRO A O 1
ATOM 4107 N N . ALA A 1 515 ? -1.854 35.875 11.625 1 78.94 515 ALA A N 1
ATOM 4108 C CA . ALA A 1 515 ? -0.813 36.594 12.367 1 78.94 515 ALA A CA 1
ATOM 4109 C C . ALA A 1 515 ? 0.111 37.344 11.422 1 78.94 515 ALA A C 1
ATOM 4111 O O . ALA A 1 515 ? 0.656 38.406 11.789 1 78.94 515 ALA A O 1
ATOM 4112 N N . PHE A 1 516 ? 0.275 36.906 10.258 1 82.38 516 PHE A N 1
ATOM 4113 C CA . PHE A 1 516 ? 1.188 37.5 9.289 1 82.38 516 PHE A CA 1
ATOM 4114 C C . PHE A 1 516 ? 0.646 38.844 8.805 1 82.38 516 PHE A C 1
ATOM 4116 O O . PHE A 1 516 ? 1.393 39.656 8.258 1 82.38 516 PHE A O 1
ATOM 4123 N N . GLY A 1 517 ? -0.598 39 9.039 1 76.44 517 GLY A N 1
ATOM 4124 C CA . GLY A 1 517 ? -1.179 40.312 8.703 1 76.44 517 GLY A CA 1
ATOM 4125 C C . GLY A 1 517 ? -0.812 41.406 9.688 1 76.44 517 GLY A C 1
ATOM 4126 O O . GLY A 1 517 ? -0.969 42.594 9.391 1 76.44 517 GLY A O 1
ATOM 4127 N N . LYS A 1 518 ? -0.268 41 10.789 1 79.44 518 LYS A N 1
ATOM 4128 C CA . LYS A 1 518 ? -0.023 42.062 11.781 1 79.44 518 LYS A CA 1
ATOM 4129 C C . LYS A 1 518 ? 1.439 42.062 12.219 1 79.44 518 LYS A C 1
ATOM 4131 O O . LYS A 1 518 ? 1.941 43.062 12.711 1 79.44 518 LYS A O 1
ATOM 4136 N N . ILE A 1 519 ? 2.156 41.031 11.969 1 89.12 519 ILE A N 1
ATOM 4137 C CA . ILE A 1 519 ? 3.527 40.969 12.461 1 89.12 519 ILE A CA 1
ATOM 4138 C C . ILE A 1 519 ? 4.457 41.719 11.5 1 89.12 519 ILE A C 1
ATOM 4140 O O . ILE A 1 519 ? 4.133 41.875 10.328 1 89.12 519 ILE A O 1
ATOM 4144 N N . GLY A 1 520 ? 5.605 42.094 12.078 1 90.44 520 GLY A N 1
ATOM 4145 C CA . GLY A 1 520 ? 6.609 42.781 11.273 1 90.44 520 GLY A CA 1
ATOM 4146 C C . GLY A 1 520 ? 7.586 41.812 10.609 1 90.44 520 GLY A C 1
ATOM 4147 O O . GLY A 1 520 ? 8.258 42.188 9.641 1 90.44 520 GLY A O 1
ATOM 4148 N N . GLY A 1 521 ? 7.641 40.688 11.156 1 94.94 521 GLY A N 1
ATOM 4149 C CA . GLY A 1 521 ? 8.531 39.656 10.664 1 94.94 521 GLY A CA 1
ATOM 4150 C C . GLY A 1 521 ? 8.32 38.312 11.359 1 94.94 521 GLY A C 1
ATOM 4151 O O . GLY A 1 521 ? 7.602 38.25 12.359 1 94.94 521 GLY A O 1
ATOM 4152 N N . ALA A 1 522 ? 8.93 37.344 10.781 1 95.88 522 ALA A N 1
ATOM 4153 C CA . ALA A 1 522 ? 8.797 36 11.367 1 95.88 522 ALA A CA 1
ATOM 4154 C C . ALA A 1 522 ? 10.125 35.25 11.344 1 95.88 522 ALA A C 1
ATOM 4156 O O . ALA A 1 522 ? 10.898 35.375 10.383 1 95.88 522 ALA A O 1
ATOM 4157 N N . VAL A 1 523 ? 10.43 34.531 12.383 1 96.69 523 VAL A N 1
ATOM 4158 C CA . VAL A 1 523 ? 11.602 33.656 12.516 1 96.69 523 VAL A CA 1
ATOM 4159 C C . VAL A 1 523 ? 11.18 32.281 13.008 1 96.69 523 VAL A C 1
ATOM 4161 O O . VAL A 1 523 ? 10.539 32.156 14.055 1 96.69 523 VAL A O 1
ATOM 4164 N N . CYS A 1 524 ? 11.531 31.25 12.289 1 94.5 524 CYS A N 1
ATOM 4165 C CA . CYS A 1 524 ? 11.133 29.891 12.664 1 94.5 524 CYS A CA 1
ATOM 4166 C C . CYS A 1 524 ? 12.344 28.984 12.82 1 94.5 524 CYS A C 1
ATOM 4168 O O . CYS A 1 524 ? 13.328 29.125 12.086 1 94.5 524 CYS A O 1
ATOM 4170 N N . ASP A 1 525 ? 12.273 28.094 13.766 1 92.62 525 ASP A N 1
ATOM 4171 C CA . ASP A 1 525 ? 13.305 27.078 13.922 1 92.62 525 ASP A CA 1
ATOM 4172 C C . ASP A 1 525 ? 13.344 26.141 12.703 1 92.62 525 ASP A C 1
ATOM 4174 O O . ASP A 1 525 ? 14.43 25.797 12.219 1 92.62 525 ASP A O 1
ATOM 4178 N N . GLY A 1 526 ? 12.141 25.719 12.328 1 90.44 526 GLY A N 1
ATOM 4179 C CA . GLY A 1 526 ? 12.055 24.766 11.234 1 90.44 526 GLY A CA 1
ATOM 4180 C C . GLY A 1 526 ? 11.414 25.344 9.984 1 90.44 526 GLY A C 1
ATOM 4181 O O . GLY A 1 526 ? 11.117 26.531 9.93 1 90.44 526 GLY A O 1
ATOM 4182 N N . GLY A 1 527 ? 11.367 24.453 8.961 1 88.44 527 GLY A N 1
ATOM 4183 C CA . GLY A 1 527 ? 10.711 24.828 7.711 1 88.44 527 GLY A CA 1
ATOM 4184 C C . GLY A 1 527 ? 11.688 25.281 6.645 1 88.44 527 GLY A C 1
ATOM 4185 O O . GLY A 1 527 ? 12.5 26.188 6.879 1 88.44 527 GLY A O 1
ATOM 4186 N N . GLY A 1 528 ? 11.586 24.766 5.562 1 85.62 528 GLY A N 1
ATOM 4187 C CA . GLY A 1 528 ? 12.367 25.203 4.418 1 85.62 528 GLY A CA 1
ATOM 4188 C C . GLY A 1 528 ? 11.633 26.188 3.535 1 85.62 528 GLY A C 1
ATOM 4189 O O . GLY A 1 528 ? 10.797 26.953 4.02 1 85.62 528 GLY A O 1
ATOM 4190 N N . MET A 1 529 ? 12.023 26.266 2.32 1 82.44 529 MET A N 1
ATOM 4191 C CA . MET A 1 529 ? 11.477 27.219 1.365 1 82.44 529 MET A CA 1
ATOM 4192 C C . MET A 1 529 ? 10.016 26.922 1.06 1 82.44 529 MET A C 1
ATOM 4194 O O . MET A 1 529 ? 9.266 27.812 0.653 1 82.44 529 MET A O 1
ATOM 4198 N N . LEU A 1 530 ? 9.625 25.688 1.322 1 82.88 530 LEU A N 1
ATOM 4199 C CA . LEU A 1 530 ? 8.266 25.266 0.975 1 82.88 530 LEU A CA 1
ATOM 4200 C C . LEU A 1 530 ? 7.402 25.141 2.225 1 82.88 530 LEU A C 1
ATOM 4202 O O . LEU A 1 530 ? 6.277 24.641 2.156 1 82.88 530 LEU A O 1
ATOM 4206 N N . SER A 1 531 ? 7.875 25.609 3.326 1 86.25 531 SER A N 1
ATOM 4207 C CA . SER A 1 531 ? 7.102 25.578 4.562 1 86.25 531 SER A CA 1
ATOM 4208 C C . SER A 1 531 ? 5.977 26.609 4.531 1 86.25 531 SER A C 1
ATOM 4210 O O . SER A 1 531 ? 6.012 27.562 3.74 1 86.25 531 SER A O 1
ATOM 4212 N N . HIS A 1 532 ? 5.066 26.469 5.414 1 85 532 HIS A N 1
ATOM 4213 C CA . HIS A 1 532 ? 3.934 27.391 5.512 1 85 532 HIS A CA 1
ATOM 4214 C C . HIS A 1 532 ? 4.398 28.812 5.812 1 85 532 HIS A C 1
ATOM 4216 O O . HIS A 1 532 ? 3.938 29.766 5.18 1 85 532 HIS A O 1
ATOM 4222 N N . ALA A 1 533 ? 5.277 28.938 6.703 1 88.19 533 ALA A N 1
ATOM 4223 C CA . ALA A 1 533 ? 5.777 30.25 7.082 1 88.19 533 ALA A CA 1
ATOM 4224 C C . ALA A 1 533 ? 6.418 30.969 5.895 1 88.19 533 ALA A C 1
ATOM 4226 O O . ALA A 1 533 ? 6.215 32.156 5.695 1 88.19 533 ALA A O 1
ATOM 4227 N N . ALA A 1 534 ? 7.188 30.219 5.145 1 87.94 534 ALA A N 1
ATOM 4228 C CA . ALA A 1 534 ? 7.863 30.781 3.977 1 87.94 534 ALA A CA 1
ATOM 4229 C C . ALA A 1 534 ? 6.855 31.234 2.926 1 87.94 534 ALA A C 1
ATOM 4231 O O . ALA A 1 534 ? 6.965 32.344 2.387 1 87.94 534 ALA A O 1
ATOM 4232 N N . ILE A 1 535 ? 5.934 30.438 2.67 1 84.94 535 ILE A N 1
ATOM 4233 C CA . ILE A 1 535 ? 4.934 30.703 1.641 1 84.94 535 ILE A CA 1
ATOM 4234 C C . ILE A 1 535 ? 4.09 31.922 2.041 1 84.94 535 ILE A C 1
ATOM 4236 O O . ILE A 1 535 ? 3.932 32.844 1.258 1 84.94 535 ILE A O 1
ATOM 4240 N N . VAL A 1 536 ? 3.627 31.922 3.25 1 84.19 536 VAL A N 1
ATOM 4241 C CA . VAL A 1 536 ? 2.74 32.969 3.713 1 84.19 536 VAL A CA 1
ATOM 4242 C C . VAL A 1 536 ? 3.525 34.281 3.871 1 84.19 536 VAL A C 1
ATOM 4244 O O . VAL A 1 536 ? 2.998 35.375 3.621 1 84.19 536 VAL A O 1
ATOM 4247 N N . GLY A 1 537 ? 4.738 34.156 4.324 1 86.81 537 GLY A N 1
ATOM 4248 C CA . GLY A 1 537 ? 5.59 35.344 4.395 1 86.81 537 GLY A CA 1
ATOM 4249 C C . GLY A 1 537 ? 5.727 36.062 3.066 1 86.81 537 GLY A C 1
ATOM 4250 O O . GLY A 1 537 ? 5.641 37.281 3.008 1 86.81 537 GLY A O 1
ATOM 4251 N N . ARG A 1 538 ? 5.91 35.312 2.01 1 83.69 538 ARG A N 1
ATOM 4252 C CA . ARG A 1 538 ? 6.023 35.906 0.671 1 83.69 538 ARG A CA 1
ATOM 4253 C C . ARG A 1 538 ? 4.707 36.531 0.23 1 83.69 538 ARG A C 1
ATOM 4255 O O . ARG A 1 538 ? 4.688 37.625 -0.307 1 83.69 538 ARG A O 1
ATOM 4262 N N . GLU A 1 539 ? 3.674 35.812 0.511 1 79.88 539 GLU A N 1
ATOM 4263 C CA . GLU A 1 539 ? 2.357 36.281 0.067 1 79.88 539 GLU A CA 1
ATOM 4264 C C . GLU A 1 539 ? 1.939 37.562 0.78 1 79.88 539 GLU A C 1
ATOM 4266 O O . GLU A 1 539 ? 1.271 38.406 0.193 1 79.88 539 GLU A O 1
ATOM 4271 N N . TYR A 1 540 ? 2.324 37.656 2.074 1 80.81 540 TYR A N 1
ATOM 4272 C CA . TYR A 1 540 ? 1.94 38.812 2.869 1 80.81 540 TYR A CA 1
ATOM 4273 C C . TYR A 1 540 ? 3.018 39.875 2.816 1 80.81 540 TYR A C 1
ATOM 4275 O O . TYR A 1 540 ? 2.811 41 3.293 1 80.81 540 TYR A O 1
ATOM 4283 N N . GLY A 1 541 ? 4.172 39.469 2.189 1 81.56 541 GLY A N 1
ATOM 4284 C CA . GLY A 1 541 ? 5.27 40.406 2.119 1 81.56 541 GLY A CA 1
ATOM 4285 C C . GLY A 1 541 ? 5.902 40.688 3.469 1 81.56 541 GLY A C 1
ATOM 4286 O O . GLY A 1 541 ? 6.273 41.812 3.762 1 81.56 541 GLY A O 1
ATOM 4287 N N . VAL A 1 542 ? 5.914 39.75 4.328 1 89.56 542 VAL A N 1
ATOM 4288 C CA . VAL A 1 542 ? 6.496 39.875 5.664 1 89.56 542 VAL A CA 1
ATOM 4289 C C . VAL A 1 542 ? 7.879 39.219 5.68 1 89.56 542 VAL A C 1
ATOM 4291 O O . VAL A 1 542 ? 8.016 38.031 5.379 1 89.56 542 VAL A O 1
ATOM 4294 N N . PRO A 1 543 ? 8.945 40.031 5.996 1 94.44 543 PRO A N 1
ATOM 4295 C CA . PRO A 1 543 ? 10.266 39.406 6.086 1 94.44 543 PRO A CA 1
ATOM 4296 C C . PRO A 1 543 ? 10.281 38.156 6.977 1 94.44 543 PRO A C 1
ATOM 4298 O O . PRO A 1 543 ? 9.836 38.219 8.125 1 94.44 543 PRO A O 1
ATOM 4301 N N . THR A 1 544 ? 10.75 37.062 6.441 1 94.88 544 THR A N 1
ATOM 4302 C CA . THR A 1 544 ? 10.68 35.781 7.141 1 94.88 544 THR A CA 1
ATOM 4303 C C . THR A 1 544 ? 11.977 35 6.957 1 94.88 544 THR A C 1
ATOM 4305 O O . THR A 1 544 ? 12.492 34.875 5.844 1 94.88 544 THR A O 1
ATOM 4308 N N . VAL A 1 545 ? 12.562 34.5 8.031 1 96.06 545 VAL A N 1
ATOM 4309 C CA . VAL A 1 545 ? 13.695 33.594 8.031 1 96.06 545 VAL A CA 1
ATOM 4310 C C . VAL A 1 545 ? 13.289 32.25 8.68 1 96.06 545 VAL A C 1
ATOM 4312 O O . VAL A 1 545 ? 12.812 32.25 9.82 1 96.06 545 VAL A O 1
ATOM 4315 N N . THR A 1 546 ? 13.445 31.156 7.922 1 94.44 546 THR A N 1
ATOM 4316 C CA . THR A 1 546 ? 13.078 29.844 8.445 1 94.44 546 THR A CA 1
ATOM 4317 C C . THR A 1 546 ? 14.312 28.953 8.578 1 94.44 546 THR A C 1
ATOM 4319 O O . THR A 1 546 ? 15.43 29.375 8.281 1 94.44 546 THR A O 1
ATOM 4322 N N . ALA A 1 547 ? 14.18 27.797 9.141 1 93.25 547 ALA A N 1
ATOM 4323 C CA . ALA A 1 547 ? 15.234 26.797 9.32 1 93.25 547 ALA A CA 1
ATOM 4324 C C . ALA A 1 547 ? 16.406 27.375 10.125 1 93.25 547 ALA A C 1
ATOM 4326 O O . ALA A 1 547 ? 17.562 27.094 9.828 1 93.25 547 ALA A O 1
ATOM 4327 N N . VAL A 1 548 ? 16.125 28.188 11.039 1 94.06 548 VAL A N 1
ATOM 4328 C CA . VAL A 1 548 ? 17.156 28.766 11.891 1 94.06 548 VAL A CA 1
ATOM 4329 C C . VAL A 1 548 ? 17.656 27.703 12.867 1 94.06 548 VAL A C 1
ATOM 4331 O O . VAL A 1 548 ? 18.828 27.734 13.273 1 94.06 548 VAL A O 1
ATOM 4334 N N . GLY A 1 549 ? 16.797 26.812 13.242 1 90.12 549 GLY A N 1
ATOM 4335 C CA . GLY A 1 549 ? 17.156 25.688 14.102 1 90.12 549 GLY A CA 1
ATOM 4336 C C . GLY A 1 549 ? 17.016 26 15.578 1 90.12 549 GLY A C 1
ATOM 4337 O O . GLY A 1 549 ? 16.375 25.266 16.312 1 90.12 549 GLY A O 1
ATOM 4338 N N . VAL A 1 550 ? 17.516 27.219 15.977 1 91.75 550 VAL A N 1
ATOM 4339 C CA . VAL A 1 550 ? 17.641 27.469 17.406 1 91.75 550 VAL A CA 1
ATOM 4340 C C . VAL A 1 550 ? 17.031 28.828 17.75 1 91.75 550 VAL A C 1
ATOM 4342 O O . VAL A 1 550 ? 17.391 29.438 18.75 1 91.75 550 VAL A O 1
ATOM 4345 N N . ALA A 1 551 ? 16.188 29.328 16.953 1 94.12 551 ALA A N 1
ATOM 4346 C CA . ALA A 1 551 ? 15.609 30.656 17.172 1 94.12 551 ALA A CA 1
ATOM 4347 C C . ALA A 1 551 ? 14.883 30.719 18.516 1 94.12 551 ALA A C 1
ATOM 4349 O O . ALA A 1 551 ? 15.07 31.641 19.297 1 94.12 551 ALA A O 1
ATOM 4350 N N . THR A 1 552 ? 14.102 29.734 18.828 1 91.75 552 THR A N 1
ATOM 4351 C CA . THR A 1 552 ? 13.258 29.734 20.016 1 91.75 552 THR A CA 1
ATOM 4352 C C . THR A 1 552 ? 14.102 29.531 21.281 1 91.75 552 THR A C 1
ATOM 4354 O O . THR A 1 552 ? 13.625 29.75 22.391 1 91.75 552 THR A O 1
ATOM 4357 N N . ILE A 1 553 ? 15.297 29.156 21.078 1 89.31 553 ILE A N 1
ATOM 4358 C CA . ILE A 1 553 ? 16.219 28.969 22.188 1 89.31 553 ILE A CA 1
ATOM 4359 C C . ILE A 1 553 ? 17.047 30.234 22.391 1 89.31 553 ILE A C 1
ATOM 4361 O O . ILE A 1 553 ? 17.281 30.672 23.516 1 89.31 553 ILE A O 1
ATOM 4365 N N . ALA A 1 554 ? 17.469 30.812 21.328 1 93.19 554 ALA A N 1
ATOM 4366 C CA . ALA A 1 554 ? 18.406 31.922 21.344 1 93.19 554 ALA A CA 1
ATOM 4367 C C . ALA A 1 554 ? 17.672 33.25 21.625 1 93.19 554 ALA A C 1
ATOM 4369 O O . ALA A 1 554 ? 18.219 34.156 22.266 1 93.19 554 ALA A O 1
ATOM 4370 N N . ILE A 1 555 ? 16.5 33.344 21.109 1 95.25 555 ILE A N 1
ATOM 4371 C CA . ILE A 1 555 ? 15.734 34.562 21.234 1 95.25 555 ILE A CA 1
ATOM 4372 C C . ILE A 1 555 ? 14.727 34.469 22.375 1 95.25 555 ILE A C 1
ATOM 4374 O O . ILE A 1 555 ? 14.047 33.438 22.516 1 95.25 555 ILE A O 1
ATOM 4378 N N . LYS A 1 556 ? 14.664 35.5 23.156 1 93.19 556 LYS A N 1
ATOM 4379 C CA . LYS A 1 556 ? 13.719 35.5 24.266 1 93.19 556 LYS A CA 1
ATOM 4380 C C . LYS A 1 556 ? 12.625 36.562 24.031 1 93.19 556 LYS A C 1
ATOM 4382 O O . LYS A 1 556 ? 12.82 37.5 23.281 1 93.19 556 LYS A O 1
ATOM 4387 N N . ASP A 1 557 ? 11.484 36.25 24.703 1 92.25 557 ASP A N 1
ATOM 4388 C CA . ASP A 1 557 ? 10.398 37.219 24.656 1 92.25 557 ASP A CA 1
ATOM 4389 C C . ASP A 1 557 ? 10.883 38.625 25.047 1 92.25 557 ASP A C 1
ATOM 4391 O O . ASP A 1 557 ? 11.555 38.781 26.078 1 92.25 557 ASP A O 1
ATOM 4395 N N . GLY A 1 558 ? 10.578 39.562 24.219 1 94.06 558 GLY A N 1
ATOM 4396 C CA . GLY A 1 558 ? 10.906 40.938 24.578 1 94.06 558 GLY A CA 1
ATOM 4397 C C . GLY A 1 558 ? 12.211 41.406 23.969 1 94.06 558 GLY A C 1
ATOM 4398 O O . GLY A 1 558 ? 12.492 42.625 23.953 1 94.06 558 GLY A O 1
ATOM 4399 N N . ASP A 1 559 ? 13.023 40.531 23.453 1 95.75 559 ASP A N 1
ATOM 4400 C CA . ASP A 1 559 ? 14.25 40.938 22.766 1 95.75 559 ASP A CA 1
ATOM 4401 C C . ASP A 1 559 ? 13.938 41.812 21.547 1 95.75 559 ASP A C 1
ATOM 4403 O O . ASP A 1 559 ? 12.906 41.625 20.891 1 95.75 559 ASP A O 1
ATOM 4407 N N . THR A 1 560 ? 14.773 42.781 21.328 1 97 560 THR A N 1
ATOM 4408 C CA . THR A 1 560 ? 14.711 43.5 20.062 1 97 560 THR A CA 1
ATOM 4409 C C . THR A 1 560 ? 15.586 42.812 19.016 1 97 560 THR A C 1
ATOM 4411 O O . THR A 1 560 ? 16.797 42.625 19.203 1 97 560 THR A O 1
ATOM 4414 N N . ILE A 1 561 ? 14.945 42.406 17.906 1 97.62 561 ILE A N 1
ATOM 4415 C CA . ILE A 1 561 ? 15.711 41.656 16.922 1 97.62 561 ILE A CA 1
ATOM 4416 C C . ILE A 1 561 ? 15.508 42.25 15.531 1 97.62 561 ILE A C 1
ATOM 4418 O O . ILE A 1 561 ? 14.531 42.969 15.297 1 97.62 561 ILE A O 1
ATOM 4422 N N . GLU A 1 562 ? 16.438 42.062 14.68 1 98.06 562 GLU A N 1
ATOM 4423 C CA . GLU A 1 562 ? 16.344 42.344 13.25 1 98.06 562 GLU A CA 1
ATOM 4424 C C . GLU A 1 562 ? 16.234 41.062 12.43 1 98.06 562 GLU A C 1
ATOM 4426 O O . GLU A 1 562 ? 17.031 40.125 12.602 1 98.06 562 GLU A O 1
ATOM 4431 N N . VAL A 1 563 ? 15.219 41.031 11.609 1 97.88 563 VAL A N 1
ATOM 4432 C CA . VAL A 1 563 ? 15.023 39.938 10.688 1 97.88 563 VAL A CA 1
ATOM 4433 C C . VAL A 1 563 ? 15.367 40.375 9.266 1 97.88 563 VAL A C 1
ATOM 4435 O O . VAL A 1 563 ? 14.766 41.312 8.734 1 97.88 563 VAL A O 1
ATOM 4438 N N . ASP A 1 564 ? 16.344 39.781 8.68 1 97.38 564 ASP A N 1
ATOM 4439 C CA . ASP A 1 564 ? 16.734 40 7.289 1 97.38 564 ASP A CA 1
ATOM 4440 C C . ASP A 1 564 ? 16.312 38.812 6.418 1 97.38 564 ASP A C 1
ATOM 4442 O O . ASP A 1 564 ? 17.109 37.906 6.152 1 97.38 564 ASP A O 1
ATOM 4446 N N . GLY A 1 565 ? 15.102 38.906 5.949 1 94.44 565 GLY A N 1
ATOM 4447 C CA . GLY A 1 565 ? 14.547 37.812 5.156 1 94.44 565 GLY A CA 1
ATOM 4448 C C . GLY A 1 565 ? 15.195 37.688 3.791 1 94.44 565 GLY A C 1
ATOM 4449 O O . GLY A 1 565 ? 15.07 36.656 3.137 1 94.44 565 GLY A O 1
ATOM 4450 N N . THR A 1 566 ? 15.867 38.656 3.359 1 90.62 566 THR A N 1
ATOM 4451 C CA . THR A 1 566 ? 16.547 38.625 2.066 1 90.62 566 THR A CA 1
ATOM 4452 C C . THR A 1 566 ? 17.812 37.781 2.127 1 90.62 566 THR A C 1
ATOM 4454 O O . THR A 1 566 ? 18.125 37.062 1.184 1 90.62 566 THR A O 1
ATOM 4457 N N . ASN A 1 567 ? 18.516 37.906 3.256 1 93.38 567 ASN A N 1
ATOM 4458 C CA . ASN A 1 567 ? 19.797 37.219 3.363 1 93.38 567 ASN A CA 1
ATOM 4459 C C . ASN A 1 567 ? 19.734 36.062 4.348 1 93.38 567 ASN A C 1
ATOM 4461 O O . ASN A 1 567 ? 20.719 35.344 4.535 1 93.38 567 ASN A O 1
ATOM 4465 N N . GLY A 1 568 ? 18.641 35.875 4.926 1 94.94 568 GLY A N 1
ATOM 4466 C CA . GLY A 1 568 ? 18.453 34.781 5.844 1 94.94 568 GLY A CA 1
ATOM 4467 C C . GLY A 1 568 ? 19.219 34.938 7.145 1 94.94 568 GLY A C 1
ATOM 4468 O O . GLY A 1 568 ? 19.828 34 7.633 1 94.94 568 GLY A O 1
ATOM 4469 N N . LYS A 1 569 ? 19.188 36.156 7.629 1 97.12 569 LYS A N 1
ATOM 4470 C CA . LYS A 1 569 ? 19.906 36.469 8.859 1 97.12 569 LYS A CA 1
ATOM 4471 C C . LYS A 1 569 ? 18.984 37.062 9.914 1 97.12 569 LYS A C 1
ATOM 4473 O O . LYS A 1 569 ? 18.031 37.781 9.586 1 97.12 569 LYS A O 1
ATOM 4478 N N . VAL A 1 570 ? 19.234 36.719 11.18 1 98 570 VAL A N 1
ATOM 4479 C CA . VAL A 1 570 ? 18.531 37.281 12.328 1 98 570 VAL A CA 1
ATOM 4480 C C . VAL A 1 570 ? 19.547 37.781 13.359 1 98 570 VAL A C 1
ATOM 4482 O O . VAL A 1 570 ? 20.469 37.062 13.734 1 98 570 VAL A O 1
ATOM 4485 N N . THR A 1 571 ? 19.375 38.969 13.742 1 97.81 571 THR A N 1
ATOM 4486 C CA . THR A 1 571 ? 20.297 39.562 14.703 1 97.81 571 THR A CA 1
ATOM 4487 C C . THR A 1 571 ? 19.547 40.031 15.953 1 97.81 571 THR A C 1
ATOM 4489 O O . THR A 1 571 ? 18.547 40.75 15.859 1 97.81 571 THR A O 1
ATOM 4492 N N . ILE A 1 572 ? 20.031 39.594 17.078 1 97.25 572 ILE A N 1
ATOM 4493 C CA . ILE A 1 572 ? 19.531 40.125 18.344 1 97.25 572 ILE A CA 1
ATOM 4494 C C . ILE A 1 572 ? 20.234 41.438 18.688 1 97.25 572 ILE A C 1
ATOM 4496 O O . ILE A 1 572 ? 21.438 41.438 18.969 1 97.25 572 ILE A O 1
ATOM 4500 N N . LEU A 1 573 ? 19.531 42.469 18.703 1 96.19 573 LEU A N 1
ATOM 4501 C CA . LEU A 1 573 ? 20.094 43.812 18.891 1 96.19 573 LEU A CA 1
ATOM 4502 C C . LEU A 1 573 ? 20.156 44.156 20.375 1 96.19 573 LEU A C 1
ATOM 4504 O O . LEU A 1 573 ? 21.141 44.719 20.844 1 96.19 573 LEU A O 1
ATOM 4508 N N . LYS A 1 574 ? 19.016 43.906 21.062 1 94.44 574 LYS A N 1
ATOM 4509 C CA . LYS A 1 574 ? 18.906 44.156 22.5 1 94.44 574 LYS A CA 1
ATOM 4510 C C . LYS A 1 574 ? 18.203 43 23.219 1 94.44 574 LYS A C 1
ATOM 4512 O O . LYS A 1 574 ? 17.172 42.531 22.734 1 94.44 574 LYS A O 1
ATOM 4517 N N . ARG A 1 575 ? 18.75 42.625 24.328 1 93.06 575 ARG A N 1
ATOM 4518 C CA . ARG A 1 575 ? 18.109 41.625 25.172 1 93.06 575 ARG A CA 1
ATOM 4519 C C . ARG A 1 575 ? 17.094 42.281 26.109 1 93.06 575 ARG A C 1
ATOM 4521 O O . ARG A 1 575 ? 17.328 43.344 26.656 1 93.06 575 ARG A O 1
ATOM 4528 N N . ALA A 1 576 ? 15.984 41.625 26.266 1 84.69 576 ALA A N 1
ATOM 4529 C CA . ALA A 1 576 ? 14.938 42.125 27.156 1 84.69 576 ALA A CA 1
ATOM 4530 C C . ALA A 1 576 ? 15.477 42.312 28.578 1 84.69 576 ALA A C 1
ATOM 4532 O O . ALA A 1 576 ? 15.125 43.25 29.266 1 84.69 576 ALA A O 1
ATOM 4533 N N . ALA A 1 577 ? 16.234 41.375 29.016 1 73.88 577 ALA A N 1
ATOM 4534 C CA . ALA A 1 577 ? 16.797 41.469 30.359 1 73.88 577 ALA A CA 1
ATOM 4535 C C . ALA A 1 577 ? 17.641 42.719 30.547 1 73.88 577 ALA A C 1
ATOM 4537 O O . ALA A 1 577 ? 17.703 43.281 31.641 1 73.88 577 ALA A O 1
ATOM 4538 N N . ASP A 1 578 ? 18.234 43.156 29.547 1 69.12 578 ASP A N 1
ATOM 4539 C CA . ASP A 1 578 ? 19.062 44.344 29.641 1 69.12 578 ASP A CA 1
ATOM 4540 C C . ASP A 1 578 ? 18.219 45.625 29.688 1 69.12 578 ASP A C 1
ATOM 4542 O O . ASP A 1 578 ? 18.625 46.625 30.234 1 69.12 578 ASP A O 1
ATOM 4546 N N . LEU A 1 579 ? 17.078 45.625 29.078 1 55.5 579 LEU A N 1
ATOM 4547 C CA . LEU A 1 579 ? 16.188 46.781 29.062 1 55.5 579 LEU A CA 1
ATOM 4548 C C . LEU A 1 579 ? 15.516 46.969 30.422 1 55.5 579 LEU A C 1
ATOM 4550 O O . LEU A 1 579 ? 15.242 48.094 30.844 1 55.5 579 LEU A O 1
ATOM 4554 N N . ALA A 1 580 ? 15.055 46 31.156 1 57.5 580 ALA A N 1
ATOM 4555 C CA . ALA A 1 580 ? 14.469 46.156 32.469 1 57.5 580 ALA A CA 1
ATOM 4556 C C . ALA A 1 580 ? 15.461 46.781 33.469 1 57.5 580 ALA A C 1
ATOM 4558 O O . ALA A 1 580 ? 15.07 47.531 34.344 1 57.5 580 ALA A O 1
ATOM 4559 N N . GLY A 1 581 ? 16.625 46.531 33.281 1 45.84 581 GLY A N 1
ATOM 4560 C CA . GLY A 1 581 ? 17.578 47.125 34.188 1 45.84 581 GLY A CA 1
ATOM 4561 C C . GLY A 1 581 ? 17.844 48.594 33.906 1 45.84 581 GLY A C 1
ATOM 4562 O O . GLY A 1 581 ? 18.359 49.312 34.75 1 45.84 581 GLY A O 1
ATOM 4563 N N . ALA A 1 582 ? 17.766 49.219 32.75 1 51.88 582 ALA A N 1
ATOM 4564 C CA . ALA A 1 582 ? 18.047 50.625 32.562 1 51.88 582 ALA A CA 1
ATOM 4565 C C . ALA A 1 582 ? 17.016 51.5 33.281 1 51.88 582 ALA A C 1
ATOM 4567 O O . ALA A 1 582 ? 17.234 52.688 33.469 1 51.88 582 ALA A O 1
ATOM 4568 N N . ASP A 1 583 ? 15.891 51.062 33.312 1 38.75 583 ASP A N 1
ATOM 4569 C CA . ASP A 1 583 ? 14.914 51.906 34 1 38.75 583 ASP A CA 1
ATOM 4570 C C . ASP A 1 583 ? 15.117 51.875 35.5 1 38.75 583 ASP A C 1
ATOM 4572 O O . ASP A 1 583 ? 14.469 52.594 36.25 1 38.75 583 ASP A O 1
ATOM 4576 N N . THR A 1 584 ? 15.898 50.938 36.125 1 33.47 584 THR A N 1
ATOM 4577 C CA . THR A 1 584 ? 16.172 51.25 37.531 1 33.47 584 THR A CA 1
ATOM 4578 C C . THR A 1 584 ? 17.359 52.219 37.625 1 33.47 584 THR A C 1
ATOM 4580 O O . THR A 1 584 ? 18.344 52.062 36.906 1 33.47 584 THR A O 1
ATOM 4583 N N . MET B 1 1 ? -29.797 -22.047 7.953 1 43.22 1 MET B N 1
ATOM 4584 C CA . MET B 1 1 ? -28.812 -22.312 9 1 43.22 1 MET B CA 1
ATOM 4585 C C . MET B 1 1 ? -27.406 -22.156 8.453 1 43.22 1 MET B C 1
ATOM 4587 O O . MET B 1 1 ? -27.078 -22.703 7.402 1 43.22 1 MET B O 1
ATOM 4591 N N . THR B 1 2 ? -26.625 -21.234 8.898 1 58.84 2 THR B N 1
ATOM 4592 C CA . THR B 1 2 ? -25.266 -20.984 8.461 1 58.84 2 THR B CA 1
ATOM 4593 C C . THR B 1 2 ? -24.391 -22.219 8.648 1 58.84 2 THR B C 1
ATOM 4595 O O . THR B 1 2 ? -24.375 -22.812 9.727 1 58.84 2 THR B O 1
ATOM 4598 N N . ASN B 1 3 ? -24.031 -22.922 7.539 1 79.62 3 ASN B N 1
ATOM 4599 C CA . ASN B 1 3 ? -23.156 -24.094 7.598 1 79.62 3 ASN B CA 1
ATOM 4600 C C . ASN B 1 3 ? -21.734 -23.703 7.953 1 79.62 3 ASN B C 1
ATOM 4602 O O . ASN B 1 3 ? -21.109 -22.891 7.262 1 79.62 3 ASN B O 1
ATOM 4606 N N . VAL B 1 4 ? -21.453 -23.969 9.266 1 85.62 4 VAL B N 1
ATOM 4607 C CA . VAL B 1 4 ? -20.109 -23.672 9.742 1 85.62 4 VAL B CA 1
ATOM 4608 C C . VAL B 1 4 ? -19.281 -24.953 9.828 1 85.62 4 VAL B C 1
ATOM 4610 O O . VAL B 1 4 ? -19.688 -25.922 10.484 1 85.62 4 VAL B O 1
ATOM 4613 N N . VAL B 1 5 ? -18.266 -25.078 9.016 1 88.31 5 VAL B N 1
ATOM 4614 C CA . VAL B 1 5 ? -17.266 -26.141 9.164 1 88.31 5 VAL B CA 1
ATOM 4615 C C . VAL B 1 5 ? -16.203 -25.703 10.156 1 88.31 5 VAL B C 1
ATOM 4617 O O . VAL B 1 5 ? -15.523 -24.703 9.953 1 88.31 5 VAL B O 1
ATOM 4620 N N . PRO B 1 6 ? -15.992 -26.422 11.203 1 90.81 6 PRO B N 1
ATOM 4621 C CA . PRO B 1 6 ? -15.125 -25.969 12.297 1 90.81 6 PRO B CA 1
ATOM 4622 C C . PRO B 1 6 ? -13.664 -25.844 11.875 1 90.81 6 PRO B C 1
ATOM 4624 O O . PRO B 1 6 ? -13.172 -26.641 11.07 1 90.81 6 PRO B O 1
ATOM 4627 N N . VAL B 1 7 ? -12.984 -24.844 12.406 1 93.12 7 VAL B N 1
ATOM 4628 C CA . VAL B 1 7 ? -11.547 -24.656 12.188 1 93.12 7 VAL B CA 1
ATOM 4629 C C . VAL B 1 7 ? -10.773 -25.172 13.398 1 93.12 7 VAL B C 1
ATOM 4631 O O . VAL B 1 7 ? -9.547 -25.281 13.352 1 93.12 7 VAL B O 1
ATOM 4634 N N . GLU B 1 8 ? -11.391 -25.516 14.477 1 90.31 8 GLU B N 1
ATOM 4635 C CA . GLU B 1 8 ? -10.828 -25.875 15.781 1 90.31 8 GLU B CA 1
ATOM 4636 C C . GLU B 1 8 ? -9.789 -26.969 15.648 1 90.31 8 GLU B C 1
ATOM 4638 O O . GLU B 1 8 ? -8.742 -26.922 16.297 1 90.31 8 GLU B O 1
ATOM 4643 N N . PRO B 1 9 ? -10.023 -27.984 14.828 1 90.62 9 PRO B N 1
ATOM 4644 C CA . PRO B 1 9 ? -9.031 -29.047 14.703 1 90.62 9 PRO B CA 1
ATOM 4645 C C . PRO B 1 9 ? -7.684 -28.562 14.188 1 90.62 9 PRO B C 1
ATOM 4647 O O . PRO B 1 9 ? -6.68 -29.266 14.289 1 90.62 9 PRO B O 1
ATOM 4650 N N . PHE B 1 10 ? -7.691 -27.375 13.727 1 92.62 10 PHE B N 1
ATOM 4651 C CA . PHE B 1 10 ? -6.477 -26.891 13.078 1 92.62 10 PHE B CA 1
ATOM 4652 C C . PHE B 1 10 ? -5.875 -25.734 13.859 1 92.62 10 PHE B C 1
ATOM 4654 O O . PHE B 1 10 ? -4.98 -25.047 13.375 1 92.62 10 PHE B O 1
ATOM 4661 N N . THR B 1 11 ? -6.402 -25.266 15.07 1 86.75 11 THR B N 1
ATOM 4662 C CA . THR B 1 11 ? -5.938 -24.141 15.875 1 86.75 11 THR B CA 1
ATOM 4663 C C . THR B 1 11 ? -4.875 -24.594 16.875 1 86.75 11 THR B C 1
ATOM 4665 O O . THR B 1 11 ? -4.355 -23.781 17.641 1 86.75 11 THR B O 1
ATOM 4668 N N . GLY B 1 12 ? -4.258 -25.75 16.734 1 79.25 12 GLY B N 1
ATOM 4669 C CA . GLY B 1 12 ? -3.293 -26.266 17.703 1 79.25 12 GLY B CA 1
ATOM 4670 C C . GLY B 1 12 ? -1.856 -25.938 17.328 1 79.25 12 GLY B C 1
ATOM 4671 O O . GLY B 1 12 ? -1.578 -24.891 16.766 1 79.25 12 GLY B O 1
ATOM 4672 N N . GLU B 1 13 ? -1.008 -26.641 17.781 1 84.25 13 GLU B N 1
ATOM 4673 C CA . GLU B 1 13 ? 0.418 -26.453 17.531 1 84.25 13 GLU B CA 1
ATOM 4674 C C . GLU B 1 13 ? 0.729 -26.5 16.047 1 84.25 13 GLU B C 1
ATOM 4676 O O . GLU B 1 13 ? 0.139 -27.281 15.297 1 84.25 13 GLU B O 1
ATOM 4681 N N . TRP B 1 14 ? 1.465 -25.625 15.695 1 93.19 14 TRP B N 1
ATOM 4682 C CA . TRP B 1 14 ? 1.925 -25.547 14.312 1 93.19 14 TRP B CA 1
ATOM 4683 C C . TRP B 1 14 ? 3.342 -26.094 14.18 1 93.19 14 TRP B C 1
ATOM 4685 O O . TRP B 1 14 ? 3.74 -27 14.93 1 93.19 14 TRP B O 1
ATOM 4695 N N . TYR B 1 15 ? 4.102 -25.656 13.188 1 95.12 15 TYR B N 1
ATOM 4696 C CA . TYR B 1 15 ? 5.469 -26.141 13.039 1 95.12 15 TYR B CA 1
ATOM 4697 C C . TYR B 1 15 ? 6.211 -26.078 14.367 1 95.12 15 TYR B C 1
ATOM 4699 O O . TYR B 1 15 ? 6.09 -25.094 15.109 1 95.12 15 TYR B O 1
ATOM 4707 N N . PRO B 1 16 ? 6.91 -27.156 14.688 1 95.38 16 PRO B N 1
ATOM 4708 C CA . PRO B 1 16 ? 7.711 -27.125 15.914 1 95.38 16 PRO B CA 1
ATOM 4709 C C . PRO B 1 16 ? 8.578 -25.859 16.016 1 95.38 16 PRO B C 1
ATOM 4711 O O . PRO B 1 16 ? 9.273 -25.516 15.062 1 95.38 16 PRO B O 1
ATOM 4714 N N . GLY B 1 17 ? 8.461 -25.188 17.234 1 92.94 17 GLY B N 1
ATOM 4715 C CA . GLY B 1 17 ? 9.289 -24.016 17.484 1 92.94 17 GLY B CA 1
ATOM 4716 C C . GLY B 1 17 ? 8.711 -22.734 16.891 1 92.94 17 GLY B C 1
ATOM 4717 O O . GLY B 1 17 ? 9.32 -21.672 17 1 92.94 17 GLY B O 1
ATOM 4718 N N . TYR B 1 18 ? 7.57 -22.859 16.266 1 92.5 18 TYR B N 1
ATOM 4719 C CA . TYR B 1 18 ? 6.938 -21.672 15.695 1 92.5 18 TYR B CA 1
ATOM 4720 C C . TYR B 1 18 ? 6.66 -20.641 16.781 1 92.5 18 TYR B C 1
ATOM 4722 O O . TYR B 1 18 ? 6.254 -20.984 17.891 1 92.5 18 TYR B O 1
ATOM 4730 N N . LYS B 1 19 ? 6.922 -19.359 16.438 1 87.12 19 LYS B N 1
ATOM 4731 C CA . LYS B 1 19 ? 6.551 -18.188 17.234 1 87.12 19 LYS B CA 1
ATOM 4732 C C . LYS B 1 19 ? 5.816 -17.156 16.375 1 87.12 19 LYS B C 1
ATOM 4734 O O . LYS B 1 19 ? 6.184 -16.922 15.227 1 87.12 19 LYS B O 1
ATOM 4739 N N . PRO B 1 20 ? 4.781 -16.531 16.922 1 79.81 20 PRO B N 1
ATOM 4740 C CA . PRO B 1 20 ? 4.023 -15.531 16.156 1 79.81 20 PRO B CA 1
ATOM 4741 C C . PRO B 1 20 ? 4.898 -14.398 15.641 1 79.81 20 PRO B C 1
ATOM 4743 O O . PRO B 1 20 ? 4.586 -13.797 14.609 1 79.81 20 PRO B O 1
ATOM 4746 N N . GLU B 1 21 ? 6.035 -14.148 16.219 1 76.62 21 GLU B N 1
ATOM 4747 C CA . GLU B 1 21 ? 6.922 -13.055 15.844 1 76.62 21 GLU B CA 1
ATOM 4748 C C . GLU B 1 21 ? 7.629 -13.336 14.516 1 76.62 21 GLU B C 1
ATOM 4750 O O . GLU B 1 21 ? 8.195 -12.43 13.906 1 76.62 21 GLU B O 1
ATOM 4755 N N . PHE B 1 22 ? 7.531 -14.633 14.141 1 82.94 22 PHE B N 1
ATOM 4756 C CA . PHE B 1 22 ? 8.164 -14.969 12.875 1 82.94 22 PHE B CA 1
ATOM 4757 C C . PHE B 1 22 ? 7.383 -14.375 11.703 1 82.94 22 PHE B C 1
ATOM 4759 O O . PHE B 1 22 ? 7.902 -14.281 10.594 1 82.94 22 PHE B O 1
ATOM 4766 N N . PHE B 1 23 ? 6.059 -14.109 11.953 1 76.19 23 PHE B N 1
ATOM 4767 C CA . PHE B 1 23 ? 5.207 -13.539 10.914 1 76.19 23 PHE B CA 1
ATOM 4768 C C . PHE B 1 23 ? 4.996 -12.047 11.133 1 76.19 23 PHE B C 1
ATOM 4770 O O . PHE B 1 23 ? 3.967 -11.633 11.672 1 76.19 23 PHE B O 1
ATOM 4777 N N . ASP B 1 24 ? 5.941 -11.352 11.141 1 63.56 24 ASP B N 1
ATOM 4778 C CA . ASP B 1 24 ? 5.797 -9.906 11.273 1 63.56 24 ASP B CA 1
ATOM 4779 C C . ASP B 1 24 ? 5.828 -9.227 9.906 1 63.56 24 ASP B C 1
ATOM 4781 O O . ASP B 1 24 ? 6.898 -9.031 9.328 1 63.56 24 ASP B O 1
ATOM 4785 N N . PHE B 1 25 ? 4.625 -9.117 9.414 1 62.91 25 PHE B N 1
ATOM 4786 C CA . PHE B 1 25 ? 4.562 -8.57 8.062 1 62.91 25 PHE B CA 1
ATOM 4787 C C . PHE B 1 25 ? 3.855 -7.223 8.055 1 62.91 25 PHE B C 1
ATOM 4789 O O . PHE B 1 25 ? 2.625 -7.16 8.102 1 62.91 25 PHE B O 1
ATOM 4796 N N . PRO B 1 26 ? 4.688 -6.254 7.809 1 57.03 26 PRO B N 1
ATOM 4797 C CA . PRO B 1 26 ? 4.09 -4.922 7.703 1 57.03 26 PRO B CA 1
ATOM 4798 C C . PRO B 1 26 ? 3.316 -4.723 6.402 1 57.03 26 PRO B C 1
ATOM 4800 O O . PRO B 1 26 ? 3.516 -5.473 5.441 1 57.03 26 PRO B O 1
ATOM 4803 N N . TYR B 1 27 ? 2.184 -4.055 6.32 1 54.94 27 TYR B N 1
ATOM 4804 C CA . TYR B 1 27 ? 1.444 -3.559 5.168 1 54.94 27 TYR B CA 1
ATOM 4805 C C . TYR B 1 27 ? 0.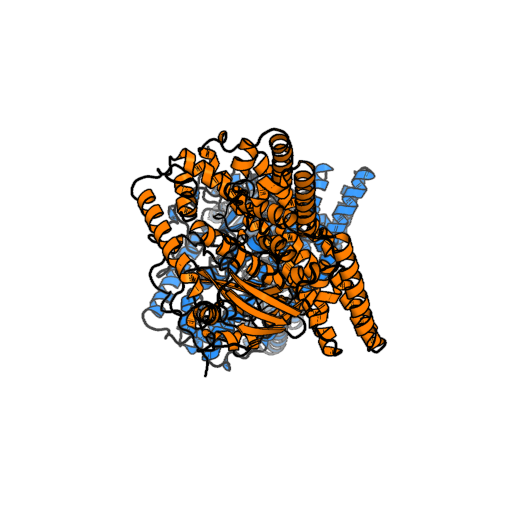27 -4.473 4.836 1 54.94 27 TYR B C 1
ATOM 4807 O O . TYR B 1 27 ? -0.216 -4.484 3.703 1 54.94 27 TYR B O 1
ATOM 4815 N N . VAL B 1 28 ? -0.007 -5.352 5.824 1 61.91 28 VAL B N 1
ATOM 4816 C CA . VAL B 1 28 ? -1.132 -6.215 5.484 1 61.91 28 VAL B CA 1
ATOM 4817 C C . VAL B 1 28 ? -2.289 -5.965 6.449 1 61.91 28 VAL B C 1
ATOM 4819 O O . VAL B 1 28 ? -2.074 -5.793 7.648 1 61.91 28 VAL B O 1
ATOM 4822 N N . VAL B 1 29 ? -3.502 -5.844 5.93 1 66.5 29 VAL B N 1
ATOM 4823 C CA . VAL B 1 29 ? -4.727 -5.656 6.699 1 66.5 29 VAL B CA 1
ATOM 4824 C C . VAL B 1 29 ? -4.934 -6.84 7.641 1 66.5 29 VAL B C 1
ATOM 4826 O O . VAL B 1 29 ? -5.25 -6.652 8.82 1 66.5 29 VAL B O 1
ATOM 4829 N N . ASP B 1 30 ? -4.742 -7.969 7.16 1 76.75 30 ASP B N 1
ATOM 4830 C CA . ASP B 1 30 ? -4.84 -9.227 7.895 1 76.75 30 ASP B CA 1
ATOM 4831 C C . ASP B 1 30 ? -3.709 -10.18 7.512 1 76.75 30 ASP B C 1
ATOM 4833 O O . ASP B 1 30 ? -3.717 -10.758 6.426 1 76.75 30 ASP B O 1
ATOM 4837 N N . ALA B 1 31 ? -2.795 -10.297 8.469 1 78.88 31 ALA B N 1
ATOM 4838 C CA . ALA B 1 31 ? -1.579 -11.07 8.219 1 78.88 31 ALA B CA 1
ATOM 4839 C C . ALA B 1 31 ? -1.858 -12.57 8.266 1 78.88 31 ALA B C 1
ATOM 4841 O O . ALA B 1 31 ? -2.785 -13.008 8.953 1 78.88 31 ALA B O 1
ATOM 4842 N N . PRO B 1 32 ? -1.058 -13.336 7.504 1 88.31 32 PRO B N 1
ATOM 4843 C CA . PRO B 1 32 ? -1.194 -14.797 7.574 1 88.31 32 PRO B CA 1
ATOM 4844 C C . PRO B 1 32 ? -0.834 -15.359 8.945 1 88.31 32 PRO B C 1
ATOM 4846 O O . PRO B 1 32 ? -0.033 -14.758 9.672 1 88.31 32 PRO B O 1
ATOM 4849 N N . SER B 1 33 ? -1.401 -16.422 9.328 1 89.19 33 SER B N 1
ATOM 4850 C CA . SER B 1 33 ? -1.13 -17.141 10.562 1 89.19 33 SER B CA 1
ATOM 4851 C C . SER B 1 33 ? -1.74 -18.547 10.531 1 89.19 33 SER B C 1
ATOM 4853 O O . SER B 1 33 ? -2.523 -18.859 9.641 1 89.19 33 SER B O 1
ATOM 4855 N N . PRO B 1 34 ? -1.314 -19.328 11.516 1 92.19 34 PRO B N 1
ATOM 4856 C CA . PRO B 1 34 ? -2.162 -20.5 11.711 1 92.19 34 PRO B CA 1
ATOM 4857 C C . PRO B 1 34 ? -3.582 -20.141 12.141 1 92.19 34 PRO B C 1
ATOM 4859 O O . PRO B 1 34 ? -3.838 -19 12.555 1 92.19 34 PRO B O 1
ATOM 4862 N N . PHE B 1 35 ? -4.492 -21.062 11.961 1 94.31 35 PHE B N 1
ATOM 4863 C CA . PHE B 1 35 ? -5.863 -20.812 12.391 1 94.31 35 PHE B CA 1
ATOM 4864 C C . PHE B 1 35 ? -5.918 -20.484 13.875 1 94.31 35 PHE B C 1
ATOM 4866 O O . PHE B 1 35 ? -5.176 -21.062 14.672 1 94.31 35 PHE B O 1
ATOM 4873 N N . LYS B 1 36 ? -6.715 -19.625 14.297 1 90.44 36 LYS B N 1
ATOM 4874 C CA . LYS B 1 36 ? -6.941 -19.219 15.68 1 90.44 36 LYS B CA 1
ATOM 4875 C C . LYS B 1 36 ? -8.43 -19.125 15.984 1 90.44 36 LYS B C 1
ATOM 4877 O O . LYS B 1 36 ? -9.258 -19.062 15.07 1 90.44 36 LYS B O 1
ATOM 4882 N N . PRO B 1 37 ? -8.703 -19.141 17.25 1 87.56 37 PRO B N 1
ATOM 4883 C CA . PRO B 1 37 ? -10.117 -18.984 17.609 1 87.56 37 PRO B CA 1
ATOM 4884 C C . PRO B 1 37 ? -10.727 -17.703 17.016 1 87.56 37 PRO B C 1
ATOM 4886 O O . PRO B 1 37 ? -10.078 -16.656 17 1 87.56 37 PRO B O 1
ATOM 4889 N N . GLY B 1 38 ? -11.852 -17.844 16.469 1 89.19 38 GLY B N 1
ATOM 4890 C CA . GLY B 1 38 ? -12.523 -16.719 15.852 1 89.19 38 GLY B CA 1
ATOM 4891 C C . GLY B 1 38 ? -12.539 -16.781 14.336 1 89.19 38 GLY B C 1
ATOM 4892 O O . GLY B 1 38 ? -13.406 -16.188 13.695 1 89.19 38 GLY B O 1
ATOM 4893 N N . ASP B 1 39 ? -11.562 -17.484 13.797 1 92.88 39 ASP B N 1
ATOM 4894 C CA . ASP B 1 39 ? -11.461 -17.578 12.344 1 92.88 39 ASP B CA 1
ATOM 4895 C C . ASP B 1 39 ? -12.656 -18.328 11.758 1 92.88 39 ASP B C 1
ATOM 4897 O O . ASP B 1 39 ? -12.883 -18.281 10.547 1 92.88 39 ASP B O 1
ATOM 4901 N N . GLU B 1 40 ? -13.438 -18.953 12.57 1 92.88 40 GLU B N 1
ATOM 4902 C CA . GLU B 1 40 ? -14.586 -19.703 12.086 1 92.88 40 GLU B CA 1
ATOM 4903 C C . GLU B 1 40 ? -15.672 -18.781 11.547 1 92.88 40 GLU B C 1
ATOM 4905 O O . GLU B 1 40 ? -16.578 -19.219 10.828 1 92.88 40 GLU B O 1
ATOM 4910 N N . GLN B 1 41 ? -15.555 -17.547 11.836 1 90.19 41 GLN B N 1
ATOM 4911 C CA . GLN B 1 41 ? -16.562 -16.578 11.422 1 90.19 41 GLN B CA 1
ATOM 4912 C C . GLN B 1 41 ? -16.406 -16.203 9.945 1 90.19 41 GLN B C 1
ATOM 4914 O O . GLN B 1 41 ? -17.344 -15.695 9.328 1 90.19 41 GLN B O 1
ATOM 4919 N N . ALA B 1 42 ? -15.281 -16.469 9.414 1 91.12 42 ALA B N 1
ATOM 4920 C CA . ALA B 1 42 ? -15.016 -16.156 8.016 1 91.12 42 ALA B CA 1
ATOM 4921 C C . ALA B 1 42 ? -15.102 -17.406 7.145 1 91.12 42 ALA B C 1
ATOM 4923 O O . ALA B 1 42 ? -15.117 -18.531 7.656 1 91.12 42 ALA B O 1
ATOM 4924 N N . PHE B 1 43 ? -15.25 -17.156 5.855 1 90.88 43 PHE B N 1
ATOM 4925 C CA . PHE B 1 43 ? -15.211 -18.234 4.867 1 90.88 43 PHE B CA 1
ATOM 4926 C C . PHE B 1 43 ? -13.773 -18.516 4.426 1 90.88 43 PHE B C 1
ATOM 4928 O O . PHE B 1 43 ? -13.047 -17.578 4.055 1 90.88 43 PHE B O 1
ATOM 4935 N N . TRP B 1 44 ? -13.367 -19.766 4.492 1 92.88 44 TRP B N 1
ATOM 4936 C CA . TRP B 1 44 ? -12.023 -20.172 4.102 1 92.88 44 TRP B CA 1
ATOM 4937 C C . TRP B 1 44 ? -12.062 -21.25 3.035 1 92.88 44 TRP B C 1
ATOM 4939 O O . TRP B 1 44 ? -12.859 -22.188 3.125 1 92.88 44 TRP B O 1
ATOM 4949 N N . PHE B 1 45 ? -11.258 -21.141 2.029 1 89.44 45 PHE B N 1
ATOM 4950 C CA . PHE B 1 45 ? -11.172 -22.172 0.991 1 89.44 45 PHE B CA 1
ATOM 4951 C C . PHE B 1 45 ? -9.75 -22.703 0.872 1 89.44 45 PHE B C 1
ATOM 4953 O O . PHE B 1 45 ? -8.781 -21.938 1.015 1 89.44 45 PHE B O 1
ATOM 4960 N N . LEU B 1 46 ? -9.609 -23.969 0.645 1 90.62 46 LEU B N 1
ATOM 4961 C CA . LEU B 1 46 ? -8.305 -24.594 0.443 1 90.62 46 LEU B CA 1
ATOM 4962 C C . LEU B 1 46 ? -7.719 -24.203 -0.91 1 90.62 46 LEU B C 1
ATOM 4964 O O . LEU B 1 46 ? -8.266 -24.562 -1.955 1 90.62 46 LEU B O 1
ATOM 4968 N N . ASP B 1 47 ? -6.625 -23.531 -0.834 1 88.62 47 ASP B N 1
ATOM 4969 C CA . ASP B 1 47 ? -6 -23.109 -2.084 1 88.62 47 ASP B CA 1
ATOM 4970 C C . ASP B 1 47 ? -5.277 -24.266 -2.758 1 88.62 47 ASP B C 1
ATOM 4972 O O . ASP B 1 47 ? -4.496 -24.984 -2.117 1 88.62 47 ASP B O 1
ATOM 4976 N N . PHE B 1 48 ? -5.477 -24.438 -3.975 1 82.88 48 PHE B N 1
ATOM 4977 C CA . PHE B 1 48 ? -4.996 -25.609 -4.68 1 82.88 48 PHE B CA 1
ATOM 4978 C C . PHE B 1 48 ? -3.609 -25.375 -5.262 1 82.88 48 PHE B C 1
ATOM 4980 O O . PHE B 1 48 ? -2.953 -26.312 -5.727 1 82.88 48 PHE B O 1
ATOM 4987 N N . HIS B 1 49 ? -3.074 -24.219 -5.223 1 81.94 49 HIS B N 1
ATOM 4988 C CA . HIS B 1 49 ? -1.788 -23.922 -5.844 1 81.94 49 HIS B CA 1
ATOM 4989 C C . HIS B 1 49 ? -0.65 -24.641 -5.133 1 81.94 49 HIS B C 1
ATOM 4991 O O . HIS B 1 49 ? 0.369 -24.953 -5.75 1 81.94 49 HIS B O 1
ATOM 4997 N N . TRP B 1 50 ? -0.888 -24.938 -3.889 1 87.5 50 TRP B N 1
ATOM 4998 C CA . TRP B 1 50 ? 0.159 -25.578 -3.094 1 87.5 50 TRP B CA 1
ATOM 4999 C C . TRP B 1 50 ? -0.342 -26.875 -2.469 1 87.5 50 TRP B C 1
ATOM 5001 O O . TRP B 1 50 ? -0.404 -27 -1.244 1 87.5 50 TRP B O 1
ATOM 5011 N N . SER B 1 51 ? -0.541 -27.797 -3.311 1 83.5 51 SER B N 1
ATOM 5012 C CA . SER B 1 51 ? -1.123 -29.062 -2.885 1 83.5 51 SER B CA 1
ATOM 5013 C C . SER B 1 51 ? -0.16 -29.844 -1.994 1 83.5 51 SER B C 1
ATOM 5015 O O . SER B 1 51 ? -0.583 -30.703 -1.206 1 83.5 51 SER B O 1
ATOM 5017 N N . ARG B 1 52 ? 1.122 -29.578 -2.062 1 86.94 52 ARG B N 1
ATOM 5018 C CA . ARG B 1 52 ? 2.117 -30.25 -1.239 1 86.94 52 ARG B CA 1
ATOM 5019 C C . ARG B 1 52 ? 2.172 -29.656 0.161 1 86.94 52 ARG B C 1
ATOM 5021 O O . ARG B 1 52 ? 2.715 -30.266 1.085 1 86.94 52 ARG B O 1
ATOM 5028 N N . GLY B 1 53 ? 1.569 -28.531 0.265 1 91.69 53 GLY B N 1
ATOM 5029 C CA . GLY B 1 53 ? 1.813 -27.75 1.468 1 91.69 53 GLY B CA 1
ATOM 5030 C C . GLY B 1 53 ? 3.004 -26.828 1.343 1 91.69 53 GLY B C 1
ATOM 5031 O O . GLY B 1 53 ? 3.691 -26.812 0.32 1 91.69 53 GLY B O 1
ATOM 5032 N N . LEU B 1 54 ? 3.221 -26.031 2.387 1 94.38 54 LEU B N 1
ATOM 5033 C CA . LEU B 1 54 ? 4.293 -25.047 2.33 1 94.38 54 LEU B CA 1
ATOM 5034 C C . LEU B 1 54 ? 5.277 -25.25 3.48 1 94.38 54 LEU B C 1
ATOM 5036 O O . LEU B 1 54 ? 4.867 -25.531 4.609 1 94.38 54 LEU B O 1
ATOM 5040 N N . THR B 1 55 ? 6.566 -25.219 3.131 1 96.56 55 THR B N 1
ATOM 5041 C CA . THR B 1 55 ? 7.609 -25.203 4.148 1 96.56 55 THR B CA 1
ATOM 5042 C C . THR B 1 55 ? 7.547 -23.922 4.977 1 96.56 55 THR B C 1
ATOM 5044 O O . THR B 1 55 ? 6.867 -22.969 4.602 1 96.56 55 THR B O 1
ATOM 5047 N N . PRO B 1 56 ? 8.25 -23.906 6.098 1 95.62 56 PRO B N 1
ATOM 5048 C CA . PRO B 1 56 ? 8.234 -22.688 6.918 1 95.62 56 PRO B CA 1
ATOM 5049 C C . PRO B 1 56 ? 8.648 -21.453 6.137 1 95.62 56 PRO B C 1
ATOM 5051 O O . PRO B 1 56 ? 8.016 -20.406 6.254 1 95.62 56 PRO B O 1
ATOM 5054 N N . LEU B 1 57 ? 9.656 -21.562 5.344 1 95 57 LEU B N 1
ATOM 5055 C CA . LEU B 1 57 ? 10.117 -20.406 4.582 1 95 57 LEU B CA 1
ATOM 5056 C C . LEU B 1 57 ? 9.086 -19.984 3.535 1 95 57 LEU B C 1
ATOM 5058 O O . LEU B 1 57 ? 8.805 -18.797 3.373 1 95 57 LEU B O 1
ATOM 5062 N N . ALA B 1 58 ? 8.555 -20.953 2.859 1 93.38 58 ALA B N 1
ATOM 5063 C CA . ALA B 1 58 ? 7.535 -20.672 1.855 1 93.38 58 ALA B CA 1
ATOM 5064 C C . ALA B 1 58 ? 6.285 -20.078 2.498 1 93.38 58 ALA B C 1
ATOM 5066 O O . ALA B 1 58 ? 5.672 -19.156 1.945 1 93.38 58 ALA B O 1
ATOM 5067 N N . ALA B 1 59 ? 5.895 -20.641 3.617 1 90.94 59 ALA B N 1
ATOM 5068 C CA . ALA B 1 59 ? 4.711 -20.156 4.32 1 90.94 59 ALA B CA 1
ATOM 5069 C C . ALA B 1 59 ? 4.867 -18.703 4.727 1 90.94 59 ALA B C 1
ATOM 5071 O O . ALA B 1 59 ? 3.898 -17.938 4.695 1 90.94 59 ALA B O 1
ATOM 5072 N N . THR B 1 60 ? 6.012 -18.359 5.074 1 84.19 60 THR B N 1
ATOM 5073 C CA . THR B 1 60 ? 6.258 -16.984 5.5 1 84.19 60 THR B CA 1
ATOM 5074 C C . THR B 1 60 ? 6.316 -16.047 4.297 1 84.19 60 THR B C 1
ATOM 5076 O O . THR B 1 60 ? 5.641 -15.016 4.27 1 84.19 60 THR B O 1
ATOM 5079 N N . LEU B 1 61 ? 7.012 -16.375 3.299 1 85.81 61 LEU B N 1
ATOM 5080 C CA . LEU B 1 61 ? 7.297 -15.445 2.215 1 85.81 61 LEU B CA 1
ATOM 5081 C C . LEU B 1 61 ? 6.156 -15.422 1.205 1 85.81 61 LEU B C 1
ATOM 5083 O O . LEU B 1 61 ? 5.738 -14.352 0.762 1 85.81 61 LEU B O 1
ATOM 5087 N N . TRP B 1 62 ? 5.652 -16.547 0.872 1 85.25 62 TRP B N 1
ATOM 5088 C CA . TRP B 1 62 ? 4.543 -16.562 -0.077 1 85.25 62 TRP B CA 1
ATOM 5089 C C . TRP B 1 62 ? 3.291 -15.945 0.542 1 85.25 62 TRP B C 1
ATOM 5091 O O . TRP B 1 62 ? 2.658 -15.07 -0.06 1 85.25 62 TRP B O 1
ATOM 5101 N N . SER B 1 63 ? 2.91 -16.406 1.659 1 85.12 63 SER B N 1
ATOM 5102 C CA . SER B 1 63 ? 1.657 -15.961 2.26 1 85.12 63 SER B CA 1
ATOM 5103 C C . SER B 1 63 ? 1.689 -14.461 2.555 1 85.12 63 SER B C 1
ATOM 5105 O O . SER B 1 63 ? 0.729 -13.75 2.264 1 85.12 63 SER B O 1
ATOM 5107 N N . ALA B 1 64 ? 2.822 -14.055 3.027 1 84.12 64 ALA B N 1
ATOM 5108 C CA . ALA B 1 64 ? 2.906 -12.656 3.438 1 84.12 64 ALA B CA 1
ATOM 5109 C C . ALA B 1 64 ? 3.188 -11.75 2.242 1 84.12 64 ALA B C 1
ATOM 5111 O O . ALA B 1 64 ? 2.414 -10.836 1.952 1 84.12 64 ALA B O 1
ATOM 5112 N N . ASP B 1 65 ? 4.246 -12.055 1.472 1 86 65 ASP B N 1
ATOM 5113 C CA . ASP B 1 65 ? 4.695 -11.18 0.392 1 86 65 ASP B CA 1
ATOM 5114 C C . ASP B 1 65 ? 3.832 -11.359 -0.855 1 86 65 ASP B C 1
ATOM 5116 O O . ASP B 1 65 ? 3.662 -10.422 -1.641 1 86 65 ASP B O 1
ATOM 5120 N N . GLY B 1 66 ? 3.33 -12.523 -0.993 1 87.31 66 GLY B N 1
ATOM 5121 C CA . GLY B 1 66 ? 2.588 -12.828 -2.205 1 87.31 66 GLY B CA 1
ATOM 5122 C C . GLY B 1 66 ? 1.088 -12.672 -2.041 1 87.31 66 GLY B C 1
ATOM 5123 O O . GLY B 1 66 ? 0.527 -11.625 -2.383 1 87.31 66 GLY B O 1
ATOM 5124 N N . TYR B 1 67 ? 0.503 -13.523 -1.276 1 85.19 67 TYR B N 1
ATOM 5125 C CA . TYR B 1 67 ? -0.947 -13.602 -1.138 1 85.19 67 TYR B CA 1
ATOM 5126 C C . TYR B 1 67 ? -1.491 -12.359 -0.438 1 85.19 67 TYR B C 1
ATOM 5128 O O . TYR B 1 67 ? -2.311 -11.633 -1.001 1 85.19 67 TYR B O 1
ATOM 5136 N N . CYS B 1 68 ? -0.993 -12.148 0.678 1 87.69 68 CYS B N 1
ATOM 5137 C CA . CYS B 1 68 ? -1.581 -11.094 1.488 1 87.69 68 CYS B CA 1
ATOM 5138 C C . CYS B 1 68 ? -1.138 -9.719 0.996 1 87.69 68 CYS B C 1
ATOM 5140 O O . CYS B 1 68 ? -1.966 -8.906 0.578 1 87.69 68 CYS B O 1
ATOM 5142 N N . HIS B 1 69 ? 0.114 -9.531 0.883 1 86.38 69 HIS B N 1
ATOM 5143 C CA . HIS B 1 69 ? 0.585 -8.219 0.452 1 86.38 69 HIS B CA 1
ATOM 5144 C C . HIS B 1 69 ? 0.176 -7.934 -0.989 1 86.38 69 HIS B C 1
ATOM 5146 O O . HIS B 1 69 ? -0.326 -6.848 -1.293 1 86.38 69 HIS B O 1
ATOM 5152 N N . GLY B 1 70 ? 0.394 -8.836 -1.883 1 88.38 70 GLY B N 1
ATOM 5153 C CA . GLY B 1 70 ? 0.103 -8.625 -3.291 1 88.38 70 GLY B CA 1
ATOM 5154 C C . GLY B 1 70 ? -1.356 -8.305 -3.559 1 88.38 70 GLY B C 1
ATOM 5155 O O . GLY B 1 70 ? -1.669 -7.316 -4.223 1 88.38 70 GLY B O 1
ATOM 5156 N N . THR B 1 71 ? -2.242 -9.07 -2.982 1 88.25 71 THR B N 1
ATOM 5157 C CA . THR B 1 71 ? -3.666 -8.891 -3.232 1 88.25 71 THR B CA 1
ATOM 5158 C C . THR B 1 71 ? -4.184 -7.641 -2.518 1 88.25 71 THR B C 1
ATOM 5160 O O . THR B 1 71 ? -4.953 -6.867 -3.086 1 88.25 71 THR B O 1
ATOM 5163 N N . GLN B 1 72 ? -3.787 -7.516 -1.335 1 86.06 72 GLN B N 1
ATOM 5164 C CA . GLN B 1 72 ? -4.301 -6.414 -0.526 1 86.06 72 GLN B CA 1
ATOM 5165 C C . GLN B 1 72 ? -3.789 -5.07 -1.037 1 86.06 72 GLN B C 1
ATOM 5167 O O . GLN B 1 72 ? -4.543 -4.098 -1.108 1 86.06 72 GLN B O 1
ATOM 5172 N N . SER B 1 73 ? -2.555 -5.02 -1.401 1 84.44 73 SER B N 1
ATOM 5173 C CA . SER B 1 73 ? -2.012 -3.789 -1.97 1 84.44 73 SER B CA 1
ATOM 5174 C C . SER B 1 73 ? -2.691 -3.443 -3.291 1 84.44 73 SER B C 1
ATOM 5176 O O . SER B 1 73 ? -3.039 -2.285 -3.531 1 84.44 73 SER B O 1
ATOM 5178 N N . ALA B 1 74 ? -2.881 -4.402 -4.133 1 87.38 74 ALA B N 1
ATOM 5179 C CA . ALA B 1 74 ? -3.52 -4.172 -5.426 1 87.38 74 ALA B CA 1
ATOM 5180 C C . ALA B 1 74 ? -4.965 -3.715 -5.25 1 87.38 74 ALA B C 1
ATOM 5182 O O . ALA B 1 74 ? -5.445 -2.855 -5.992 1 87.38 74 ALA B O 1
ATOM 5183 N N . SER B 1 75 ? -5.641 -4.301 -4.281 1 85.88 75 SER B N 1
ATOM 5184 C CA . SER B 1 75 ? -7.043 -3.975 -4.043 1 85.88 75 SER B CA 1
ATOM 5185 C C . SER B 1 75 ? -7.203 -2.551 -3.521 1 85.88 75 SER B C 1
ATOM 5187 O O . SER B 1 75 ? -8.266 -1.949 -3.656 1 85.88 75 SER B O 1
ATOM 5189 N N . GLU B 1 76 ? -6.16 -2.068 -2.93 1 79.38 76 GLU B N 1
ATOM 5190 C CA . GLU B 1 76 ? -6.219 -0.708 -2.404 1 79.38 76 GLU B CA 1
ATOM 5191 C C . GLU B 1 76 ? -5.75 0.306 -3.443 1 79.38 76 GLU B C 1
ATOM 5193 O O . GLU B 1 76 ? -6.219 1.447 -3.459 1 79.38 76 GLU B O 1
ATOM 5198 N N . ASN B 1 77 ? -4.836 -0.064 -4.305 1 78.06 77 ASN B N 1
ATOM 5199 C CA . ASN B 1 77 ? -4.332 0.833 -5.336 1 78.06 77 ASN B CA 1
ATOM 5200 C C . ASN B 1 77 ? -5.336 0.999 -6.473 1 78.06 77 ASN B C 1
ATOM 5202 O O . ASN B 1 77 ? -5.473 2.088 -7.035 1 78.06 77 ASN B O 1
ATOM 5206 N N . LEU B 1 78 ? -5.961 0.009 -6.918 1 81.5 78 LEU B N 1
ATOM 5207 C CA . LEU B 1 78 ? -7.148 -0.015 -7.77 1 81.5 78 LEU B CA 1
ATOM 5208 C C . LEU B 1 78 ? -8.312 -0.701 -7.062 1 81.5 78 LEU B C 1
ATOM 5210 O O . LEU B 1 78 ? -8.539 -1.897 -7.25 1 81.5 78 LEU B O 1
ATOM 5214 N N . PRO B 1 79 ? -8.906 0.108 -6.293 1 75.69 79 PRO B N 1
ATOM 5215 C CA . PRO B 1 79 ? -9.781 -0.479 -5.281 1 75.69 79 PRO B CA 1
ATOM 5216 C C . PRO B 1 79 ? -10.93 -1.282 -5.891 1 75.69 79 PRO B C 1
ATOM 5218 O O . PRO B 1 79 ? -11.664 -0.771 -6.742 1 75.69 79 PRO B O 1
ATOM 5221 N N . LEU B 1 80 ? -11.031 -2.512 -5.492 1 77.88 80 LEU B N 1
ATOM 5222 C CA . LEU B 1 80 ? -12.203 -3.338 -5.777 1 77.88 80 LEU B CA 1
ATOM 5223 C C . LEU B 1 80 ? -13.352 -2.994 -4.836 1 77.88 80 LEU B C 1
ATOM 5225 O O . LEU B 1 80 ? -13.195 -3.045 -3.613 1 77.88 80 LEU B O 1
ATOM 5229 N N . PRO B 1 81 ? -14.422 -2.582 -5.344 1 79.44 81 PRO B N 1
ATOM 5230 C CA . PRO B 1 81 ? -15.477 -2.004 -4.504 1 79.44 81 PRO B CA 1
ATOM 5231 C C . PRO B 1 81 ? -15.852 -2.902 -3.328 1 79.44 81 PRO B C 1
ATOM 5233 O O . PRO B 1 81 ? -15.789 -2.475 -2.174 1 79.44 81 PRO B O 1
ATOM 5236 N N . PRO B 1 82 ? -16.094 -4.172 -3.523 1 77.12 82 PRO B N 1
ATOM 5237 C CA . PRO B 1 82 ? -16.531 -4.934 -2.354 1 77.12 82 PRO B CA 1
ATOM 5238 C C . PRO B 1 82 ? -15.398 -5.719 -1.7 1 77.12 82 PRO B C 1
ATOM 5240 O O . PRO B 1 82 ? -15.641 -6.543 -0.814 1 77.12 82 PRO B O 1
ATOM 5243 N N . GLY B 1 83 ? -14.188 -5.539 -2.166 1 81.31 83 GLY B N 1
ATOM 5244 C CA . GLY B 1 83 ? -13.148 -6.406 -1.647 1 81.31 83 GLY B CA 1
ATOM 5245 C C . GLY B 1 83 ? -11.867 -5.668 -1.315 1 81.31 83 GLY B C 1
ATOM 5246 O O . GLY B 1 83 ? -11.469 -4.742 -2.031 1 81.31 83 GLY B O 1
ATOM 5247 N N . ARG B 1 84 ? -11.148 -6.125 -0.252 1 83 84 ARG B N 1
ATOM 5248 C CA . ARG B 1 84 ? -9.883 -5.539 0.181 1 83 84 ARG B CA 1
ATOM 5249 C C . ARG B 1 84 ? -8.742 -6.547 0.061 1 83 84 ARG B C 1
ATOM 5251 O O . ARG B 1 84 ? -7.801 -6.527 0.858 1 83 84 ARG B O 1
ATOM 5258 N N . GLY B 1 85 ? -8.914 -7.488 -0.84 1 84.81 85 GLY B N 1
ATOM 5259 C CA . GLY B 1 85 ? -7.883 -8.484 -1.045 1 84.81 85 GLY B CA 1
ATOM 5260 C C . GLY B 1 85 ? -8.156 -9.789 -0.314 1 84.81 85 GLY B C 1
ATOM 5261 O O . GLY B 1 85 ? -9.312 -10.109 -0.015 1 84.81 85 GLY B O 1
ATOM 5262 N N . VAL B 1 86 ? -7.109 -10.617 -0.2 1 86.69 86 VAL B N 1
ATOM 5263 C CA . VAL B 1 86 ? -7.238 -11.953 0.373 1 86.69 86 VAL B CA 1
ATOM 5264 C C . VAL B 1 86 ? -6.266 -12.117 1.539 1 86.69 86 VAL B C 1
ATOM 5266 O O . VAL B 1 86 ? -5.168 -11.555 1.521 1 86.69 86 VAL B O 1
ATOM 5269 N N . THR B 1 87 ? -6.742 -12.75 2.584 1 89.44 87 THR B N 1
ATOM 5270 C CA . THR B 1 87 ? -5.879 -13.188 3.674 1 89.44 87 THR B CA 1
ATOM 5271 C C . THR B 1 87 ? -5.762 -14.711 3.691 1 89.44 87 THR B C 1
ATOM 5273 O O . THR B 1 87 ? -6.352 -15.391 2.854 1 89.44 87 THR B O 1
ATOM 5276 N N . CYS B 1 88 ? -4.91 -15.234 4.539 1 92.5 88 CYS B N 1
ATOM 5277 C CA . CYS B 1 88 ? -4.789 -16.688 4.543 1 92.5 88 CYS B CA 1
ATOM 5278 C C . CYS B 1 88 ? -4.473 -17.203 5.945 1 92.5 88 CYS B C 1
ATOM 5280 O O . CYS B 1 88 ? -3.99 -16.453 6.793 1 92.5 88 CYS B O 1
ATOM 5282 N N . ARG B 1 89 ? -4.855 -18.406 6.207 1 94.69 89 ARG B N 1
ATOM 5283 C CA . ARG B 1 89 ? -4.57 -19.203 7.395 1 94.69 89 ARG B CA 1
ATOM 5284 C C . ARG B 1 89 ? -4.016 -20.578 7.016 1 94.69 89 ARG B C 1
ATOM 5286 O O . ARG B 1 89 ? -4.234 -21.047 5.902 1 94.69 89 ARG B O 1
ATOM 5293 N N . PHE B 1 90 ? -3.33 -21.156 7.996 1 95.75 90 PHE B N 1
ATOM 5294 C CA . PHE B 1 90 ? -2.734 -22.469 7.727 1 95.75 90 PHE B CA 1
ATOM 5295 C C . PHE B 1 90 ? -3.367 -23.547 8.602 1 95.75 90 PHE B C 1
ATOM 5297 O O . PHE B 1 90 ? -3.43 -23.391 9.82 1 95.75 90 PHE B O 1
ATOM 5304 N N . ALA B 1 91 ? -3.857 -24.594 8.039 1 96.19 91 ALA B N 1
ATOM 5305 C CA . ALA B 1 91 ? -4.121 -25.875 8.688 1 96.19 91 ALA B CA 1
ATOM 5306 C C . ALA B 1 91 ? -2.953 -26.844 8.492 1 96.19 91 ALA B C 1
ATOM 5308 O O . ALA B 1 91 ? -2.826 -27.469 7.438 1 96.19 91 ALA B O 1
ATOM 5309 N N . GLY B 1 92 ? -2.158 -27.031 9.523 1 95.75 92 GLY B N 1
ATOM 5310 C CA . GLY B 1 92 ? -0.869 -27.656 9.281 1 95.75 92 GLY B CA 1
ATOM 5311 C C . GLY B 1 92 ? -0.005 -26.891 8.305 1 95.75 92 GLY B C 1
ATOM 5312 O O . GLY B 1 92 ? 0.276 -25.703 8.523 1 95.75 92 GLY B O 1
ATOM 5313 N N . THR B 1 93 ? 0.267 -27.562 7.129 1 95.88 93 THR B N 1
ATOM 5314 C CA . THR B 1 93 ? 1.104 -26.891 6.145 1 95.88 93 THR B CA 1
ATOM 5315 C C . THR B 1 93 ? 0.268 -26.406 4.961 1 95.88 93 THR B C 1
ATOM 5317 O O . THR B 1 93 ? 0.807 -25.875 3.99 1 95.88 93 THR B O 1
ATOM 5320 N N . HIS B 1 94 ? -1.015 -26.609 5.023 1 95 94 HIS B N 1
ATOM 5321 C CA . HIS B 1 94 ? -1.889 -26.297 3.896 1 95 94 HIS B CA 1
ATOM 5322 C C . HIS B 1 94 ? -2.508 -24.906 4.047 1 95 94 HIS B C 1
ATOM 5324 O O . HIS B 1 94 ? -2.984 -24.547 5.125 1 95 94 HIS B O 1
ATOM 5330 N N . LEU B 1 95 ? -2.531 -24.172 2.992 1 94.88 95 LEU B N 1
ATOM 5331 C CA . LEU B 1 95 ? -2.957 -22.781 3.004 1 94.88 95 LEU B CA 1
ATOM 5332 C C . LEU B 1 95 ? -4.434 -22.656 2.648 1 94.88 95 LEU B C 1
ATOM 5334 O O . LEU B 1 95 ? -4.887 -23.234 1.657 1 94.88 95 LEU B O 1
ATOM 5338 N N . TYR B 1 96 ? -5.176 -21.953 3.486 1 94.44 96 TYR B N 1
ATOM 5339 C CA . TYR B 1 96 ? -6.559 -21.562 3.227 1 94.44 96 TYR B CA 1
ATOM 5340 C C . TYR B 1 96 ? -6.672 -20.062 3 1 94.44 96 TYR B C 1
ATOM 5342 O O . TYR B 1 96 ? -6.199 -19.266 3.814 1 94.44 96 TYR B O 1
ATOM 5350 N N . GLY B 1 97 ? -7.25 -19.688 1.905 1 91.44 97 GLY B N 1
ATOM 5351 C CA . GLY B 1 97 ? -7.473 -18.281 1.609 1 91.44 97 GLY B CA 1
ATOM 5352 C C . GLY B 1 97 ? -8.852 -17.797 2.012 1 91.44 97 GLY B C 1
ATOM 5353 O O . GLY B 1 97 ? -9.773 -18.594 2.162 1 91.44 97 GLY B O 1
ATOM 5354 N N . SER B 1 98 ? -8.969 -16.516 2.199 1 91.06 98 SER B N 1
ATOM 5355 C CA . SER B 1 98 ? -10.234 -15.883 2.521 1 91.06 98 SER B CA 1
ATOM 5356 C C . SER B 1 98 ? -10.289 -14.445 1.999 1 91.06 98 SER B C 1
ATOM 5358 O O . SER B 1 98 ? -9.305 -13.711 2.111 1 91.06 98 SER B O 1
ATOM 5360 N N . PRO B 1 99 ? -11.383 -14.133 1.403 1 86.19 99 PRO B N 1
ATOM 5361 C CA . PRO B 1 99 ? -11.508 -12.727 0.989 1 86.19 99 PRO B CA 1
ATOM 5362 C C . PRO B 1 99 ? -11.719 -11.781 2.168 1 86.19 99 PRO B C 1
ATOM 5364 O O . PRO B 1 99 ? -12.344 -12.156 3.162 1 86.19 99 PRO B O 1
ATOM 5367 N N . ILE B 1 100 ? -11.188 -10.625 2.084 1 85.5 100 ILE B N 1
ATOM 5368 C CA . ILE B 1 100 ? -11.461 -9.562 3.049 1 85.5 100 ILE B CA 1
ATOM 5369 C C . ILE B 1 100 ? -12.562 -8.656 2.518 1 85.5 100 ILE B C 1
ATOM 5371 O O . ILE B 1 100 ? -12.336 -7.883 1.579 1 85.5 100 ILE B O 1
ATOM 5375 N N . PRO B 1 101 ? -13.703 -8.695 3.094 1 83.06 101 PRO B N 1
ATOM 5376 C CA . PRO B 1 101 ? -14.836 -7.93 2.555 1 83.06 101 PRO B CA 1
ATOM 5377 C C . PRO B 1 101 ? -14.797 -6.461 2.959 1 83.06 101 PRO B C 1
ATOM 5379 O O . PRO B 1 101 ? -14.141 -6.102 3.943 1 83.06 101 PRO B O 1
ATOM 5382 N N . GLU B 1 102 ? -15.352 -5.578 2.17 1 83.44 102 GLU B N 1
ATOM 5383 C CA . GLU B 1 102 ? -15.75 -4.215 2.512 1 83.44 102 GLU B CA 1
ATOM 5384 C C . GLU B 1 102 ? -17.266 -4.102 2.623 1 83.44 102 GLU B C 1
ATOM 5386 O O . GLU B 1 102 ? -17.984 -4.305 1.641 1 83.44 102 GLU B O 1
ATOM 5391 N N . ASP B 1 103 ? -17.766 -3.744 3.809 1 84.19 103 ASP B N 1
ATOM 5392 C CA . ASP B 1 103 ? -19.203 -3.826 4.047 1 84.19 103 ASP B CA 1
ATOM 5393 C C . ASP B 1 103 ? -19.828 -2.436 4.125 1 84.19 103 ASP B C 1
ATOM 5395 O O . ASP B 1 103 ? -21.047 -2.297 4.094 1 84.19 103 ASP B O 1
ATOM 5399 N N . ASP B 1 104 ? -19.047 -1.372 4.227 1 86.12 104 ASP B N 1
ATOM 5400 C CA . ASP B 1 104 ? -19.578 -0.015 4.27 1 86.12 104 ASP B CA 1
ATOM 5401 C C . ASP B 1 104 ? -20.016 0.449 2.881 1 86.12 104 ASP B C 1
ATOM 5403 O O . ASP B 1 104 ? -19.172 0.637 1.995 1 86.12 104 ASP B O 1
ATOM 5407 N N . PRO B 1 105 ? -21.312 0.603 2.734 1 88.75 105 PRO B N 1
ATOM 5408 C CA . PRO B 1 105 ? -21.812 0.981 1.409 1 88.75 105 PRO B CA 1
ATOM 5409 C C . PRO B 1 105 ? -21.172 2.27 0.888 1 88.75 105 PRO B C 1
ATOM 5411 O O . PRO B 1 105 ? -20.953 2.412 -0.317 1 88.75 105 PRO B O 1
ATOM 5414 N N . A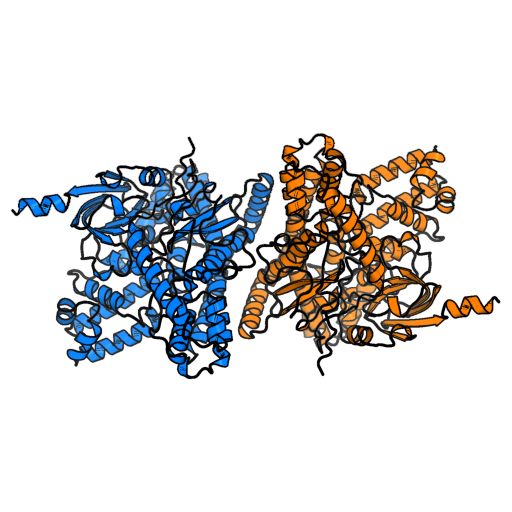RG B 1 106 ? -20.906 3.174 1.769 1 87 106 ARG B N 1
ATOM 5415 C CA . ARG B 1 106 ? -20.281 4.426 1.342 1 87 106 ARG B CA 1
ATOM 5416 C C . ARG B 1 106 ? -18.875 4.188 0.813 1 87 106 ARG B C 1
ATOM 5418 O O . ARG B 1 106 ? -18.484 4.77 -0.198 1 87 106 ARG B O 1
ATOM 5425 N N . GLU B 1 107 ? -18.172 3.381 1.55 1 88.38 107 GLU B N 1
ATOM 5426 C CA . GLU B 1 107 ? -16.828 3.059 1.09 1 88.38 107 GLU B CA 1
ATOM 5427 C C . GLU B 1 107 ? -16.859 2.262 -0.21 1 88.38 107 GLU B C 1
ATOM 5429 O O . GLU B 1 107 ? -16.031 2.473 -1.098 1 88.38 107 GLU B O 1
ATOM 5434 N N . ILE B 1 108 ? -17.781 1.366 -0.329 1 90.25 108 ILE B N 1
ATOM 5435 C CA . ILE B 1 108 ? -17.938 0.584 -1.551 1 90.25 108 ILE B CA 1
ATOM 5436 C C . ILE B 1 108 ? -18.172 1.52 -2.734 1 90.25 108 ILE B C 1
ATOM 5438 O O . ILE B 1 108 ? -17.547 1.361 -3.791 1 90.25 108 ILE B O 1
ATOM 5442 N N . ASN B 1 109 ? -19.016 2.506 -2.518 1 91.31 109 ASN B N 1
ATOM 5443 C CA . ASN B 1 109 ? -19.312 3.473 -3.568 1 91.31 109 ASN B CA 1
ATOM 5444 C C . ASN B 1 109 ? -18.078 4.32 -3.908 1 91.31 109 ASN B C 1
ATOM 5446 O O . ASN B 1 109 ? -17.812 4.59 -5.078 1 91.31 109 ASN B O 1
ATOM 5450 N N . ALA B 1 110 ? -17.375 4.773 -2.91 1 90.31 110 ALA B N 1
ATOM 5451 C CA . ALA B 1 110 ? -16.172 5.559 -3.135 1 90.31 110 ALA B CA 1
ATOM 5452 C C . ALA B 1 110 ? -15.133 4.762 -3.918 1 90.31 110 ALA B C 1
ATOM 5454 O O . ALA B 1 110 ? -14.492 5.289 -4.828 1 90.31 110 ALA B O 1
ATOM 5455 N N . ARG B 1 111 ? -14.969 3.537 -3.561 1 90.69 111 ARG B N 1
ATOM 5456 C CA . ARG B 1 111 ? -14.039 2.646 -4.254 1 90.69 111 ARG B CA 1
ATOM 5457 C C . ARG B 1 111 ? -14.453 2.447 -5.707 1 90.69 111 ARG B C 1
ATOM 5459 O O . ARG B 1 111 ? -13.602 2.432 -6.602 1 90.69 111 ARG B O 1
ATOM 5466 N N . ALA B 1 112 ? -15.734 2.293 -5.926 1 91.31 112 ALA B N 1
ATOM 5467 C CA . ALA B 1 112 ? -16.25 2.148 -7.285 1 91.31 112 ALA B CA 1
ATOM 5468 C C . ALA B 1 112 ? -15.93 3.383 -8.125 1 91.31 112 ALA B C 1
ATOM 5470 O O . ALA B 1 112 ? -15.57 3.268 -9.297 1 91.31 112 ALA B O 1
ATOM 5471 N N . GLN B 1 113 ? -16.078 4.539 -7.586 1 91.12 113 GLN B N 1
ATOM 5472 C CA . GLN B 1 113 ? -15.789 5.785 -8.289 1 91.12 113 GLN B CA 1
ATOM 5473 C C . GLN B 1 113 ? -14.305 5.891 -8.625 1 91.12 113 GLN B C 1
ATOM 5475 O O . GLN B 1 113 ? -13.938 6.312 -9.727 1 91.12 113 GLN B O 1
ATOM 5480 N N . ARG B 1 114 ? -13.477 5.516 -7.676 1 91.62 114 ARG B N 1
ATOM 5481 C CA . ARG B 1 114 ? -12.031 5.52 -7.926 1 91.62 114 ARG B CA 1
ATOM 5482 C C . ARG B 1 114 ? -11.672 4.559 -9.055 1 91.62 114 ARG B C 1
ATOM 5484 O O . ARG B 1 114 ? -10.844 4.887 -9.906 1 91.62 114 ARG B O 1
ATOM 5491 N N . LEU B 1 115 ? -12.266 3.412 -9.008 1 91.44 115 LEU B N 1
ATOM 5492 C CA . LEU B 1 115 ? -12.023 2.412 -10.047 1 91.44 115 LEU B CA 1
ATOM 5493 C C . LEU B 1 115 ? -12.43 2.943 -11.414 1 91.44 115 LEU B C 1
ATOM 5495 O O . LEU B 1 115 ? -11.688 2.795 -12.391 1 91.44 115 LEU B O 1
ATOM 5499 N N . ALA B 1 116 ? -13.586 3.52 -11.5 1 91.31 116 ALA B N 1
ATOM 5500 C CA . ALA B 1 116 ? -14.102 4.055 -12.758 1 91.31 116 ALA B CA 1
ATOM 5501 C C . ALA B 1 116 ? -13.172 5.125 -13.32 1 91.31 116 ALA B C 1
ATOM 5503 O O . ALA B 1 116 ? -13.016 5.246 -14.539 1 91.31 116 ALA B O 1
ATOM 5504 N N . ARG B 1 117 ? -12.547 5.809 -12.508 1 89.31 117 ARG B N 1
ATOM 5505 C CA . ARG B 1 117 ? -11.672 6.898 -12.93 1 89.31 117 ARG B CA 1
ATOM 5506 C C . ARG B 1 117 ? -10.312 6.363 -13.383 1 89.31 117 ARG B C 1
ATOM 5508 O O . ARG B 1 117 ? -9.719 6.891 -14.32 1 89.31 117 ARG B O 1
ATOM 5515 N N . ASN B 1 118 ? -9.844 5.34 -12.758 1 89.56 118 ASN B N 1
ATOM 5516 C CA . ASN B 1 118 ? -8.453 4.934 -12.945 1 89.56 118 ASN B CA 1
ATOM 5517 C C . ASN B 1 118 ? -8.336 3.766 -13.922 1 89.56 118 ASN B C 1
ATOM 5519 O O . ASN B 1 118 ? -7.297 3.588 -14.562 1 89.56 118 ASN B O 1
ATOM 5523 N N . LEU B 1 119 ? -9.359 2.951 -14.102 1 91.94 119 LEU B N 1
ATOM 5524 C CA . LEU B 1 119 ? -9.305 1.726 -14.891 1 91.94 119 LEU B CA 1
ATOM 5525 C C . LEU B 1 119 ? -9.016 2.037 -16.359 1 91.94 119 LEU B C 1
ATOM 5527 O O . LEU B 1 119 ? -8.219 1.346 -17 1 91.94 119 LEU B O 1
ATOM 5531 N N . PRO B 1 120 ? -9.617 3.08 -16.969 1 91.69 120 PRO B N 1
ATOM 5532 C CA . PRO B 1 120 ? -9.383 3.344 -18.391 1 91.69 120 PRO B CA 1
ATOM 5533 C C . PRO B 1 120 ? -7.918 3.623 -18.719 1 91.69 120 PRO B C 1
ATOM 5535 O O . PRO B 1 120 ? -7.41 3.168 -19.75 1 91.69 120 PRO B O 1
ATOM 5538 N N . HIS B 1 121 ? -7.309 4.336 -17.875 1 89.56 121 HIS B N 1
ATOM 5539 C CA . HIS B 1 121 ? -5.895 4.609 -18.109 1 89.56 121 HIS B CA 1
ATOM 5540 C C . HIS B 1 121 ? -5.082 3.32 -18.141 1 89.56 121 HIS B C 1
ATOM 5542 O O . HIS B 1 121 ? -4.199 3.162 -18.984 1 89.56 121 HIS B O 1
ATOM 5548 N N . PHE B 1 122 ? -5.281 2.473 -17.219 1 92.5 122 PHE B N 1
ATOM 5549 C CA . PHE B 1 122 ? -4.578 1.193 -17.188 1 92.5 122 PHE B CA 1
ATOM 5550 C C . PHE B 1 122 ? -4.824 0.422 -18.484 1 92.5 122 PHE B C 1
ATOM 5552 O O . PHE B 1 122 ? -3.879 -0.062 -19.109 1 92.5 122 PHE B O 1
ATOM 5559 N N . LEU B 1 123 ? -6.094 0.32 -18.844 1 94.44 123 LEU B N 1
ATOM 5560 C CA . LEU B 1 123 ? -6.465 -0.485 -20 1 94.44 123 LEU B CA 1
ATOM 5561 C C . LEU B 1 123 ? -5.848 0.08 -21.281 1 94.44 123 LEU B C 1
ATOM 5563 O O . LEU B 1 123 ? -5.371 -0.674 -22.125 1 94.44 123 LEU B O 1
ATOM 5567 N N . GLN B 1 124 ? -5.77 1.354 -21.375 1 93 124 GLN B N 1
ATOM 5568 C CA . GLN B 1 124 ? -5.219 2.01 -22.547 1 93 124 GLN B CA 1
ATOM 5569 C C . GLN B 1 124 ? -3.711 1.808 -22.641 1 93 124 GLN B C 1
ATOM 5571 O O . GLN B 1 124 ? -3.135 1.855 -23.734 1 93 124 GLN B O 1
ATOM 5576 N N . ASN B 1 125 ? -3.09 1.58 -21.531 1 93.19 125 ASN B N 1
ATOM 5577 C CA . ASN B 1 125 ? -1.636 1.472 -21.484 1 93.19 125 ASN B CA 1
ATOM 5578 C C . ASN B 1 125 ? -1.19 0.099 -21 1 93.19 125 ASN B C 1
ATOM 5580 O O . ASN B 1 125 ? -0.081 -0.05 -20.484 1 93.19 125 ASN B O 1
ATOM 5584 N N . PHE B 1 126 ? -2.047 -0.911 -21.078 1 95.06 126 PHE B N 1
ATOM 5585 C CA . PHE B 1 126 ? -1.795 -2.236 -20.531 1 95.06 126 PHE B CA 1
ATOM 5586 C C . PHE B 1 126 ? -0.472 -2.793 -21.047 1 95.06 126 PHE B C 1
ATOM 5588 O O . PHE B 1 126 ? 0.364 -3.246 -20.25 1 95.06 126 PHE B O 1
ATOM 5595 N N . THR B 1 127 ? -0.224 -2.721 -22.312 1 95.62 127 THR B N 1
ATOM 5596 C CA . THR B 1 127 ? 0.957 -3.322 -22.922 1 95.62 127 THR B CA 1
ATOM 5597 C C . THR B 1 127 ? 2.232 -2.705 -22.359 1 95.62 127 THR B C 1
ATOM 5599 O O . THR B 1 127 ? 3.143 -3.422 -21.938 1 95.62 127 THR B O 1
ATOM 5602 N N . SER B 1 128 ? 2.211 -1.407 -22.328 1 94.75 128 SER B N 1
ATOM 5603 C CA . SER B 1 128 ? 3.393 -0.716 -21.812 1 94.75 128 SER B CA 1
ATOM 5604 C C . SER B 1 128 ? 3.594 -0.99 -20.328 1 94.75 128 SER B C 1
ATOM 5606 O O . SER B 1 128 ? 4.73 -1.129 -19.875 1 94.75 128 SER B O 1
ATOM 5608 N N . ILE B 1 129 ? 2.551 -1.03 -19.609 1 94.12 129 ILE B N 1
ATOM 5609 C CA . ILE B 1 129 ? 2.617 -1.278 -18.172 1 94.12 129 ILE B CA 1
ATOM 5610 C C . ILE B 1 129 ? 3.15 -2.686 -17.922 1 94.12 129 ILE B C 1
ATOM 5612 O O . ILE B 1 129 ? 4.078 -2.869 -17.125 1 94.12 129 ILE B O 1
ATOM 5616 N N . TRP B 1 130 ? 2.631 -3.666 -18.594 1 96.56 130 TRP B N 1
ATOM 5617 C CA . TRP B 1 130 ? 3.062 -5.051 -18.422 1 96.56 130 TRP B CA 1
ATOM 5618 C C . TRP B 1 130 ? 4.512 -5.227 -18.859 1 96.56 130 TRP B C 1
ATOM 5620 O O . TRP B 1 130 ? 5.312 -5.84 -18.141 1 96.56 130 TRP B O 1
ATOM 5630 N N . GLU B 1 131 ? 4.891 -4.656 -19.984 1 96.5 131 GLU B N 1
ATOM 5631 C CA . GLU B 1 131 ? 6.25 -4.785 -20.5 1 96.5 131 GLU B CA 1
ATOM 5632 C C . GLU B 1 131 ? 7.262 -4.16 -19.547 1 96.5 131 GLU B C 1
ATOM 5634 O O . GLU B 1 131 ? 8.352 -4.703 -19.344 1 96.5 131 GLU B O 1
ATOM 5639 N N . ALA B 1 132 ? 6.902 -3.064 -19 1 94.38 132 ALA B N 1
ATOM 5640 C CA . ALA B 1 132 ? 7.797 -2.416 -18.047 1 94.38 132 ALA B CA 1
ATOM 5641 C C . ALA B 1 132 ? 8.023 -3.295 -16.812 1 94.38 132 ALA B C 1
ATOM 5643 O O . ALA B 1 132 ? 9.148 -3.41 -16.328 1 94.38 132 ALA B O 1
ATOM 5644 N N . GLY B 1 133 ? 6.906 -3.838 -16.281 1 95.5 133 GLY B N 1
ATOM 5645 C CA . GLY B 1 133 ? 7.023 -4.75 -15.156 1 95.5 133 GLY B CA 1
ATOM 5646 C C . GLY B 1 133 ? 7.844 -5.988 -15.477 1 95.5 133 GLY B C 1
ATOM 5647 O O . GLY B 1 133 ? 8.727 -6.367 -14.703 1 95.5 133 GLY B O 1
ATOM 5648 N N . ARG B 1 134 ? 7.551 -6.594 -16.594 1 96.69 134 ARG B N 1
ATOM 5649 C CA . ARG B 1 134 ? 8.281 -7.77 -17.062 1 96.69 134 ARG B CA 1
ATOM 5650 C C . ARG B 1 134 ? 9.773 -7.465 -17.188 1 96.69 134 ARG B C 1
ATOM 5652 O O . ARG B 1 134 ? 10.609 -8.242 -16.719 1 96.69 134 ARG B O 1
ATOM 5659 N N . ASP B 1 135 ? 10.125 -6.359 -17.812 1 96.12 135 ASP B N 1
ATOM 5660 C CA . ASP B 1 135 ? 11.516 -5.988 -18.031 1 96.12 135 ASP B CA 1
ATOM 5661 C C . ASP B 1 135 ? 12.234 -5.746 -16.719 1 96.12 135 ASP B C 1
ATOM 5663 O O . ASP B 1 135 ? 13.406 -6.098 -16.562 1 96.12 135 ASP B O 1
ATOM 5667 N N . GLU B 1 136 ? 11.57 -5.137 -15.805 1 94.44 136 GLU B N 1
ATOM 5668 C CA . GLU B 1 136 ? 12.141 -4.938 -14.477 1 94.44 136 GLU B CA 1
ATOM 5669 C C . GLU B 1 136 ? 12.484 -6.27 -13.82 1 94.44 136 GLU B C 1
ATOM 5671 O O . GLU B 1 136 ? 13.57 -6.422 -13.25 1 94.44 136 GLU B O 1
ATOM 5676 N N . LEU B 1 137 ? 11.609 -7.207 -13.875 1 96.62 137 LEU B N 1
ATOM 5677 C CA . LEU B 1 137 ? 11.812 -8.516 -13.273 1 96.62 137 LEU B CA 1
ATOM 5678 C C . LEU B 1 137 ? 12.938 -9.266 -13.977 1 96.62 137 LEU B C 1
ATOM 5680 O O . LEU B 1 137 ? 13.766 -9.914 -13.328 1 96.62 137 LEU B O 1
ATOM 5684 N N . GLU B 1 138 ? 12.953 -9.164 -15.305 1 96.62 138 GLU B N 1
ATOM 5685 C CA . GLU B 1 138 ? 13.984 -9.852 -16.062 1 96.62 138 GLU B CA 1
ATOM 5686 C C . GLU B 1 138 ? 15.367 -9.25 -15.789 1 96.62 138 GLU B C 1
ATOM 5688 O O . GLU B 1 138 ? 16.375 -9.969 -15.781 1 96.62 138 GLU B O 1
ATOM 5693 N N . ASP B 1 139 ? 15.414 -7.949 -15.586 1 95.62 139 ASP B N 1
ATOM 5694 C CA . ASP B 1 139 ? 16.672 -7.312 -15.195 1 95.62 139 ASP B CA 1
ATOM 5695 C C . ASP B 1 139 ? 17.172 -7.863 -13.867 1 95.62 139 ASP B C 1
ATOM 5697 O O . ASP B 1 139 ? 18.375 -8.133 -13.719 1 95.62 139 ASP B O 1
ATOM 5701 N N . THR B 1 140 ? 16.328 -7.98 -12.938 1 96 140 THR B N 1
ATOM 5702 C CA . THR B 1 140 ? 16.719 -8.523 -11.633 1 96 140 THR B CA 1
ATOM 5703 C C . THR B 1 140 ? 17.109 -9.992 -11.758 1 96 140 THR B C 1
ATOM 5705 O O . THR B 1 140 ? 18.047 -10.438 -11.109 1 96 140 THR B O 1
ATOM 5708 N N . TRP B 1 141 ? 16.344 -10.766 -12.531 1 96.94 141 TRP B N 1
ATOM 5709 C CA . TRP B 1 141 ? 16.688 -12.156 -12.789 1 96.94 141 TRP B CA 1
ATOM 5710 C C . TRP B 1 141 ? 18.109 -12.266 -13.359 1 96.94 141 TRP B C 1
ATOM 5712 O O . TRP B 1 141 ? 18.906 -13.094 -12.906 1 96.94 141 TRP B O 1
ATOM 5722 N N . ASN B 1 142 ? 18.406 -11.445 -14.312 1 96.44 142 ASN B N 1
ATOM 5723 C CA . ASN B 1 142 ? 19.719 -11.445 -14.945 1 96.44 142 ASN B CA 1
ATOM 5724 C C . ASN B 1 142 ? 20.828 -11.125 -13.938 1 96.44 142 ASN B C 1
ATOM 5726 O O . ASN B 1 142 ? 21.922 -11.68 -14.016 1 96.44 142 ASN B O 1
ATOM 5730 N N . TYR B 1 143 ? 20.547 -10.227 -13.031 1 95.81 143 TYR B N 1
ATOM 5731 C CA . TYR B 1 143 ? 21.484 -9.93 -11.953 1 95.81 143 TYR B CA 1
ATOM 5732 C C . TYR B 1 143 ? 21.812 -11.188 -11.156 1 95.81 143 TYR B C 1
ATOM 5734 O O . TYR B 1 143 ? 22.984 -11.5 -10.938 1 95.81 143 TYR B O 1
ATOM 5742 N N . PHE B 1 144 ? 20.828 -11.953 -10.727 1 96.94 144 PHE B N 1
ATOM 5743 C CA . PHE B 1 144 ? 21.047 -13.148 -9.922 1 96.94 144 PHE B CA 1
ATOM 5744 C C . PHE B 1 144 ? 21.766 -14.219 -10.734 1 96.94 144 PHE B C 1
ATOM 5746 O O . PHE B 1 144 ? 22.594 -14.961 -10.195 1 96.94 144 PHE B O 1
ATOM 5753 N N . GLN B 1 145 ? 21.422 -14.281 -12.055 1 95.44 145 GLN B N 1
ATOM 5754 C CA . GLN B 1 145 ? 22.078 -15.258 -12.922 1 95.44 145 GLN B CA 1
ATOM 5755 C C . GLN B 1 145 ? 23.562 -14.969 -13.055 1 95.44 145 GLN B C 1
ATOM 5757 O O . GLN B 1 145 ? 24.359 -15.883 -13.273 1 95.44 145 GLN B O 1
ATOM 5762 N N . GLY B 1 146 ? 23.922 -13.781 -12.883 1 94.88 146 GLY B N 1
ATOM 5763 C CA . GLY B 1 146 ? 25.312 -13.375 -13.031 1 94.88 146 GLY B CA 1
ATOM 5764 C C . GLY B 1 146 ? 26.141 -13.609 -11.781 1 94.88 146 GLY B C 1
ATOM 5765 O O . GLY B 1 146 ? 27.359 -13.508 -11.82 1 94.88 146 GLY B O 1
ATOM 5766 N N . ILE B 1 147 ? 25.547 -14.039 -10.727 1 96.44 147 ILE B N 1
ATOM 5767 C CA . ILE B 1 147 ? 26.25 -14.234 -9.461 1 96.44 147 ILE B CA 1
ATOM 5768 C C . ILE B 1 147 ? 26.688 -15.688 -9.336 1 96.44 147 ILE B C 1
ATOM 5770 O O . ILE B 1 147 ? 25.875 -16.609 -9.438 1 96.44 147 ILE B O 1
ATOM 5774 N N . ASP B 1 148 ? 27.953 -15.875 -9.188 1 97.38 148 ASP B N 1
ATOM 5775 C CA . ASP B 1 148 ? 28.469 -17.172 -8.766 1 97.38 148 ASP B CA 1
ATOM 5776 C C . ASP B 1 148 ? 28.422 -17.312 -7.246 1 97.38 148 ASP B C 1
ATOM 5778 O O . ASP B 1 148 ? 29.359 -16.891 -6.551 1 97.38 148 ASP B O 1
ATOM 5782 N N . LEU B 1 149 ? 27.453 -17.984 -6.746 1 96.94 149 LEU B N 1
ATOM 5783 C CA . LEU B 1 149 ? 27.172 -18.062 -5.316 1 96.94 149 LEU B CA 1
ATOM 5784 C C . LEU B 1 149 ? 28.328 -18.703 -4.574 1 96.94 149 LEU B C 1
ATOM 5786 O O . LEU B 1 149 ? 28.547 -18.438 -3.393 1 96.94 149 LEU B O 1
ATOM 5790 N N . THR B 1 150 ? 29.078 -19.578 -5.273 1 96.31 150 THR B N 1
ATOM 5791 C CA . THR B 1 150 ? 30.188 -20.281 -4.633 1 96.31 150 THR B CA 1
ATOM 5792 C C . THR B 1 150 ? 31.328 -19.328 -4.316 1 96.31 150 THR B C 1
ATOM 5794 O O . THR B 1 150 ? 32.219 -19.641 -3.512 1 96.31 150 THR B O 1
ATOM 5797 N N . LYS B 1 151 ? 31.266 -18.172 -4.922 1 97.06 151 LYS B N 1
ATOM 5798 C CA . LYS B 1 151 ? 32.344 -17.203 -4.746 1 97.06 151 LYS B CA 1
ATOM 5799 C C . LYS B 1 151 ? 31.906 -16.031 -3.857 1 97.06 151 LYS B C 1
ATOM 5801 O O . LYS B 1 151 ? 32.719 -15.172 -3.516 1 97.06 151 LYS B O 1
ATOM 5806 N N . VAL B 1 152 ? 30.719 -16 -3.457 1 96.06 152 VAL B N 1
ATOM 5807 C CA . VAL B 1 152 ? 30.188 -14.922 -2.635 1 96.06 152 VAL B CA 1
ATOM 5808 C C . VAL B 1 152 ? 30.625 -15.109 -1.184 1 96.06 152 VAL B C 1
ATOM 5810 O O . VAL B 1 152 ? 30.438 -16.188 -0.617 1 96.06 152 VAL B O 1
ATOM 5813 N N . PRO B 1 153 ? 31.219 -14.102 -0.642 1 95.44 153 PRO B N 1
ATOM 5814 C CA . PRO B 1 153 ? 31.578 -14.211 0.775 1 95.44 153 PRO B CA 1
ATOM 5815 C C . PRO B 1 153 ? 30.359 -14.438 1.672 1 95.44 153 PRO B C 1
ATOM 5817 O O . PRO B 1 153 ? 29.297 -13.883 1.412 1 95.44 153 PRO B O 1
ATOM 5820 N N . ARG B 1 154 ? 30.594 -15.141 2.729 1 91.56 154 ARG B N 1
ATOM 5821 C CA . ARG B 1 154 ? 29.516 -15.523 3.641 1 91.56 154 ARG B CA 1
ATOM 5822 C C . ARG B 1 154 ? 28.828 -14.289 4.207 1 91.56 154 ARG B C 1
ATOM 5824 O O . ARG B 1 154 ? 27.609 -14.289 4.41 1 91.56 154 ARG B O 1
ATOM 5831 N N . GLU B 1 155 ? 29.516 -13.25 4.418 1 93.69 155 GLU B N 1
ATOM 5832 C CA . GLU B 1 155 ? 29 -12.039 5.051 1 93.69 155 GLU B CA 1
ATOM 5833 C C . GLU B 1 155 ? 28 -11.336 4.148 1 93.69 155 GLU B C 1
ATOM 5835 O O . GLU B 1 155 ? 27.234 -10.484 4.609 1 93.69 155 GLU B O 1
ATOM 5840 N N . ASP B 1 156 ? 27.922 -11.742 2.877 1 95.25 156 ASP B N 1
ATOM 5841 C CA . ASP B 1 156 ? 27.047 -11.07 1.923 1 95.25 156 ASP B CA 1
ATOM 5842 C C . ASP B 1 156 ? 25.75 -11.828 1.742 1 95.25 156 ASP B C 1
ATOM 5844 O O . ASP B 1 156 ? 24.828 -11.344 1.084 1 95.25 156 ASP B O 1
ATOM 5848 N N . PHE B 1 157 ? 25.594 -12.961 2.389 1 96.69 157 PHE B N 1
ATOM 5849 C CA . PHE B 1 157 ? 24.438 -13.812 2.18 1 96.69 157 PHE B CA 1
ATOM 5850 C C . PHE B 1 157 ? 23.172 -13.148 2.721 1 96.69 157 PHE B C 1
ATOM 5852 O O . PHE B 1 157 ? 22.109 -13.219 2.1 1 96.69 157 PHE B O 1
ATOM 5859 N N . PRO B 1 158 ? 23.266 -12.477 3.9 1 95.06 158 PRO B N 1
ATOM 5860 C CA . PRO B 1 158 ? 22.062 -11.789 4.355 1 95.06 158 PRO B CA 1
ATOM 5861 C C . PRO B 1 158 ? 21.531 -10.781 3.334 1 95.06 158 PRO B C 1
ATOM 5863 O O . PRO B 1 158 ? 20.328 -10.719 3.088 1 95.06 158 PRO B O 1
ATOM 5866 N N . LYS B 1 159 ? 22.422 -10.07 2.766 1 92.56 159 LYS B N 1
ATOM 5867 C CA . LYS B 1 159 ? 22.047 -9.094 1.753 1 92.56 159 LYS B CA 1
ATOM 5868 C C . LYS B 1 159 ? 21.422 -9.766 0.538 1 92.56 159 LYS B C 1
ATOM 5870 O O . LYS B 1 159 ? 20.406 -9.305 0.017 1 92.56 159 LYS B O 1
ATOM 5875 N N . LEU B 1 160 ? 22 -10.844 0.101 1 95.62 160 LEU B N 1
ATOM 5876 C CA . LEU B 1 160 ? 21.484 -11.578 -1.051 1 95.62 160 LEU B CA 1
ATOM 5877 C C . LEU B 1 160 ? 20.094 -12.141 -0.763 1 95.62 160 LEU B C 1
ATOM 5879 O O . LEU B 1 160 ? 19.234 -12.133 -1.637 1 95.62 160 LEU B O 1
ATOM 5883 N N . LEU B 1 161 ? 19.922 -12.609 0.448 1 96.12 161 LEU B N 1
ATOM 5884 C CA . LEU B 1 161 ? 18.625 -13.133 0.852 1 96.12 161 LEU B CA 1
ATOM 5885 C C . LEU B 1 161 ? 17.562 -12.039 0.807 1 96.12 161 LEU B C 1
ATOM 5887 O O . LEU B 1 161 ? 16.469 -12.258 0.283 1 96.12 161 LEU B O 1
ATOM 5891 N N . HIS B 1 162 ? 17.891 -10.914 1.296 1 92.62 162 HIS B N 1
ATOM 5892 C CA . HIS B 1 162 ? 16.953 -9.797 1.271 1 92.62 162 HIS B CA 1
ATOM 5893 C C . HIS B 1 162 ? 16.625 -9.391 -0.161 1 92.62 162 HIS B C 1
ATOM 5895 O O . HIS B 1 162 ? 15.477 -9.07 -0.469 1 92.62 162 HIS B O 1
ATOM 5901 N N . GLN B 1 163 ? 17.625 -9.391 -1 1 93.5 163 GLN B N 1
ATOM 5902 C CA . GLN B 1 163 ? 17.422 -9.023 -2.396 1 93.5 163 GLN B CA 1
ATOM 5903 C C . GLN B 1 163 ? 16.516 -10.031 -3.096 1 93.5 163 GLN B C 1
ATOM 5905 O O . GLN B 1 163 ? 15.633 -9.656 -3.877 1 93.5 163 GLN B O 1
ATOM 5910 N N . ALA B 1 164 ? 16.703 -11.289 -2.803 1 95.94 164 ALA B N 1
ATOM 5911 C CA . ALA B 1 164 ? 15.867 -12.328 -3.398 1 95.94 164 ALA B CA 1
ATOM 5912 C C . ALA B 1 164 ? 14.43 -12.219 -2.908 1 95.94 164 ALA B C 1
ATOM 5914 O O . ALA B 1 164 ? 13.492 -12.391 -3.686 1 95.94 164 ALA B O 1
ATOM 5915 N N . ARG B 1 165 ? 14.289 -11.969 -1.64 1 93.81 165 ARG B N 1
ATOM 5916 C CA . ARG B 1 165 ? 12.953 -11.781 -1.082 1 93.81 165 ARG B CA 1
ATOM 5917 C C . ARG B 1 165 ? 12.258 -10.586 -1.729 1 93.81 165 ARG B C 1
ATOM 5919 O O . ARG B 1 165 ? 11.07 -10.656 -2.059 1 93.81 165 ARG B O 1
ATOM 5926 N N . ARG B 1 166 ? 12.953 -9.547 -1.903 1 90.81 166 ARG B N 1
ATOM 5927 C CA . ARG B 1 166 ? 12.398 -8.359 -2.547 1 90.81 166 ARG B CA 1
ATOM 5928 C C . ARG B 1 166 ? 12 -8.656 -3.988 1 90.81 166 ARG B C 1
ATOM 5930 O O . ARG B 1 166 ? 10.992 -8.133 -4.477 1 90.81 166 ARG B O 1
ATOM 5937 N N . TYR B 1 167 ? 12.836 -9.391 -4.695 1 94.88 167 TYR B N 1
ATOM 5938 C CA . TYR B 1 167 ? 12.531 -9.797 -6.062 1 94.88 167 TYR B CA 1
ATOM 5939 C C . TYR B 1 167 ? 11.188 -10.508 -6.133 1 94.88 167 TYR B C 1
ATOM 5941 O O . TYR B 1 167 ? 10.352 -10.188 -6.98 1 94.88 167 TYR B O 1
ATOM 5949 N N . HIS B 1 168 ? 10.992 -11.383 -5.184 1 94.44 168 HIS B N 1
ATOM 5950 C CA . HIS B 1 168 ? 9.727 -12.109 -5.129 1 94.44 168 HIS B CA 1
ATOM 5951 C C . HIS B 1 168 ? 8.57 -11.172 -4.777 1 94.44 168 HIS B C 1
ATOM 5953 O O . HIS B 1 168 ? 7.52 -11.203 -5.422 1 94.44 168 HIS B O 1
ATOM 5959 N N . LYS B 1 169 ? 8.719 -10.422 -3.785 1 91.56 169 LYS B N 1
ATOM 5960 C CA . LYS B 1 169 ? 7.672 -9.5 -3.352 1 91.56 169 LYS B CA 1
ATOM 5961 C C . LYS B 1 169 ? 7.262 -8.562 -4.484 1 91.56 169 LYS B C 1
ATOM 5963 O O . LYS B 1 169 ? 6.07 -8.359 -4.73 1 91.56 169 LYS B O 1
ATOM 5968 N N . ARG B 1 170 ? 8.258 -7.969 -5.121 1 92.81 170 ARG B N 1
ATOM 5969 C CA . ARG B 1 170 ? 8 -7.062 -6.234 1 92.81 170 ARG B CA 1
ATOM 5970 C C . ARG B 1 170 ? 7.254 -7.773 -7.355 1 92.81 170 ARG B C 1
ATOM 5972 O O . ARG B 1 170 ? 6.355 -7.199 -7.973 1 92.81 170 ARG B O 1
ATOM 5979 N N . ALA B 1 171 ? 7.656 -8.953 -7.648 1 96.19 171 ALA B N 1
ATOM 5980 C CA . ALA B 1 171 ? 6.973 -9.742 -8.672 1 96.19 171 ALA B CA 1
ATOM 5981 C C . ALA B 1 171 ? 5.492 -9.898 -8.352 1 96.19 171 ALA B C 1
ATOM 5983 O O . ALA B 1 171 ? 4.641 -9.773 -9.234 1 96.19 171 ALA B O 1
ATOM 5984 N N . MET B 1 172 ? 5.172 -10.11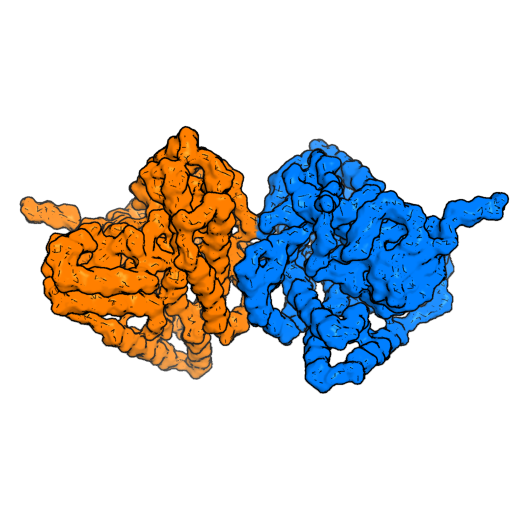7 -7.094 1 93.88 172 MET B N 1
ATOM 5985 C CA . MET B 1 172 ? 3.781 -10.312 -6.691 1 93.88 172 MET B CA 1
ATOM 5986 C C . MET B 1 172 ? 3.018 -8.992 -6.734 1 93.88 172 MET B C 1
ATOM 5988 O O . MET B 1 172 ? 1.822 -8.969 -7.031 1 93.88 172 MET B O 1
ATOM 5992 N N . GLU B 1 173 ? 3.686 -7.922 -6.441 1 91.38 173 GLU B N 1
ATOM 5993 C CA . GLU B 1 173 ? 3.064 -6.609 -6.602 1 91.38 173 GLU B CA 1
ATOM 5994 C C . GLU B 1 173 ? 2.664 -6.363 -8.055 1 91.38 173 GLU B C 1
ATOM 5996 O O . GLU B 1 173 ? 1.544 -5.926 -8.328 1 91.38 173 GLU B O 1
ATOM 6001 N N . ILE B 1 174 ? 3.586 -6.637 -8.93 1 94.81 174 ILE B N 1
ATOM 6002 C CA . ILE B 1 174 ? 3.314 -6.465 -10.359 1 94.81 174 ILE B CA 1
ATOM 6003 C C . ILE B 1 174 ? 2.203 -7.418 -10.789 1 94.81 174 ILE B C 1
ATOM 6005 O O . ILE B 1 174 ? 1.274 -7.02 -11.492 1 94.81 174 ILE B O 1
ATOM 6009 N N . HIS B 1 175 ? 2.305 -8.609 -10.297 1 95 175 HIS B N 1
ATOM 6010 C CA . HIS B 1 175 ? 1.339 -9.648 -10.641 1 95 175 HIS B CA 1
ATOM 6011 C C . HIS B 1 175 ? -0.087 -9.195 -10.352 1 95 175 HIS B C 1
ATOM 6013 O O . HIS B 1 175 ? -0.927 -9.156 -11.25 1 95 175 HIS B O 1
ATOM 6019 N N . PHE B 1 176 ? -0.354 -8.789 -9.195 1 91.94 176 PHE B N 1
ATOM 6020 C CA . PHE B 1 176 ? -1.729 -8.492 -8.805 1 91.94 176 PHE B CA 1
ATOM 6021 C C . PHE B 1 176 ? -2.143 -7.105 -9.281 1 91.94 176 PHE B C 1
ATOM 6023 O O . PHE B 1 176 ? -3.324 -6.855 -9.531 1 91.94 176 PHE B O 1
ATOM 6030 N N . ALA B 1 177 ? -1.193 -6.215 -9.43 1 91.56 177 ALA B N 1
ATOM 6031 C CA . ALA B 1 177 ? -1.49 -4.895 -9.969 1 91.56 177 ALA B CA 1
ATOM 6032 C C . ALA B 1 177 ? -1.97 -4.988 -11.414 1 91.56 177 ALA B C 1
ATOM 6034 O O . ALA B 1 177 ? -2.711 -4.121 -11.891 1 91.56 177 ALA B O 1
ATOM 6035 N N . VAL B 1 178 ? -1.553 -5.996 -12.094 1 94.5 178 VAL B N 1
ATOM 6036 C CA . VAL B 1 178 ? -1.979 -6.211 -13.477 1 94.5 178 VAL B CA 1
ATOM 6037 C C . VAL B 1 178 ? -3.225 -7.09 -13.5 1 94.5 178 VAL B C 1
ATOM 6039 O O . VAL B 1 178 ? -4.168 -6.824 -14.25 1 94.5 178 VAL B O 1
ATOM 6042 N N . MET B 1 179 ? -3.291 -8.023 -12.641 1 91 179 MET B N 1
ATOM 6043 C CA . MET B 1 179 ? -4.359 -9.023 -12.648 1 91 179 MET B CA 1
ATOM 6044 C C . MET B 1 179 ? -5.703 -8.375 -12.328 1 91 179 MET B C 1
ATOM 6046 O O . MET B 1 179 ? -6.691 -8.617 -13.031 1 91 179 MET B O 1
ATOM 6050 N N . TYR B 1 180 ? -5.766 -7.594 -11.367 1 89 180 TYR B N 1
ATOM 6051 C CA . TYR B 1 180 ? -7.043 -7.102 -10.867 1 89 180 TYR B CA 1
ATOM 6052 C C . TYR B 1 180 ? -7.73 -6.211 -11.898 1 89 180 TYR B C 1
ATOM 6054 O O . TYR B 1 180 ? -8.898 -6.414 -12.219 1 89 180 TYR B O 1
ATOM 6062 N N . PRO B 1 181 ? -7.008 -5.23 -12.453 1 92.06 181 PRO B N 1
ATOM 6063 C CA . PRO B 1 181 ? -7.695 -4.426 -13.469 1 92.06 181 PRO B CA 1
ATOM 6064 C C . PRO B 1 181 ? -8.117 -5.246 -14.688 1 92.06 181 PRO B C 1
ATOM 6066 O O . PRO B 1 181 ? -9.18 -4.996 -15.266 1 92.06 181 PRO B O 1
ATOM 6069 N N . MET B 1 182 ? -7.34 -6.172 -15.07 1 92.5 182 MET B N 1
ATOM 6070 C CA . MET B 1 182 ? -7.715 -7.02 -16.203 1 92.5 182 MET B CA 1
ATOM 6071 C C . MET B 1 182 ? -8.945 -7.859 -15.867 1 92.5 182 MET B C 1
ATOM 6073 O O . MET B 1 182 ? -9.805 -8.062 -16.719 1 92.5 182 MET B O 1
ATOM 6077 N N . LEU B 1 183 ? -8.953 -8.32 -14.695 1 88.62 183 LEU B N 1
ATOM 6078 C CA . LEU B 1 183 ? -10.102 -9.102 -14.266 1 88.62 183 LEU B CA 1
ATOM 6079 C C . LEU B 1 183 ? -11.367 -8.25 -14.25 1 88.62 183 LEU B C 1
ATOM 6081 O O . LEU B 1 183 ? -12.438 -8.703 -14.656 1 88.62 183 LEU B O 1
ATOM 6085 N N . VAL B 1 184 ? -11.258 -7.074 -13.773 1 88.69 184 VAL B N 1
ATOM 6086 C CA . VAL B 1 184 ? -12.391 -6.164 -13.758 1 88.69 184 VAL B CA 1
ATOM 6087 C C . VAL B 1 184 ? -12.875 -5.91 -15.188 1 88.69 184 VAL B C 1
ATOM 6089 O O . VAL B 1 184 ? -14.078 -5.875 -15.445 1 88.69 184 VAL B O 1
ATOM 6092 N N . ASN B 1 185 ? -11.922 -5.656 -16.062 1 92.81 185 ASN B N 1
ATOM 6093 C CA . ASN B 1 185 ? -12.258 -5.473 -17.469 1 92.81 185 ASN B CA 1
ATOM 6094 C C . ASN B 1 185 ? -13 -6.68 -18.031 1 92.81 185 ASN B C 1
ATOM 6096 O O . ASN B 1 185 ? -14 -6.523 -18.734 1 92.81 185 ASN B O 1
ATOM 6100 N N . PHE B 1 186 ? -12.508 -7.832 -17.734 1 90.94 186 PHE B N 1
ATOM 6101 C CA . PHE B 1 186 ? -13.125 -9.078 -18.156 1 90.94 186 PHE B CA 1
ATOM 6102 C C . PHE B 1 186 ? -14.539 -9.211 -17.594 1 90.94 186 PHE B C 1
ATOM 6104 O O . PHE B 1 186 ? -15.477 -9.531 -18.312 1 90.94 186 PHE B O 1
ATOM 6111 N N . LEU B 1 187 ? -14.711 -8.883 -16.359 1 87.31 187 LEU B N 1
ATOM 6112 C CA . LEU B 1 187 ? -15.992 -9.039 -15.68 1 87.31 187 LEU B CA 1
ATOM 6113 C C . LEU B 1 187 ? -17 -8.016 -16.188 1 87.31 187 LEU B C 1
ATOM 6115 O O . LEU B 1 187 ? -18.203 -8.297 -16.25 1 87.31 187 LEU B O 1
ATOM 6119 N N . SER B 1 188 ? -16.484 -6.875 -16.484 1 90.31 188 SER B N 1
ATOM 6120 C CA . SER B 1 188 ? -17.359 -5.883 -17.109 1 90.31 188 SER B CA 1
ATOM 6121 C C . SER B 1 188 ? -17.922 -6.395 -18.422 1 90.31 188 SER B C 1
ATOM 6123 O O . SER B 1 188 ? -19.109 -6.234 -18.703 1 90.31 188 SER B O 1
ATOM 6125 N N . PHE B 1 189 ? -17.109 -6.957 -19.203 1 93.19 189 PHE B N 1
ATOM 6126 C CA . PHE B 1 189 ? -17.562 -7.539 -20.469 1 93.19 189 PHE B CA 1
ATOM 6127 C C . PHE B 1 189 ? -18.484 -8.719 -20.219 1 93.19 189 PHE B C 1
ATOM 6129 O O . PHE B 1 189 ? -19.5 -8.883 -20.922 1 93.19 189 PHE B O 1
ATOM 6136 N N . TYR B 1 190 ? -18.141 -9.484 -19.25 1 87.81 190 TYR B N 1
ATOM 6137 C CA . TYR B 1 190 ? -18.969 -10.602 -18.812 1 87.81 190 TYR B CA 1
ATOM 6138 C C . TYR B 1 190 ? -20.375 -10.125 -18.484 1 87.81 190 TYR B C 1
ATOM 6140 O O . TYR B 1 190 ? -21.359 -10.695 -18.953 1 87.81 190 TYR B O 1
ATOM 6148 N N . GLY B 1 191 ? -20.469 -9.125 -17.719 1 86.81 191 GLY B N 1
ATOM 6149 C CA . GLY B 1 191 ? -21.766 -8.555 -17.344 1 86.81 191 GLY B CA 1
ATOM 6150 C C . GLY B 1 191 ? -22.547 -8.055 -18.547 1 86.81 191 GLY B C 1
ATOM 6151 O O . GLY B 1 191 ? -23.766 -8.281 -18.625 1 86.81 191 GLY B O 1
ATOM 6152 N N . SER B 1 192 ? -21.891 -7.395 -19.422 1 93.62 192 SER B N 1
ATOM 6153 C CA . SER B 1 192 ? -22.547 -6.902 -20.625 1 93.62 192 SER B CA 1
ATOM 6154 C C . SER B 1 192 ? -23.078 -8.047 -21.484 1 93.62 192 SER B C 1
ATOM 6156 O O . SER B 1 192 ? -24.188 -7.973 -22.016 1 93.62 192 SER B O 1
ATOM 6158 N N . CYS B 1 193 ? -22.281 -9.039 -21.594 1 93.5 193 CYS B N 1
ATOM 6159 C CA . CYS B 1 193 ? -22.703 -10.203 -22.375 1 93.5 193 CYS B CA 1
ATOM 6160 C C . CYS B 1 193 ? -23.922 -10.867 -21.734 1 93.5 193 CYS B C 1
ATOM 6162 O O . CYS B 1 193 ? -24.875 -11.227 -22.438 1 93.5 193 CYS B O 1
ATOM 6164 N N . ALA B 1 194 ? -23.859 -10.984 -20.484 1 88.94 194 ALA B N 1
ATOM 6165 C CA . ALA B 1 194 ? -25 -11.57 -19.766 1 88.94 194 ALA B CA 1
ATOM 6166 C C . ALA B 1 194 ? -26.266 -10.758 -19.984 1 88.94 194 ALA B C 1
ATOM 6168 O O . ALA B 1 194 ? -27.344 -11.312 -20.203 1 88.94 194 ALA B O 1
ATOM 6169 N N . GLU B 1 195 ? -26.141 -9.492 -19.922 1 92.62 195 GLU B N 1
ATOM 6170 C CA . GLU B 1 195 ? -27.281 -8.602 -20.125 1 92.62 195 GLU B CA 1
ATOM 6171 C C . GLU B 1 195 ? -27.844 -8.727 -21.531 1 92.62 195 GLU B C 1
ATOM 6173 O O . GLU B 1 195 ? -29.047 -8.586 -21.734 1 92.62 195 GLU B O 1
ATOM 6178 N N . MET B 1 196 ? -27 -9 -22.391 1 95.56 196 MET B N 1
ATOM 6179 C CA . MET B 1 196 ? -27.406 -9.102 -23.797 1 95.56 196 MET B CA 1
ATOM 6180 C C . MET B 1 196 ? -27.859 -10.523 -24.125 1 95.56 196 MET B C 1
ATOM 6182 O O . MET B 1 196 ? -28.156 -10.828 -25.281 1 95.56 196 MET B O 1
ATOM 6186 N N . GLY B 1 197 ? -27.812 -11.43 -23.125 1 92.44 197 GLY B N 1
ATOM 6187 C CA . GLY B 1 197 ? -28.297 -12.789 -23.312 1 92.44 197 GLY B CA 1
ATOM 6188 C C . GLY B 1 197 ? -27.266 -13.703 -23.953 1 92.44 197 GLY B C 1
ATOM 6189 O O . GLY B 1 197 ? -27.609 -14.789 -24.422 1 92.44 197 GLY B O 1
ATOM 6190 N N . ILE B 1 198 ? -26.078 -13.219 -24.062 1 92.94 198 ILE B N 1
ATOM 6191 C CA . ILE B 1 198 ? -25 -14.062 -24.578 1 92.94 198 ILE B CA 1
ATOM 6192 C C . ILE B 1 198 ? -24.547 -15.031 -23.5 1 92.94 198 ILE B C 1
ATOM 6194 O O . ILE B 1 198 ? -24.406 -14.656 -22.328 1 92.94 198 ILE B O 1
ATOM 6198 N N . ASP B 1 199 ? -24.375 -16.281 -23.891 1 86.06 199 ASP B N 1
ATOM 6199 C CA . ASP B 1 199 ? -23.797 -17.25 -22.969 1 86.06 199 ASP B CA 1
ATOM 6200 C C . ASP B 1 199 ? -22.406 -16.844 -22.516 1 86.06 199 ASP B C 1
ATOM 6202 O O . ASP B 1 199 ? -21.469 -16.828 -23.328 1 86.06 199 ASP B O 1
ATOM 6206 N N . THR B 1 200 ? -22.234 -16.609 -21.281 1 83.19 200 THR B N 1
ATOM 6207 C CA . THR B 1 200 ? -20.984 -16.031 -20.766 1 83.19 200 THR B CA 1
ATOM 6208 C C . THR B 1 200 ? -19.859 -17.062 -20.812 1 83.19 200 THR B C 1
ATOM 6210 O O . THR B 1 200 ? -18.688 -16.688 -20.734 1 83.19 200 THR B O 1
ATOM 6213 N N . ASN B 1 201 ? -20.125 -18.281 -20.922 1 75.56 201 ASN B N 1
ATOM 6214 C CA . ASN B 1 201 ? -19.094 -19.312 -21.062 1 75.56 201 ASN B CA 1
ATOM 6215 C C . ASN B 1 201 ? -18.328 -19.156 -22.375 1 75.56 201 ASN B C 1
ATOM 6217 O O . ASN B 1 201 ? -17.234 -19.719 -22.531 1 75.56 201 ASN B O 1
ATOM 6221 N N . LEU B 1 202 ? -18.891 -18.391 -23.266 1 85.25 202 LEU B N 1
ATOM 6222 C CA . LEU B 1 202 ? -18.281 -18.219 -24.578 1 85.25 202 LEU B CA 1
ATOM 6223 C C . LEU B 1 202 ? -17.172 -17.172 -24.531 1 85.25 202 LEU B C 1
ATOM 6225 O O . LEU B 1 202 ? -16.359 -17.078 -25.453 1 85.25 202 LEU B O 1
ATOM 6229 N N . ILE B 1 203 ? -17.141 -16.453 -23.484 1 87.12 203 ILE B N 1
ATOM 6230 C CA . ILE B 1 203 ? -16.219 -15.32 -23.438 1 87.12 203 ILE B CA 1
ATOM 6231 C C . ILE B 1 203 ? -14.781 -15.828 -23.516 1 87.12 203 ILE B C 1
ATOM 6233 O O . ILE B 1 203 ? -13.93 -15.219 -24.172 1 87.12 203 ILE B O 1
ATOM 6237 N N . GLY B 1 204 ? -14.508 -16.891 -22.766 1 84.06 204 GLY B N 1
ATOM 6238 C CA . GLY B 1 204 ? -13.195 -17.484 -22.875 1 84.06 204 GLY B CA 1
ATOM 6239 C C . GLY B 1 204 ? -12.812 -17.812 -24.312 1 84.06 204 GLY B C 1
ATOM 6240 O O . GLY B 1 204 ? -11.664 -17.625 -24.719 1 84.06 204 GLY B O 1
ATOM 6241 N N . LYS B 1 205 ? -13.773 -18.219 -25.031 1 85.19 205 LYS B N 1
ATOM 6242 C CA . LYS B 1 205 ? -13.578 -18.547 -26.438 1 85.19 205 LYS B CA 1
ATOM 6243 C C . LYS B 1 205 ? -13.328 -17.297 -27.266 1 85.19 205 LYS B C 1
ATOM 6245 O O . LYS B 1 205 ? -12.547 -17.328 -28.234 1 85.19 205 LYS B O 1
ATOM 6250 N N . PHE B 1 206 ? -14.008 -16.219 -26.922 1 93.44 206 PHE B N 1
ATOM 6251 C CA . PHE B 1 206 ? -13.844 -14.961 -27.656 1 93.44 206 PHE B CA 1
ATOM 6252 C C . PHE B 1 206 ? -12.406 -14.477 -27.578 1 93.44 206 PHE B C 1
ATOM 6254 O O . PHE B 1 206 ? -11.969 -13.672 -28.391 1 93.44 206 PHE B O 1
ATOM 6261 N N . LEU B 1 207 ? -11.695 -14.992 -26.547 1 92.19 207 LEU B N 1
ATOM 6262 C CA . LEU B 1 207 ? -10.398 -14.398 -26.25 1 92.19 207 LEU B CA 1
ATOM 6263 C C . LEU B 1 207 ? -9.273 -15.398 -26.484 1 92.19 207 LEU B C 1
ATOM 6265 O O . LEU B 1 207 ? -8.102 -15.086 -26.25 1 92.19 207 LEU B O 1
ATOM 6269 N N . GLN B 1 208 ? -9.57 -16.578 -27 1 88.81 208 GLN B N 1
ATOM 6270 C CA . GLN B 1 208 ? -8.57 -17.625 -27.188 1 88.81 208 GLN B CA 1
ATOM 6271 C C . GLN B 1 208 ? -7.758 -17.406 -28.453 1 88.81 208 GLN B C 1
ATOM 6273 O O . GLN B 1 208 ? -8 -16.438 -29.188 1 88.81 208 GLN B O 1
ATOM 6278 N N . GLY B 1 209 ? -6.688 -18.125 -28.688 1 87.12 209 GLY B N 1
ATOM 6279 C CA . GLY B 1 209 ? -5.934 -18.172 -29.922 1 87.12 209 GLY B CA 1
ATOM 6280 C C . GLY B 1 209 ? -4.688 -17.297 -29.906 1 87.12 209 GLY B C 1
ATOM 6281 O O . GLY B 1 209 ? -4.043 -17.109 -30.938 1 87.12 209 GLY B O 1
ATOM 6282 N N . GLU B 1 210 ? -4.379 -16.797 -28.781 1 88.19 210 GLU B N 1
ATOM 6283 C CA . GLU B 1 210 ? -3.176 -15.977 -28.656 1 88.19 210 GLU B CA 1
ATOM 6284 C C . GLU B 1 210 ? -1.958 -16.828 -28.297 1 88.19 210 GLU B C 1
ATOM 6286 O O . GLU B 1 210 ? -2.088 -17.859 -27.641 1 88.19 210 GLU B O 1
ATOM 6291 N N . ASP B 1 211 ? -0.868 -16.422 -28.75 1 87.75 211 ASP B N 1
ATOM 6292 C CA . ASP B 1 211 ? 0.377 -17.125 -28.453 1 87.75 211 ASP B CA 1
ATOM 6293 C C . ASP B 1 211 ? 0.945 -16.703 -27.094 1 87.75 211 ASP B C 1
ATOM 6295 O O . ASP B 1 211 ? 0.977 -15.516 -26.781 1 87.75 211 ASP B O 1
ATOM 6299 N N . THR B 1 212 ? 1.291 -17.688 -26.297 1 87.38 212 THR B N 1
ATOM 6300 C CA . THR B 1 212 ? 1.851 -17.422 -24.969 1 87.38 212 THR B CA 1
ATOM 6301 C C . THR B 1 212 ? 3.248 -18.016 -24.844 1 87.38 212 THR B C 1
ATOM 6303 O O . THR B 1 212 ? 3.656 -18.828 -25.672 1 87.38 212 THR B O 1
ATOM 6306 N N . LYS B 1 213 ? 3.992 -17.625 -23.859 1 89.31 213 LYS B N 1
ATOM 6307 C CA . LYS B 1 213 ? 5.316 -18.172 -23.562 1 89.31 213 LYS B CA 1
ATOM 6308 C C . LYS B 1 213 ? 5.238 -19.641 -23.219 1 89.31 213 LYS B C 1
ATOM 6310 O O . LYS B 1 213 ? 6.156 -20.406 -23.531 1 89.31 213 LYS B O 1
ATOM 6315 N N . ILE B 1 214 ? 4.191 -20.094 -22.656 1 82.75 214 ILE B N 1
ATOM 6316 C CA . ILE B 1 214 ? 4.023 -21.484 -22.281 1 82.75 214 ILE B CA 1
ATOM 6317 C C . ILE B 1 214 ? 3.861 -22.344 -23.531 1 82.75 214 ILE B C 1
ATOM 6319 O O . ILE B 1 214 ? 4.426 -23.438 -23.625 1 82.75 214 ILE B O 1
ATOM 6323 N N . MET B 1 215 ? 3.129 -21.844 -24.453 1 82.06 215 MET B N 1
ATOM 6324 C CA . MET B 1 215 ? 2.975 -22.547 -25.719 1 82.06 215 MET B CA 1
ATOM 6325 C C . MET B 1 215 ? 4.297 -22.578 -26.484 1 82.06 215 MET B C 1
ATOM 6327 O O . MET B 1 215 ? 4.613 -23.578 -27.125 1 82.06 215 MET B O 1
ATOM 6331 N N . GLU B 1 216 ? 4.984 -21.469 -26.438 1 89.19 216 GLU B N 1
ATOM 6332 C CA . GLU B 1 216 ? 6.312 -21.438 -27.047 1 89.19 216 GLU B CA 1
ATOM 6333 C C . GLU B 1 216 ? 7.219 -22.5 -26.438 1 89.19 216 GLU B C 1
ATOM 6335 O O . GLU B 1 216 ? 7.965 -23.172 -27.156 1 89.19 216 GLU B O 1
ATOM 6340 N N . LEU B 1 217 ? 7.191 -22.625 -25.188 1 88.38 217 LEU B N 1
ATOM 6341 C CA . LEU B 1 217 ? 7.977 -23.641 -24.484 1 88.38 217 LEU B CA 1
ATOM 6342 C C . LEU B 1 217 ? 7.609 -25.047 -24.969 1 88.38 217 LEU B C 1
ATOM 6344 O O . LEU B 1 217 ? 8.492 -25.859 -25.234 1 88.38 217 LEU B O 1
ATOM 6348 N N . ASP B 1 218 ? 6.41 -25.312 -25.094 1 82.88 218 ASP B N 1
ATOM 6349 C CA . ASP B 1 218 ? 5.953 -26.625 -25.547 1 82.88 218 ASP B CA 1
ATOM 6350 C C . ASP B 1 218 ? 6.461 -26.922 -26.953 1 82.88 218 ASP B C 1
ATOM 6352 O O . ASP B 1 218 ? 6.836 -28.062 -27.25 1 82.88 218 ASP B O 1
ATOM 6356 N N . ARG B 1 219 ? 6.383 -25.891 -27.766 1 87.88 219 ARG B N 1
ATOM 6357 C CA . ARG B 1 219 ? 6.898 -26.062 -29.125 1 87.88 219 ARG B CA 1
ATOM 6358 C C . ARG B 1 219 ? 8.391 -26.359 -29.109 1 87.88 219 ARG B C 1
ATOM 6360 O O . ARG B 1 219 ? 8.867 -27.203 -29.875 1 87.88 219 ARG B O 1
ATOM 6367 N N . GLU B 1 220 ? 9.094 -25.688 -28.266 1 91.88 220 GLU B N 1
ATOM 6368 C CA . GLU B 1 220 ? 10.523 -25.922 -28.156 1 91.88 220 GLU B CA 1
ATOM 6369 C C . GLU B 1 220 ? 10.82 -27.328 -27.625 1 91.88 220 GLU B C 1
ATOM 6371 O O . GLU B 1 220 ? 11.789 -27.969 -28.031 1 91.88 220 GLU B O 1
ATOM 6376 N N . LEU B 1 221 ? 10.055 -27.797 -26.734 1 88.75 221 LEU B N 1
ATOM 6377 C CA . LEU B 1 221 ? 10.18 -29.156 -26.234 1 88.75 221 LEU B CA 1
ATOM 6378 C C . LEU B 1 221 ? 9.914 -30.172 -27.328 1 88.75 221 LEU B C 1
ATOM 6380 O O . LEU B 1 221 ? 10.602 -31.203 -27.406 1 88.75 221 LEU B O 1
ATOM 6384 N N . TYR B 1 222 ? 8.93 -29.922 -28.109 1 87.88 222 TYR B N 1
ATOM 6385 C CA . TYR B 1 222 ? 8.578 -30.812 -29.203 1 87.88 222 TYR B CA 1
ATOM 6386 C C . TYR B 1 222 ? 9.719 -30.906 -30.203 1 87.88 222 TYR B C 1
ATOM 6388 O O . TYR B 1 222 ? 9.984 -31.984 -30.75 1 87.88 222 TYR B O 1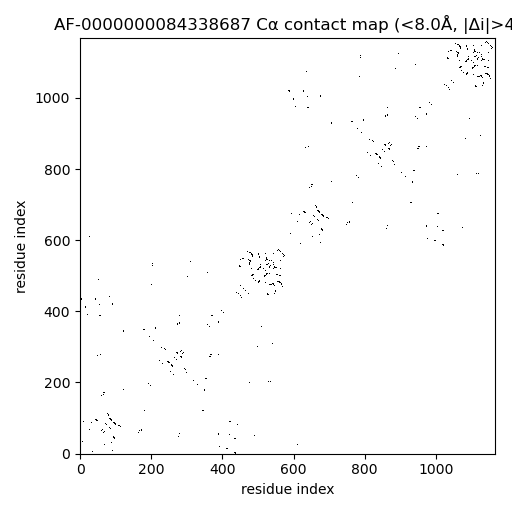
ATOM 6396 N N . LYS B 1 223 ? 10.352 -29.812 -30.453 1 93.12 223 LYS B N 1
ATOM 6397 C CA . LYS B 1 223 ? 11.508 -29.828 -31.344 1 93.12 223 LYS B CA 1
ATOM 6398 C C . LYS B 1 223 ? 12.586 -30.766 -30.812 1 93.12 223 LYS B C 1
ATOM 6400 O O . LYS B 1 223 ? 13.242 -31.453 -31.594 1 93.12 223 LYS B O 1
ATOM 6405 N N . LEU B 1 224 ? 12.773 -30.766 -29.547 1 94.69 224 LEU B N 1
ATOM 6406 C CA . LEU B 1 224 ? 13.742 -31.672 -28.953 1 94.69 224 LEU B CA 1
ATOM 6407 C C . LEU B 1 224 ? 13.305 -33.125 -29.141 1 94.69 224 LEU B C 1
ATOM 6409 O O . LEU B 1 224 ? 14.141 -34 -29.312 1 94.69 224 LEU B O 1
ATOM 6413 N N . ALA B 1 225 ? 12.047 -33.375 -29.062 1 92.25 225 ALA B N 1
ATOM 6414 C CA . ALA B 1 225 ? 11.516 -34.719 -29.281 1 92.25 225 ALA B CA 1
ATOM 6415 C C . ALA B 1 225 ? 11.781 -35.188 -30.719 1 92.25 225 ALA B C 1
ATOM 6417 O O . ALA B 1 225 ? 12.164 -36.312 -30.953 1 92.25 225 ALA B O 1
ATOM 6418 N N . ILE B 1 226 ? 11.547 -34.281 -31.641 1 93 226 ILE B N 1
ATOM 6419 C CA . ILE B 1 226 ? 11.797 -34.594 -33.062 1 93 226 ILE B CA 1
ATOM 6420 C C . ILE B 1 226 ? 13.281 -34.906 -33.25 1 93 226 ILE B C 1
ATOM 6422 O O . ILE B 1 226 ? 13.625 -35.906 -33.906 1 93 226 ILE B O 1
ATOM 6426 N N . LYS B 1 227 ? 14.109 -34.125 -32.625 1 95.56 227 LYS B N 1
ATOM 6427 C CA . LYS B 1 227 ? 15.547 -34.344 -32.719 1 95.56 227 LYS B CA 1
ATOM 6428 C C . LYS B 1 227 ? 15.93 -35.688 -32.125 1 95.56 227 LYS B C 1
ATOM 6430 O O . LYS B 1 227 ? 16.844 -36.375 -32.625 1 95.56 227 LYS B O 1
ATOM 6435 N N . ALA B 1 228 ? 15.312 -36.062 -31.109 1 96.31 228 ALA B N 1
ATOM 6436 C CA . ALA B 1 228 ? 15.578 -37.375 -30.484 1 96.31 228 ALA B CA 1
ATOM 6437 C C . ALA B 1 228 ? 15.188 -38.5 -31.422 1 96.31 228 ALA B C 1
ATOM 6439 O O . ALA B 1 228 ? 15.914 -39.5 -31.516 1 96.31 228 ALA B O 1
ATOM 6440 N N . ARG B 1 229 ? 14.055 -38.406 -32 1 93.88 229 ARG B N 1
ATOM 6441 C CA . ARG B 1 229 ? 13.609 -39.406 -32.969 1 93.88 229 ARG B CA 1
ATOM 6442 C C . ARG B 1 229 ? 14.609 -39.531 -34.125 1 93.88 229 ARG B C 1
ATOM 6444 O O . ARG B 1 229 ? 14.977 -40.625 -34.5 1 93.88 229 ARG B O 1
ATOM 6451 N N . GLU B 1 230 ? 15 -38.406 -34.625 1 94.5 230 GLU B N 1
ATOM 6452 C CA . GLU B 1 230 ? 15.938 -38.375 -35.75 1 94.5 230 GLU B CA 1
ATOM 6453 C C . GLU B 1 230 ? 17.281 -38.969 -35.375 1 94.5 230 GLU B C 1
ATOM 6455 O O . GLU B 1 230 ? 17.984 -39.562 -36.188 1 94.5 230 GLU B O 1
ATOM 6460 N N . ALA B 1 231 ? 17.578 -38.906 -34.094 1 95.75 231 ALA B N 1
ATOM 6461 C CA . ALA B 1 231 ? 18.859 -39.406 -33.594 1 95.75 231 ALA B CA 1
ATOM 6462 C C . ALA B 1 231 ? 18.75 -40.875 -33.219 1 95.75 231 ALA B C 1
ATOM 6464 O O . ALA B 1 231 ? 19.719 -41.5 -32.75 1 95.75 231 ALA B O 1
ATOM 6465 N N . GLY B 1 232 ? 17.547 -41.469 -33.375 1 94.44 232 GLY B N 1
ATOM 6466 C CA . GLY B 1 232 ? 17.344 -42.875 -33.125 1 94.44 232 GLY B CA 1
ATOM 6467 C C . GLY B 1 232 ? 17.219 -43.188 -31.625 1 94.44 232 GLY B C 1
ATOM 6468 O O . GLY B 1 232 ? 17.578 -44.281 -31.188 1 94.44 232 GLY B O 1
ATOM 6469 N N . LEU B 1 233 ? 16.797 -42.219 -30.891 1 96.5 233 LEU B N 1
ATOM 6470 C CA . LEU B 1 233 ? 16.797 -42.375 -29.438 1 96.5 233 LEU B CA 1
ATOM 6471 C C . LEU B 1 233 ? 15.422 -42.781 -28.922 1 96.5 233 LEU B C 1
ATOM 6473 O O . LEU B 1 233 ? 15.203 -42.875 -27.719 1 96.5 233 LEU B O 1
ATOM 6477 N N . SER B 1 234 ? 14.43 -43.062 -29.797 1 94.12 234 SER B N 1
ATOM 6478 C CA . SER B 1 234 ? 13.062 -43.375 -29.406 1 94.12 234 SER B CA 1
ATOM 6479 C C . SER B 1 234 ? 13.023 -44.594 -28.484 1 94.12 234 SER B C 1
ATOM 6481 O O . SER B 1 234 ? 12.266 -44.625 -27.5 1 94.12 234 SER B O 1
ATOM 6483 N N . GLN B 1 235 ? 13.812 -45.531 -28.75 1 93.69 235 GLN B N 1
ATOM 6484 C CA . GLN B 1 235 ? 13.828 -46.75 -27.938 1 93.69 235 GLN B CA 1
ATOM 6485 C C . GLN B 1 235 ? 14.383 -46.5 -26.547 1 93.69 235 GLN B C 1
ATOM 6487 O O . GLN B 1 235 ? 13.906 -47.062 -25.562 1 93.69 235 GLN B O 1
ATOM 6492 N N . VAL B 1 236 ? 15.406 -45.656 -26.484 1 95.81 236 VAL B N 1
ATOM 6493 C CA . VAL B 1 236 ? 15.984 -45.312 -25.188 1 95.81 236 VAL B CA 1
ATOM 6494 C C . VAL B 1 236 ? 14.93 -44.625 -24.312 1 95.81 236 VAL B C 1
ATOM 6496 O O . VAL B 1 236 ? 14.797 -44.969 -23.125 1 95.81 236 VAL B O 1
ATOM 6499 N N . PHE B 1 237 ? 14.188 -43.719 -24.859 1 94.12 237 PHE B N 1
ATOM 6500 C CA . PHE B 1 237 ? 13.133 -43.031 -24.125 1 94.12 237 PHE B CA 1
ATOM 6501 C C . PHE B 1 237 ? 12.023 -44 -23.734 1 94.12 237 PHE B C 1
ATOM 6503 O O . PHE B 1 237 ? 11.461 -43.875 -22.641 1 94.12 237 PHE B O 1
ATOM 6510 N N . ALA B 1 238 ? 11.688 -44.938 -24.578 1 90.62 238 ALA B N 1
ATOM 6511 C CA . ALA B 1 238 ? 10.625 -45.906 -24.297 1 90.62 238 ALA B CA 1
ATOM 6512 C C . ALA B 1 238 ? 11.008 -46.812 -23.156 1 90.62 238 ALA B C 1
ATOM 6514 O O . ALA B 1 238 ? 10.156 -47.188 -22.344 1 90.62 238 ALA B O 1
ATOM 6515 N N . GLU B 1 239 ? 12.227 -47.156 -23.016 1 93.75 239 GLU B N 1
ATOM 6516 C CA . GLU B 1 239 ? 12.672 -48.219 -22.109 1 93.75 239 GLU B CA 1
ATOM 6517 C C . GLU B 1 239 ? 13.055 -47.656 -20.734 1 93.75 239 GLU B C 1
ATOM 6519 O O . GLU B 1 239 ? 13.266 -48.406 -19.781 1 93.75 239 GLU B O 1
ATOM 6524 N N . ASN B 1 240 ? 13.133 -46.375 -20.641 1 93.94 240 ASN B N 1
ATOM 6525 C CA . ASN B 1 240 ? 13.609 -45.781 -19.391 1 93.94 240 ASN B CA 1
ATOM 6526 C C . ASN B 1 240 ? 12.594 -44.812 -18.797 1 93.94 240 ASN B C 1
ATOM 6528 O O . ASN B 1 240 ? 11.883 -44.125 -19.547 1 93.94 240 ASN B O 1
ATOM 6532 N N . GLU B 1 241 ? 12.578 -44.781 -17.484 1 89.31 241 GLU B N 1
ATOM 6533 C CA . GLU B 1 241 ? 11.742 -43.812 -16.781 1 89.31 241 GLU B CA 1
ATOM 6534 C C . GLU B 1 241 ? 12.398 -42.438 -16.766 1 89.31 241 GLU B C 1
ATOM 6536 O O . GLU B 1 241 ? 13.625 -42.312 -16.75 1 89.31 241 GLU B O 1
ATOM 6541 N N . PRO B 1 242 ? 11.602 -41.406 -16.75 1 89.81 242 PRO B N 1
ATOM 6542 C CA . PRO B 1 242 ? 12.125 -40.031 -16.828 1 89.81 242 PRO B CA 1
ATOM 6543 C C . PRO B 1 242 ? 13.164 -39.75 -15.75 1 89.81 242 PRO B C 1
ATOM 6545 O O . PRO B 1 242 ? 14.133 -39.031 -16 1 89.81 242 PRO B O 1
ATOM 6548 N N . GLU B 1 243 ? 13.008 -40.281 -14.562 1 90.31 243 GLU B N 1
ATOM 6549 C CA . GLU B 1 243 ? 13.922 -40.031 -13.461 1 90.31 243 GLU B CA 1
ATOM 6550 C C . GLU B 1 243 ? 15.328 -40.531 -13.773 1 90.31 243 GLU B C 1
ATOM 6552 O O . GLU B 1 243 ? 16.312 -40 -13.273 1 90.31 243 GLU B O 1
ATOM 6557 N N . ASN B 1 244 ? 15.398 -41.531 -14.633 1 94.38 244 ASN B N 1
ATOM 6558 C CA . ASN B 1 244 ? 16.672 -42.156 -14.961 1 94.38 244 ASN B CA 1
ATOM 6559 C C . ASN B 1 244 ? 17.109 -41.844 -16.391 1 94.38 244 ASN B C 1
ATOM 6561 O O . ASN B 1 244 ? 18.094 -42.375 -16.875 1 94.38 244 ASN B O 1
ATOM 6565 N N . MET B 1 245 ? 16.406 -41 -17.031 1 95.12 245 MET B N 1
ATOM 6566 C CA . MET B 1 245 ? 16.562 -40.781 -18.469 1 95.12 245 MET B CA 1
ATOM 6567 C C . MET B 1 245 ? 17.938 -40.219 -18.781 1 95.12 245 MET B C 1
ATOM 6569 O O . MET B 1 245 ? 18.578 -40.625 -19.75 1 95.12 245 MET B O 1
ATOM 6573 N N . ARG B 1 246 ? 18.344 -39.188 -18.062 1 96.19 246 ARG B N 1
ATOM 6574 C CA . ARG B 1 246 ? 19.641 -38.562 -18.344 1 96.19 246 ARG B CA 1
ATOM 6575 C C . ARG B 1 246 ? 20.766 -39.594 -18.281 1 96.19 246 ARG B C 1
ATOM 6577 O O . ARG B 1 246 ? 21.625 -39.625 -19.156 1 96.19 246 ARG B O 1
ATOM 6584 N N . GLN B 1 247 ? 20.766 -40.438 -17.234 1 95.69 247 GLN B N 1
ATOM 6585 C CA . GLN B 1 247 ? 21.781 -41.469 -17.078 1 95.69 247 GLN B CA 1
ATOM 6586 C C . GLN B 1 247 ? 21.734 -42.469 -18.234 1 95.69 247 GLN B C 1
ATOM 6588 O O . GLN B 1 247 ? 22.766 -42.906 -18.719 1 95.69 247 GLN B O 1
ATOM 6593 N N . ALA B 1 248 ? 20.516 -42.812 -18.578 1 96.56 248 ALA B N 1
ATOM 6594 C CA . ALA B 1 248 ? 20.344 -43.75 -19.688 1 96.56 248 ALA B CA 1
ATOM 6595 C C . ALA B 1 248 ? 20.922 -43.188 -20.984 1 96.56 248 ALA B C 1
ATOM 6597 O O . ALA B 1 248 ? 21.578 -43.906 -21.75 1 96.56 248 ALA B O 1
ATOM 6598 N N . LEU B 1 249 ? 20.719 -41.906 -21.234 1 96.94 249 LEU B N 1
ATOM 6599 C CA . LEU B 1 249 ? 21.203 -41.281 -22.438 1 96.94 249 LEU B CA 1
ATOM 6600 C C . LEU B 1 249 ? 22.719 -41.125 -22.422 1 96.94 249 LEU B C 1
ATOM 6602 O O . LEU B 1 249 ? 23.391 -41.312 -23.438 1 96.94 249 LEU B O 1
ATOM 6606 N N . LEU B 1 250 ? 23.25 -40.812 -21.266 1 95.69 250 LEU B N 1
ATOM 6607 C CA . LEU B 1 250 ? 24.703 -40.719 -21.109 1 95.69 250 LEU B CA 1
ATOM 6608 C C . LEU B 1 250 ? 25.344 -42.094 -21.391 1 95.69 250 LEU B C 1
ATOM 6610 O O . LEU B 1 250 ? 26.406 -42.156 -22.016 1 95.69 250 LEU B O 1
ATOM 6614 N N . ALA B 1 251 ? 24.734 -43.125 -20.922 1 95.5 251 ALA B N 1
ATOM 6615 C CA . ALA B 1 251 ? 25.25 -44.469 -21.094 1 95.5 251 ALA B CA 1
ATOM 6616 C C . ALA B 1 251 ? 25.188 -44.906 -22.562 1 95.5 251 ALA B C 1
ATOM 6618 O O . ALA B 1 251 ? 26.062 -45.625 -23.047 1 95.5 251 ALA B O 1
ATOM 6619 N N . HIS B 1 252 ? 24.141 -44.562 -23.203 1 94.81 252 HIS B N 1
ATOM 6620 C CA . HIS B 1 252 ? 23.984 -44.906 -24.625 1 94.81 252 HIS B CA 1
ATOM 6621 C C . HIS B 1 252 ? 25.078 -44.281 -25.469 1 94.81 252 HIS B C 1
ATOM 6623 O O . HIS B 1 252 ? 25.594 -44.906 -26.391 1 94.81 252 HIS B O 1
ATOM 6629 N N . GLY B 1 253 ? 25.484 -43.094 -25.25 1 91 253 GLY B N 1
ATOM 6630 C CA . GLY B 1 253 ? 26.562 -42.406 -25.938 1 91 253 GLY B CA 1
ATOM 6631 C C . GLY B 1 253 ? 26.219 -42.062 -27.391 1 91 253 GLY B C 1
ATOM 6632 O O . GLY B 1 253 ? 25.047 -42.156 -27.781 1 91 253 GLY B O 1
ATOM 6633 N N . GLY B 1 254 ? 27.25 -41.562 -28.141 1 92.44 254 GLY B N 1
ATOM 6634 C CA . GLY B 1 254 ? 27.062 -41.25 -29.562 1 92.44 254 GLY B CA 1
ATOM 6635 C C . GLY B 1 254 ? 26.078 -40.156 -29.812 1 92.44 254 GLY B C 1
ATOM 6636 O O . GLY B 1 254 ? 26.219 -39.031 -29.281 1 92.44 254 GLY B O 1
ATOM 6637 N N . SER B 1 255 ? 25.062 -40.5 -30.5 1 93 255 SER B N 1
ATOM 6638 C CA . SER B 1 255 ? 24.016 -39.531 -30.859 1 93 255 SER B CA 1
ATOM 6639 C C . SER B 1 255 ? 23.312 -39 -29.609 1 93 255 SER B C 1
ATOM 6641 O O . SER B 1 255 ? 22.844 -37.844 -29.609 1 93 255 SER B O 1
ATOM 6643 N N . ALA B 1 256 ? 23.266 -39.781 -28.578 1 95.94 256 ALA B N 1
ATOM 6644 C CA . ALA B 1 256 ? 22.609 -39.375 -27.344 1 95.94 256 ALA B CA 1
ATOM 6645 C C . ALA B 1 256 ? 23.391 -38.25 -26.656 1 95.94 256 ALA B C 1
ATOM 6647 O O . ALA B 1 256 ? 22.797 -37.375 -26.031 1 95.94 256 ALA B O 1
ATOM 6648 N N . SER B 1 257 ? 24.703 -38.344 -26.75 1 95 257 SER B N 1
ATOM 6649 C CA . SER B 1 257 ? 25.547 -37.312 -26.156 1 95 257 SER B CA 1
A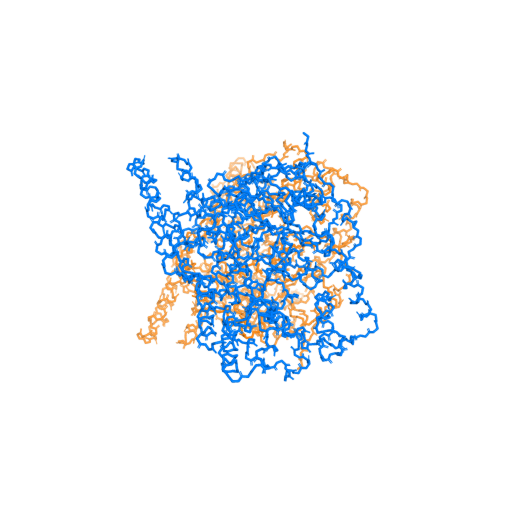TOM 6650 C C . SER B 1 257 ? 25.328 -35.938 -26.828 1 95 257 SER B C 1
ATOM 6652 O O . SER B 1 257 ? 25.266 -34.938 -26.156 1 95 257 SER B O 1
ATOM 6654 N N . GLN B 1 258 ? 25.266 -36 -28.094 1 94.81 258 GLN B N 1
ATOM 6655 C CA . GLN B 1 258 ? 25 -34.781 -28.812 1 94.81 258 GLN B CA 1
ATOM 6656 C C . GLN B 1 258 ? 23.625 -34.219 -28.484 1 94.81 258 GLN B C 1
ATOM 6658 O O . GLN B 1 258 ? 23.438 -33 -28.344 1 94.81 258 GLN B O 1
ATOM 6663 N N . TRP B 1 259 ? 22.656 -35.062 -28.469 1 97.5 259 TRP B N 1
ATOM 6664 C CA . TRP B 1 259 ? 21.297 -34.656 -28.125 1 97.5 259 TRP B CA 1
ATOM 6665 C C . TRP B 1 259 ? 21.25 -34.062 -26.719 1 97.5 259 TRP B C 1
ATOM 6667 O O . TRP B 1 259 ? 20.531 -33.062 -26.484 1 97.5 259 TRP B O 1
ATOM 6677 N N . LEU B 1 260 ? 21.969 -34.688 -25.828 1 97.31 260 LEU B N 1
ATOM 6678 C CA . LEU B 1 260 ? 22 -34.188 -24.453 1 97.31 260 LEU B CA 1
ATOM 6679 C C . LEU B 1 260 ? 22.578 -32.781 -24.391 1 97.31 260 LEU B C 1
ATOM 6681 O O . LEU B 1 260 ? 22.172 -31.953 -23.562 1 97.31 260 LEU B O 1
ATOM 6685 N N . THR B 1 261 ? 23.5 -32.5 -25.219 1 96.81 261 THR B N 1
ATOM 6686 C CA . THR B 1 261 ? 24.047 -31.141 -25.312 1 96.81 261 THR B CA 1
ATOM 6687 C C . THR B 1 261 ? 22.953 -30.156 -25.734 1 96.81 261 THR B C 1
ATOM 6689 O O . THR B 1 261 ? 22.844 -29.062 -25.172 1 96.81 261 THR B O 1
ATOM 6692 N N . ASP B 1 262 ? 22.188 -30.562 -26.719 1 97.06 262 ASP B N 1
ATOM 6693 C CA . ASP B 1 262 ? 21.062 -29.75 -27.156 1 97.06 262 ASP B CA 1
ATOM 6694 C C . ASP B 1 262 ? 20.062 -29.547 -26.031 1 97.06 262 ASP B C 1
ATOM 6696 O O . ASP B 1 262 ? 19.516 -28.453 -25.859 1 97.06 262 ASP B O 1
ATOM 6700 N N . PHE B 1 263 ? 19.828 -30.625 -25.328 1 97.5 263 PHE B N 1
ATOM 6701 C CA . PHE B 1 263 ? 18.906 -30.578 -24.203 1 97.5 263 PHE B CA 1
ATOM 6702 C C . PHE B 1 263 ? 19.406 -29.641 -23.125 1 97.5 263 PHE B C 1
ATOM 6704 O O . PHE B 1 263 ? 18.641 -28.844 -22.562 1 97.5 263 PHE B O 1
ATOM 6711 N N . ASP B 1 264 ? 20.625 -29.656 -22.844 1 97.56 264 ASP B N 1
ATOM 6712 C CA . ASP B 1 264 ? 21.219 -28.781 -21.828 1 97.56 264 ASP B CA 1
ATOM 6713 C C . ASP B 1 264 ? 21.156 -27.328 -22.266 1 97.56 264 ASP B C 1
ATOM 6715 O O . ASP B 1 264 ? 20.938 -26.438 -21.438 1 97.56 264 ASP B O 1
ATOM 6719 N N . ASP B 1 265 ? 21.406 -27.078 -23.516 1 96.69 265 ASP B N 1
ATOM 6720 C CA . ASP B 1 265 ? 21.25 -25.719 -24.031 1 96.69 265 ASP B CA 1
ATOM 6721 C C . ASP B 1 265 ? 19.812 -25.219 -23.891 1 96.69 265 ASP B C 1
ATOM 6723 O O . ASP B 1 265 ? 19.594 -24.062 -23.547 1 96.69 265 ASP B O 1
ATOM 6727 N N . TRP B 1 266 ? 18.906 -26.094 -24.203 1 96.56 266 TRP B N 1
ATOM 6728 C CA . TRP B 1 266 ? 17.5 -25.781 -24.062 1 96.56 266 TRP B CA 1
ATOM 6729 C C . TRP B 1 266 ? 17.156 -25.453 -22.609 1 96.56 266 TRP B C 1
ATOM 6731 O O . TRP B 1 266 ? 16.406 -24.516 -22.328 1 96.56 266 TRP B O 1
ATOM 6741 N N . LEU B 1 267 ? 17.672 -26.203 -21.672 1 96.44 267 LEU B N 1
ATOM 6742 C CA . LEU B 1 267 ? 17.438 -26 -20.25 1 96.44 267 LEU B CA 1
ATOM 6743 C C . LEU B 1 267 ? 17.906 -24.625 -19.797 1 96.44 267 LEU B C 1
ATOM 6745 O O . LEU B 1 267 ? 17.312 -24.016 -18.906 1 96.44 267 LEU B O 1
ATOM 6749 N N . GLN B 1 268 ? 18.891 -24.078 -20.391 1 94.69 268 GLN B N 1
ATOM 6750 C CA . GLN B 1 268 ? 19.422 -22.781 -20 1 94.69 268 GLN B CA 1
ATOM 6751 C C . GLN B 1 268 ? 18.453 -21.656 -20.344 1 94.69 268 GLN B C 1
ATOM 6753 O O . GLN B 1 268 ? 18.516 -20.578 -19.75 1 94.69 268 GLN B O 1
ATOM 6758 N N . VAL B 1 269 ? 17.609 -21.938 -21.219 1 93.38 269 VAL B N 1
ATOM 6759 C CA . VAL B 1 269 ? 16.641 -20.938 -21.625 1 93.38 269 VAL B CA 1
ATOM 6760 C C . VAL B 1 269 ? 15.297 -21.203 -20.953 1 93.38 269 VAL B C 1
ATOM 6762 O O . VAL B 1 269 ? 14.688 -20.297 -20.375 1 93.38 269 VAL B O 1
ATOM 6765 N N . TRP B 1 270 ? 14.852 -22.453 -20.969 1 93.19 270 TRP B N 1
ATOM 6766 C CA . TRP B 1 270 ? 13.477 -22.781 -20.609 1 93.19 270 TRP B CA 1
ATOM 6767 C C . TRP B 1 270 ? 13.422 -23.547 -19.297 1 93.19 270 TRP B C 1
ATOM 6769 O O . TRP B 1 270 ? 12.336 -23.734 -18.719 1 93.19 270 TRP B O 1
ATOM 6779 N N . GLY B 1 271 ? 14.578 -23.938 -18.797 1 94.25 271 GLY B N 1
ATOM 6780 C CA . GLY B 1 271 ? 14.602 -24.844 -17.656 1 94.25 271 GLY B CA 1
ATOM 6781 C C . GLY B 1 271 ? 14.539 -24.109 -16.328 1 94.25 271 GLY B C 1
ATOM 6782 O O . GLY B 1 271 ? 14.391 -24.75 -15.273 1 94.25 271 GLY B O 1
ATOM 6783 N N . HIS B 1 272 ? 14.664 -22.75 -16.375 1 94.12 272 HIS B N 1
ATOM 6784 C CA . HIS B 1 272 ? 14.531 -21.953 -15.156 1 94.12 272 HIS B CA 1
ATOM 6785 C C . HIS B 1 272 ? 13.07 -21.828 -14.742 1 94.12 272 HIS B C 1
ATOM 6787 O O . HIS B 1 272 ? 12.539 -20.719 -14.656 1 94.12 272 HIS B O 1
ATOM 6793 N N . ARG B 1 273 ? 12.469 -22.906 -14.453 1 91.88 273 ARG B N 1
ATOM 6794 C CA . ARG B 1 273 ? 11.062 -22.984 -14.055 1 91.88 273 ARG B CA 1
ATOM 6795 C C . ARG B 1 273 ? 10.836 -24.109 -13.062 1 91.88 273 ARG B C 1
ATOM 6797 O O . ARG B 1 273 ? 11.445 -25.188 -13.18 1 91.88 273 ARG B O 1
ATOM 6804 N N . SER B 1 274 ? 10.086 -23.797 -12.094 1 88.94 274 SER B N 1
ATOM 6805 C CA . SER B 1 274 ? 9.648 -24.828 -11.156 1 88.94 274 SER B CA 1
ATOM 6806 C C . SER B 1 274 ? 8.258 -25.344 -11.516 1 88.94 274 SER B C 1
ATOM 6808 O O . SER B 1 274 ? 7.531 -24.719 -12.289 1 88.94 274 SER B O 1
ATOM 6810 N N . ASP B 1 275 ? 7.914 -26.5 -11.031 1 81.19 275 ASP B N 1
ATOM 6811 C CA . ASP B 1 275 ? 6.625 -27.109 -11.328 1 81.19 275 ASP B CA 1
ATOM 6812 C C . ASP B 1 275 ? 5.566 -26.672 -10.312 1 81.19 275 ASP B C 1
ATOM 6814 O O . ASP B 1 275 ? 4.508 -27.297 -10.211 1 81.19 275 ASP B O 1
ATOM 6818 N N . ALA B 1 276 ? 5.852 -25.703 -9.555 1 82.44 276 ALA B N 1
ATOM 6819 C CA . ALA B 1 276 ? 4.906 -25.188 -8.57 1 82.44 276 ALA B CA 1
ATOM 6820 C C . ALA B 1 276 ? 4.918 -23.672 -8.539 1 82.44 276 ALA B C 1
ATOM 6822 O O . ALA B 1 276 ? 5.945 -23.047 -8.805 1 82.44 276 ALA B O 1
ATOM 6823 N N . THR B 1 277 ? 3.809 -23.172 -8.219 1 85.62 277 THR B N 1
ATOM 6824 C CA . THR B 1 277 ? 3.662 -21.719 -8.164 1 85.62 277 THR B CA 1
ATOM 6825 C C . THR B 1 277 ? 4.395 -21.141 -6.949 1 85.62 277 THR B C 1
ATOM 6827 O O . THR B 1 277 ? 4.02 -21.422 -5.805 1 85.62 277 THR B O 1
ATOM 6830 N N . CYS B 1 278 ? 5.414 -20.391 -7.156 1 89.19 278 CYS B N 1
ATOM 6831 C CA . CYS B 1 278 ? 6.133 -19.625 -6.148 1 89.19 278 CYS B CA 1
ATOM 6832 C C . CYS B 1 278 ? 6.453 -20.484 -4.93 1 89.19 278 CYS B C 1
ATOM 6834 O O . CYS B 1 278 ? 6.191 -20.078 -3.797 1 89.19 278 CYS B O 1
ATOM 6836 N N . ASP B 1 279 ? 6.922 -21.656 -5.148 1 90.06 279 ASP B N 1
ATOM 6837 C CA . ASP B 1 279 ? 7.312 -22.562 -4.07 1 90.06 279 ASP B CA 1
ATOM 6838 C C . ASP B 1 279 ? 8.82 -22.766 -4.051 1 90.06 279 ASP B C 1
ATOM 6840 O O . ASP B 1 279 ? 9.375 -23.438 -4.922 1 90.06 279 ASP B O 1
ATOM 6844 N N . VAL B 1 280 ? 9.43 -22.297 -3.027 1 93.75 280 VAL B N 1
ATOM 6845 C CA . VAL B 1 280 ? 10.883 -22.328 -2.889 1 93.75 280 VAL B CA 1
ATOM 6846 C C . VAL B 1 280 ? 11.352 -23.781 -2.695 1 93.75 280 VAL B C 1
ATOM 6848 O O . VAL B 1 280 ? 12.523 -24.094 -2.924 1 93.75 280 VAL B O 1
ATOM 6851 N N . GLY B 1 281 ? 10.469 -24.688 -2.385 1 91.62 281 GLY B N 1
ATOM 6852 C CA . GLY B 1 281 ? 10.82 -26.062 -2.078 1 91.62 281 GLY B CA 1
ATOM 6853 C C . GLY B 1 281 ? 10.82 -26.969 -3.299 1 91.62 281 GLY B C 1
ATOM 6854 O O . GLY B 1 281 ? 11.266 -28.109 -3.227 1 91.62 281 GLY B O 1
ATOM 6855 N N . VAL B 1 282 ? 10.375 -26.5 -4.395 1 90.5 282 VAL B N 1
ATOM 6856 C CA . VAL B 1 282 ? 10.242 -27.328 -5.586 1 90.5 282 VAL B CA 1
ATOM 6857 C C . VAL B 1 282 ? 11.383 -27.016 -6.559 1 90.5 282 VAL B C 1
ATOM 6859 O O . VAL B 1 282 ? 11.625 -25.859 -6.883 1 90.5 282 VAL B O 1
ATOM 6862 N N . PRO B 1 283 ? 12.062 -28.016 -6.984 1 92.69 283 PRO B N 1
ATOM 6863 C CA . PRO B 1 283 ? 13.219 -27.797 -7.859 1 92.69 283 PRO B CA 1
ATOM 6864 C C . PRO B 1 283 ? 12.82 -27.297 -9.25 1 92.69 283 PRO B C 1
ATOM 6866 O O . PRO B 1 283 ? 11.703 -27.547 -9.703 1 92.69 283 PRO B O 1
ATOM 6869 N N . SER B 1 284 ? 13.742 -26.594 -9.875 1 94 284 SER B N 1
ATOM 6870 C CA . SER B 1 284 ? 13.562 -26.219 -11.273 1 94 284 SER B CA 1
ATOM 6871 C C . SER B 1 284 ? 13.852 -27.375 -12.211 1 94 284 SER B C 1
ATOM 6873 O O . SER B 1 284 ? 14.383 -28.406 -11.789 1 94 284 SER B O 1
ATOM 6875 N N . TRP B 1 285 ? 13.539 -27.219 -13.477 1 92 285 TRP B N 1
ATOM 6876 C CA . TRP B 1 285 ? 13.82 -28.25 -14.477 1 92 285 TRP B CA 1
ATOM 6877 C C . TRP B 1 285 ? 15.32 -28.406 -14.688 1 92 285 TRP B C 1
ATOM 6879 O O . TRP B 1 285 ? 15.773 -29.438 -15.195 1 92 285 TRP B O 1
ATOM 6889 N N . ILE B 1 286 ? 16.109 -27.406 -14.258 1 95.19 286 ILE B N 1
ATOM 6890 C CA . ILE B 1 286 ? 17.562 -27.531 -14.312 1 95.19 286 ILE B CA 1
ATOM 6891 C C . ILE B 1 286 ? 18.047 -28.438 -13.195 1 95.19 286 ILE B C 1
ATOM 6893 O O . ILE B 1 286 ? 18.953 -29.266 -13.406 1 95.19 286 ILE B O 1
ATOM 6897 N N . GLU B 1 287 ? 17.453 -28.312 -12.094 1 94.19 287 GLU B N 1
ATOM 6898 C CA . GLU B 1 287 ? 17.828 -29.109 -10.93 1 94.19 287 GLU B CA 1
ATOM 6899 C C . GLU B 1 287 ? 17.344 -30.547 -11.07 1 94.19 287 GLU B C 1
ATOM 6901 O O . GLU B 1 287 ? 18 -31.484 -10.602 1 94.19 287 GLU B O 1
ATOM 6906 N N . ASP B 1 288 ? 16.203 -30.703 -11.539 1 92.75 288 ASP B N 1
ATOM 6907 C CA . ASP B 1 288 ? 15.547 -31.984 -11.742 1 92.75 288 ASP B CA 1
ATOM 6908 C C . ASP B 1 288 ? 14.906 -32.062 -13.125 1 92.75 288 ASP B C 1
ATOM 6910 O O . ASP B 1 288 ? 13.875 -31.453 -13.367 1 92.75 288 ASP B O 1
ATOM 6914 N N . ASN B 1 289 ? 15.438 -32.906 -13.984 1 93.69 289 ASN B N 1
ATOM 6915 C CA . ASN B 1 289 ? 15.047 -32.938 -15.391 1 93.69 289 ASN B CA 1
ATOM 6916 C C . ASN B 1 289 ? 13.859 -33.875 -15.617 1 93.69 289 ASN B C 1
ATOM 6918 O O . ASN B 1 289 ? 13.414 -34.031 -16.75 1 93.69 289 ASN B O 1
ATOM 6922 N N . THR B 1 290 ? 13.352 -34.469 -14.594 1 88.88 290 THR B N 1
ATOM 6923 C CA . THR B 1 290 ? 12.375 -35.531 -14.695 1 88.88 290 THR B CA 1
ATOM 6924 C C . THR B 1 290 ? 11.172 -35.125 -15.523 1 88.88 290 THR B C 1
ATOM 6926 O O . THR B 1 290 ? 10.797 -35.781 -16.484 1 88.88 290 THR B O 1
ATOM 6929 N N . ASN B 1 291 ? 10.562 -34 -15.195 1 83.94 291 ASN B N 1
ATOM 6930 C CA . ASN B 1 291 ? 9.359 -33.594 -15.891 1 83.94 291 ASN B CA 1
ATOM 6931 C C . ASN B 1 291 ? 9.648 -33.188 -17.344 1 83.94 291 ASN B C 1
ATOM 6933 O O . ASN B 1 291 ? 8.82 -33.438 -18.219 1 83.94 291 ASN B O 1
ATOM 6937 N N . ALA B 1 292 ? 10.773 -32.531 -17.609 1 89.12 292 ALA B N 1
ATOM 6938 C CA . ALA B 1 292 ? 11.156 -32.219 -18.984 1 89.12 292 ALA B CA 1
ATOM 6939 C C . ALA B 1 292 ? 11.305 -33.5 -19.812 1 89.12 292 ALA B C 1
ATOM 6941 O O . ALA B 1 292 ? 10.742 -33.594 -20.906 1 89.12 292 ALA B O 1
ATOM 6942 N N . PHE B 1 293 ? 12.016 -34.469 -19.25 1 91.06 293 PHE B N 1
ATOM 6943 C CA . PHE B 1 293 ? 12.188 -35.75 -19.938 1 91.06 293 PHE B CA 1
ATOM 6944 C C . PHE B 1 293 ? 10.852 -36.438 -20.125 1 91.06 293 PHE B C 1
ATOM 6946 O O . PHE B 1 293 ? 10.609 -37.062 -21.172 1 91.06 293 PHE B O 1
ATOM 6953 N N . GLY B 1 294 ? 10.086 -36.344 -19.062 1 84.12 294 GLY B N 1
ATOM 6954 C CA . GLY B 1 294 ? 8.766 -36.969 -19.156 1 84.12 294 GLY B CA 1
ATOM 6955 C C . GLY B 1 294 ? 7.934 -36.406 -20.297 1 84.12 294 GLY B C 1
ATOM 6956 O O . GLY B 1 294 ? 7.258 -37.156 -20.984 1 84.12 294 GLY B O 1
ATOM 6957 N N . ASN B 1 295 ? 7.922 -35.188 -20.516 1 82.38 295 ASN B N 1
ATOM 6958 C CA . ASN B 1 295 ? 7.184 -34.531 -21.594 1 82.38 295 ASN B CA 1
ATOM 6959 C C . ASN B 1 295 ? 7.723 -34.938 -22.953 1 82.38 295 ASN B C 1
ATOM 6961 O O . ASN B 1 295 ? 6.953 -35.219 -23.891 1 82.38 295 ASN B O 1
ATOM 6965 N N . ILE B 1 296 ? 9 -34.938 -23.078 1 89 296 ILE B N 1
ATOM 6966 C CA . ILE B 1 296 ? 9.617 -35.344 -24.344 1 89 296 ILE B CA 1
ATOM 6967 C C . ILE B 1 296 ? 9.242 -36.812 -24.656 1 89 296 ILE B C 1
ATOM 6969 O O . ILE B 1 296 ? 8.914 -37.125 -25.797 1 89 296 ILE B O 1
ATOM 6973 N N . LYS B 1 297 ? 9.328 -37.594 -23.641 1 87.25 297 LYS B N 1
ATOM 6974 C CA . LYS B 1 297 ? 8.945 -39 -23.797 1 87.25 297 LYS B CA 1
ATOM 6975 C C . LYS B 1 297 ? 7.508 -39.125 -24.297 1 87.25 297 LYS B C 1
ATOM 6977 O O . LYS B 1 297 ? 7.223 -39.906 -25.203 1 87.25 297 LYS B O 1
ATOM 6982 N N . THR B 1 298 ? 6.656 -38.344 -23.75 1 78 298 THR B N 1
ATOM 6983 C CA . THR B 1 298 ? 5.25 -38.344 -24.125 1 78 298 THR B CA 1
ATOM 6984 C C . THR B 1 298 ? 5.094 -38 -25.609 1 78 298 THR B C 1
ATOM 6986 O O . THR B 1 298 ? 4.312 -38.625 -26.328 1 78 298 THR B O 1
ATOM 6989 N N . PHE B 1 299 ? 5.785 -37 -26.062 1 80.25 299 PHE B N 1
ATOM 6990 C CA . PHE B 1 299 ? 5.73 -36.562 -27.453 1 80.25 299 PHE B CA 1
ATOM 6991 C C . PHE B 1 299 ? 6.25 -37.688 -28.375 1 80.25 299 PHE B C 1
ATOM 6993 O O . PHE B 1 299 ? 5.723 -37.875 -29.469 1 80.25 299 PHE B O 1
ATOM 7000 N N . LEU B 1 300 ? 7.23 -38.375 -27.938 1 85.06 300 LEU B N 1
ATOM 7001 C CA . LEU B 1 300 ? 7.875 -39.406 -28.734 1 85.06 300 LEU B CA 1
ATOM 7002 C C . LEU B 1 300 ? 6.996 -40.656 -28.844 1 85.06 300 LEU B C 1
ATOM 7004 O O . LEU B 1 300 ? 7.051 -41.375 -29.844 1 85.06 300 LEU B O 1
ATOM 7008 N N . MET B 1 301 ? 6.273 -40.875 -27.859 1 78.62 301 MET B N 1
ATOM 7009 C CA . MET B 1 301 ? 5.492 -42.094 -27.797 1 78.62 301 MET B CA 1
ATOM 7010 C C . MET B 1 301 ? 4.152 -41.906 -28.516 1 78.62 301 MET B C 1
ATOM 7012 O O . MET B 1 301 ? 3.43 -42.906 -28.734 1 78.62 301 MET B O 1
ATOM 7016 N N . LYS B 1 302 ? 3.924 -40.688 -28.859 1 74.88 302 LYS B N 1
ATOM 7017 C CA . LYS B 1 302 ? 2.689 -40.438 -29.594 1 74.88 302 LYS B CA 1
ATOM 7018 C C . LYS B 1 302 ? 2.812 -40.938 -31.031 1 74.88 302 LYS B C 1
ATOM 7020 O O . LYS B 1 302 ? 3.861 -40.781 -31.656 1 74.88 302 LYS B O 1
ATOM 7025 N N . ASP B 1 303 ? 1.761 -41.594 -31.469 1 67.25 303 ASP B N 1
ATOM 7026 C CA . ASP B 1 303 ? 1.74 -42.156 -32.812 1 67.25 303 ASP B CA 1
ATOM 7027 C C . ASP B 1 303 ? 1.681 -41.031 -33.875 1 67.25 303 ASP B C 1
ATOM 7029 O O . ASP B 1 303 ? 2.223 -41.188 -34.969 1 67.25 303 ASP B O 1
ATOM 7033 N N . THR B 1 304 ? 0.885 -40 -33.5 1 70.69 304 THR B N 1
ATOM 7034 C CA . THR B 1 304 ? 0.73 -38.875 -34.438 1 70.69 304 THR B CA 1
ATOM 7035 C C . THR B 1 304 ? 1.458 -37.656 -33.938 1 70.69 304 THR B C 1
ATOM 7037 O O . THR B 1 304 ? 1.462 -37.344 -32.75 1 70.69 304 THR B O 1
ATOM 7040 N N . ASP B 1 305 ? 2.092 -37 -34.938 1 71.44 305 ASP B N 1
ATOM 7041 C CA . ASP B 1 305 ? 2.799 -35.781 -34.594 1 71.44 305 ASP B CA 1
ATOM 7042 C C . ASP B 1 305 ? 1.824 -34.688 -34.156 1 71.44 305 ASP B C 1
ATOM 7044 O O . ASP B 1 305 ? 0.718 -34.594 -34.688 1 71.44 305 ASP B O 1
ATOM 7048 N N . HIS B 1 306 ? 2.195 -34.062 -33.125 1 72.81 306 HIS B N 1
ATOM 7049 C CA . HIS B 1 306 ? 1.402 -32.906 -32.688 1 72.81 306 HIS B CA 1
ATOM 7050 C C . HIS B 1 306 ? 1.595 -31.719 -33.594 1 72.81 306 HIS B C 1
ATOM 7052 O O . HIS B 1 306 ? 2.723 -31.406 -34 1 72.81 306 HIS B O 1
ATOM 7058 N N . ASP B 1 307 ? 0.512 -31.172 -34.094 1 78.75 307 ASP B N 1
ATOM 7059 C CA . ASP B 1 307 ? 0.554 -30 -34.969 1 78.75 307 ASP B CA 1
ATOM 7060 C C . ASP B 1 307 ? 0.102 -28.734 -34.219 1 78.75 307 ASP B C 1
ATOM 7062 O O . ASP B 1 307 ? -1.081 -28.391 -34.219 1 78.75 307 ASP B O 1
ATOM 7066 N N . PHE B 1 308 ? 1.087 -28.047 -33.656 1 78.44 308 PHE B N 1
ATOM 7067 C CA . PHE B 1 308 ? 0.805 -26.844 -32.875 1 78.44 308 PHE B CA 1
ATOM 7068 C C . PHE B 1 308 ? 0.191 -25.766 -33.719 1 78.44 308 PHE B C 1
ATOM 7070 O O . PHE B 1 308 ? -0.678 -25.016 -33.281 1 78.44 308 PHE B O 1
ATOM 7077 N N . ASP B 1 309 ? 0.557 -25.594 -34.906 1 82.38 309 ASP B N 1
ATOM 7078 C CA . ASP B 1 309 ? 0.03 -24.594 -35.844 1 82.38 309 ASP B CA 1
ATOM 7079 C C . ASP B 1 309 ? -1.438 -24.859 -36.156 1 82.38 309 ASP B C 1
ATOM 7081 O O . ASP B 1 309 ? -2.242 -23.922 -36.219 1 82.38 309 ASP B O 1
ATOM 7085 N N . ALA B 1 310 ? -1.681 -26.109 -36.469 1 82.94 310 ALA B N 1
ATOM 7086 C CA . ALA B 1 310 ? -3.068 -26.469 -36.75 1 82.94 310 ALA B CA 1
ATOM 7087 C C . ALA B 1 310 ? -3.959 -26.188 -35.531 1 82.94 310 ALA B C 1
ATOM 7089 O O . ALA B 1 310 ? -5.098 -25.734 -35.688 1 82.94 310 ALA B O 1
ATOM 7090 N N . ALA B 1 311 ? -3.48 -26.578 -34.406 1 76.19 311 ALA B N 1
ATOM 7091 C CA . ALA B 1 311 ? -4.242 -26.312 -33.156 1 76.19 311 ALA B CA 1
ATOM 7092 C C . ALA B 1 311 ? -4.531 -24.828 -33 1 76.19 311 ALA B C 1
ATOM 7094 O O . ALA B 1 311 ? -5.641 -24.438 -32.625 1 76.19 311 ALA B O 1
ATOM 7095 N N . GLN B 1 312 ? -3.566 -23.969 -33.25 1 83.62 312 GLN B N 1
ATOM 7096 C CA . GLN B 1 312 ? -3.738 -22.531 -33.156 1 83.62 312 GLN B CA 1
ATOM 7097 C C . GLN B 1 312 ? -4.738 -22.016 -34.188 1 83.62 312 GLN B C 1
ATOM 7099 O O . GLN B 1 312 ? -5.586 -21.172 -33.875 1 83.62 312 GLN B O 1
ATOM 7104 N N . ARG B 1 313 ? -4.566 -22.438 -35.344 1 87.88 313 ARG B N 1
ATOM 7105 C CA . ARG B 1 313 ? -5.492 -22.062 -36.406 1 87.88 313 ARG B CA 1
ATOM 7106 C C . ARG B 1 313 ? -6.926 -22.438 -36.062 1 87.88 313 ARG B C 1
ATOM 7108 O O . ARG B 1 313 ? -7.852 -21.656 -36.281 1 87.88 313 ARG B O 1
ATOM 7115 N N . ASN B 1 314 ? -7.094 -23.609 -35.594 1 83.69 314 ASN B N 1
ATOM 7116 C CA . ASN B 1 314 ? -8.422 -24.062 -35.188 1 83.69 314 ASN B CA 1
ATOM 7117 C C . ASN B 1 314 ? -9 -23.188 -34.094 1 83.69 314 ASN B C 1
ATOM 7119 O O . ASN B 1 314 ? -10.188 -22.875 -34.094 1 83.69 314 ASN B O 1
ATOM 7123 N N . ALA B 1 315 ? -8.203 -22.922 -33.156 1 83.75 315 ALA B N 1
ATOM 7124 C CA . ALA B 1 315 ? -8.641 -22.062 -32.031 1 83.75 315 ALA B CA 1
ATOM 7125 C C . ALA B 1 315 ? -9.094 -20.703 -32.531 1 83.75 315 ALA B C 1
ATOM 7127 O O . ALA B 1 315 ? -10.086 -20.156 -32.062 1 83.75 315 ALA B O 1
ATOM 7128 N N . ILE B 1 316 ? -8.375 -20.109 -33.5 1 90.56 316 ILE B N 1
ATOM 7129 C CA . ILE B 1 316 ? -8.703 -18.812 -34.062 1 90.56 316 ILE B CA 1
ATOM 7130 C C . ILE B 1 316 ? -10.016 -18.891 -34.844 1 90.56 316 ILE B C 1
ATOM 7132 O O . ILE B 1 316 ? -10.875 -18.016 -34.719 1 90.56 316 ILE B O 1
ATOM 7136 N N . GLU B 1 317 ? -10.148 -19.953 -35.562 1 91.56 317 GLU B N 1
ATOM 7137 C CA . GLU B 1 317 ? -11.367 -20.141 -36.344 1 91.56 317 GLU B CA 1
ATOM 7138 C C . GLU B 1 317 ? -12.578 -20.312 -35.438 1 91.56 317 GLU B C 1
ATOM 7140 O O . GLU B 1 317 ? -13.648 -19.75 -35.688 1 91.56 317 GLU B O 1
ATOM 7145 N N . GLU B 1 318 ? -12.398 -21.109 -34.469 1 86.94 318 GLU B N 1
ATOM 7146 C CA . GLU B 1 318 ? -13.469 -21.297 -33.5 1 86.94 318 GLU B CA 1
ATOM 7147 C C . GLU B 1 318 ? -13.828 -19.969 -32.812 1 86.94 318 GLU B C 1
ATOM 7149 O O . GLU B 1 318 ? -15.008 -19.703 -32.531 1 86.94 318 GLU B O 1
ATOM 7154 N N . ARG B 1 319 ? -12.852 -19.172 -32.438 1 92.31 319 ARG B N 1
ATOM 7155 C CA . ARG B 1 319 ? -13.055 -17.875 -31.812 1 92.31 319 ARG B CA 1
ATOM 7156 C C . ARG B 1 319 ? -13.891 -16.969 -32.719 1 92.31 319 ARG B C 1
ATOM 7158 O O . ARG B 1 319 ? -14.891 -16.391 -32.281 1 92.31 319 ARG B O 1
ATOM 7165 N N . GLU B 1 320 ? -13.5 -16.875 -34 1 95.44 320 GLU B N 1
ATOM 7166 C CA . GLU B 1 320 ? -14.188 -15.984 -34.938 1 95.44 320 GLU B CA 1
ATOM 7167 C C . GLU B 1 320 ? -15.625 -16.438 -35.188 1 95.44 320 GLU B C 1
ATOM 7169 O O . GLU B 1 320 ? -16.531 -15.617 -35.281 1 95.44 320 GLU B O 1
ATOM 7174 N N . ALA B 1 321 ? -15.766 -17.719 -35.25 1 93.75 321 ALA B N 1
ATOM 7175 C CA . ALA B 1 321 ? -17.109 -18.266 -35.438 1 93.75 321 ALA B CA 1
ATOM 7176 C C . ALA B 1 321 ? -18 -17.969 -34.219 1 93.75 321 ALA B C 1
ATOM 7178 O O . ALA B 1 321 ? -19.172 -17.625 -34.406 1 93.75 321 ALA B O 1
ATOM 7179 N N . ALA B 1 322 ? -17.469 -18.156 -33.094 1 92 322 ALA B N 1
ATOM 7180 C CA . ALA B 1 322 ? -18.219 -17.891 -31.875 1 92 322 ALA B CA 1
ATOM 7181 C C . ALA B 1 322 ? -18.578 -16.406 -31.75 1 92 322 ALA B C 1
ATOM 7183 O O . ALA B 1 322 ? -19.688 -16.062 -31.328 1 92 322 ALA B O 1
ATOM 7184 N N . ILE B 1 323 ? -17.656 -15.508 -32.062 1 96.06 323 ILE B N 1
ATOM 7185 C CA . ILE B 1 323 ? -17.875 -14.07 -32.031 1 96.06 323 ILE B CA 1
ATOM 7186 C C . ILE B 1 323 ? -19 -13.688 -33 1 96.06 323 ILE B C 1
ATOM 7188 O O . ILE B 1 323 ? -19.906 -12.938 -32.625 1 96.06 323 ILE B O 1
ATOM 7192 N N . GLU B 1 324 ? -18.891 -14.227 -34.188 1 96.06 324 GLU B N 1
ATOM 7193 C CA . GLU B 1 324 ? -19.891 -13.922 -35.188 1 96.06 324 GLU B CA 1
ATOM 7194 C C . GLU B 1 324 ? -21.281 -14.414 -34.781 1 96.06 324 GLU B C 1
ATOM 7196 O O . GLU B 1 324 ? -22.281 -13.727 -35 1 96.06 324 GLU B O 1
ATOM 7201 N N . ALA B 1 325 ? -21.297 -15.57 -34.281 1 94.38 325 ALA B N 1
ATOM 7202 C CA . ALA B 1 325 ? -22.562 -16.141 -33.844 1 94.38 325 ALA B CA 1
ATOM 7203 C C . ALA B 1 325 ? -23.172 -15.297 -32.719 1 94.38 325 ALA B C 1
ATOM 7205 O O . ALA B 1 325 ? -24.391 -15.062 -32.719 1 94.38 325 ALA B O 1
ATOM 7206 N N . ALA B 1 326 ? -22.406 -14.867 -31.797 1 94.62 326 ALA B N 1
ATOM 7207 C CA . ALA B 1 326 ? -22.891 -14.055 -30.688 1 94.62 326 ALA B CA 1
ATOM 7208 C C . ALA B 1 326 ? -23.328 -12.672 -31.172 1 94.62 326 ALA B C 1
ATOM 7210 O O . ALA B 1 326 ? -24.359 -12.148 -30.734 1 94.62 326 ALA B O 1
ATOM 7211 N N . ARG B 1 327 ? -22.547 -12.133 -32.031 1 95.75 327 ARG B N 1
ATOM 7212 C CA . ARG B 1 327 ? -22.766 -10.781 -32.531 1 95.75 327 ARG B CA 1
ATOM 7213 C C . ARG B 1 327 ? -24.016 -10.711 -33.406 1 95.75 327 ARG B C 1
ATOM 7215 O O . ARG B 1 327 ? -24.734 -9.719 -33.375 1 95.75 327 ARG B O 1
ATOM 7222 N N . SER B 1 328 ? -24.266 -11.695 -34.219 1 94.5 328 SER B N 1
ATOM 7223 C CA . SER B 1 328 ? -25.328 -11.703 -35.219 1 94.5 328 SER B CA 1
ATOM 7224 C C . SER B 1 328 ? -26.703 -11.641 -34.562 1 94.5 328 SER B C 1
ATOM 7226 O O . SER B 1 328 ? -27.656 -11.148 -35.156 1 94.5 328 SER B O 1
ATOM 7228 N N . GLY B 1 329 ? -26.844 -12.055 -33.438 1 91.62 329 GLY B N 1
ATOM 7229 C CA . GLY B 1 329 ? -28.125 -12.062 -32.719 1 91.62 329 GLY B CA 1
ATOM 7230 C C . GLY B 1 329 ? -28.406 -10.758 -32 1 91.62 329 GLY B C 1
ATOM 7231 O O . GLY B 1 329 ? -29.484 -10.594 -31.422 1 91.62 329 GLY B O 1
ATOM 7232 N N . LEU B 1 330 ? -27.594 -9.75 -32.125 1 96.31 330 LEU B N 1
ATOM 7233 C CA . LEU B 1 330 ? -27.688 -8.539 -31.312 1 96.31 330 LEU B CA 1
ATOM 7234 C C . LEU B 1 330 ? -28.234 -7.383 -32.156 1 96.31 330 LEU B C 1
ATOM 7236 O O . LEU B 1 330 ? -28.109 -7.379 -33.375 1 96.31 330 LEU B O 1
ATOM 7240 N N . THR B 1 331 ? -28.891 -6.438 -31.438 1 96.69 331 THR B N 1
ATOM 7241 C CA . THR B 1 331 ? -29.266 -5.184 -32.062 1 96.69 331 THR B CA 1
ATOM 7242 C C . THR B 1 331 ? -28.031 -4.34 -32.406 1 96.69 331 THR B C 1
ATOM 7244 O O . THR B 1 331 ? -26.938 -4.641 -31.922 1 96.69 331 THR B O 1
ATOM 7247 N N . LYS B 1 332 ? -28.203 -3.314 -33.219 1 96.44 332 LYS B N 1
ATOM 7248 C CA . LYS B 1 332 ? -27.078 -2.447 -33.562 1 96.44 332 LYS B CA 1
ATOM 7249 C C . LYS B 1 332 ? -26.453 -1.804 -32.344 1 96.44 332 LYS B C 1
ATOM 7251 O O . LYS B 1 332 ? -25.234 -1.673 -32.25 1 96.44 332 LYS B O 1
ATOM 7256 N N . GLU B 1 333 ? -27.297 -1.421 -31.438 1 96 333 GLU B N 1
ATOM 7257 C CA . GLU B 1 333 ? -26.812 -0.811 -30.219 1 96 333 GLU B CA 1
ATOM 7258 C C . GLU B 1 333 ? -26.047 -1.823 -29.359 1 96 333 GLU B C 1
ATOM 7260 O O . GLU B 1 333 ? -25 -1.504 -28.797 1 96 333 GLU B O 1
ATOM 7265 N N . GLU B 1 334 ? -26.594 -2.959 -29.266 1 96.75 334 GLU B N 1
ATOM 7266 C CA . GLU B 1 334 ? -25.953 -4.027 -28.516 1 96.75 334 GLU B CA 1
ATOM 7267 C C . GLU B 1 334 ? -24.625 -4.438 -29.156 1 96.75 334 GLU B C 1
ATOM 7269 O O . GLU B 1 334 ? -23.672 -4.773 -28.469 1 96.75 334 GLU B O 1
ATOM 7274 N N . GLN B 1 335 ? -24.609 -4.422 -30.484 1 97.38 335 GLN B N 1
ATOM 7275 C CA . GLN B 1 335 ? -23.391 -4.742 -31.188 1 97.38 335 GLN B CA 1
ATOM 7276 C C . GLN B 1 335 ? -22.281 -3.756 -30.844 1 97.38 335 GLN B C 1
ATOM 7278 O O . GLN B 1 335 ? -21.109 -4.145 -30.719 1 97.38 335 GLN B O 1
ATOM 7283 N N . ALA B 1 336 ? -22.625 -2.572 -30.719 1 96.69 336 ALA B N 1
ATOM 7284 C CA . ALA B 1 336 ? -21.641 -1.561 -30.359 1 96.69 336 ALA B CA 1
ATOM 7285 C C . ALA B 1 336 ? -21.047 -1.837 -28.984 1 96.69 336 ALA B C 1
ATOM 7287 O O . ALA B 1 336 ? -19.828 -1.706 -28.797 1 96.69 336 ALA B O 1
ATOM 7288 N N . VAL B 1 337 ? -21.859 -2.164 -28.062 1 96 337 VAL B N 1
ATOM 7289 C CA . VAL B 1 337 ? -21.422 -2.49 -26.719 1 96 337 VAL B CA 1
ATOM 7290 C C . VAL B 1 337 ? -20.547 -3.748 -26.734 1 96 337 VAL B C 1
ATOM 7292 O O . VAL B 1 337 ? -19.484 -3.787 -26.125 1 96 337 VAL B O 1
ATOM 7295 N N . PHE B 1 338 ? -21.031 -4.734 -27.438 1 97.06 338 PHE B N 1
ATOM 7296 C CA . PHE B 1 338 ? -20.297 -5.996 -27.562 1 97.06 338 PHE B CA 1
ATOM 7297 C C . PHE B 1 338 ? -18.938 -5.773 -28.188 1 97.06 338 PHE B C 1
ATOM 7299 O O . PHE B 1 338 ? -17.922 -6.242 -27.656 1 97.06 338 PHE B O 1
ATOM 7306 N N . ASP B 1 339 ? -18.922 -5.008 -29.266 1 97.5 339 ASP B N 1
ATOM 7307 C CA . ASP B 1 339 ? -17.672 -4.754 -29.984 1 97.5 339 ASP B CA 1
ATOM 7308 C C . ASP B 1 339 ? -16.688 -3.967 -29.109 1 97.5 339 ASP B C 1
ATOM 7310 O O . ASP B 1 339 ? -15.492 -4.227 -29.141 1 97.5 339 ASP B O 1
ATOM 7314 N N . GLY B 1 340 ? -17.219 -3.035 -28.453 1 96.06 340 GLY B N 1
ATOM 7315 C CA . GLY B 1 340 ? -16.375 -2.26 -27.562 1 96.06 340 GLY B CA 1
ATOM 7316 C C . GLY B 1 340 ? -15.766 -3.088 -26.453 1 96.06 340 GLY B C 1
ATOM 7317 O O . GLY B 1 340 ? -14.578 -2.979 -26.156 1 96.06 340 GLY B O 1
ATOM 7318 N N . GLY B 1 341 ? -16.594 -3.857 -25.766 1 95.81 341 GLY B N 1
ATOM 7319 C CA . GLY B 1 341 ? -16.109 -4.742 -24.719 1 95.81 341 GLY B CA 1
ATOM 7320 C C . GLY B 1 341 ? -15.094 -5.762 -25.203 1 95.81 341 GLY B C 1
ATOM 7321 O O . GLY B 1 341 ? -14.078 -6.004 -24.547 1 95.81 341 GLY B O 1
ATOM 7322 N N . LEU B 1 342 ? -15.406 -6.336 -26.359 1 96.81 342 LEU B N 1
ATOM 7323 C CA . LEU B 1 342 ? -14.5 -7.316 -26.953 1 96.81 342 LEU B CA 1
ATOM 7324 C C . LEU B 1 342 ? -13.156 -6.68 -27.281 1 96.81 342 LEU B C 1
ATOM 7326 O O . LEU B 1 342 ? -12.102 -7.262 -27.016 1 96.81 342 LEU B O 1
ATOM 7330 N N . ALA B 1 343 ? -13.234 -5.516 -27.875 1 96.44 343 ALA B N 1
ATOM 7331 C CA . ALA B 1 343 ? -12.008 -4.812 -28.25 1 96.44 343 ALA B CA 1
ATOM 7332 C C . ALA B 1 343 ? -11.148 -4.523 -27.016 1 96.44 343 ALA B C 1
ATOM 7334 O O . ALA B 1 343 ? -9.93 -4.691 -27.062 1 96.44 343 ALA B O 1
ATOM 7335 N N . ALA B 1 344 ? -11.758 -4.09 -26.031 1 95.81 344 ALA B N 1
ATOM 7336 C CA . ALA B 1 344 ? -11.039 -3.787 -24.781 1 95.81 344 ALA B CA 1
ATOM 7337 C C . ALA B 1 344 ? -10.383 -5.039 -24.219 1 95.81 344 ALA B C 1
ATOM 7339 O O . ALA B 1 344 ? -9.242 -4.988 -23.75 1 95.81 344 ALA B O 1
ATOM 7340 N N . ASN B 1 345 ? -11.078 -6.145 -24.219 1 95.69 345 ASN B N 1
ATOM 7341 C CA . ASN B 1 345 ? -10.57 -7.379 -23.641 1 95.69 345 ASN B CA 1
ATOM 7342 C C . ASN B 1 345 ? -9.531 -8.039 -24.547 1 95.69 345 ASN B C 1
ATOM 7344 O O . ASN B 1 345 ? -8.703 -8.82 -24.062 1 95.69 345 ASN B O 1
ATOM 7348 N N . ARG B 1 346 ? -9.594 -7.746 -25.812 1 95.06 346 ARG B N 1
ATOM 7349 C CA . ARG B 1 346 ? -8.539 -8.219 -26.719 1 95.06 346 ARG B CA 1
ATOM 7350 C C . ARG B 1 346 ? -7.262 -7.406 -26.531 1 95.06 346 ARG B C 1
ATOM 7352 O O . ARG B 1 346 ? -6.16 -7.949 -26.625 1 95.06 346 ARG B O 1
ATOM 7359 N N . ALA B 1 347 ? -7.438 -6.137 -26.312 1 95.06 347 ALA B N 1
ATOM 7360 C CA . ALA B 1 347 ? -6.285 -5.266 -26.078 1 95.06 347 ALA B CA 1
ATOM 7361 C C . ALA B 1 347 ? -5.609 -5.594 -24.75 1 95.06 347 ALA B C 1
ATOM 7363 O O . ALA B 1 347 ? -4.379 -5.574 -24.656 1 95.06 347 ALA B O 1
ATOM 7364 N N . ALA B 1 348 ? -6.379 -5.816 -23.781 1 95.06 348 ALA B N 1
ATOM 7365 C CA . ALA B 1 348 ? -5.934 -6.305 -22.484 1 95.06 348 ALA B CA 1
ATOM 7366 C C . ALA B 1 348 ? -6.48 -7.703 -22.203 1 95.06 348 ALA B C 1
ATOM 7368 O O . ALA B 1 348 ? -7.43 -7.863 -21.438 1 95.06 348 ALA B O 1
ATOM 7369 N N . ASN B 1 349 ? -5.883 -8.641 -22.797 1 94.5 349 ASN B N 1
ATOM 7370 C CA . ASN B 1 349 ? -6.383 -10.008 -22.844 1 94.5 349 ASN B CA 1
ATOM 7371 C C . ASN B 1 349 ? -6.016 -10.789 -21.594 1 94.5 349 ASN B C 1
ATOM 7373 O O . ASN B 1 349 ? -4.895 -11.289 -21.469 1 94.5 349 ASN B O 1
ATOM 7377 N N . PHE B 1 350 ? -6.953 -10.992 -20.766 1 92.19 350 PHE B N 1
ATOM 7378 C CA . PHE B 1 350 ? -6.727 -11.617 -19.469 1 92.19 350 PHE B CA 1
ATOM 7379 C C . PHE B 1 350 ? -6.297 -13.07 -19.641 1 92.19 350 PHE B C 1
ATOM 7381 O O . PHE B 1 350 ? -5.297 -13.492 -19.062 1 92.19 350 PHE B O 1
ATOM 7388 N N . PRO B 1 351 ? -6.992 -13.906 -20.391 1 89 351 PRO B N 1
ATOM 7389 C CA . PRO B 1 351 ? -6.566 -15.297 -20.547 1 89 351 PRO B CA 1
ATOM 7390 C C . PRO B 1 351 ? -5.133 -15.43 -21.062 1 89 351 PRO B C 1
ATOM 7392 O O . PRO B 1 351 ? -4.379 -16.281 -20.594 1 89 351 PRO B O 1
ATOM 7395 N N . TRP B 1 352 ? -4.844 -14.617 -21.984 1 91.25 352 TRP B N 1
ATOM 7396 C CA . TRP B 1 352 ? -3.473 -14.633 -22.484 1 91.25 352 TRP B CA 1
ATOM 7397 C C . TRP B 1 352 ? -2.482 -14.328 -21.359 1 91.25 352 TRP B C 1
ATOM 7399 O O . TRP B 1 352 ? -1.513 -15.07 -21.172 1 91.25 352 TRP B O 1
ATOM 7409 N N . TRP B 1 353 ? -2.693 -13.211 -20.734 1 93.62 353 TRP B N 1
ATOM 7410 C CA . TRP B 1 353 ? -1.783 -12.781 -19.672 1 93.62 353 TRP B CA 1
ATOM 7411 C C . TRP B 1 353 ? -1.715 -13.82 -18.562 1 93.62 353 TRP B C 1
ATOM 7413 O O . TRP B 1 353 ? -0.649 -14.055 -17.984 1 93.62 353 TRP B O 1
ATOM 7423 N N . GLN B 1 354 ? -2.863 -14.445 -18.234 1 88.94 354 GLN B N 1
ATOM 7424 C CA . GLN B 1 354 ? -2.971 -15.438 -17.156 1 88.94 354 GLN B CA 1
ATOM 7425 C C . GLN B 1 354 ? -2.035 -16.609 -17.406 1 88.94 354 GLN B C 1
ATOM 7427 O O . GLN B 1 354 ? -1.517 -17.219 -16.469 1 88.94 354 GLN B O 1
ATOM 7432 N N . ASP B 1 355 ? -1.814 -16.891 -18.578 1 87.06 355 ASP B N 1
ATOM 7433 C CA . ASP B 1 355 ? -0.905 -17.969 -18.922 1 87.06 355 ASP B CA 1
ATOM 7434 C C . ASP B 1 355 ? 0.527 -17.469 -19.078 1 87.06 355 ASP B C 1
ATOM 7436 O O . ASP B 1 355 ? 1.467 -18.078 -18.578 1 87.06 355 ASP B O 1
ATOM 7440 N N . ASP B 1 356 ? 0.657 -16.359 -19.719 1 90.19 356 ASP B N 1
ATOM 7441 C CA . ASP B 1 356 ? 1.955 -15.836 -20.125 1 90.19 356 ASP B CA 1
ATOM 7442 C C . ASP B 1 356 ? 2.799 -15.445 -18.922 1 90.19 356 ASP B C 1
ATOM 7444 O O . ASP B 1 356 ? 4.008 -15.703 -18.891 1 90.19 356 ASP B O 1
ATOM 7448 N N . HIS B 1 357 ? 2.205 -14.852 -17.953 1 93.69 357 HIS B N 1
ATOM 7449 C CA . HIS B 1 357 ? 2.975 -14.281 -16.844 1 93.69 357 HIS B CA 1
ATOM 7450 C C . HIS B 1 357 ? 3.648 -15.375 -16.031 1 93.69 357 HIS B C 1
ATOM 7452 O O . HIS B 1 357 ? 4.594 -15.109 -15.281 1 93.69 357 HIS B O 1
ATOM 7458 N N . ASN B 1 358 ? 3.156 -16.625 -16.109 1 91.38 358 ASN B N 1
ATOM 7459 C CA . ASN B 1 358 ? 3.709 -17.734 -15.344 1 91.38 358 ASN B CA 1
ATOM 7460 C C . ASN B 1 358 ? 5.172 -17.984 -15.695 1 91.38 358 ASN B C 1
ATOM 7462 O O . ASN B 1 358 ? 5.953 -18.422 -14.844 1 91.38 358 ASN B O 1
ATOM 7466 N N . PHE B 1 359 ? 5.516 -17.719 -16.906 1 92.5 359 PHE B N 1
ATOM 7467 C CA . PHE B 1 359 ? 6.887 -17.906 -17.359 1 92.5 359 PHE B CA 1
ATOM 7468 C C . PHE B 1 359 ? 7.836 -16.953 -16.641 1 92.5 359 PHE B C 1
ATOM 7470 O O . PHE B 1 359 ? 8.961 -17.328 -16.297 1 92.5 359 PHE B O 1
ATOM 7477 N N . TYR B 1 360 ? 7.402 -15.758 -16.375 1 95.56 360 TYR B N 1
ATOM 7478 C CA . TYR B 1 360 ? 8.266 -14.719 -15.844 1 95.56 360 TYR B CA 1
ATOM 7479 C C . TYR B 1 360 ? 8.172 -14.656 -14.32 1 95.56 360 TYR B C 1
ATOM 7481 O O . TYR B 1 360 ? 9.117 -14.227 -13.648 1 95.56 360 TYR B O 1
ATOM 7489 N N . ILE B 1 361 ? 7.004 -15.047 -13.789 1 95.5 361 ILE B N 1
ATOM 7490 C CA . ILE B 1 361 ? 6.758 -14.766 -12.383 1 95.5 361 ILE B CA 1
ATOM 7491 C C . ILE B 1 361 ? 6.555 -16.078 -11.617 1 95.5 361 ILE B C 1
ATOM 7493 O O . ILE B 1 361 ? 7.48 -16.578 -10.977 1 95.5 361 ILE B O 1
ATOM 7497 N N . ASP B 1 362 ? 5.449 -16.766 -11.75 1 91.88 362 ASP B N 1
ATOM 7498 C CA . ASP B 1 362 ? 4.965 -17.812 -10.852 1 91.88 362 ASP B CA 1
ATOM 7499 C C . ASP B 1 362 ? 5.949 -18.984 -10.789 1 91.88 362 ASP B C 1
ATOM 7501 O O . ASP B 1 362 ? 6.125 -19.594 -9.734 1 91.88 362 ASP B O 1
ATOM 7505 N N . LEU B 1 363 ? 6.59 -19.297 -11.859 1 92.12 363 LEU B N 1
ATOM 7506 C CA . LEU B 1 363 ? 7.402 -20.5 -11.914 1 92.12 363 LEU B CA 1
ATOM 7507 C C . LEU B 1 363 ? 8.883 -20.172 -11.789 1 92.12 363 LEU B C 1
ATOM 7509 O O . LEU B 1 363 ? 9.734 -21.062 -11.766 1 92.12 363 LEU B O 1
ATOM 7513 N N . LYS B 1 364 ? 9.195 -18.906 -11.648 1 94.94 364 LYS B N 1
ATOM 7514 C CA . LYS B 1 364 ? 10.602 -18.531 -11.812 1 94.94 364 LYS B CA 1
ATOM 7515 C C . LYS B 1 364 ? 11.078 -17.688 -10.633 1 94.94 364 LYS B C 1
ATOM 7517 O O . LYS B 1 364 ? 12.227 -17.812 -10.203 1 94.94 364 LYS B O 1
ATOM 7522 N N . VAL B 1 365 ? 10.32 -16.938 -9.977 1 94.94 365 VAL B N 1
ATOM 7523 C CA . VAL B 1 365 ? 10.766 -15.797 -9.172 1 94.94 365 VAL B CA 1
ATOM 7524 C C . VAL B 1 365 ? 11.32 -16.297 -7.84 1 94.94 365 VAL B C 1
ATOM 7526 O O . VAL B 1 365 ? 12.031 -15.562 -7.145 1 94.94 365 VAL B O 1
ATOM 7529 N N . MET B 1 366 ? 11.055 -17.531 -7.457 1 95.62 366 MET B N 1
ATOM 7530 C CA . MET B 1 366 ? 11.555 -18.031 -6.184 1 95.62 366 MET B CA 1
ATOM 7531 C C . MET B 1 366 ? 12.914 -18.688 -6.352 1 95.62 366 MET B C 1
ATOM 7533 O O . MET B 1 366 ? 13.586 -19.016 -5.367 1 95.62 366 MET B O 1
ATOM 7537 N N . LEU B 1 367 ? 13.391 -18.875 -7.523 1 96.81 367 LEU B N 1
ATOM 7538 C CA . LEU B 1 367 ? 14.578 -19.656 -7.809 1 96.81 367 LEU B CA 1
ATOM 7539 C C . LEU B 1 367 ? 15.82 -19.016 -7.195 1 96.81 367 LEU B C 1
ATOM 7541 O O . LEU B 1 367 ? 16.656 -19.703 -6.609 1 96.81 367 LEU B O 1
ATOM 7545 N N . PRO B 1 368 ? 15.984 -17.656 -7.297 1 97.5 368 PRO B N 1
ATOM 7546 C CA . PRO B 1 368 ? 17.156 -17.062 -6.652 1 97.5 368 PRO B CA 1
ATOM 7547 C C . PRO B 1 368 ? 17.219 -17.359 -5.156 1 97.5 368 PRO B C 1
ATOM 7549 O O . PRO B 1 368 ? 18.281 -17.703 -4.633 1 97.5 368 PRO B O 1
ATOM 7552 N N . LEU B 1 369 ? 16.109 -17.25 -4.5 1 97.25 369 LEU B N 1
ATOM 7553 C CA . LEU B 1 369 ? 16.062 -17.547 -3.072 1 97.25 369 LEU B CA 1
ATOM 7554 C C . LEU B 1 369 ? 16.438 -19 -2.811 1 97.25 369 LEU B C 1
ATOM 7556 O O . LEU B 1 369 ? 17.188 -19.297 -1.884 1 97.25 369 LEU B O 1
ATOM 7560 N N . ARG B 1 370 ? 15.914 -19.906 -3.584 1 97.31 370 ARG B N 1
ATOM 7561 C CA . ARG B 1 370 ? 16.203 -21.328 -3.463 1 97.31 370 ARG B CA 1
ATOM 7562 C C . ARG B 1 370 ? 17.703 -21.594 -3.617 1 97.31 370 ARG B C 1
ATOM 7564 O O . ARG B 1 370 ? 18.297 -22.281 -2.793 1 97.31 370 ARG B O 1
ATOM 7571 N N . HIS B 1 371 ? 18.297 -21 -4.641 1 97.81 371 HIS B N 1
ATOM 7572 C CA . HIS B 1 371 ? 19.719 -21.219 -4.906 1 97.81 371 HIS B CA 1
ATOM 7573 C C . HIS B 1 371 ? 20.578 -20.688 -3.762 1 97.81 371 HIS B C 1
ATOM 7575 O O . HIS B 1 371 ? 21.547 -21.328 -3.367 1 97.81 371 HIS B O 1
ATOM 7581 N N . ILE B 1 372 ? 20.203 -19.547 -3.262 1 98.25 372 ILE B N 1
ATOM 7582 C CA . ILE B 1 372 ? 20.953 -18.953 -2.158 1 98.25 372 ILE B CA 1
ATOM 7583 C C . ILE B 1 372 ? 20.844 -19.844 -0.922 1 98.25 372 ILE B C 1
ATOM 7585 O O . ILE B 1 372 ? 21.828 -20.094 -0.236 1 98.25 372 ILE B O 1
ATOM 7589 N N . CYS B 1 373 ? 19.641 -20.312 -0.656 1 98.06 373 CYS B N 1
ATOM 7590 C CA . CYS B 1 373 ? 19.422 -21.203 0.479 1 98.06 373 CYS B CA 1
ATOM 7591 C C . CYS B 1 373 ? 20.234 -22.469 0.338 1 98.06 373 CYS B C 1
ATOM 7593 O O . CYS B 1 373 ? 20.812 -22.953 1.315 1 98.06 373 CYS B O 1
ATOM 7595 N N . GLN B 1 374 ? 20.312 -23.031 -0.844 1 98 374 GLN B N 1
ATOM 7596 C CA . GLN B 1 374 ? 21.062 -24.266 -1.082 1 98 374 GLN B CA 1
ATOM 7597 C C . GLN B 1 374 ? 22.562 -24.047 -0.87 1 98 374 GLN B C 1
ATOM 7599 O O . GLN B 1 374 ? 23.234 -24.875 -0.262 1 98 374 GLN B O 1
ATOM 7604 N N . GLU B 1 375 ? 23.031 -22.953 -1.417 1 98.12 375 GLU B N 1
ATOM 7605 C CA . GLU B 1 375 ? 24.453 -22.641 -1.216 1 98.12 375 GLU B CA 1
ATOM 7606 C C . GLU B 1 375 ? 24.766 -22.406 0.26 1 98.12 375 GLU B C 1
ATOM 7608 O O . GLU B 1 375 ? 25.797 -22.859 0.759 1 98.12 375 GLU B O 1
ATOM 7613 N N . LEU B 1 376 ? 23.875 -21.688 0.936 1 97.88 376 LEU B N 1
ATOM 7614 C CA . LEU B 1 376 ? 24.062 -21.469 2.367 1 97.88 376 LEU B CA 1
ATOM 7615 C C . LEU B 1 376 ? 24.062 -22.781 3.127 1 97.88 376 LEU B C 1
ATOM 7617 O O . LEU B 1 376 ? 24.859 -22.969 4.059 1 97.88 376 LEU B O 1
ATOM 7621 N N . ALA B 1 377 ? 23.219 -23.672 2.783 1 97.81 377 ALA B N 1
ATOM 7622 C CA . ALA B 1 377 ? 23.172 -25 3.4 1 97.81 377 ALA B CA 1
ATOM 7623 C C . ALA B 1 377 ? 24.516 -25.719 3.244 1 97.81 377 ALA B C 1
ATOM 7625 O O . ALA B 1 377 ? 25.016 -26.344 4.188 1 97.81 377 ALA B O 1
ATOM 7626 N N . ALA B 1 378 ? 25.062 -25.672 2.066 1 97.19 378 ALA B N 1
ATOM 7627 C CA . ALA B 1 378 ? 26.359 -26.281 1.807 1 97.19 378 ALA B CA 1
ATOM 7628 C C . ALA B 1 378 ? 27.453 -25.672 2.684 1 97.19 378 ALA B C 1
ATOM 7630 O O . ALA B 1 378 ? 28.281 -26.391 3.238 1 97.19 378 ALA B O 1
ATOM 7631 N N . ARG B 1 379 ? 27.406 -24.453 2.842 1 95.94 379 ARG B N 1
ATOM 7632 C CA . ARG B 1 379 ? 28.438 -23.719 3.578 1 95.94 379 ARG B CA 1
ATOM 7633 C C . ARG B 1 379 ? 28.359 -24.031 5.07 1 95.94 379 ARG B C 1
ATOM 7635 O O . ARG B 1 379 ? 29.391 -24.016 5.758 1 95.94 379 ARG B O 1
ATOM 7642 N N . VAL B 1 380 ? 27.219 -24.25 5.496 1 95.69 380 VAL B N 1
ATOM 7643 C CA . VAL B 1 380 ? 27.094 -24.438 6.938 1 95.69 380 VAL B CA 1
ATOM 7644 C C . VAL B 1 380 ? 27.109 -25.922 7.273 1 95.69 380 VAL B C 1
ATOM 7646 O O . VAL B 1 380 ? 26.906 -26.312 8.43 1 95.69 380 VAL B O 1
ATOM 7649 N N . GLY B 1 381 ? 27.25 -26.781 6.312 1 94.94 381 GLY B N 1
ATOM 7650 C CA . GLY B 1 381 ? 27.359 -28.219 6.523 1 94.94 381 GLY B CA 1
ATOM 7651 C C . GLY B 1 381 ? 26.031 -28.875 6.844 1 94.94 381 GLY B C 1
ATOM 7652 O O . GLY B 1 381 ? 25.969 -29.75 7.715 1 94.94 381 GLY B O 1
ATOM 7653 N N . ALA B 1 382 ? 25.016 -28.453 6.199 1 96.38 382 ALA B N 1
ATOM 7654 C CA . ALA B 1 382 ? 23.688 -29.031 6.418 1 96.38 382 ALA B CA 1
ATOM 7655 C C . ALA B 1 382 ? 23.625 -30.469 5.906 1 96.38 382 ALA B C 1
ATOM 7657 O O . ALA B 1 382 ? 24.422 -30.859 5.051 1 96.38 382 ALA B O 1
ATOM 7658 N N . ASP B 1 383 ? 22.703 -31.234 6.426 1 94.25 383 ASP B N 1
ATOM 7659 C CA . ASP B 1 383 ? 22.531 -32.625 6.039 1 94.25 383 ASP B CA 1
ATOM 7660 C C . ASP B 1 383 ? 21.906 -32.75 4.648 1 94.25 383 ASP B C 1
ATOM 7662 O O . ASP B 1 383 ? 22.141 -33.719 3.934 1 94.25 383 ASP B O 1
ATOM 7666 N N . ASP B 1 384 ? 21.078 -31.844 4.367 1 96.06 384 ASP B N 1
ATOM 7667 C CA . ASP B 1 384 ? 20.375 -31.781 3.094 1 96.06 384 ASP B CA 1
ATOM 7668 C C . ASP B 1 384 ? 20.453 -30.375 2.482 1 96.06 384 ASP B C 1
ATOM 7670 O O . ASP B 1 384 ? 20.406 -29.375 3.201 1 96.06 384 ASP B O 1
ATOM 7674 N N . LYS B 1 385 ? 20.5 -30.328 1.18 1 96.19 385 LYS B N 1
ATOM 7675 C CA . LYS B 1 385 ? 20.625 -29.047 0.485 1 96.19 385 LYS B CA 1
ATOM 7676 C C . LYS B 1 385 ? 19.406 -28.172 0.717 1 96.19 385 LYS B C 1
ATOM 7678 O O . LYS B 1 385 ? 19.469 -26.953 0.542 1 96.19 385 LYS B O 1
ATOM 7683 N N . ASN B 1 386 ? 18.25 -28.797 1.155 1 96.75 386 ASN B N 1
ATOM 7684 C CA . ASN B 1 386 ? 17.016 -28.047 1.338 1 96.75 386 ASN B CA 1
ATOM 7685 C C . ASN B 1 386 ? 16.75 -27.75 2.812 1 96.75 386 ASN B C 1
ATOM 7687 O O . ASN B 1 386 ? 15.664 -27.312 3.176 1 96.75 386 ASN B O 1
ATOM 7691 N N . ASP B 1 387 ? 17.672 -27.922 3.658 1 97.81 387 ASP B N 1
ATOM 7692 C CA . ASP B 1 387 ? 17.469 -27.75 5.09 1 97.81 387 ASP B CA 1
ATOM 7693 C C . ASP B 1 387 ? 17.078 -26.312 5.414 1 97.81 387 ASP B C 1
ATOM 7695 O O . ASP B 1 387 ? 16.25 -26.062 6.293 1 97.81 387 ASP B O 1
ATOM 7699 N N . MET B 1 388 ? 17.641 -25.344 4.715 1 97.75 388 MET B N 1
ATOM 7700 C CA . MET B 1 388 ? 17.438 -23.938 5.031 1 97.75 388 MET B CA 1
ATOM 7701 C C . MET B 1 388 ? 15.984 -23.531 4.809 1 97.75 388 MET B C 1
ATOM 7703 O O . MET B 1 388 ? 15.5 -22.594 5.434 1 97.75 388 MET B O 1
ATOM 7707 N N . ILE B 1 389 ? 15.25 -24.219 3.91 1 97.62 389 ILE B N 1
ATOM 7708 C CA . ILE B 1 389 ? 13.898 -23.781 3.588 1 97.62 389 ILE B CA 1
ATOM 7709 C C . ILE B 1 389 ? 12.938 -24.25 4.684 1 97.62 389 ILE B C 1
ATOM 7711 O O . ILE B 1 389 ? 11.758 -23.891 4.668 1 97.62 389 ILE B O 1
ATOM 7715 N N . TYR B 1 390 ? 13.438 -25.016 5.652 1 97.81 390 TYR B N 1
ATOM 7716 C CA . TYR B 1 390 ? 12.625 -25.422 6.801 1 97.81 390 TYR B CA 1
ATOM 7717 C C . TYR B 1 390 ? 12.852 -24.484 7.98 1 97.81 390 TYR B C 1
ATOM 7719 O O . TYR B 1 390 ? 12.461 -24.797 9.109 1 97.81 390 TYR B O 1
ATOM 7727 N N . LEU B 1 391 ? 13.516 -23.422 7.734 1 96.81 391 LEU B N 1
ATOM 7728 C CA . LEU B 1 391 ? 13.633 -22.328 8.695 1 96.81 391 LEU B CA 1
ATOM 7729 C C . LEU B 1 391 ? 12.656 -21.203 8.367 1 96.81 391 LEU B C 1
ATOM 7731 O O . LEU B 1 391 ? 12.375 -20.953 7.191 1 96.81 391 LEU B O 1
ATOM 7735 N N . PHE B 1 392 ? 12.141 -20.594 9.438 1 94.62 392 PHE B N 1
ATOM 7736 C CA . PHE B 1 392 ? 11.438 -19.328 9.219 1 94.62 392 PHE B CA 1
ATOM 7737 C C . PHE B 1 392 ? 12.414 -18.219 8.844 1 94.62 392 PHE B C 1
ATOM 7739 O O . PHE B 1 392 ? 13.609 -18.328 9.125 1 94.62 392 PHE B O 1
ATOM 7746 N N . TRP B 1 393 ? 11.922 -17.172 8.281 1 93.06 393 TRP B N 1
ATOM 7747 C CA . TRP B 1 393 ? 12.734 -16.094 7.723 1 93.06 393 TRP B CA 1
ATOM 7748 C C . TRP B 1 393 ? 13.711 -15.547 8.758 1 93.06 393 TRP B C 1
ATOM 7750 O O . TRP B 1 393 ? 14.914 -15.453 8.508 1 93.06 393 TRP B O 1
ATOM 7760 N N . PRO B 1 394 ? 13.266 -15.227 10.062 1 90.56 394 PRO B N 1
ATOM 7761 C CA . PRO B 1 394 ? 14.227 -14.703 11.039 1 90.56 394 PRO B CA 1
ATOM 7762 C C . PRO B 1 394 ? 15.328 -15.703 11.375 1 90.56 394 PRO B C 1
ATOM 7764 O O . PRO B 1 394 ? 16.469 -15.312 11.594 1 90.56 394 PRO B O 1
ATOM 7767 N N . GLU B 1 395 ? 14.992 -16.953 11.43 1 94.5 395 GLU B N 1
ATOM 7768 C CA . GLU B 1 395 ? 15.969 -18 11.719 1 94.5 395 GLU B CA 1
ATOM 7769 C C . GLU B 1 395 ? 16.984 -18.141 10.586 1 94.5 395 GLU B C 1
ATOM 7771 O O . GLU B 1 395 ? 18.172 -18.328 10.836 1 94.5 395 GLU B O 1
ATOM 7776 N N . LEU B 1 396 ? 16.469 -18.094 9.367 1 96.12 396 LEU B N 1
ATOM 7777 C CA . LEU B 1 396 ? 17.344 -18.156 8.203 1 96.12 396 LEU B CA 1
ATOM 7778 C C . LEU B 1 396 ? 18.359 -17.016 8.219 1 96.12 396 LEU B C 1
ATOM 7780 O O . LEU B 1 396 ? 19.547 -17.219 7.93 1 96.12 396 LEU B O 1
ATOM 7784 N N . LEU B 1 397 ? 17.891 -15.828 8.578 1 94 397 LEU B N 1
ATOM 7785 C CA . LEU B 1 397 ? 18.766 -14.664 8.633 1 94 397 LEU B CA 1
ATOM 7786 C C . LEU B 1 397 ? 19.828 -14.836 9.719 1 94 397 LEU B C 1
ATOM 7788 O O . LEU B 1 397 ? 20.969 -14.391 9.555 1 94 397 LEU B O 1
ATOM 7792 N N . GLU B 1 398 ? 19.453 -15.414 10.82 1 94.75 398 GLU B N 1
ATOM 7793 C CA . GLU B 1 398 ? 20.422 -15.68 11.875 1 94.75 398 GLU B CA 1
ATOM 7794 C C . GLU B 1 398 ? 21.547 -16.594 11.391 1 94.75 398 GLU B C 1
ATOM 7796 O O . GLU B 1 398 ? 22.719 -16.359 11.672 1 94.75 398 GLU B O 1
ATOM 7801 N N . VAL B 1 399 ? 21.141 -17.609 10.695 1 96.81 399 VAL B N 1
ATOM 7802 C CA . VAL B 1 399 ? 22.125 -18.547 10.156 1 96.81 399 VAL B CA 1
ATOM 7803 C C . VAL B 1 399 ? 23.031 -17.828 9.148 1 96.81 399 VAL B C 1
ATOM 7805 O O . VAL B 1 399 ? 24.25 -17.984 9.172 1 96.81 399 VAL B O 1
ATOM 7808 N N . ALA B 1 400 ? 22.406 -17.062 8.289 1 96.69 400 ALA B N 1
ATOM 7809 C CA . ALA B 1 400 ? 23.172 -16.297 7.297 1 96.69 400 ALA B CA 1
ATOM 7810 C C . ALA B 1 400 ? 24.125 -15.32 7.961 1 96.69 400 ALA B C 1
ATOM 7812 O O . ALA B 1 400 ? 25.203 -15.031 7.43 1 96.69 400 ALA B O 1
ATOM 7813 N N . ASN B 1 401 ? 23.719 -14.867 9.141 1 95.38 401 ASN B N 1
ATOM 7814 C CA . ASN B 1 401 ? 24.531 -13.914 9.875 1 95.38 401 ASN B CA 1
ATOM 7815 C C . ASN B 1 401 ? 25.594 -14.617 10.734 1 95.38 401 ASN B C 1
ATOM 7817 O O . ASN B 1 401 ? 26.312 -13.969 11.492 1 95.38 401 ASN B O 1
ATOM 7821 N N . GLY B 1 402 ? 25.641 -15.938 10.719 1 94.06 402 GLY B N 1
ATOM 7822 C CA . GLY B 1 402 ? 26.766 -16.625 11.328 1 94.06 402 GLY B CA 1
ATOM 7823 C C . GLY B 1 402 ? 26.359 -17.578 12.445 1 94.06 402 GLY B C 1
ATOM 7824 O O . GLY B 1 402 ? 27.188 -18.297 12.992 1 94.06 402 GLY B O 1
ATOM 7825 N N . LYS B 1 403 ? 25.094 -17.547 12.828 1 94.62 403 LYS B N 1
ATOM 7826 C CA . LYS B 1 403 ? 24.672 -18.531 13.805 1 94.62 403 LYS B CA 1
ATOM 7827 C C . LYS B 1 403 ? 24.938 -19.953 13.305 1 94.62 403 LYS B C 1
ATOM 7829 O O . LYS B 1 403 ? 24.547 -20.297 12.188 1 94.62 403 LYS B O 1
ATOM 7834 N N . PRO B 1 404 ? 25.578 -20.719 14.078 1 94.12 404 PRO B N 1
ATOM 7835 C CA . PRO B 1 404 ? 25.875 -22.078 13.625 1 94.12 404 PRO B CA 1
ATOM 7836 C C . PRO B 1 404 ? 24.625 -22.922 13.43 1 94.12 404 PRO B C 1
ATOM 7838 O O . PRO B 1 404 ? 23.688 -22.828 14.234 1 94.12 404 PRO B O 1
ATOM 7841 N N . TYR B 1 405 ? 24.641 -23.594 12.336 1 95.12 405 TYR B N 1
ATOM 7842 C CA . TYR B 1 405 ? 23.609 -24.594 12.094 1 95.12 405 TYR B CA 1
ATOM 7843 C C . TYR B 1 405 ? 23.953 -25.922 12.773 1 95.12 405 TYR B C 1
ATOM 7845 O O . TYR B 1 405 ? 24.484 -26.828 12.141 1 95.12 405 TYR B O 1
ATOM 7853 N N . ALA B 1 406 ? 23.672 -26.016 14.047 1 91.75 406 ALA B N 1
ATOM 7854 C CA . ALA B 1 406 ? 24.031 -27.172 14.867 1 91.75 406 ALA B CA 1
ATOM 7855 C C . ALA B 1 406 ? 23.078 -27.328 16.047 1 91.75 406 ALA B C 1
ATOM 7857 O O . ALA B 1 406 ? 22.25 -26.438 16.297 1 91.75 406 ALA B O 1
ATOM 7858 N N . GLY B 1 407 ? 23.141 -28.484 16.594 1 90.75 407 GLY B N 1
ATOM 7859 C CA . GLY B 1 407 ? 22.406 -28.703 17.828 1 90.75 407 GLY B CA 1
ATOM 7860 C C . GLY B 1 407 ? 20.906 -28.578 17.672 1 90.75 407 GLY B C 1
ATOM 7861 O O . GLY B 1 407 ? 20.297 -29.281 16.875 1 90.75 407 GLY B O 1
ATOM 7862 N N . GLU B 1 408 ? 20.438 -27.641 18.359 1 90.56 408 GLU B N 1
ATOM 7863 C CA . GLU B 1 408 ? 18.984 -27.453 18.484 1 90.56 408 GLU B CA 1
ATOM 7864 C C . GLU B 1 408 ? 18.375 -27.078 17.141 1 90.56 408 GLU B C 1
ATOM 7866 O O . GLU B 1 408 ? 17.281 -27.547 16.797 1 90.56 408 GLU B O 1
ATOM 7871 N N . LEU B 1 409 ? 19.062 -26.344 16.359 1 93.19 409 LEU B N 1
ATOM 7872 C CA . LEU B 1 409 ? 18.516 -25.891 15.086 1 93.19 409 LEU B CA 1
ATOM 7873 C C . LEU B 1 409 ? 18.438 -27.062 14.102 1 93.19 409 LEU B C 1
ATOM 7875 O O . LEU B 1 409 ? 17.469 -27.172 13.344 1 93.19 409 LEU B O 1
ATOM 7879 N N . ARG B 1 410 ? 19.422 -27.891 14.133 1 94.62 410 ARG B N 1
ATOM 7880 C CA . ARG B 1 410 ? 19.438 -29.078 13.281 1 94.62 410 ARG B CA 1
ATOM 7881 C C . ARG B 1 410 ? 18.312 -30.031 13.648 1 94.62 410 ARG B C 1
ATOM 7883 O O . ARG B 1 410 ? 17.641 -30.578 12.766 1 94.62 410 ARG B O 1
ATOM 7890 N N . SER B 1 411 ? 18.141 -30.219 14.891 1 95.69 411 SER B N 1
ATOM 7891 C CA . SER B 1 411 ? 17.062 -31.094 15.367 1 95.69 411 SER B CA 1
ATOM 7892 C C . SER B 1 411 ? 15.695 -30.516 15.016 1 95.69 411 SER B C 1
ATOM 7894 O O . SER B 1 411 ? 14.773 -31.266 14.688 1 95.69 411 SER B O 1
ATOM 7896 N N . LEU B 1 412 ? 15.625 -29.297 15.156 1 96.12 412 LEU B N 1
ATOM 7897 C CA . LEU B 1 412 ? 14.375 -28.609 14.844 1 96.12 412 LEU B CA 1
ATOM 7898 C C . LEU B 1 412 ? 14.016 -28.781 13.375 1 96.12 412 LEU B C 1
ATOM 7900 O O . LEU B 1 412 ? 12.844 -28.984 13.031 1 96.12 412 LEU B O 1
ATOM 7904 N N . VAL B 1 413 ? 14.953 -28.688 12.516 1 97.56 413 VAL B N 1
ATOM 7905 C CA . VAL B 1 413 ? 14.734 -28.844 11.078 1 97.56 413 VAL B CA 1
ATOM 7906 C C . VAL B 1 413 ? 14.266 -30.266 10.781 1 97.56 413 VAL B C 1
ATOM 7908 O O . VAL B 1 413 ? 13.359 -30.469 9.969 1 97.56 413 VAL B O 1
ATOM 7911 N N . ALA B 1 414 ? 14.805 -31.203 11.453 1 96.88 414 ALA B N 1
ATOM 7912 C CA . ALA B 1 414 ? 14.375 -32.594 11.289 1 96.88 414 ALA B CA 1
ATOM 7913 C C . ALA B 1 414 ? 12.922 -32.75 11.711 1 96.88 414 ALA B C 1
ATOM 7915 O O . ALA B 1 414 ? 12.148 -33.438 11.039 1 96.88 414 ALA B O 1
ATOM 7916 N N . ASP B 1 415 ? 12.594 -32.188 12.805 1 97.56 415 ASP B N 1
ATOM 7917 C CA . ASP B 1 415 ? 11.219 -32.25 13.297 1 97.56 415 ASP B CA 1
ATOM 7918 C C . ASP B 1 415 ? 10.25 -31.594 12.32 1 97.56 415 ASP B C 1
ATOM 7920 O O . ASP B 1 415 ? 9.141 -32.094 12.102 1 97.56 415 ASP B O 1
ATOM 7924 N N . ARG B 1 416 ? 10.633 -30.484 11.758 1 97.88 416 ARG B N 1
ATOM 7925 C CA . ARG B 1 416 ? 9.789 -29.734 10.828 1 97.88 416 ARG B CA 1
ATOM 7926 C C . ARG B 1 416 ? 9.602 -30.516 9.531 1 97.88 416 ARG B C 1
ATOM 7928 O O . ARG B 1 416 ? 8.539 -30.453 8.906 1 97.88 416 ARG B O 1
ATOM 7935 N N . ARG B 1 417 ? 10.633 -31.219 9.148 1 96.94 417 ARG B N 1
ATOM 7936 C CA . ARG B 1 417 ? 10.5 -32.094 7.988 1 96.94 417 ARG B CA 1
ATOM 7937 C C . ARG B 1 417 ? 9.461 -33.188 8.234 1 96.94 417 ARG B C 1
ATOM 7939 O O . ARG B 1 417 ? 8.648 -33.469 7.355 1 96.94 417 ARG B O 1
ATOM 7946 N N . GLN B 1 418 ? 9.492 -33.719 9.375 1 97.06 418 GLN B N 1
ATOM 7947 C CA . GLN B 1 418 ? 8.516 -34.719 9.727 1 97.06 418 GLN B CA 1
ATOM 7948 C C . GLN B 1 418 ? 7.102 -34.156 9.781 1 97.06 418 GLN B C 1
ATOM 7950 O O . GLN B 1 418 ? 6.145 -34.781 9.352 1 97.06 418 GLN B O 1
ATOM 7955 N N . TYR B 1 419 ? 7.055 -33 10.352 1 97.38 419 TYR B N 1
ATOM 7956 C CA . TYR B 1 419 ? 5.773 -32.312 10.406 1 97.38 419 TYR B CA 1
ATOM 7957 C C . TYR B 1 419 ? 5.227 -32.062 9 1 97.38 419 TYR B C 1
ATOM 7959 O O . TYR B 1 419 ? 4.047 -32.312 8.742 1 97.38 419 TYR B O 1
ATOM 7967 N N . PHE B 1 420 ? 6.09 -31.578 8.148 1 96.75 420 PHE B N 1
ATOM 7968 C CA . PHE B 1 420 ? 5.711 -31.328 6.762 1 96.75 420 PHE B CA 1
ATOM 7969 C C . PHE B 1 420 ? 5.219 -32.625 6.094 1 96.75 420 PHE B C 1
ATOM 7971 O O . PHE B 1 420 ? 4.168 -32.625 5.445 1 96.75 420 PHE B O 1
ATOM 7978 N N . ASP B 1 421 ? 5.926 -33.656 6.262 1 95.44 421 ASP B N 1
ATOM 7979 C CA . ASP B 1 421 ? 5.57 -34.938 5.652 1 95.44 421 ASP B CA 1
ATOM 7980 C C . ASP B 1 421 ? 4.223 -35.438 6.164 1 95.44 421 ASP B C 1
ATOM 7982 O O . ASP B 1 421 ? 3.42 -35.969 5.398 1 95.44 421 ASP B O 1
ATOM 7986 N N . HIS B 1 422 ? 4.055 -35.219 7.402 1 95.44 422 HIS B N 1
ATOM 7987 C CA . HIS B 1 422 ? 2.793 -35.625 8.008 1 95.44 422 HIS B CA 1
ATOM 7988 C C . HIS B 1 422 ? 1.611 -34.938 7.328 1 95.44 422 HIS B C 1
ATOM 7990 O O . HIS B 1 422 ? 0.651 -35.625 6.926 1 95.44 422 HIS B O 1
ATOM 7996 N N . TRP B 1 423 ? 1.672 -33.719 7.176 1 94.62 423 TRP B N 1
ATOM 7997 C CA . TRP B 1 423 ? 0.56 -32.938 6.617 1 94.62 423 TRP B CA 1
ATOM 7998 C C . TRP B 1 423 ? 0.486 -33.125 5.102 1 94.62 423 TRP B C 1
ATOM 8000 O O . TRP B 1 423 ? -0.598 -33.062 4.516 1 94.62 423 TRP B O 1
ATOM 8010 N N . PHE B 1 424 ? 1.675 -33.312 4.527 1 91.56 424 PHE B N 1
ATOM 8011 C CA . PHE B 1 424 ? 1.695 -33.625 3.105 1 91.56 424 PHE B CA 1
ATOM 8012 C C . PHE B 1 424 ? 0.801 -34.844 2.803 1 91.56 424 PHE B C 1
ATOM 8014 O O . PHE B 1 424 ? -0 -34.781 1.866 1 91.56 424 PHE B O 1
ATOM 8021 N N . HIS B 1 425 ? 0.808 -35.812 3.582 1 89.56 425 HIS B N 1
ATOM 8022 C CA . HIS B 1 425 ? 0.071 -37.031 3.354 1 89.56 425 HIS B CA 1
ATOM 8023 C C . HIS B 1 425 ? -1.396 -36.875 3.736 1 89.56 425 HIS B C 1
ATOM 8025 O O . HIS B 1 425 ? -2.229 -37.719 3.375 1 89.56 425 HIS B O 1
ATOM 8031 N N . LYS B 1 426 ? -1.728 -35.812 4.344 1 90.62 426 LYS B N 1
ATOM 8032 C CA . LYS B 1 426 ? -3.104 -35.594 4.777 1 90.62 426 LYS B CA 1
ATOM 8033 C C . LYS B 1 426 ? -3.857 -34.719 3.781 1 90.62 426 LYS B C 1
ATOM 8035 O O . LYS B 1 426 ? -5.031 -34.406 3.986 1 90.62 426 LYS B O 1
ATOM 8040 N N . ARG B 1 427 ? -3.262 -34.344 2.723 1 88.81 427 ARG B N 1
ATOM 8041 C CA . ARG B 1 427 ? -3.844 -33.375 1.777 1 88.81 427 ARG B CA 1
ATOM 8042 C C . ARG B 1 427 ? -5.207 -33.875 1.292 1 88.81 427 ARG B C 1
ATOM 8044 O O . ARG B 1 427 ? -6.164 -33.094 1.245 1 88.81 427 ARG B O 1
ATOM 8051 N N . ALA B 1 428 ? -5.32 -35.062 0.955 1 79.31 428 ALA B N 1
ATOM 8052 C CA . ALA B 1 428 ? -6.543 -35.625 0.381 1 79.31 428 ALA B CA 1
ATOM 8053 C C . ALA B 1 428 ? -7.691 -35.562 1.382 1 79.31 428 ALA B C 1
ATOM 8055 O O . ALA B 1 428 ? -8.859 -35.562 0.992 1 79.31 428 ALA B O 1
ATOM 8056 N N . GLU B 1 429 ? -7.379 -35.438 2.609 1 84.81 429 GLU B N 1
ATOM 8057 C CA . GLU B 1 429 ? -8.383 -35.469 3.672 1 84.81 429 GLU B CA 1
ATOM 8058 C C . GLU B 1 429 ? -8.75 -34.031 4.105 1 84.81 429 GLU B C 1
ATOM 8060 O O . GLU B 1 429 ? -9.719 -33.844 4.848 1 84.81 429 GLU B O 1
ATOM 8065 N N . MET B 1 430 ? -8.023 -33.125 3.633 1 90.25 430 MET B N 1
ATOM 8066 C CA . MET B 1 430 ? -8.266 -31.766 4.07 1 90.25 430 MET B CA 1
ATOM 8067 C C . MET B 1 430 ? -9.617 -31.266 3.572 1 90.25 430 MET B C 1
ATOM 8069 O O . MET B 1 430 ? -9.969 -31.469 2.406 1 90.25 430 MET B O 1
ATOM 8073 N N . PRO B 1 431 ? -10.398 -30.625 4.434 1 89.06 431 PRO B N 1
ATOM 8074 C CA . PRO B 1 431 ? -11.641 -30.016 3.947 1 89.06 431 PRO B CA 1
ATOM 8075 C C . PRO B 1 431 ? -11.398 -28.922 2.904 1 89.06 431 PRO B C 1
ATOM 8077 O O . PRO B 1 431 ? -10.484 -28.109 3.057 1 89.06 431 PRO B O 1
ATOM 8080 N N . LYS B 1 432 ? -12.195 -28.953 1.929 1 87.88 432 LYS B N 1
ATOM 8081 C CA . LYS B 1 432 ? -12.023 -27.984 0.852 1 87.88 432 LYS B CA 1
ATOM 8082 C C . LYS B 1 432 ? -12.445 -26.578 1.299 1 87.88 432 LYS B C 1
ATOM 8084 O O . LYS B 1 432 ? -11.992 -25.578 0.743 1 87.88 432 LYS B O 1
ATOM 8089 N N . VAL B 1 433 ? -13.367 -26.484 2.221 1 89.19 433 VAL B N 1
ATOM 8090 C CA . VAL B 1 433 ? -13.82 -25.219 2.775 1 89.19 433 VAL B CA 1
ATOM 8091 C C . VAL B 1 433 ? -13.875 -25.297 4.297 1 89.19 433 VAL B C 1
ATOM 8093 O O . VAL B 1 433 ? -14.102 -26.375 4.855 1 89.19 433 VAL B O 1
ATOM 8096 N N . LEU B 1 434 ? -13.617 -24.266 4.941 1 92.94 434 LEU B N 1
ATOM 8097 C CA . LEU B 1 434 ? -13.688 -24.125 6.391 1 92.94 434 LEU B CA 1
ATOM 8098 C C . LEU B 1 434 ? -14.398 -22.844 6.789 1 92.94 434 LEU B C 1
ATOM 8100 O O . LEU B 1 434 ? -14.57 -21.938 5.961 1 92.94 434 LEU B O 1
ATOM 8104 N N . GLY B 1 435 ? -14.836 -22.797 8.031 1 93.94 435 GLY B N 1
ATOM 8105 C CA . GLY B 1 435 ? -15.492 -21.609 8.555 1 93.94 435 GLY B CA 1
ATOM 8106 C C . GLY B 1 435 ? -16.938 -21.484 8.141 1 93.94 435 GLY B C 1
ATOM 8107 O O . GLY B 1 435 ? -17.641 -22.5 8.016 1 93.94 435 GLY B O 1
ATOM 8108 N N . THR B 1 436 ? -17.406 -20.234 8.023 1 91.62 436 THR B N 1
ATOM 8109 C CA . THR B 1 436 ? -18.797 -19.969 7.66 1 91.62 436 THR B CA 1
ATOM 8110 C C . THR B 1 436 ? -18.969 -19.969 6.145 1 91.62 436 THR B C 1
ATOM 8112 O O . THR B 1 436 ? -18.438 -19.094 5.457 1 91.62 436 THR B O 1
ATOM 8115 N N . ILE B 1 437 ? -19.672 -20.859 5.668 1 87.31 437 ILE B N 1
ATOM 8116 C CA . ILE B 1 437 ? -19.875 -20.984 4.23 1 87.31 437 ILE B CA 1
ATOM 8117 C C . ILE B 1 437 ? -20.969 -20.031 3.77 1 87.31 437 ILE B C 1
ATOM 8119 O O . ILE B 1 437 ? -22.109 -20.094 4.25 1 87.31 437 ILE B O 1
ATOM 8123 N N . PRO B 1 438 ? -20.562 -19.172 2.941 1 81.81 438 PRO B N 1
ATOM 8124 C CA . PRO B 1 438 ? -21.578 -18.219 2.48 1 81.81 438 PRO B CA 1
ATOM 8125 C C . PRO B 1 438 ? -22.641 -18.891 1.599 1 81.81 438 PRO B C 1
ATOM 8127 O O . PRO B 1 438 ? -22.359 -19.906 0.957 1 81.81 438 PRO B O 1
ATOM 8130 N N . GLU B 1 439 ? -23.797 -18.266 1.598 1 74 439 GLU B N 1
ATOM 8131 C CA . GLU B 1 439 ? -24.875 -18.766 0.754 1 74 439 GLU B CA 1
ATOM 8132 C C . GLU B 1 439 ? -24.578 -18.516 -0.723 1 74 439 GLU B C 1
ATOM 8134 O O . GLU B 1 439 ? -24.953 -19.328 -1.576 1 74 439 GLU B O 1
ATOM 8139 N N . SER B 1 440 ? -23.984 -17.453 -0.903 1 74.19 440 SER B N 1
ATOM 8140 C CA . SER B 1 440 ? -23.594 -17.094 -2.264 1 74.19 440 SER B CA 1
ATOM 8141 C C . SER B 1 440 ? -22.234 -16.391 -2.283 1 74.19 440 SER B C 1
ATOM 8143 O O . SER B 1 440 ? -21.828 -15.805 -1.283 1 74.19 440 SER B O 1
ATOM 8145 N N . VAL B 1 441 ? -21.5 -16.828 -3.27 1 72.38 441 VAL B N 1
ATOM 8146 C CA . VAL B 1 441 ? -20.234 -16.141 -3.488 1 72.38 441 VAL B CA 1
ATOM 8147 C C . VAL B 1 441 ? -20.359 -15.211 -4.695 1 72.38 441 VAL B C 1
ATOM 8149 O O . VAL B 1 441 ? -20.734 -15.656 -5.785 1 72.38 441 VAL B O 1
ATOM 8152 N N . GLU B 1 442 ? -20.109 -13.938 -4.43 1 65 442 GLU B N 1
ATOM 8153 C CA . GLU B 1 442 ? -20.281 -12.969 -5.512 1 65 442 GLU B CA 1
ATOM 8154 C C . GLU B 1 442 ? -18.922 -12.461 -6.004 1 65 442 GLU B C 1
ATOM 8156 O O . GLU B 1 442 ? -18.844 -11.805 -7.047 1 65 442 GLU B O 1
ATOM 8161 N N . ASP B 1 443 ? -17.875 -12.875 -5.293 1 67.12 443 ASP B N 1
ATOM 8162 C CA . ASP B 1 443 ? -16.547 -12.422 -5.691 1 67.12 443 ASP B CA 1
ATOM 8163 C C . ASP B 1 443 ? -16.094 -13.102 -6.988 1 67.12 443 ASP B C 1
ATOM 8165 O O . ASP B 1 443 ? -15.93 -14.32 -7.031 1 67.12 443 ASP B O 1
ATOM 8169 N N . PRO B 1 444 ? -15.938 -12.328 -8.039 1 66.88 444 PRO B N 1
ATOM 8170 C CA . PRO B 1 444 ? -15.609 -12.938 -9.336 1 66.88 444 PRO B CA 1
ATOM 8171 C C . PRO B 1 444 ? -14.266 -13.656 -9.32 1 66.88 444 PRO B C 1
ATOM 8173 O O . PRO B 1 444 ? -14.055 -14.602 -10.094 1 66.88 444 PRO B O 1
ATOM 8176 N N . VAL B 1 445 ? -13.352 -13.242 -8.461 1 70.44 445 VAL B N 1
ATOM 8177 C CA . VAL B 1 445 ? -12.07 -13.938 -8.383 1 70.44 445 VAL B CA 1
ATOM 8178 C C . VAL B 1 445 ? -12.281 -15.344 -7.832 1 70.44 445 VAL B C 1
ATOM 8180 O O . VAL B 1 445 ? -11.734 -16.312 -8.359 1 70.44 445 VAL B O 1
ATOM 8183 N N . LEU B 1 446 ? -13.102 -15.398 -6.852 1 75.94 446 LEU B N 1
ATOM 8184 C CA . LEU B 1 446 ? -13.398 -16.703 -6.254 1 75.94 446 LEU B CA 1
ATOM 8185 C C . LEU B 1 446 ? -14.117 -17.594 -7.25 1 75.94 446 LEU B C 1
ATOM 8187 O O . LEU B 1 446 ? -13.859 -18.797 -7.309 1 75.94 446 LEU B O 1
ATOM 8191 N N . ILE B 1 447 ? -14.898 -16.969 -8.07 1 74.12 447 ILE B N 1
ATOM 8192 C CA . ILE B 1 447 ? -15.711 -17.75 -9.008 1 74.12 447 ILE B CA 1
ATOM 8193 C C . ILE B 1 447 ? -14.875 -18.109 -10.234 1 74.12 447 ILE B C 1
ATOM 8195 O O . ILE B 1 447 ? -14.742 -19.281 -10.586 1 74.12 447 ILE B O 1
ATOM 8199 N N . GLU B 1 448 ? -14.227 -17.125 -10.797 1 75.81 448 GLU B N 1
ATOM 8200 C CA . GLU B 1 448 ? -13.648 -17.297 -12.125 1 75.81 448 GLU B CA 1
ATOM 8201 C C . GLU B 1 448 ? -12.25 -17.891 -12.055 1 75.81 448 GLU B C 1
ATOM 8203 O O . GLU B 1 448 ? -11.812 -18.578 -12.977 1 75.81 448 GLU B O 1
ATOM 8208 N N . ILE B 1 449 ? -11.617 -17.656 -10.938 1 77 449 ILE B N 1
ATOM 8209 C CA . ILE B 1 449 ? -10.25 -18.156 -10.82 1 77 449 ILE B CA 1
ATOM 8210 C C . ILE B 1 449 ? -10.234 -19.438 -9.992 1 77 449 ILE B C 1
ATOM 8212 O O . ILE B 1 449 ? -9.719 -20.469 -10.438 1 77 449 ILE B O 1
ATOM 8216 N N . PHE B 1 450 ? -10.969 -19.375 -8.883 1 80 450 PHE B N 1
ATOM 8217 C CA . PHE B 1 450 ? -10.859 -20.5 -7.949 1 80 450 PHE B CA 1
ATOM 8218 C C . PHE B 1 450 ? -11.992 -21.484 -8.164 1 80 450 PHE B C 1
ATOM 8220 O O . PHE B 1 450 ? -11.922 -22.625 -7.684 1 80 450 PHE B O 1
ATOM 8227 N N . GLY B 1 451 ? -13.047 -21.109 -8.883 1 82.62 451 GLY B N 1
ATOM 8228 C CA . GLY B 1 451 ? -14.156 -22 -9.156 1 82.62 451 GLY B CA 1
ATOM 8229 C C . GLY B 1 451 ? -15.07 -22.203 -7.969 1 82.62 451 GLY B C 1
ATOM 8230 O O . GLY B 1 451 ? -15.719 -23.234 -7.836 1 82.62 451 GLY B O 1
ATOM 8231 N N . ILE B 1 452 ? -15.039 -21.188 -7.137 1 84.69 452 ILE B N 1
ATOM 8232 C CA . ILE B 1 452 ? -15.938 -21.25 -5.992 1 84.69 452 ILE B CA 1
ATOM 8233 C C . ILE B 1 452 ? -17.312 -20.688 -6.379 1 84.69 452 ILE B C 1
ATOM 8235 O O . ILE B 1 452 ? -17.578 -19.5 -6.176 1 84.69 452 ILE B O 1
ATOM 8239 N N . ASN B 1 453 ? -18.125 -21.484 -6.938 1 83.12 453 ASN B N 1
ATOM 8240 C CA . ASN B 1 453 ? -19.484 -21.172 -7.344 1 83.12 453 ASN B CA 1
ATOM 8241 C C . ASN B 1 453 ? -20.5 -21.984 -6.562 1 83.12 453 ASN B C 1
ATOM 8243 O O . ASN B 1 453 ? -20.141 -22.875 -5.789 1 83.12 453 ASN B O 1
ATOM 8247 N N . PRO B 1 454 ? -21.766 -21.641 -6.703 1 79.75 454 PRO B N 1
ATOM 8248 C CA . PRO B 1 454 ? -22.781 -22.344 -5.918 1 79.75 454 PRO B CA 1
ATOM 8249 C C . PRO B 1 454 ? -22.734 -23.859 -6.141 1 79.75 454 PRO B C 1
ATOM 8251 O O . PRO B 1 454 ? -22.922 -24.641 -5.195 1 79.75 454 PRO B O 1
ATOM 8254 N N . GLY B 1 455 ? -22.547 -24.25 -7.332 1 83.06 455 GLY B N 1
ATOM 8255 C CA . GLY B 1 455 ? -22.484 -25.672 -7.633 1 83.06 455 GLY B CA 1
ATOM 8256 C C . GLY B 1 455 ? -21.344 -26.375 -6.926 1 83.06 455 GLY B C 1
ATOM 8257 O O . GLY B 1 455 ? -21.547 -27.422 -6.289 1 83.06 455 GLY B O 1
ATOM 8258 N N . SER B 1 456 ? -20.172 -25.812 -7.008 1 86.12 456 SER B N 1
ATOM 8259 C CA . SER B 1 456 ? -19 -26.406 -6.371 1 86.12 456 SER B CA 1
ATOM 8260 C C . SER B 1 456 ? -19.141 -26.406 -4.852 1 86.12 456 SER B C 1
ATOM 8262 O O . SER B 1 456 ? -18.703 -27.328 -4.18 1 86.12 456 SER B O 1
ATOM 8264 N N . LEU B 1 457 ? -19.703 -25.375 -4.293 1 85.94 457 LEU B N 1
ATOM 8265 C CA . LEU B 1 457 ? -19.891 -25.281 -2.85 1 85.94 457 LEU B CA 1
ATOM 8266 C C . LEU B 1 457 ? -20.844 -26.359 -2.354 1 85.94 457 LEU B C 1
ATOM 8268 O O . LEU B 1 457 ? -20.625 -26.953 -1.289 1 85.94 457 LEU B O 1
ATOM 8272 N N . ARG B 1 458 ? -21.875 -26.562 -3.104 1 84.62 458 ARG B N 1
ATOM 8273 C CA . ARG B 1 458 ? -22.812 -27.641 -2.754 1 84.62 458 ARG B CA 1
ATOM 8274 C C . ARG B 1 458 ? -22.125 -29 -2.818 1 84.62 458 ARG B C 1
ATOM 8276 O O . ARG B 1 458 ? -22.344 -29.844 -1.955 1 84.62 458 ARG B O 1
ATOM 8283 N N . ALA B 1 459 ? -21.359 -29.156 -3.793 1 87.69 459 ALA B N 1
ATOM 8284 C CA . ALA B 1 459 ? -20.672 -30.422 -3.986 1 87.69 459 ALA B CA 1
ATOM 8285 C C . ALA B 1 459 ? -19.734 -30.734 -2.814 1 87.69 459 ALA B C 1
ATOM 8287 O O . ALA B 1 459 ? -19.703 -31.859 -2.318 1 87.69 459 ALA B O 1
ATOM 8288 N N . VAL B 1 460 ? -19.031 -29.766 -2.357 1 86.31 460 VAL B N 1
ATOM 8289 C CA . VAL B 1 460 ? -18.016 -29.984 -1.335 1 86.31 460 VAL B CA 1
ATOM 8290 C C . VAL B 1 460 ? -18.688 -30.219 0.02 1 86.31 460 VAL B C 1
ATOM 8292 O O . VAL B 1 460 ? -18.062 -30.75 0.943 1 86.31 460 VAL B O 1
ATOM 8295 N N . GLN B 1 461 ? -19.891 -29.797 0.128 1 83.88 461 GLN B N 1
ATOM 8296 C CA . GLN B 1 461 ? -20.625 -29.984 1.377 1 83.88 461 GLN B CA 1
ATOM 8297 C C . GLN B 1 461 ? -21.391 -31.297 1.38 1 83.88 461 GLN B C 1
ATOM 8299 O O . GLN B 1 461 ? -21.984 -31.672 2.389 1 83.88 461 GLN B O 1
ATOM 8304 N N . ASN B 1 462 ? -21.391 -31.969 0.292 1 86.81 462 ASN B N 1
ATOM 8305 C CA . ASN B 1 462 ? -22.094 -33.25 0.185 1 86.81 462 ASN B CA 1
ATOM 8306 C C . ASN B 1 462 ? -21.375 -34.375 0.929 1 86.81 462 ASN B C 1
ATOM 8308 O O . ASN B 1 462 ? -20.281 -34.781 0.523 1 86.81 462 ASN B O 1
ATOM 8312 N N . PRO B 1 463 ? -21.922 -34.906 1.951 1 85.5 463 PRO B N 1
ATOM 8313 C CA . PRO B 1 463 ? -21.266 -35.969 2.709 1 85.5 463 PRO B CA 1
ATOM 8314 C C . PRO B 1 463 ? -21.094 -37.25 1.899 1 85.5 463 PRO B C 1
ATOM 8316 O O . PRO B 1 463 ? -20.234 -38.062 2.223 1 85.5 463 PRO B O 1
ATOM 8319 N N . ASP B 1 464 ? -21.859 -37.375 0.806 1 90.12 464 ASP B N 1
ATOM 8320 C CA . ASP B 1 464 ? -21.781 -38.594 -0.007 1 90.12 464 ASP B CA 1
ATOM 8321 C C . ASP B 1 464 ? -21.016 -38.344 -1.3 1 90.12 464 ASP B C 1
ATOM 8323 O O . ASP B 1 464 ? -21.25 -39 -2.311 1 90.12 464 ASP B O 1
ATOM 8327 N N . ALA B 1 465 ? -20.203 -37.406 -1.29 1 89.31 465 ALA B N 1
ATOM 8328 C CA . ALA B 1 465 ? -19.469 -37.031 -2.49 1 89.31 465 ALA B CA 1
ATOM 8329 C C . ALA B 1 465 ? -18.688 -38.219 -3.051 1 89.31 465 ALA B C 1
ATOM 8331 O O . ALA B 1 465 ? -18.594 -38.375 -4.27 1 89.31 465 ALA B O 1
ATOM 8332 N N . ALA B 1 466 ? -18.156 -39.062 -2.236 1 88.25 466 ALA B N 1
ATOM 8333 C CA . ALA B 1 466 ? -17.312 -40.188 -2.645 1 88.25 466 ALA B CA 1
ATOM 8334 C C . ALA B 1 466 ? -18.109 -41.25 -3.408 1 88.25 466 ALA B C 1
ATOM 8336 O O . ALA B 1 466 ? -17.547 -42 -4.195 1 88.25 466 ALA B O 1
ATOM 8337 N N . GLU B 1 467 ? -19.391 -41.219 -3.24 1 90.56 467 GLU B N 1
ATOM 8338 C CA . GLU B 1 467 ? -20.234 -42.25 -3.834 1 90.56 467 GLU B CA 1
ATOM 8339 C C . GLU B 1 467 ? -20.922 -41.719 -5.094 1 90.56 467 GLU B C 1
ATOM 8341 O O . GLU B 1 467 ? -21.547 -42.5 -5.828 1 90.56 467 GLU B O 1
ATOM 8346 N N . GLN B 1 468 ? -20.703 -40.531 -5.367 1 91.56 468 GLN B N 1
ATOM 8347 C CA . GLN B 1 468 ? -21.375 -39.969 -6.52 1 91.56 468 GLN B CA 1
ATOM 8348 C C . GLN B 1 468 ? -20.797 -40.5 -7.824 1 91.56 468 GLN B C 1
ATOM 8350 O O . GLN B 1 468 ? -19.594 -40.688 -7.934 1 91.56 468 GLN B O 1
ATOM 8355 N N . THR B 1 469 ? -21.688 -40.719 -8.812 1 94.5 469 THR B N 1
ATOM 8356 C CA . THR B 1 469 ? -21.234 -41.188 -10.109 1 94.5 469 THR B CA 1
ATOM 8357 C C . THR B 1 469 ? -21.469 -40.125 -11.188 1 94.5 469 THR B C 1
ATOM 8359 O O . THR B 1 469 ? -20.938 -40.25 -12.289 1 94.5 469 THR B O 1
ATOM 8362 N N . GLN B 1 470 ? -22.266 -39.219 -10.891 1 95.88 470 GLN B N 1
ATOM 8363 C CA . GLN B 1 470 ? -22.484 -38.094 -11.766 1 95.88 470 GLN B CA 1
ATOM 8364 C C . GLN B 1 470 ? -22.031 -36.781 -11.102 1 95.88 470 GLN B C 1
ATOM 8366 O O . GLN B 1 470 ? -22.531 -36.406 -10.039 1 95.88 470 GLN B O 1
ATOM 8371 N N . LEU B 1 471 ? -21.109 -36.219 -11.727 1 96.44 471 LEU B N 1
ATOM 8372 C CA . LEU B 1 471 ? -20.562 -34.969 -11.211 1 96.44 471 LEU B CA 1
ATOM 8373 C C . LEU B 1 471 ? -20.812 -33.812 -12.188 1 96.44 471 LEU B C 1
ATOM 8375 O O . LEU B 1 471 ? -21.016 -34.031 -13.383 1 96.44 471 LEU B O 1
ATOM 8379 N N . ALA B 1 472 ? -20.906 -32.656 -11.672 1 95.19 472 ALA B N 1
ATOM 8380 C CA . ALA B 1 472 ? -21.125 -31.453 -12.484 1 95.19 472 ALA B CA 1
ATOM 8381 C C . ALA B 1 472 ? -20.094 -30.359 -12.133 1 95.19 472 ALA B C 1
ATOM 8383 O O . ALA B 1 472 ? -19.672 -30.266 -10.984 1 95.19 472 ALA B O 1
ATOM 8384 N N . GLY B 1 473 ? -19.688 -29.562 -13.109 1 94.56 473 GLY B N 1
ATOM 8385 C CA . GLY B 1 473 ? -18.781 -28.438 -12.945 1 94.56 473 GLY B CA 1
ATOM 8386 C C . GLY B 1 473 ? -18.922 -27.406 -14.047 1 94.56 473 GLY B C 1
ATOM 8387 O O . GLY B 1 473 ? -20 -27.25 -14.625 1 94.56 473 GLY B O 1
ATOM 8388 N N . VAL B 1 474 ? -17.922 -26.609 -14.25 1 91.19 474 VAL B N 1
ATOM 8389 C CA . VAL B 1 474 ? -17.875 -25.578 -15.281 1 91.19 474 VAL B CA 1
ATOM 8390 C C . VAL B 1 474 ? -17.438 -26.188 -16.609 1 91.19 474 VAL B C 1
ATOM 8392 O O . VAL B 1 474 ? -16.453 -26.922 -16.672 1 91.19 474 VAL B O 1
ATOM 8395 N N . PRO B 1 475 ? -18.25 -25.984 -17.672 1 92.44 475 PRO B N 1
ATOM 8396 C CA . PRO B 1 475 ? -17.812 -26.422 -19 1 92.44 475 PRO B CA 1
ATOM 8397 C C . PRO B 1 475 ? -16.625 -25.609 -19.531 1 92.44 475 PRO B C 1
ATOM 8399 O O . PRO B 1 475 ? -16.812 -24.75 -20.406 1 92.44 475 PRO B O 1
ATOM 8402 N N . ALA B 1 476 ? -15.484 -25.938 -19.172 1 90.69 476 ALA B N 1
ATOM 8403 C CA . ALA B 1 476 ? -14.273 -25.141 -19.359 1 90.69 476 ALA B CA 1
ATOM 8404 C C . ALA B 1 476 ? -13.766 -25.266 -20.797 1 90.69 476 ALA B C 1
ATOM 8406 O O . ALA B 1 476 ? -13.258 -24.297 -21.375 1 90.69 476 ALA B O 1
ATOM 8407 N N . ALA B 1 477 ? -13.781 -26.453 -21.391 1 88.69 477 ALA B N 1
ATOM 8408 C CA . ALA B 1 477 ? -13.375 -26.703 -22.781 1 88.69 477 ALA B CA 1
ATOM 8409 C C . ALA B 1 477 ? -14.281 -27.734 -23.438 1 88.69 477 ALA B C 1
ATOM 8411 O O . ALA B 1 477 ? -14.5 -28.828 -22.891 1 88.69 477 ALA B O 1
ATOM 8412 N N . LYS B 1 478 ? -14.695 -27.438 -24.609 1 87.12 478 LYS B N 1
ATOM 8413 C CA . LYS B 1 478 ? -15.719 -28.234 -25.297 1 87.12 478 LYS B CA 1
ATOM 8414 C C . LYS B 1 478 ? -15.18 -29.609 -25.688 1 87.12 478 LYS B C 1
ATOM 8416 O O . LYS B 1 478 ? -13.969 -29.797 -25.797 1 87.12 478 LYS B O 1
ATOM 8421 N N . GLY B 1 479 ? -16.219 -30.516 -25.922 1 90.69 479 GLY B N 1
ATOM 8422 C CA . GLY B 1 479 ? -15.883 -31.859 -26.359 1 90.69 479 GLY B CA 1
ATOM 8423 C C . GLY B 1 479 ? -16.266 -32.906 -25.344 1 90.69 479 GLY B C 1
ATOM 8424 O O . GLY B 1 479 ? -16.734 -32.594 -24.25 1 90.69 479 GLY B O 1
ATOM 8425 N N . ARG B 1 480 ? -16.172 -34.156 -25.844 1 95.75 480 ARG B N 1
ATOM 8426 C CA . ARG B 1 480 ? -16.438 -35.312 -25 1 95.75 480 ARG B CA 1
ATOM 8427 C C . ARG B 1 480 ? -15.336 -36.344 -25.125 1 95.75 480 ARG B C 1
ATOM 8429 O O . ARG B 1 480 ? -14.781 -36.531 -26.203 1 95.75 480 ARG B O 1
ATOM 8436 N N . ALA B 1 481 ? -14.992 -37 -24.047 1 96.19 481 ALA B N 1
ATOM 8437 C CA . ALA B 1 481 ? -13.977 -38.031 -24.047 1 96.19 481 ALA B CA 1
ATOM 8438 C C . ALA B 1 481 ? -14.281 -39.094 -23 1 96.19 481 ALA B C 1
ATOM 8440 O O . ALA B 1 481 ? -14.844 -38.812 -21.953 1 96.19 481 ALA B O 1
ATOM 8441 N N . VAL B 1 482 ? -14.047 -40.281 -23.344 1 96.88 482 VAL B N 1
ATOM 8442 C CA . VAL B 1 482 ? -14.125 -41.406 -22.422 1 96.88 482 VAL B CA 1
ATOM 8443 C C . VAL B 1 482 ? -12.734 -42.031 -22.25 1 96.88 482 VAL B C 1
ATOM 8445 O O . VAL B 1 482 ? -12 -42.219 -23.219 1 96.88 482 VAL B O 1
ATOM 8448 N N . GLY B 1 483 ? -12.367 -42.312 -21.047 1 95.25 483 GLY B N 1
ATOM 8449 C CA . GLY B 1 483 ? -11.07 -42.906 -20.781 1 95.25 483 GLY B CA 1
ATOM 8450 C C . GLY B 1 483 ? -10.867 -43.281 -19.328 1 95.25 483 GLY B C 1
ATOM 8451 O O . GLY B 1 483 ? -11.773 -43.125 -18.516 1 95.25 483 GLY B O 1
ATOM 8452 N N . VAL B 1 484 ? -9.719 -43.875 -19.062 1 96.19 484 VAL B N 1
ATOM 8453 C CA . VAL B 1 484 ? -9.344 -44.281 -17.703 1 96.19 484 VAL B CA 1
ATOM 8454 C C . VAL B 1 484 ? -8.859 -43.062 -16.922 1 96.19 484 VAL B C 1
ATOM 8456 O O . VAL B 1 484 ? -8.055 -42.281 -17.438 1 96.19 484 VAL B O 1
ATOM 8459 N N . ALA B 1 485 ? -9.359 -42.969 -15.711 1 96.31 485 ALA B N 1
ATOM 8460 C CA . ALA B 1 485 ? -9.008 -41.812 -14.875 1 96.31 485 ALA B CA 1
ATOM 8461 C C . ALA B 1 485 ? -7.637 -42 -14.234 1 96.31 485 ALA B C 1
ATOM 8463 O O . ALA B 1 485 ? -7.301 -43.094 -13.781 1 96.31 485 ALA B O 1
ATOM 8464 N N . ARG B 1 486 ? -6.836 -41.031 -14.297 1 94.06 486 ARG B N 1
ATOM 8465 C CA . ARG B 1 486 ? -5.609 -40.906 -13.516 1 94.06 486 ARG B CA 1
ATOM 8466 C C . ARG B 1 486 ? -5.703 -39.75 -12.523 1 94.06 486 ARG B C 1
ATOM 8468 O O . ARG B 1 486 ? -5.664 -38.562 -12.922 1 94.06 486 ARG B O 1
ATOM 8475 N N . VAL B 1 487 ? -5.836 -40.125 -11.242 1 91.81 487 VAL B N 1
ATOM 8476 C CA . VAL B 1 487 ? -6.008 -39.125 -10.203 1 91.81 487 VAL B CA 1
ATOM 8477 C C . VAL B 1 487 ? -4.645 -38.719 -9.641 1 91.81 487 VAL B C 1
ATOM 8479 O O . VAL B 1 487 ? -3.914 -39.531 -9.102 1 91.81 487 VAL B O 1
ATOM 8482 N N . LEU B 1 488 ? -4.328 -37.469 -9.836 1 86.75 488 LEU B N 1
ATOM 8483 C CA . LEU B 1 488 ? -3.055 -36.969 -9.336 1 86.75 488 LEU B CA 1
ATOM 8484 C C . LEU B 1 488 ? -3.277 -35.938 -8.219 1 86.75 488 LEU B C 1
ATOM 8486 O O . LEU B 1 488 ? -4.168 -35.094 -8.312 1 86.75 488 LEU B O 1
ATOM 8490 N N . GLN B 1 489 ? -2.461 -36.062 -7.18 1 76.94 489 GLN B N 1
ATOM 8491 C CA . GLN B 1 489 ? -2.559 -35.156 -6.059 1 76.94 489 GLN B CA 1
ATOM 8492 C C . GLN B 1 489 ? -1.556 -34 -6.203 1 76.94 489 GLN B C 1
ATOM 8494 O O . GLN B 1 489 ? -1.702 -32.969 -5.562 1 76.94 489 GLN B O 1
ATOM 8499 N N . SER B 1 490 ? -0.545 -34.25 -6.93 1 74.62 490 SER B N 1
ATOM 8500 C CA . SER B 1 490 ? 0.481 -33.25 -7.109 1 74.62 490 SER B CA 1
ATOM 8501 C C . SER B 1 490 ? 1.115 -33.344 -8.492 1 74.62 490 SER B C 1
ATOM 8503 O O . SER B 1 490 ? 0.959 -34.344 -9.188 1 74.62 490 SER B O 1
ATOM 8505 N N . SER B 1 491 ? 1.773 -32.312 -8.805 1 70.19 491 SER B N 1
ATOM 8506 C CA . SER B 1 491 ? 2.424 -32.25 -10.109 1 70.19 491 SER B CA 1
ATOM 8507 C C . SER B 1 491 ? 3.609 -33.219 -10.18 1 70.19 491 SER B C 1
ATOM 8509 O O . SER B 1 491 ? 4.078 -33.562 -11.273 1 70.19 491 SER B O 1
ATOM 8511 N N . ASP B 1 492 ? 4.051 -33.656 -9.008 1 67.5 492 ASP B N 1
ATOM 8512 C CA . ASP B 1 492 ? 5.184 -34.562 -8.969 1 67.5 492 ASP B CA 1
ATOM 8513 C C . ASP B 1 492 ? 4.859 -35.875 -9.703 1 67.5 492 ASP B C 1
ATOM 8515 O O . ASP B 1 492 ? 5.762 -36.594 -10.133 1 67.5 492 ASP B O 1
ATOM 8519 N N . GLU B 1 493 ? 3.57 -36.094 -9.906 1 73.25 493 GLU B N 1
ATOM 8520 C CA . GLU B 1 493 ? 3.145 -37.375 -10.445 1 73.25 493 GLU B CA 1
ATOM 8521 C C . GLU B 1 493 ? 2.721 -37.25 -11.906 1 73.25 493 GLU B C 1
ATOM 8523 O O . GLU B 1 493 ? 2.16 -38.188 -12.477 1 73.25 493 GLU B O 1
ATOM 8528 N N . LEU B 1 494 ? 3.02 -36.156 -12.492 1 76.69 494 LEU B N 1
ATOM 8529 C CA . LEU B 1 494 ? 2.541 -35.875 -13.844 1 76.69 494 LEU B CA 1
ATOM 8530 C C . LEU B 1 494 ? 3.08 -36.906 -14.828 1 76.69 494 LEU B C 1
ATOM 8532 O O . LEU B 1 494 ? 2.418 -37.25 -15.82 1 76.69 494 LEU B O 1
ATOM 8536 N N . HIS B 1 495 ? 4.262 -37.375 -14.594 1 71.19 495 HIS B N 1
ATOM 8537 C CA . HIS B 1 495 ? 4.891 -38.344 -15.477 1 71.19 495 HIS B CA 1
ATOM 8538 C C . HIS B 1 495 ? 4.102 -39.656 -15.516 1 71.19 495 HIS B C 1
ATOM 8540 O O . HIS B 1 495 ? 4.281 -40.469 -16.422 1 71.19 495 HIS B O 1
ATOM 8546 N N . ARG B 1 496 ? 3.141 -39.812 -14.641 1 75.94 496 ARG B N 1
ATOM 8547 C CA . ARG B 1 496 ? 2.377 -41.062 -14.531 1 75.94 496 ARG B CA 1
ATOM 8548 C C . ARG B 1 496 ? 1.194 -41.062 -15.492 1 75.94 496 ARG B C 1
ATOM 8550 O O . ARG B 1 496 ? 0.598 -42.094 -15.758 1 75.94 496 ARG B O 1
ATOM 8557 N N . VAL B 1 497 ? 0.878 -39.969 -15.969 1 82.94 497 VAL B N 1
ATOM 8558 C CA . VAL B 1 497 ? -0.288 -39.906 -16.844 1 82.94 497 VAL B CA 1
ATOM 8559 C C . VAL B 1 497 ? 0.034 -40.531 -18.203 1 82.94 497 VAL B C 1
ATOM 8561 O O . VAL B 1 497 ? 1.062 -40.219 -18.797 1 82.94 497 VAL B O 1
ATOM 8564 N N . ALA B 1 498 ? -0.767 -41.375 -18.609 1 81.44 498 ALA B N 1
ATOM 8565 C CA . ALA B 1 498 ? -0.589 -42.062 -19.875 1 81.44 498 ALA B CA 1
ATOM 8566 C C . ALA B 1 498 ? -1.431 -41.406 -20.969 1 81.44 498 ALA B C 1
ATOM 8568 O O . ALA B 1 498 ? -2.432 -40.75 -20.688 1 81.44 498 ALA B O 1
ATOM 8569 N N . PRO B 1 499 ? -0.979 -41.625 -22.219 1 82.75 499 PRO B N 1
ATOM 8570 C CA . PRO B 1 499 ? -1.762 -41.062 -23.328 1 82.75 499 PRO B CA 1
ATOM 8571 C C . PRO B 1 499 ? -3.203 -41.562 -23.344 1 82.75 499 PRO B C 1
ATOM 8573 O O . PRO B 1 499 ? -3.447 -42.75 -23.141 1 82.75 499 PRO B O 1
ATOM 8576 N N . GLY B 1 500 ? -4.105 -40.625 -23.516 1 87.38 500 GLY B N 1
ATOM 8577 C CA . GLY B 1 500 ? -5.508 -40.969 -23.656 1 87.38 500 GLY B CA 1
ATOM 8578 C C . GLY B 1 500 ? -6.238 -41.031 -22.328 1 87.38 500 GLY B C 1
ATOM 8579 O O . GLY B 1 500 ? -7.473 -41.062 -22.297 1 87.38 500 GLY B O 1
ATOM 8580 N N . GLU B 1 501 ? -5.539 -41.031 -21.266 1 93.44 501 GLU B N 1
ATOM 8581 C CA . GLU B 1 501 ? -6.172 -41.062 -19.953 1 93.44 501 GLU B CA 1
ATOM 8582 C C . GLU B 1 501 ? -6.852 -39.719 -19.656 1 93.44 501 GLU B C 1
ATOM 8584 O O . GLU B 1 501 ? -6.598 -38.719 -20.328 1 93.44 501 GLU B O 1
ATOM 8589 N N . ILE B 1 502 ? -7.77 -39.812 -18.734 1 96.25 502 ILE B N 1
ATOM 8590 C CA . ILE B 1 502 ? -8.406 -38.625 -18.234 1 96.25 502 ILE B CA 1
ATOM 8591 C C . ILE B 1 502 ? -7.719 -38.156 -16.953 1 96.25 502 ILE B C 1
ATOM 8593 O O . ILE B 1 502 ? -7.699 -38.875 -15.961 1 96.25 502 ILE B O 1
ATOM 8597 N N . LEU B 1 503 ? -7.16 -36.969 -17.016 1 94.69 503 LEU B N 1
ATOM 8598 C CA . LEU B 1 503 ? -6.477 -36.406 -15.867 1 94.69 503 LEU B CA 1
ATOM 8599 C C . LEU B 1 503 ? -7.484 -35.875 -14.852 1 94.69 503 LEU B C 1
ATOM 8601 O O . LEU B 1 503 ? -8.344 -35.062 -15.188 1 94.69 503 LEU B O 1
ATOM 8605 N N . VAL B 1 504 ? -7.438 -36.344 -13.641 1 94.75 504 VAL B N 1
ATOM 8606 C CA . VAL B 1 504 ? -8.25 -35.875 -12.531 1 94.75 504 VAL B CA 1
ATOM 8607 C C . VAL B 1 504 ? -7.348 -35.281 -11.445 1 94.75 504 VAL B C 1
ATOM 860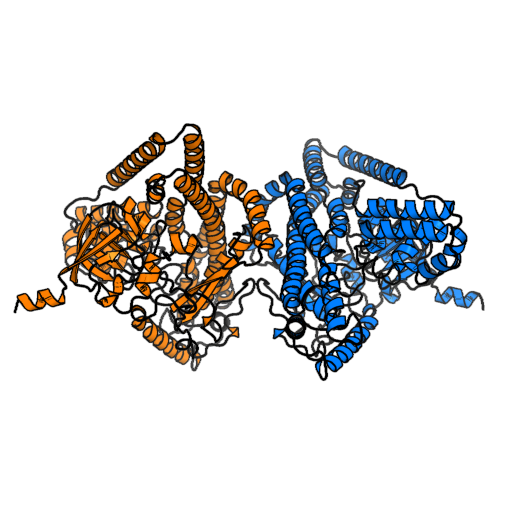9 O O . VAL B 1 504 ? -6.461 -36 -10.93 1 94.75 504 VAL B O 1
ATOM 8612 N N . CYS B 1 505 ? -7.539 -34.062 -11.125 1 91.75 505 CYS B N 1
ATOM 8613 C CA . CYS B 1 505 ? -6.691 -33.406 -10.141 1 91.75 505 CYS B CA 1
ATOM 8614 C C . CYS B 1 505 ? -7.414 -32.219 -9.492 1 91.75 505 CYS B C 1
ATOM 8616 O O . CYS B 1 505 ? -8.555 -31.922 -9.844 1 91.75 505 CYS B O 1
ATOM 8618 N N . GLU B 1 506 ? -6.809 -31.672 -8.438 1 89.44 506 GLU B N 1
ATOM 8619 C CA . GLU B 1 506 ? -7.406 -30.516 -7.785 1 89.44 506 GLU B CA 1
ATOM 8620 C C . GLU B 1 506 ? -7.406 -29.297 -8.711 1 89.44 506 GLU B C 1
ATOM 8622 O O . GLU B 1 506 ? -8.414 -28.594 -8.82 1 89.44 506 GLU B O 1
ATOM 8627 N N . SER B 1 507 ? -6.328 -29.047 -9.234 1 87.25 507 SER B N 1
ATOM 8628 C CA . SER B 1 507 ? -6.129 -27.969 -10.211 1 87.25 507 SER B CA 1
ATOM 8629 C C . SER B 1 507 ? -4.852 -28.188 -11.008 1 87.25 507 SER B C 1
ATOM 8631 O O . SER B 1 507 ? -4.047 -29.062 -10.688 1 87.25 507 SER B O 1
ATOM 8633 N N . THR B 1 508 ? -4.777 -27.484 -12.055 1 82.25 508 THR B N 1
ATOM 8634 C CA . THR B 1 508 ? -3.533 -27.562 -12.812 1 82.25 508 THR B CA 1
ATOM 8635 C C . THR B 1 508 ? -2.781 -26.234 -12.773 1 82.25 508 THR B C 1
ATOM 8637 O O . THR B 1 508 ? -3.395 -25.172 -12.641 1 82.25 508 THR B O 1
ATOM 8640 N N . SER B 1 509 ? -1.528 -26.422 -12.727 1 76.06 509 SER B N 1
ATOM 8641 C CA . SER B 1 509 ? -0.617 -25.297 -12.883 1 76.06 509 SER B CA 1
ATOM 8642 C C . SER B 1 509 ? 0.083 -25.328 -14.234 1 76.06 509 SER B C 1
ATOM 8644 O O . SER B 1 509 ? -0.048 -26.297 -14.984 1 76.06 509 SER B O 1
ATOM 8646 N N . PRO B 1 510 ? 0.734 -24.312 -14.625 1 70.94 510 PRO B N 1
ATOM 8647 C CA . PRO B 1 510 ? 1.354 -24.266 -15.953 1 70.94 510 PRO B CA 1
ATOM 8648 C C . PRO B 1 510 ? 2.293 -25.438 -16.219 1 70.94 510 PRO B C 1
ATOM 8650 O O . PRO B 1 510 ? 2.496 -25.812 -17.375 1 70.94 510 PRO B O 1
ATOM 8653 N N . ASN B 1 511 ? 2.754 -25.922 -15.203 1 68.75 511 ASN B N 1
ATOM 8654 C CA . ASN B 1 511 ? 3.664 -27.047 -15.383 1 68.75 511 ASN B CA 1
ATOM 8655 C C . ASN B 1 511 ? 2.932 -28.297 -15.883 1 68.75 511 ASN B C 1
ATOM 8657 O O . ASN B 1 511 ? 3.562 -29.25 -16.344 1 68.75 511 ASN B O 1
ATOM 8661 N N . TRP B 1 512 ? 1.626 -28.219 -15.852 1 75.75 512 TRP B N 1
ATOM 8662 C CA . TRP B 1 512 ? 0.82 -29.359 -16.281 1 75.75 512 TRP B CA 1
ATOM 8663 C C . TRP B 1 512 ? 0.506 -29.281 -17.766 1 75.75 512 TRP B C 1
ATOM 8665 O O . TRP B 1 512 ? -0.044 -30.234 -18.344 1 75.75 512 TRP B O 1
ATOM 8675 N N . THR B 1 513 ? 0.909 -28.234 -18.375 1 73.94 513 THR B N 1
ATOM 8676 C CA . THR B 1 513 ? 0.467 -27.922 -19.734 1 73.94 513 THR B CA 1
ATOM 8677 C C . THR B 1 513 ? 0.862 -29.047 -20.688 1 73.94 513 THR B C 1
ATOM 8679 O O . THR B 1 513 ? 0.046 -29.5 -21.5 1 73.94 513 THR B O 1
ATOM 8682 N N . PRO B 1 514 ? 2.076 -29.578 -20.578 1 69.38 514 PRO B N 1
ATOM 8683 C CA . PRO B 1 514 ? 2.449 -30.625 -21.531 1 69.38 514 PRO B CA 1
ATOM 8684 C C . PRO B 1 514 ? 1.581 -31.875 -21.406 1 69.38 514 PRO B C 1
ATOM 8686 O O . PRO B 1 514 ? 1.42 -32.625 -22.375 1 69.38 514 PRO B O 1
ATOM 8689 N N . ALA B 1 515 ? 1.014 -32.094 -20.25 1 78.75 515 ALA B N 1
ATOM 8690 C CA . ALA B 1 515 ? 0.126 -33.219 -20.047 1 78.75 515 ALA B CA 1
ATOM 8691 C C . ALA B 1 515 ? -1.093 -33.125 -20.969 1 78.75 515 ALA B C 1
ATOM 8693 O O . ALA B 1 515 ? -1.642 -34.156 -21.375 1 78.75 515 ALA B O 1
ATOM 8694 N N . PHE B 1 516 ? -1.504 -31.984 -21.297 1 82 516 PHE B N 1
ATOM 8695 C CA . PHE B 1 516 ? -2.699 -31.781 -22.109 1 82 516 PHE B CA 1
ATOM 8696 C C . PHE B 1 516 ? -2.461 -32.219 -23.547 1 82 516 PHE B C 1
ATOM 8698 O O . PHE B 1 516 ? -3.414 -32.438 -24.297 1 82 516 PHE B O 1
ATOM 8705 N N . GLY B 1 517 ? -1.228 -32.344 -23.844 1 76.06 517 GLY B N 1
ATOM 8706 C CA . GLY B 1 517 ? -0.909 -32.875 -25.172 1 76.06 517 GLY B CA 1
ATOM 8707 C C . GLY B 1 517 ? -1.138 -34.375 -25.281 1 76.06 517 GLY B C 1
ATOM 8708 O O . GLY B 1 517 ? -1.2 -34.906 -26.391 1 76.06 517 GLY B O 1
ATOM 8709 N N . LYS B 1 518 ? -1.327 -35 -24.188 1 79.19 518 LYS B N 1
ATOM 8710 C CA . LYS B 1 518 ? -1.424 -36.469 -24.297 1 79.19 518 LYS B CA 1
ATOM 8711 C C . LYS B 1 518 ? -2.711 -36.969 -23.656 1 79.19 518 LYS B C 1
ATOM 8713 O O . LYS B 1 518 ? -3.182 -38.062 -23.984 1 79.19 518 LYS B O 1
ATOM 8718 N N . ILE B 1 519 ? -3.34 -36.188 -22.859 1 89.12 519 ILE B N 1
ATOM 8719 C CA . ILE B 1 519 ? -4.52 -36.688 -22.156 1 89.12 519 ILE B CA 1
ATOM 8720 C C . ILE B 1 519 ? -5.746 -36.562 -23.062 1 89.12 519 ILE B C 1
ATOM 8722 O O . ILE B 1 519 ? -5.762 -35.781 -24 1 89.12 519 ILE B O 1
ATOM 8726 N N . GLY B 1 520 ? -6.742 -37.406 -22.703 1 90.44 520 GLY B N 1
ATOM 8727 C CA . GLY B 1 520 ? -7.992 -37.375 -23.438 1 90.44 520 GLY B CA 1
ATOM 8728 C C . GLY B 1 520 ? -8.984 -36.375 -22.875 1 90.44 520 GLY B C 1
ATOM 8729 O O . GLY B 1 520 ? -9.922 -35.969 -23.578 1 90.44 520 GLY B O 1
ATOM 8730 N N . GLY B 1 521 ? -8.766 -36.031 -21.688 1 94.94 521 GLY B N 1
ATOM 8731 C CA . GLY B 1 521 ? -9.625 -35.094 -20.984 1 94.94 521 GLY B CA 1
ATOM 8732 C C . GLY B 1 521 ? -9.086 -34.719 -19.625 1 94.94 521 GLY B C 1
ATOM 8733 O O . GLY B 1 521 ? -8.125 -35.312 -19.141 1 94.94 521 GLY B O 1
ATOM 8734 N N . ALA B 1 522 ? -9.703 -33.719 -19.078 1 95.88 522 ALA B N 1
ATOM 8735 C CA . ALA B 1 522 ? -9.266 -33.281 -17.766 1 95.88 522 ALA B CA 1
ATOM 8736 C C . ALA B 1 522 ? -10.461 -32.938 -16.875 1 95.88 522 ALA B C 1
ATOM 8738 O O . ALA B 1 522 ? -11.461 -32.375 -17.344 1 95.88 522 ALA B O 1
ATOM 8739 N N . VAL B 1 523 ? -10.383 -33.25 -15.609 1 96.69 523 VAL B N 1
ATOM 8740 C CA . VAL B 1 523 ? -11.375 -32.938 -14.586 1 96.69 523 VAL B CA 1
ATOM 8741 C C . VAL B 1 523 ? -10.68 -32.344 -13.359 1 96.69 523 VAL B C 1
ATOM 8743 O O . VAL B 1 523 ? -9.773 -32.969 -12.797 1 96.69 523 VAL B O 1
ATOM 8746 N N . CYS B 1 524 ? -11.094 -31.172 -12.93 1 94.62 524 CYS B N 1
ATOM 8747 C CA . CYS B 1 524 ? -10.453 -30.516 -11.797 1 94.62 524 CYS B CA 1
ATOM 8748 C C . CYS B 1 524 ? -11.469 -30.188 -10.703 1 94.62 524 CYS B C 1
ATOM 8750 O O . CYS B 1 524 ? -12.609 -29.844 -11 1 94.62 524 CYS B O 1
ATOM 8752 N N . ASP B 1 525 ? -11.047 -30.281 -9.484 1 92.62 525 ASP B N 1
ATOM 8753 C CA . ASP B 1 525 ? -11.875 -29.859 -8.359 1 92.62 525 ASP B CA 1
ATOM 8754 C C . ASP B 1 525 ? -12.117 -28.344 -8.398 1 92.62 525 ASP B C 1
ATOM 8756 O O . ASP B 1 525 ? -13.234 -27.891 -8.164 1 92.62 525 ASP B O 1
ATOM 8760 N N . GLY B 1 526 ? -11 -27.656 -8.617 1 90.5 526 GLY B N 1
ATOM 8761 C CA . GLY B 1 526 ? -11.086 -26.203 -8.602 1 90.5 526 GLY B CA 1
ATOM 8762 C C . GLY B 1 526 ? -10.875 -25.562 -9.961 1 90.5 526 GLY B C 1
ATOM 8763 O O . GLY B 1 526 ? -10.766 -26.266 -10.969 1 90.5 526 GLY B O 1
ATOM 8764 N N . GLY B 1 527 ? -10.984 -24.219 -9.945 1 88.5 527 GLY B N 1
ATOM 8765 C CA . GLY B 1 527 ? -10.734 -23.453 -11.148 1 88.5 527 GLY B CA 1
ATOM 8766 C C . GLY B 1 527 ? -12 -23.078 -11.898 1 88.5 527 GLY B C 1
ATOM 8767 O O . GLY B 1 527 ? -12.812 -23.953 -12.227 1 88.5 527 GLY B O 1
ATOM 8768 N N . GLY B 1 528 ? -12.133 -21.922 -12.195 1 85.81 528 GLY B N 1
ATOM 8769 C CA . GLY B 1 528 ? -13.234 -21.453 -13.023 1 85.81 528 GLY B CA 1
ATOM 8770 C C . GLY B 1 528 ? -12.867 -21.344 -14.492 1 85.81 528 GLY B C 1
ATOM 8771 O O . GLY B 1 528 ? -12.031 -22.109 -14.984 1 85.81 528 GLY B O 1
ATOM 8772 N N . MET B 1 529 ? -13.562 -20.547 -15.188 1 82.5 529 MET B N 1
ATOM 8773 C CA . MET B 1 529 ? -13.398 -20.391 -16.625 1 82.5 529 MET B CA 1
ATOM 8774 C C . MET B 1 529 ? -12.039 -19.781 -16.969 1 82.5 529 MET B C 1
ATOM 8776 O O . MET B 1 529 ? -11.523 -19.953 -18.062 1 82.5 529 MET B O 1
ATOM 8780 N N . LEU B 1 530 ? -11.461 -19.109 -15.977 1 82.75 530 LEU B N 1
ATOM 8781 C CA . LEU B 1 530 ? -10.203 -18.406 -16.219 1 82.75 530 LEU B CA 1
ATOM 8782 C C . LEU B 1 530 ? -9.031 -19.156 -15.586 1 82.75 530 LEU B C 1
ATOM 8784 O O . LEU B 1 530 ? -7.914 -18.641 -15.531 1 82.75 530 LEU B O 1
ATOM 8788 N N . SER B 1 531 ? -9.266 -20.359 -15.156 1 86.25 531 SER B N 1
ATOM 8789 C CA . SER B 1 531 ? -8.195 -21.172 -14.578 1 86.25 531 SER B CA 1
ATOM 8790 C C . SER B 1 531 ? -7.25 -21.688 -15.648 1 86.25 531 SER B C 1
ATOM 8792 O O . SER B 1 531 ? -7.598 -21.703 -16.828 1 86.25 531 SER B O 1
ATOM 8794 N N . HIS B 1 532 ? -6.137 -22.141 -15.242 1 84.88 532 HIS B N 1
ATOM 8795 C CA . HIS B 1 532 ? -5.133 -22.672 -16.156 1 84.88 532 HIS B CA 1
ATOM 8796 C C . HIS B 1 532 ? -5.668 -23.875 -16.922 1 84.88 532 HIS B C 1
ATOM 8798 O O . HIS B 1 532 ? -5.504 -23.969 -18.141 1 84.88 532 HIS B O 1
ATOM 8804 N N . ALA B 1 533 ? -6.289 -24.719 -16.25 1 88.25 533 ALA B N 1
ATOM 8805 C CA . ALA B 1 533 ? -6.824 -25.938 -16.875 1 88.25 533 ALA B CA 1
ATOM 8806 C C . ALA B 1 533 ? -7.832 -25.594 -17.969 1 88.25 533 ALA B C 1
ATOM 8808 O O . ALA B 1 533 ? -7.824 -26.188 -19.031 1 88.25 533 ALA B O 1
ATOM 8809 N N . ALA B 1 534 ? -8.672 -24.641 -17.672 1 88.06 534 ALA B N 1
ATOM 8810 C CA . ALA B 1 534 ? -9.688 -24.219 -18.625 1 88.06 534 ALA B CA 1
ATOM 8811 C C . ALA B 1 534 ? -9.047 -23.609 -19.875 1 88.06 534 ALA B C 1
ATOM 8813 O O . ALA B 1 534 ? -9.414 -23.953 -21 1 88.06 534 ALA B O 1
ATOM 8814 N N . ILE B 1 535 ? -8.141 -22.781 -19.672 1 84.81 535 ILE B N 1
ATOM 8815 C CA . ILE B 1 535 ? -7.48 -22.062 -20.75 1 84.81 535 ILE B CA 1
ATOM 8816 C C . ILE B 1 535 ? -6.715 -23.047 -21.625 1 84.81 535 ILE B C 1
ATOM 8818 O O . ILE B 1 535 ? -6.879 -23.062 -22.859 1 84.81 535 ILE B O 1
ATOM 8822 N N . VAL B 1 536 ? -5.957 -23.906 -21 1 83.88 536 VAL B N 1
ATOM 8823 C CA . VAL B 1 536 ? -5.109 -24.828 -21.734 1 83.88 536 VAL B CA 1
ATOM 8824 C C . VAL B 1 536 ? -5.977 -25.891 -22.406 1 83.88 536 VAL B C 1
ATOM 8826 O O . VAL B 1 536 ? -5.664 -26.344 -23.516 1 83.88 536 VAL B O 1
ATOM 8829 N N . GLY B 1 537 ? -7 -26.312 -21.75 1 86.75 537 GLY B N 1
ATOM 8830 C CA . GLY B 1 537 ? -7.938 -27.234 -22.359 1 86.75 537 GLY B CA 1
ATOM 8831 C C . GLY B 1 537 ? -8.5 -26.734 -23.672 1 86.75 537 GLY B C 1
ATOM 8832 O O . GLY B 1 537 ? -8.578 -27.484 -24.656 1 86.75 537 GLY B O 1
ATOM 8833 N N . ARG B 1 538 ? -8.867 -25.5 -23.719 1 83.62 538 ARG B N 1
ATOM 8834 C CA . ARG B 1 538 ? -9.391 -24.875 -24.938 1 83.62 538 ARG B CA 1
ATOM 8835 C C . ARG B 1 538 ? -8.312 -24.797 -26.016 1 83.62 538 ARG B C 1
ATOM 8837 O O . ARG B 1 538 ? -8.57 -25.125 -27.188 1 83.62 538 ARG B O 1
ATOM 8844 N N . GLU B 1 539 ? -7.168 -24.422 -25.594 1 79.44 539 GLU B N 1
ATOM 8845 C CA . GLU B 1 539 ? -6.074 -24.219 -26.531 1 79.44 539 GLU B CA 1
ATOM 8846 C C . GLU B 1 539 ? -5.641 -25.547 -27.172 1 79.44 539 GLU B C 1
ATOM 8848 O O . GLU B 1 539 ? -5.258 -25.578 -28.344 1 79.44 539 GLU B O 1
ATOM 8853 N N . TYR B 1 540 ? -5.68 -26.625 -26.344 1 80.56 540 TYR B N 1
ATOM 8854 C CA . TYR B 1 540 ? -5.242 -27.922 -26.828 1 80.56 540 TYR B CA 1
ATOM 8855 C C . TYR B 1 540 ? -6.41 -28.719 -27.391 1 80.56 540 TYR B C 1
ATOM 8857 O O . TYR B 1 540 ? -6.219 -29.797 -27.969 1 80.56 540 TYR B O 1
ATOM 8865 N N . GLY B 1 541 ? -7.637 -28.125 -27.156 1 81.44 541 GLY B N 1
ATOM 8866 C CA . GLY B 1 541 ? -8.82 -28.828 -27.625 1 81.44 541 GLY B CA 1
ATOM 8867 C C . GLY B 1 541 ? -9.109 -30.094 -26.844 1 81.44 541 GLY B C 1
ATOM 8868 O O . GLY B 1 541 ? -9.516 -31.109 -27.406 1 81.44 541 GLY B O 1
ATOM 8869 N N . VAL B 1 542 ? -8.789 -30.125 -25.609 1 89.5 542 VAL B N 1
ATOM 8870 C CA . VAL B 1 542 ? -9.008 -31.266 -24.734 1 89.5 542 VAL B CA 1
ATOM 8871 C C . VAL B 1 542 ? -10.258 -31.016 -23.875 1 89.5 542 VAL B C 1
ATOM 8873 O O . VAL B 1 542 ? -10.328 -30.031 -23.141 1 89.5 542 VAL B O 1
ATOM 8876 N N . PRO B 1 543 ? -11.281 -31.922 -24 1 94.44 543 PRO B N 1
ATOM 8877 C CA . PRO B 1 543 ? -12.453 -31.734 -23.141 1 94.44 543 PRO B CA 1
ATOM 8878 C C . PRO B 1 543 ? -12.086 -31.594 -21.672 1 94.44 543 PRO B C 1
ATOM 8880 O O . PRO B 1 543 ? -11.367 -32.438 -21.125 1 94.44 543 PRO B O 1
ATOM 8883 N N . THR B 1 544 ? -12.555 -30.531 -21.047 1 94.88 544 THR B N 1
ATOM 8884 C CA . THR B 1 544 ? -12.156 -30.203 -19.688 1 94.88 544 THR B CA 1
ATOM 8885 C C . THR B 1 544 ? -13.352 -29.719 -18.875 1 94.88 544 THR B C 1
ATOM 8887 O O . THR B 1 544 ? -14.125 -28.875 -19.344 1 94.88 544 THR B O 1
ATOM 8890 N N . VAL B 1 545 ? -13.57 -30.266 -17.703 1 96.12 545 VAL B N 1
ATOM 8891 C CA . VAL B 1 545 ? -14.547 -29.797 -16.719 1 96.12 545 VAL B CA 1
ATOM 8892 C C . VAL B 1 545 ? -13.828 -29.375 -15.438 1 96.12 545 VAL B C 1
ATOM 8894 O O . VAL B 1 545 ? -13.078 -30.141 -14.852 1 96.12 545 VAL B O 1
ATOM 8897 N N . THR B 1 546 ? -14.055 -28.094 -15.031 1 94.44 546 THR B N 1
ATOM 8898 C CA . THR B 1 546 ? -13.414 -27.578 -13.82 1 94.44 546 THR B CA 1
ATOM 8899 C C . THR B 1 546 ? -14.453 -27.25 -12.758 1 94.44 546 THR B C 1
ATOM 8901 O O . THR B 1 546 ? -15.656 -27.453 -12.969 1 94.44 546 THR B O 1
ATOM 8904 N N . ALA B 1 547 ? -14.039 -26.891 -11.594 1 93.25 547 ALA B N 1
ATOM 8905 C CA . ALA B 1 547 ? -14.883 -26.516 -10.461 1 93.25 547 ALA B CA 1
ATOM 8906 C C . ALA B 1 547 ? -15.859 -27.625 -10.102 1 93.25 547 ALA B C 1
ATOM 8908 O O . ALA B 1 547 ? -17.016 -27.375 -9.781 1 93.25 547 ALA B O 1
ATOM 8909 N N . VAL B 1 548 ? -15.438 -28.812 -10.219 1 94.19 548 VAL B N 1
ATOM 8910 C CA . VAL B 1 548 ? -16.281 -29.953 -9.852 1 94.19 548 VAL B CA 1
ATOM 8911 C C . VAL B 1 548 ? -16.375 -30.047 -8.328 1 94.19 548 VAL B C 1
ATOM 8913 O O . VAL B 1 548 ? -17.391 -30.516 -7.797 1 94.19 548 VAL B O 1
ATOM 8916 N N . GLY B 1 549 ? -15.359 -29.641 -7.664 1 90.19 549 GLY B N 1
ATOM 8917 C CA . GLY B 1 549 ? -15.344 -29.578 -6.211 1 90.19 549 GLY B CA 1
ATOM 8918 C C . GLY B 1 549 ? -14.859 -30.875 -5.574 1 90.19 549 GLY B C 1
ATOM 8919 O O . GLY B 1 549 ? -13.961 -30.859 -4.734 1 90.19 549 GLY B O 1
ATOM 8920 N N . VAL B 1 550 ? -15.375 -32.031 -6.102 1 91.81 550 VAL B N 1
ATOM 8921 C CA . VAL B 1 550 ? -15.148 -33.25 -5.379 1 91.81 550 VAL B CA 1
ATOM 8922 C C . VAL B 1 550 ? -14.641 -34.344 -6.344 1 91.81 550 VAL B C 1
ATOM 8924 O O . VAL B 1 550 ? -14.797 -35.531 -6.094 1 91.81 550 VAL B O 1
ATOM 8927 N N . ALA B 1 551 ? -14.109 -33.969 -7.434 1 94.19 551 ALA B N 1
ATOM 8928 C CA . ALA B 1 551 ? -13.648 -34.938 -8.43 1 94.19 551 ALA B CA 1
ATOM 8929 C C . ALA B 1 551 ? -12.602 -35.875 -7.844 1 94.19 551 ALA B C 1
ATOM 8931 O O . ALA B 1 551 ? -12.695 -37.094 -8.008 1 94.19 551 ALA B O 1
ATOM 8932 N N . THR B 1 552 ? -11.664 -35.375 -7.117 1 91.81 552 THR B N 1
ATOM 8933 C CA . THR B 1 552 ? -10.547 -36.156 -6.602 1 91.81 552 THR B CA 1
ATOM 8934 C C . THR B 1 552 ? -11 -37.062 -5.469 1 91.81 552 THR B C 1
ATOM 8936 O O . THR B 1 552 ? -10.273 -37.969 -5.062 1 91.81 552 THR B O 1
ATOM 8939 N N . ILE B 1 553 ? -12.164 -36.812 -5 1 89.5 553 ILE B N 1
ATOM 8940 C CA . ILE B 1 553 ? -12.734 -37.625 -3.941 1 89.5 553 ILE B CA 1
ATOM 8941 C C . ILE B 1 553 ? -13.633 -38.719 -4.551 1 89.5 553 ILE B C 1
ATOM 8943 O O . ILE B 1 553 ? -13.602 -39.875 -4.125 1 89.5 553 ILE B O 1
ATOM 8947 N N . ALA B 1 554 ? -14.367 -38.344 -5.504 1 93.38 554 ALA B N 1
ATOM 8948 C CA . ALA B 1 554 ? -15.383 -39.219 -6.09 1 93.38 554 ALA B CA 1
ATOM 8949 C C . ALA B 1 554 ? -14.766 -40.188 -7.082 1 93.38 554 ALA B C 1
ATOM 8951 O O . ALA B 1 554 ? -15.234 -41.344 -7.219 1 93.38 554 ALA B O 1
ATOM 8952 N N . ILE B 1 555 ? -13.781 -39.75 -7.781 1 95.38 555 ILE B N 1
ATOM 8953 C CA . ILE B 1 555 ? -13.164 -40.531 -8.836 1 95.38 555 ILE B CA 1
ATOM 8954 C C . ILE B 1 555 ? -11.898 -41.188 -8.305 1 95.38 555 ILE B C 1
ATOM 8956 O O . ILE B 1 555 ? -11.086 -40.562 -7.637 1 95.38 555 ILE B O 1
ATOM 8960 N N . LYS B 1 556 ? -11.758 -42.438 -8.602 1 93.19 556 LYS B N 1
ATOM 8961 C CA . LYS B 1 556 ? -10.562 -43.156 -8.188 1 93.19 556 LYS B CA 1
ATOM 8962 C C . LYS B 1 556 ? -9.703 -43.531 -9.391 1 93.19 556 LYS B C 1
ATOM 8964 O O . LYS B 1 556 ? -10.195 -43.625 -10.516 1 93.19 556 LYS B O 1
ATOM 8969 N N . ASP B 1 557 ? -8.414 -43.688 -9.047 1 92.19 557 ASP B N 1
ATOM 8970 C CA . ASP B 1 557 ? -7.496 -44.156 -10.086 1 92.19 557 ASP B CA 1
ATOM 8971 C C . ASP B 1 557 ? -8.016 -45.438 -10.75 1 92.19 557 ASP B C 1
ATOM 8973 O O . ASP B 1 557 ? -8.422 -46.375 -10.07 1 92.19 557 ASP B O 1
ATOM 8977 N N . GLY B 1 558 ? -8.055 -45.406 -12.062 1 94.06 558 GLY B N 1
ATOM 8978 C CA . GLY B 1 558 ? -8.438 -46.594 -12.781 1 94.06 558 GLY B CA 1
ATOM 8979 C C . GLY B 1 558 ? -9.906 -46.625 -13.172 1 94.06 558 GLY B C 1
ATOM 8980 O O . GLY B 1 558 ? -10.32 -47.406 -14.008 1 94.06 558 GLY B O 1
ATOM 8981 N N . ASP B 1 559 ? -10.703 -45.75 -12.625 1 95.75 559 ASP B N 1
ATOM 8982 C CA . ASP B 1 559 ? -12.102 -45.656 -13.023 1 95.75 559 ASP B CA 1
ATOM 8983 C C . ASP B 1 559 ? -12.227 -45.281 -14.5 1 95.75 559 ASP B C 1
ATOM 8985 O O . ASP B 1 559 ? -11.391 -44.562 -15.031 1 95.75 559 ASP B O 1
ATOM 8989 N N . THR B 1 560 ? -13.203 -45.875 -15.141 1 97 560 THR B N 1
ATOM 8990 C CA . THR B 1 560 ? -13.562 -45.375 -16.469 1 97 560 THR B CA 1
ATOM 8991 C C . THR B 1 560 ? -14.594 -44.25 -16.375 1 97 560 THR B C 1
ATOM 8993 O O . THR B 1 560 ? -15.68 -44.438 -15.82 1 97 560 THR B O 1
ATOM 8996 N N . ILE B 1 561 ? -14.211 -43.094 -16.938 1 97.62 561 ILE B N 1
ATOM 8997 C CA . ILE B 1 561 ? -15.117 -41.969 -16.766 1 97.62 561 ILE B CA 1
ATOM 8998 C C . ILE B 1 561 ? -15.352 -41.281 -18.109 1 97.62 561 ILE B C 1
ATOM 9000 O O . ILE B 1 561 ? -14.562 -41.469 -19.047 1 97.62 561 ILE B O 1
ATOM 9004 N N . GLU B 1 562 ? -16.438 -40.656 -18.234 1 98.06 562 GLU B N 1
ATOM 9005 C CA . GLU B 1 562 ? -16.766 -39.75 -19.359 1 98.06 562 GLU B CA 1
ATOM 9006 C C . GLU B 1 562 ? -16.719 -38.281 -18.938 1 98.06 562 GLU B C 1
ATOM 9008 O O . GLU B 1 562 ? -17.328 -37.906 -17.938 1 98.06 562 GLU B O 1
ATOM 9013 N N . VAL B 1 563 ? -15.961 -37.562 -19.703 1 97.88 563 VAL B N 1
ATOM 9014 C CA . VAL B 1 563 ? -15.883 -36.094 -19.484 1 97.88 563 VAL B CA 1
ATOM 9015 C C . VAL B 1 563 ? -16.625 -35.375 -20.594 1 97.88 563 VAL B C 1
ATOM 9017 O O . VAL B 1 563 ? -16.297 -35.531 -21.781 1 97.88 563 VAL B O 1
ATOM 9020 N N . ASP B 1 564 ? -17.656 -34.656 -20.25 1 97.38 564 ASP B N 1
ATOM 9021 C CA . ASP B 1 564 ? -18.406 -33.812 -21.172 1 97.38 564 ASP B CA 1
ATOM 9022 C C . ASP B 1 564 ? -18.094 -32.344 -20.922 1 97.38 564 ASP B C 1
ATOM 9024 O O . ASP B 1 564 ? -18.828 -31.656 -20.219 1 97.38 564 ASP B O 1
ATOM 9028 N N . GLY B 1 565 ? -17.062 -31.906 -21.594 1 94.5 565 GLY B N 1
ATOM 9029 C CA . GLY B 1 565 ? -16.609 -30.531 -21.422 1 94.5 565 GLY B CA 1
ATOM 9030 C C . GLY B 1 565 ? -17.578 -29.516 -21.984 1 94.5 565 GLY B C 1
ATOM 9031 O O . GLY B 1 565 ? -17.5 -28.328 -21.656 1 94.5 565 GLY B O 1
ATOM 9032 N N . THR B 1 566 ? -18.453 -29.875 -22.797 1 90.62 566 THR B N 1
ATOM 9033 C CA . THR B 1 566 ? -19.422 -29 -23.406 1 90.62 566 THR B CA 1
ATOM 9034 C C . THR B 1 566 ? -20.531 -28.641 -22.406 1 90.62 566 THR B C 1
ATOM 9036 O O . THR B 1 566 ? -20.984 -27.5 -22.359 1 90.62 566 THR B O 1
ATOM 9039 N N . ASN B 1 567 ? -20.922 -29.656 -21.625 1 93.31 567 ASN B N 1
ATOM 9040 C CA . ASN B 1 567 ? -22.031 -29.438 -20.719 1 93.31 567 ASN B CA 1
ATOM 9041 C C . ASN B 1 567 ? -21.578 -29.406 -19.25 1 93.31 567 ASN B C 1
ATOM 9043 O O . ASN B 1 567 ? -22.391 -29.203 -18.359 1 93.31 567 ASN B O 1
ATOM 9047 N N . GLY B 1 568 ? -20.375 -29.594 -19.062 1 95 568 GLY B N 1
ATOM 9048 C CA . GLY B 1 568 ? -19.828 -29.531 -17.719 1 95 568 GLY B CA 1
ATOM 9049 C C . GLY B 1 568 ? -20.234 -30.703 -16.844 1 95 568 GLY B C 1
ATOM 9050 O O . GLY B 1 568 ? -20.594 -30.516 -15.68 1 95 568 GLY B O 1
ATOM 9051 N N . LYS B 1 569 ? -20.219 -31.859 -17.469 1 97.06 569 LYS B N 1
ATOM 9052 C CA . LYS B 1 569 ? -20.625 -33.062 -16.75 1 97.06 569 LYS B CA 1
ATOM 9053 C C . LYS B 1 569 ? -19.531 -34.125 -16.781 1 97.06 569 LYS B C 1
ATOM 9055 O O . LYS B 1 569 ? -18.797 -34.25 -17.766 1 97.06 569 LYS B O 1
ATOM 9060 N N . VAL B 1 570 ? -19.406 -34.875 -15.68 1 98 570 VAL B N 1
ATOM 9061 C CA . VAL B 1 570 ? -18.5 -36 -15.57 1 98 570 VAL B CA 1
ATOM 9062 C C . VAL B 1 570 ? -19.25 -37.219 -15.055 1 98 570 VAL B C 1
ATOM 9064 O O . VAL B 1 570 ? -19.969 -37.156 -14.047 1 98 570 VAL B O 1
ATOM 9067 N N . THR B 1 571 ? -19.125 -38.281 -15.758 1 97.81 571 THR B N 1
ATOM 9068 C CA . THR B 1 571 ? -19.828 -39.5 -15.375 1 97.81 571 THR B CA 1
ATOM 9069 C C . THR B 1 571 ? -18.844 -40.656 -15.148 1 97.81 571 THR B C 1
ATOM 9071 O O . THR B 1 571 ? -18 -40.906 -16 1 97.81 571 THR B O 1
ATOM 9074 N N . ILE B 1 572 ? -18.969 -41.281 -14.016 1 97.25 572 ILE B N 1
ATOM 9075 C CA . ILE B 1 572 ? -18.219 -42.5 -13.758 1 97.25 572 ILE B CA 1
ATOM 9076 C C . ILE B 1 572 ? -18.953 -43.688 -14.344 1 97.25 572 ILE B C 1
ATOM 9078 O O . ILE B 1 572 ? -20.031 -44.062 -13.867 1 97.25 572 ILE B O 1
ATOM 9082 N N . LEU B 1 573 ? -18.406 -44.281 -15.289 1 96.12 573 LEU B N 1
ATOM 9083 C CA . LEU B 1 573 ? -19.047 -45.375 -16.016 1 96.12 573 LEU B CA 1
ATOM 9084 C C . LEU B 1 573 ? -18.766 -46.719 -15.359 1 96.12 573 LEU B C 1
ATOM 9086 O O . LEU B 1 573 ? -19.656 -47.562 -15.258 1 96.12 573 LEU B O 1
ATOM 9090 N N . LYS B 1 574 ? -17.453 -46.906 -15.031 1 94.38 574 LYS B N 1
ATOM 9091 C CA . LYS B 1 574 ? -17.016 -48.156 -14.375 1 94.38 574 LYS B CA 1
ATOM 9092 C C . LYS B 1 574 ? -16.016 -47.844 -13.266 1 94.38 574 LYS B C 1
ATOM 9094 O O . LYS B 1 574 ? -15.094 -47.031 -13.453 1 94.38 574 LYS B O 1
ATOM 9099 N N . ARG B 1 575 ? -16.219 -48.5 -12.156 1 92.94 575 ARG B N 1
ATOM 9100 C CA . ARG B 1 575 ? -15.258 -48.375 -11.062 1 92.94 575 ARG B CA 1
ATOM 9101 C C . ARG B 1 575 ? -14.109 -49.375 -11.219 1 92.94 575 ARG B C 1
ATOM 9103 O O . ARG B 1 575 ? -14.328 -50.5 -11.633 1 92.94 575 ARG B O 1
ATOM 9110 N N . ALA B 1 576 ? -12.93 -48.938 -10.938 1 84.44 576 ALA B N 1
ATOM 9111 C CA . ALA B 1 576 ? -11.758 -49.781 -11.031 1 84.44 576 ALA B CA 1
ATOM 9112 C C . ALA B 1 576 ? -11.922 -51.031 -10.156 1 84.44 576 ALA B C 1
ATOM 9114 O O . ALA B 1 576 ? -11.516 -52.125 -10.539 1 84.44 576 ALA B O 1
ATOM 9115 N N . ALA B 1 577 ? -12.445 -50.875 -9.008 1 73.94 577 ALA B N 1
ATOM 9116 C CA . ALA B 1 577 ? -12.648 -51.969 -8.078 1 73.94 577 ALA B CA 1
ATOM 9117 C C . ALA B 1 577 ? -13.555 -53.031 -8.703 1 73.94 577 ALA B C 1
ATOM 9119 O O . ALA B 1 577 ? -13.398 -54.219 -8.414 1 73.94 577 ALA B O 1
ATOM 9120 N N . ASP B 1 578 ? -14.438 -52.656 -9.469 1 68.75 578 ASP B N 1
ATOM 9121 C CA . ASP B 1 578 ? -15.352 -53.594 -10.094 1 68.75 578 ASP B CA 1
ATOM 9122 C C . ASP B 1 578 ? -14.664 -54.344 -11.227 1 68.75 578 ASP B C 1
ATOM 9124 O O . ASP B 1 578 ? -15.039 -55.5 -11.547 1 68.75 578 ASP B O 1
ATOM 9128 N N . LEU B 1 579 ? -13.719 -53.75 -11.891 1 55.25 579 LEU B N 1
ATOM 9129 C CA . LEU B 1 579 ? -12.992 -54.406 -12.984 1 55.25 579 LEU B CA 1
ATOM 9130 C C . LEU B 1 579 ? -12.031 -55.438 -12.453 1 55.25 579 LEU B C 1
ATOM 9132 O O . LEU B 1 579 ? -11.781 -56.469 -13.109 1 55.25 579 LEU B O 1
ATOM 9136 N N . ALA B 1 580 ? -11.281 -55.312 -11.406 1 56.97 580 ALA B N 1
ATOM 9137 C CA . ALA B 1 580 ? -10.391 -56.312 -10.844 1 56.97 580 ALA B CA 1
ATOM 9138 C C . ALA B 1 580 ? -11.164 -57.594 -10.484 1 56.97 580 ALA B C 1
ATOM 9140 O O . ALA B 1 580 ? -10.641 -58.688 -10.602 1 56.97 580 ALA B O 1
ATOM 9141 N N . GLY B 1 581 ? -12.297 -57.406 -10.094 1 46.09 581 GLY B N 1
ATOM 9142 C CA . GLY B 1 581 ? -13.047 -58.625 -9.75 1 46.09 581 GLY B CA 1
ATOM 9143 C C . GLY B 1 581 ? -13.531 -59.375 -10.969 1 46.09 581 GLY B C 1
ATOM 9144 O O . GLY B 1 581 ? -13.945 -60.531 -10.852 1 46.09 581 GLY B O 1
ATOM 9145 N N . ALA B 1 582 ? -13.797 -58.875 -12.117 1 50.03 582 ALA B N 1
ATOM 9146 C CA . ALA B 1 582 ? -14.273 -59.688 -13.242 1 50.03 582 ALA B CA 1
ATOM 9147 C C . ALA B 1 582 ? -13.18 -60.625 -13.742 1 50.03 582 ALA B C 1
ATOM 9149 O O . ALA B 1 582 ? -13.469 -61.594 -14.422 1 50.03 582 ALA B O 1
ATOM 9150 N N . ASP B 1 583 ? -12.023 -60.188 -13.672 1 38.66 583 ASP B N 1
ATOM 9151 C CA . ASP B 1 583 ? -11 -61.125 -14.133 1 38.66 583 ASP B CA 1
ATOM 9152 C C . ASP B 1 583 ? -10.812 -62.281 -13.125 1 38.66 583 ASP B C 1
ATOM 9154 O O . ASP B 1 583 ? -10.078 -63.219 -13.391 1 38.66 583 ASP B O 1
ATOM 9158 N N . THR B 1 584 ? -11.328 -62.188 -11.898 1 33.38 584 THR B N 1
ATOM 9159 C CA . THR B 1 584 ? -11.273 -63.5 -11.219 1 33.38 584 THR B CA 1
ATOM 9160 C C . THR B 1 584 ? -12.484 -64.312 -11.586 1 33.38 584 THR B C 1
ATOM 9162 O O . THR B 1 584 ? -13.602 -63.844 -11.695 1 33.38 584 THR B O 1
#

Solvent-accessible surface area (backbone atoms only — not comparable to full-atom values): 59156 Å² total; per-residue (Å²): 129,83,53,63,38,80,46,62,91,37,40,66,87,61,62,75,87,69,53,76,77,66,60,72,56,57,39,20,93,50,66,51,43,65,41,49,93,72,55,42,73,40,46,31,34,52,48,59,73,44,51,64,34,44,46,46,29,36,47,50,47,36,38,38,37,32,48,18,31,9,32,26,49,26,18,63,75,58,28,40,36,59,35,50,26,36,29,42,33,23,52,74,38,34,50,25,38,25,76,35,76,48,83,51,66,67,57,23,50,51,25,41,52,52,28,66,67,50,49,59,59,48,58,74,40,36,66,61,53,51,49,52,50,51,50,53,52,50,53,53,51,52,53,58,70,68,54,59,70,90,72,52,59,64,85,48,42,47,57,50,49,52,52,27,51,47,53,34,30,51,47,25,40,52,47,32,54,52,46,51,58,33,48,51,52,48,48,52,37,42,51,52,32,46,74,70,68,41,68,59,79,46,50,61,41,61,59,49,57,69,89,35,57,60,58,51,49,50,54,54,46,47,52,53,26,51,52,35,49,76,55,65,39,55,62,61,48,70,76,40,55,38,84,49,34,69,61,51,34,58,69,66,32,72,56,38,46,56,49,48,52,53,49,52,57,49,31,74,72,68,14,66,31,27,68,38,61,53,41,52,85,47,61,28,37,68,77,44,48,32,65,60,44,29,48,30,38,53,60,59,69,42,90,62,85,82,54,68,66,59,39,41,50,49,34,41,50,52,16,53,51,51,46,50,60,59,48,69,77,45,53,75,69,51,36,51,54,51,51,51,39,49,50,52,37,63,69,39,36,46,72,48,48,69,52,28,48,35,67,70,36,39,24,28,45,34,50,61,43,35,53,52,36,30,53,50,16,60,73,56,64,50,96,41,58,65,49,46,46,52,28,42,62,65,56,41,44,41,41,40,72,61,47,76,72,44,70,68,58,47,53,44,33,54,52,35,50,50,50,45,51,54,42,35,74,40,45,87,72,51,67,63,57,32,9,29,53,68,91,66,71,81,53,58,61,43,27,33,43,47,16,48,38,68,66,16,53,53,36,62,66,39,90,57,38,56,73,45,44,71,45,55,37,42,46,33,7,54,46,72,31,71,28,41,30,41,61,40,79,47,69,89,51,56,71,70,63,50,76,42,22,22,42,28,22,50,54,54,55,81,68,45,52,68,52,53,76,40,32,37,23,38,39,17,14,31,19,18,62,68,15,58,49,19,49,50,18,45,56,64,60,22,13,14,26,18,11,27,40,36,44,66,61,30,48,51,64,53,16,32,31,35,39,29,2,62,77,6,36,36,36,56,76,42,55,35,75,61,55,64,54,68,77,100,130,84,51,62,38,80,46,68,93,35,43,62,86,61,63,75,88,69,55,78,78,66,62,72,57,56,39,20,95,50,64,50,42,65,39,48,92,70,54,40,74,40,47,31,36,51,48,60,74,44,51,64,37,43,46,46,28,36,46,50,46,35,38,38,36,31,47,18,30,9,32,27,48,27,18,65,73,56,28,42,34,59,37,52,25,35,28,41,31,24,50,74,36,34,50,25,36,25,75,35,75,48,83,51,66,66,57,24,51,52,24,41,53,51,27,67,67,51,48,60,59,50,57,77,40,36,64,61,53,52,49,51,50,51,50,53,52,50,52,52,49,51,54,57,70,69,54,60,70,93,72,53,58,62,85,48,42,45,58,52,49,52,52,29,51,47,52,35,30,50,47,25,40,51,50,30,54,51,44,51,60,32,48,50,53,47,48,52,38,42,51,52,33,47,74,71,69,42,67,59,78,48,50,60,43,61,59,49,58,69,90,36,58,61,56,51,48,52,54,54,46,48,50,52,28,52,50,36,48,77,56,66,38,54,63,60,48,72,75,41,55,36,82,49,34,68,62,53,34,60,70,66,32,72,57,38,46,56,49,48,52,54,50,52,58,47,32,73,71,66,14,68,30,28,67,38,61,54,41,52,85,48,62,27,37,68,79,44,48,31,65,61,43,29,48,31,40,51,59,59,69,42,90,62,83,82,55,67,66,59,41,42,51,50,33,39,50,53,18,52,51,52,45,49,59,59,47,69,76,46,53,75,69,52,36,51,54,50,51,51,39,49,50,52,36,62,70,40,35,47,70,48,48,68,52,29,47,36,67,71,36,39,23,27,42,34,50,62,43,36,52,52,36,29,52,50,17,60,73,53,63,50,94,41,57,64,51,46,45,50,28,41,63,66,56,43,46,42,42,40,71,62,46,75,71,45,70,69,57,48,52,45,35,52,51,34,51,50,51,45,52,55,41,36,74,40,46,88,71,52,66,62,56,33,9,30,52,68,90,66,68,81,53,58,60,44,27,33,42,46,15,48,36,66,68,15,53,52,38,61,67,39,89,59,38,57,72,46,47,73,45,55,36,42,46,34,6,54,45,70,33,70,29,40,30,43,61,39,77,49,71,89,52,55,74,69,63,48,75,43,23,22,42,29,21,50,54,52,55,80,65,46,53,66,53,54,75,39,32,38,23,38,38,18,15,31,19,19,62,68,15,56,49,19,50,49,18,44,58,64,63,21,13,15,26,18,10,27,39,35,45,65,60,29,49,49,64,53,15,32,31,36,38,30,3,62,77,6,36,36,34,57,77,42,57,36,76,62,54,63,54,66,77,100

Radius of gyration: 34.42 Å; Cα contacts (8 Å, |Δi|>4): 2170; chains: 2; bounding box: 63×115×75 Å